Protein AF-A0A812IMP4-F1 (afdb_monomer_lite)

pLDDT: mean 75.18, std 21.82, range [26.17, 97.88]

Secondary structure (DSSP, 8-state):
----------------------------------------------PPPP-----------PPPP------TT-----TTT--GGGSSTTS-HHHHHHHHHHHHHHHHHHS-HHHHHHHHHTT------TTS-HHHHHHHHHHT--HHHHHHHHHHHHHTTTPPP------S-------------------------------HHHHHHHHHHHHHHHHHHHHHTT--HHHHHHHHHHHHHTT-----TTTTSHHHHHHHHHHHHHHHHHHHHHHHTSB-TTTSSBPPEEEEEEEEE--S-TT-GGGSEEEEEEEEEE-TTT--EE--EEEEEE--TTTTSHHHHHHHHHHHHHHSTT---HHHHHHHEEEEEE-TTTSS--TT--S----HHHHHHHHH-TT--HHHHHHHEEESHHHHHTTTSSTTTPPPTHHHHHHHHHHHHHHHHHTHHHHHHHHHHHHHHHHTT-SSS-HHHHHHHHHHHT-HHHHHHHHHHHHHIIIIIHHHHHHHHH--SHHHHHHHHHHHHHHHHHHHHHHHHHHHHHHHHHHHTTTS-HHHHHHHHHHHTTSTTTGGGHHHHHHHHHHHHSSS-EETTEEPPPS--PPTTEEEEPHHHHHHHHHHHHHHHHHHS-TTT-EEEEEEEEEETTEEEEEEEEEEHHHHH-S-TT--TTS----EEESS-TTSSSS--TTTS-----SSS-----SEE-HHHHHHHHHHHHHHHHHHHHHHHHHHHHHHHHTTTTS-HHHHHHHHHHHHH--HHHHTTSPPPHHHHHHHHHHHHHHHHHHTTSPPPPSGGGTTS---TT--HHHHHHHHHHHHTT-

Structure (mmCIF, N/CA/C/O backbone):
data_AF-A0A812IMP4-F1
#
_entry.id   AF-A0A812IMP4-F1
#
loop_
_atom_site.group_PDB
_atom_site.id
_atom_site.type_symbol
_atom_site.label_atom_id
_atom_site.label_alt_id
_atom_site.label_comp_id
_atom_site.label_asym_id
_atom_site.label_entity_id
_atom_site.label_seq_id
_atom_site.pdbx_PDB_ins_code
_atom_site.Cartn_x
_atom_site.Cartn_y
_atom_site.Cartn_z
_atom_site.occupancy
_atom_site.B_iso_or_equiv
_atom_site.auth_seq_id
_atom_site.auth_comp_id
_atom_site.auth_asym_id
_atom_site.auth_atom_id
_atom_site.pdbx_PDB_model_num
ATOM 1 N N . MET A 1 1 ? 43.727 56.204 10.764 1.00 32.88 1 MET A N 1
ATOM 2 C CA . MET A 1 1 ? 43.275 57.380 11.538 1.00 32.88 1 MET A CA 1
ATOM 3 C C . MET A 1 1 ? 41.841 57.116 11.959 1.00 32.88 1 MET A C 1
ATOM 5 O O . MET A 1 1 ? 41.116 56.541 11.159 1.00 32.88 1 MET A O 1
ATOM 9 N N . GLY A 1 2 ? 41.518 57.386 13.225 1.00 34.12 2 GLY A N 1
ATOM 10 C CA . GLY A 1 2 ? 40.347 56.848 13.926 1.00 34.12 2 GLY A CA 1
ATOM 11 C C . GLY A 1 2 ? 38.987 57.437 13.546 1.00 34.12 2 GLY A C 1
ATOM 12 O O . GLY A 1 2 ? 38.893 58.327 12.704 1.00 34.12 2 GLY A O 1
ATOM 13 N N . GLY A 1 3 ? 37.954 56.927 14.219 1.00 33.31 3 GLY A N 1
ATOM 14 C CA . GLY A 1 3 ? 36.594 57.465 14.200 1.00 33.31 3 GLY A CA 1
ATOM 15 C C . GLY A 1 3 ? 35.573 56.487 14.782 1.00 33.31 3 GLY A C 1
ATOM 16 O O . GLY A 1 3 ? 35.130 55.579 14.090 1.00 33.31 3 GLY A O 1
ATOM 17 N N . GLU A 1 4 ? 35.244 56.677 16.058 1.00 47.22 4 GLU A N 1
ATOM 18 C CA . GLU A 1 4 ? 34.196 56.004 16.837 1.00 47.22 4 GLU A CA 1
ATOM 19 C C . GLU A 1 4 ? 32.773 56.409 16.394 1.00 47.22 4 GLU A C 1
ATOM 21 O O . GLU A 1 4 ? 32.576 57.520 15.901 1.00 47.22 4 GLU A O 1
ATOM 26 N N . SER A 1 5 ? 31.768 55.546 16.621 1.00 38.22 5 SER A N 1
ATOM 27 C CA . SER A 1 5 ? 30.570 55.832 17.457 1.00 38.22 5 SER A CA 1
ATOM 28 C C . SER A 1 5 ? 29.465 54.753 17.334 1.00 38.22 5 SER A C 1
ATOM 30 O O . SER A 1 5 ? 28.849 54.564 16.294 1.00 38.22 5 SER A O 1
ATOM 32 N N . GLU A 1 6 ? 29.275 54.015 18.436 1.00 42.53 6 GLU A N 1
ATOM 33 C CA . GLU A 1 6 ? 28.039 53.918 19.242 1.00 42.53 6 GLU A CA 1
ATOM 34 C C . GLU A 1 6 ? 26.656 53.522 18.652 1.00 42.53 6 GLU A C 1
ATOM 36 O O . GLU A 1 6 ? 26.026 54.283 17.928 1.00 42.53 6 GLU A O 1
ATOM 41 N N . HIS A 1 7 ? 26.121 52.372 19.120 1.00 34.38 7 HIS A N 1
ATOM 42 C CA . HIS A 1 7 ? 24.933 52.202 20.009 1.00 34.38 7 HIS A CA 1
ATOM 43 C C . HIS A 1 7 ? 24.098 50.925 19.731 1.00 34.38 7 HIS A C 1
ATOM 45 O O . HIS A 1 7 ? 23.657 50.691 18.610 1.00 34.38 7 HIS A O 1
ATOM 51 N N . GLY A 1 8 ? 23.779 50.169 20.802 1.00 29.53 8 GLY A N 1
ATOM 52 C CA . GLY A 1 8 ? 22.579 49.307 20.878 1.00 29.53 8 GLY A CA 1
ATOM 53 C C . GLY A 1 8 ? 22.754 47.859 21.381 1.00 29.53 8 GLY A C 1
ATOM 54 O O . GLY A 1 8 ? 22.735 46.931 20.583 1.00 29.53 8 GLY A O 1
ATOM 55 N N . SER A 1 9 ? 22.858 47.660 22.701 1.00 32.31 9 SER A N 1
ATOM 56 C CA . SER A 1 9 ? 22.727 46.367 23.435 1.00 32.31 9 SER A CA 1
ATOM 57 C C . SER A 1 9 ? 21.233 46.032 23.715 1.00 32.31 9 SER A C 1
ATOM 59 O O . SER A 1 9 ? 20.403 46.869 23.352 1.00 32.31 9 SER A O 1
ATOM 61 N N . PRO A 1 10 ? 20.808 44.985 24.480 1.00 47.34 10 PRO A N 1
ATOM 62 C CA . PRO A 1 10 ? 21.411 43.700 24.907 1.00 47.34 10 PRO A CA 1
ATOM 63 C C . PRO A 1 10 ? 20.414 42.492 24.841 1.00 47.34 10 PRO A C 1
ATOM 65 O O . PRO A 1 10 ? 19.257 42.653 24.467 1.00 47.34 10 PRO A O 1
ATOM 68 N N . CYS A 1 11 ? 20.866 41.292 25.258 1.00 28.31 11 CYS A N 1
ATOM 69 C CA . CYS A 1 11 ? 20.171 40.290 26.116 1.00 28.31 11 CYS A CA 1
ATOM 70 C C . CYS A 1 11 ? 20.494 38.832 25.725 1.00 28.31 11 CYS A C 1
ATOM 72 O O . CYS A 1 11 ? 19.701 38.148 25.083 1.00 28.31 11 CYS A O 1
ATOM 74 N N . GLY A 1 12 ? 21.645 38.335 26.187 1.00 29.72 12 GLY A N 1
ATOM 75 C CA . GLY A 1 12 ? 21.904 36.905 26.363 1.00 29.72 12 GLY A CA 1
ATOM 76 C C . GLY A 1 12 ? 21.873 36.584 27.855 1.00 29.72 12 GLY A C 1
ATOM 77 O O . GLY A 1 12 ? 22.777 36.988 28.579 1.00 29.72 12 GLY A O 1
ATOM 78 N N . LEU A 1 13 ? 20.818 35.912 28.319 1.00 28.83 13 LEU A N 1
ATOM 79 C CA . LEU A 1 13 ? 20.718 35.389 29.681 1.00 28.83 13 LEU A CA 1
ATOM 80 C C . LEU A 1 13 ? 21.150 33.920 29.678 1.00 28.83 13 LEU A C 1
ATOM 82 O O . LEU A 1 13 ? 20.497 33.065 29.079 1.00 28.83 13 LEU A O 1
ATOM 86 N N . GLN A 1 14 ? 22.279 33.671 30.341 1.00 27.28 14 GLN A N 1
ATOM 87 C CA . GLN A 1 14 ? 22.688 32.368 30.851 1.00 27.28 14 GLN A CA 1
ATOM 88 C C . GLN A 1 14 ? 21.653 31.891 31.877 1.00 27.28 14 GLN A C 1
ATOM 90 O O . GLN A 1 14 ? 21.241 32.661 32.741 1.00 27.28 14 GLN A O 1
ATOM 95 N N . TRP A 1 15 ? 21.249 30.625 31.794 1.00 28.22 15 TRP A N 1
ATOM 96 C CA . TRP A 1 15 ? 20.492 29.975 32.860 1.00 28.22 15 TRP A CA 1
ATOM 97 C C . TRP A 1 15 ? 21.475 29.282 33.802 1.00 28.22 15 TRP A C 1
ATOM 99 O O . TRP A 1 15 ? 22.073 28.266 33.450 1.00 28.22 15 TRP A O 1
ATOM 109 N N . GLU A 1 16 ? 21.649 29.868 34.983 1.00 27.06 16 GLU A N 1
ATOM 110 C CA . GLU A 1 16 ? 22.220 29.211 36.156 1.00 27.06 16 GLU A CA 1
ATOM 111 C C . GLU A 1 16 ? 21.223 28.180 36.705 1.00 27.06 16 GLU A C 1
ATOM 113 O O . GLU A 1 16 ? 20.019 28.437 36.800 1.00 27.06 16 GLU A O 1
ATOM 118 N N . LEU A 1 17 ? 21.737 26.999 37.065 1.00 28.14 17 LEU A N 1
ATOM 119 C CA . LEU A 1 17 ? 21.021 26.011 37.864 1.00 28.14 17 LEU A CA 1
ATOM 120 C C . LEU A 1 17 ? 20.787 26.581 39.266 1.00 28.14 17 LEU A C 1
ATOM 122 O O . LEU A 1 17 ? 21.737 26.783 40.019 1.00 28.14 17 LEU A O 1
ATOM 126 N N . VAL A 1 18 ? 19.521 26.751 39.636 1.00 27.78 18 VAL A N 1
ATOM 127 C CA . VAL A 1 18 ? 19.105 26.912 41.031 1.00 27.78 18 VAL A CA 1
ATOM 128 C C . VAL A 1 18 ? 18.465 25.600 41.473 1.00 27.78 18 VAL A C 1
ATOM 130 O O . VAL A 1 18 ? 17.440 25.185 40.932 1.00 27.78 18 VAL A O 1
ATOM 133 N N . HIS A 1 19 ? 19.096 24.938 42.442 1.00 34.75 19 HIS A N 1
ATOM 134 C CA . HIS A 1 19 ? 18.454 23.923 43.268 1.00 34.75 19 HIS A CA 1
ATOM 135 C C . HIS A 1 19 ? 17.419 24.611 44.163 1.00 34.75 19 HIS A C 1
ATOM 137 O O . HIS A 1 19 ? 17.771 25.501 44.934 1.00 34.75 19 HIS A O 1
ATOM 143 N N . SER A 1 20 ? 16.161 24.188 44.072 1.00 29.42 20 SER A N 1
ATOM 144 C CA . SER A 1 20 ? 15.152 24.456 45.094 1.00 29.42 20 SER A CA 1
ATOM 145 C C . SER A 1 20 ? 14.554 23.127 45.536 1.00 29.42 20 SER A C 1
ATOM 147 O O . SER A 1 20 ? 13.817 22.488 44.779 1.00 29.42 20 SER A O 1
ATOM 149 N N . ASP A 1 21 ? 14.928 22.719 46.743 1.00 35.75 21 ASP A N 1
ATOM 150 C CA . ASP A 1 21 ? 14.158 21.803 47.570 1.00 35.75 21 ASP A CA 1
ATOM 151 C C . ASP A 1 21 ? 12.796 22.443 47.847 1.00 35.75 21 ASP A C 1
ATOM 153 O O . ASP A 1 21 ? 12.746 23.572 48.321 1.00 35.75 21 ASP A O 1
ATOM 157 N N . ASP A 1 22 ? 11.715 21.735 47.530 1.00 30.11 22 ASP A N 1
ATOM 158 C CA . ASP A 1 22 ? 10.421 21.907 48.191 1.00 30.11 22 ASP A CA 1
ATOM 159 C C . ASP A 1 22 ? 9.606 20.621 48.001 1.00 30.11 22 ASP A C 1
ATOM 161 O O . ASP A 1 22 ? 9.098 20.299 46.921 1.00 30.11 22 ASP A O 1
ATOM 165 N N . GLU A 1 23 ? 9.531 19.854 49.087 1.00 32.09 23 GLU A N 1
ATOM 166 C CA . GLU A 1 23 ? 8.596 18.755 49.278 1.00 32.09 23 GLU A CA 1
ATOM 167 C C . GLU A 1 23 ? 7.160 19.293 49.254 1.00 32.09 23 GLU A C 1
ATOM 169 O O . GLU A 1 23 ? 6.750 20.069 50.116 1.00 32.09 23 GLU A O 1
ATOM 174 N N . VAL A 1 24 ? 6.351 18.811 48.310 1.00 29.95 24 VAL A N 1
ATOM 175 C CA . VAL A 1 24 ? 4.892 18.849 48.436 1.00 29.95 24 VAL A CA 1
ATOM 176 C C . VAL A 1 24 ? 4.398 17.414 48.519 1.00 29.95 24 VAL A C 1
ATOM 178 O O . VAL A 1 24 ? 4.262 16.706 47.520 1.00 29.95 24 VAL A O 1
ATOM 181 N N . VAL A 1 25 ? 4.146 16.997 49.756 1.00 30.16 25 VAL A N 1
ATOM 182 C CA . VAL A 1 25 ? 3.414 15.786 50.117 1.00 30.16 25 VAL A CA 1
ATOM 183 C C . VAL A 1 25 ? 1.984 15.922 49.584 1.00 30.16 25 VAL A C 1
ATOM 185 O O . VAL A 1 25 ? 1.224 16.769 50.046 1.00 30.16 25 VAL A O 1
ATOM 188 N N . MET A 1 26 ? 1.606 15.094 48.607 1.00 28.78 26 MET A N 1
ATOM 189 C CA . MET A 1 26 ? 0.197 14.817 48.320 1.00 28.78 26 MET A CA 1
ATOM 190 C C . MET A 1 26 ? -0.162 13.451 48.897 1.00 28.78 26 MET A C 1
ATOM 192 O O . MET A 1 26 ? 0.248 12.412 48.379 1.00 28.78 26 MET A O 1
ATOM 196 N N . GLU A 1 27 ? -0.937 13.492 49.979 1.00 28.56 27 GLU A N 1
ATOM 197 C CA . GLU A 1 27 ? -1.635 12.363 50.583 1.00 28.56 27 GLU A CA 1
ATOM 198 C C . GLU A 1 27 ? -2.544 11.683 49.547 1.00 28.56 27 GLU A C 1
ATOM 200 O O . GLU A 1 27 ? -3.505 12.267 49.043 1.00 28.56 27 GLU A O 1
ATOM 205 N N . LEU A 1 28 ? -2.244 10.423 49.232 1.00 31.36 28 LEU A N 1
ATOM 206 C CA . LEU A 1 28 ? -3.160 9.518 48.547 1.00 31.36 28 LEU A CA 1
ATOM 207 C C . LEU A 1 28 ? -3.843 8.661 49.609 1.00 31.36 28 LEU A C 1
ATOM 209 O O . LEU A 1 28 ? -3.222 7.782 50.206 1.00 31.36 28 LEU A O 1
ATOM 213 N N . GLY A 1 29 ? -5.124 8.953 49.833 1.00 27.89 29 GLY A N 1
ATOM 214 C CA . GLY A 1 29 ? -6.006 8.183 50.697 1.00 27.89 29 GLY A CA 1
ATOM 215 C C . GLY A 1 29 ? -6.065 6.717 50.274 1.00 27.89 29 GLY A C 1
ATOM 216 O O . GLY A 1 29 ? -6.415 6.389 49.138 1.00 27.89 29 GLY A O 1
ATOM 217 N N . GLN A 1 30 ? -5.708 5.857 51.223 1.00 30.58 30 GLN A N 1
ATOM 218 C CA . GLN A 1 30 ? -6.107 4.462 51.280 1.00 30.58 30 GLN A CA 1
ATOM 219 C C . GLN A 1 30 ? -7.616 4.412 51.509 1.00 30.58 30 GLN A C 1
ATOM 221 O O . GLN A 1 30 ? -8.083 4.919 52.518 1.00 30.58 30 GLN A O 1
ATOM 226 N N . ASP A 1 31 ? -8.354 3.805 50.586 1.00 29.23 31 ASP A N 1
ATOM 227 C CA . ASP A 1 31 ? -9.622 3.145 50.882 1.00 29.23 31 ASP A CA 1
ATOM 228 C C . ASP A 1 31 ? -9.964 2.189 49.732 1.00 29.23 31 ASP A C 1
ATOM 230 O O . ASP A 1 31 ? -9.829 2.537 48.558 1.00 29.23 31 ASP A O 1
ATOM 234 N N . LEU A 1 32 ? -10.438 0.994 50.102 1.00 31.05 32 LEU A N 1
ATOM 235 C CA . LEU A 1 32 ? -10.840 -0.156 49.270 1.00 31.05 32 LEU A CA 1
ATOM 236 C C . LEU A 1 32 ? -9.764 -1.220 48.998 1.00 31.05 32 LEU A C 1
ATOM 238 O O . LEU A 1 32 ? -9.494 -1.599 47.859 1.00 31.05 32 LEU A O 1
ATOM 242 N N . ALA A 1 33 ? -9.253 -1.803 50.080 1.00 28.48 33 ALA A N 1
ATOM 243 C CA . ALA A 1 33 ? -8.824 -3.197 50.091 1.00 28.48 33 ALA A CA 1
ATOM 244 C C . ALA A 1 33 ? -9.189 -3.824 51.442 1.00 28.48 33 ALA A C 1
ATOM 246 O O . ALA A 1 33 ? -8.347 -3.888 52.320 1.00 28.48 33 ALA A O 1
ATOM 247 N N . GLU A 1 34 ? -10.448 -4.242 51.610 1.00 28.05 34 GLU A N 1
ATOM 248 C CA . GLU A 1 34 ? -10.866 -5.219 52.628 1.00 28.05 34 GLU A CA 1
ATOM 249 C C . GLU A 1 34 ? -12.330 -5.625 52.381 1.00 28.05 34 GLU A C 1
ATOM 251 O O . GLU A 1 34 ? -13.269 -4.933 52.762 1.00 28.05 34 GLU A O 1
ATOM 256 N N . SER A 1 35 ? -12.540 -6.749 51.692 1.00 28.62 35 SER A N 1
ATOM 257 C CA . SER A 1 35 ? -13.724 -7.589 51.905 1.00 28.62 35 SER A CA 1
ATOM 258 C C . SER A 1 35 ? -13.475 -8.997 51.356 1.00 28.62 35 SER A C 1
ATOM 260 O O . SER A 1 35 ? -13.616 -9.256 50.164 1.00 28.62 35 SER A O 1
ATOM 262 N N . ALA A 1 36 ? -13.059 -9.856 52.288 1.00 27.73 36 ALA A N 1
ATOM 263 C CA . ALA A 1 36 ? -13.362 -11.281 52.406 1.00 27.73 36 ALA A CA 1
ATOM 264 C C . ALA A 1 36 ? -13.026 -12.223 51.230 1.00 27.73 36 ALA A C 1
ATOM 266 O O . ALA A 1 36 ? -13.844 -12.502 50.354 1.00 27.73 36 ALA A O 1
ATOM 267 N N . CYS A 1 37 ? -11.849 -12.846 51.341 1.00 27.72 37 CYS A N 1
ATOM 268 C CA . CYS A 1 37 ? -11.739 -14.293 51.175 1.00 27.72 37 CYS A CA 1
ATOM 269 C C . CYS A 1 37 ? -12.418 -14.972 52.375 1.00 27.72 37 CYS A C 1
ATOM 271 O O . CYS A 1 37 ? -12.161 -14.556 53.498 1.00 27.72 37 CYS A O 1
ATOM 273 N N . ASP A 1 38 ? -13.277 -15.960 52.121 1.00 28.03 38 ASP A N 1
ATOM 274 C CA . ASP A 1 38 ? -13.351 -17.225 52.869 1.00 28.03 38 ASP A CA 1
ATOM 275 C C . ASP A 1 38 ? -14.509 -18.070 52.332 1.00 28.03 38 ASP A C 1
ATOM 277 O O . ASP A 1 38 ? -15.682 -17.807 52.596 1.00 28.03 38 ASP A O 1
ATOM 281 N N . THR A 1 39 ? -14.180 -19.109 51.565 1.00 30.25 39 THR A N 1
ATOM 282 C CA . THR A 1 39 ? -14.812 -20.428 51.718 1.00 30.25 39 THR A CA 1
ATOM 283 C C . THR A 1 39 ? -13.972 -21.478 50.998 1.00 30.25 39 THR A C 1
ATOM 285 O O . THR A 1 39 ? -13.934 -21.557 49.771 1.00 30.25 39 THR A O 1
ATOM 288 N N . GLU A 1 40 ? -13.279 -22.284 51.795 1.00 31.70 40 GLU A N 1
ATOM 289 C CA . GLU A 1 40 ? -12.833 -23.621 51.424 1.00 31.70 40 GLU A CA 1
ATOM 290 C C . GLU A 1 40 ? -14.046 -24.484 51.044 1.00 31.70 40 GLU A C 1
ATOM 292 O O . GLU A 1 40 ? -15.052 -24.454 51.751 1.00 31.70 40 GLU A O 1
ATOM 297 N N . ALA A 1 41 ? -13.940 -25.283 49.978 1.00 29.41 41 ALA A N 1
ATOM 298 C CA . ALA A 1 41 ? -14.421 -26.670 49.956 1.00 29.41 41 ALA A CA 1
ATOM 299 C C . ALA A 1 41 ? -14.142 -27.357 48.608 1.00 29.41 41 ALA A C 1
ATOM 301 O O . ALA A 1 41 ? -14.561 -26.900 47.549 1.00 29.41 41 ALA A O 1
ATOM 302 N N . SER A 1 42 ? -13.502 -28.523 48.723 1.00 28.45 42 SER A N 1
ATOM 303 C CA . SER A 1 42 ? -13.682 -29.741 47.918 1.00 28.45 42 SER A CA 1
ATOM 304 C C . SER A 1 42 ? -13.537 -29.666 46.395 1.00 28.45 42 SER A C 1
ATOM 306 O O . SER A 1 42 ? -14.400 -29.173 45.671 1.00 28.45 42 SER A O 1
ATOM 308 N N . GLY A 1 43 ? -12.489 -30.332 45.907 1.00 32.62 43 GLY A N 1
ATOM 309 C CA . GLY A 1 43 ? -12.418 -30.781 44.527 1.00 32.62 43 GLY A CA 1
ATOM 310 C C . GLY A 1 43 ? -13.533 -31.770 44.190 1.00 32.62 43 GLY A C 1
ATOM 311 O O . GLY A 1 43 ? -13.823 -32.685 44.956 1.00 32.62 43 GLY A O 1
ATOM 312 N N . VAL A 1 44 ? -14.100 -31.600 43.000 1.00 28.94 44 VAL A N 1
ATOM 313 C CA . VAL A 1 44 ? -14.794 -32.647 42.254 1.00 28.94 44 VAL A CA 1
ATOM 314 C C . VAL A 1 44 ? -14.393 -32.476 40.794 1.00 28.94 44 VAL A C 1
ATOM 316 O O . VAL A 1 44 ? -14.582 -31.415 40.197 1.00 28.94 44 VAL A O 1
ATOM 319 N N . ALA A 1 45 ? -13.776 -33.521 40.251 1.00 30.16 45 ALA A N 1
ATOM 320 C CA . ALA A 1 45 ? -13.483 -33.663 38.838 1.00 30.16 45 ALA A CA 1
ATOM 321 C C . ALA A 1 45 ? -14.794 -33.618 38.042 1.00 30.16 45 ALA A C 1
ATOM 323 O O . ALA A 1 45 ? -15.722 -34.376 38.318 1.00 30.16 45 ALA A O 1
ATOM 324 N N . PHE A 1 46 ? -14.871 -32.724 37.061 1.00 26.17 46 PHE A N 1
ATOM 325 C CA . PHE A 1 46 ? -15.976 -32.689 36.112 1.00 26.17 46 PHE A CA 1
ATOM 326 C C . PHE A 1 46 ? -15.625 -33.621 34.945 1.00 26.17 46 PHE A C 1
ATOM 328 O O . PHE A 1 46 ? -14.983 -33.217 33.976 1.00 26.17 46 PHE A O 1
ATOM 335 N N . GLU A 1 47 ? -15.999 -34.894 35.073 1.00 29.14 47 GLU A N 1
ATOM 336 C CA . GLU A 1 47 ? -16.111 -35.801 33.933 1.00 29.14 47 GLU A CA 1
ATOM 337 C C . GLU A 1 47 ? -17.268 -35.329 33.045 1.00 29.14 47 GLU A C 1
ATOM 339 O O . GLU A 1 47 ? -18.402 -35.155 33.495 1.00 29.14 47 GLU A O 1
ATOM 344 N N . MET A 1 48 ? -16.976 -35.096 31.766 1.00 27.80 48 MET A N 1
ATOM 345 C CA . MET A 1 48 ? -18.012 -34.907 30.756 1.00 27.80 48 MET A CA 1
ATOM 346 C C . MET A 1 48 ? -18.706 -36.250 30.481 1.00 27.80 48 MET A C 1
ATOM 348 O O . MET A 1 48 ? -18.013 -37.220 30.168 1.00 27.80 48 MET A O 1
ATOM 352 N N . PRO A 1 49 ? -20.047 -36.325 30.516 1.00 32.09 49 PRO A N 1
ATOM 353 C CA . PRO A 1 49 ? -20.757 -37.534 30.128 1.00 32.09 49 PRO A CA 1
ATOM 354 C C . PRO A 1 49 ? -20.694 -37.746 28.602 1.00 32.09 49 PRO A C 1
ATOM 356 O O . PRO A 1 49 ? -20.664 -36.770 27.841 1.00 32.09 49 PRO A O 1
ATOM 359 N N . PRO A 1 50 ? -20.702 -39.006 28.130 1.00 29.42 50 PRO A N 1
ATOM 360 C CA . PRO A 1 50 ? -20.762 -39.316 26.710 1.00 29.42 50 PRO A CA 1
ATOM 361 C C . PRO A 1 50 ? -22.123 -38.897 26.150 1.00 29.42 50 PRO A C 1
ATOM 363 O O . PRO A 1 50 ? -23.176 -39.272 26.663 1.00 29.42 50 PRO A O 1
ATOM 366 N N . CYS A 1 51 ? -22.098 -38.114 25.075 1.00 26.53 51 CYS A N 1
ATOM 367 C CA . CYS A 1 51 ? -23.289 -37.761 24.319 1.00 26.53 51 CYS A CA 1
ATOM 368 C C . CYS A 1 51 ? -23.731 -38.997 23.516 1.00 26.53 51 CYS A C 1
ATOM 370 O O . CYS A 1 51 ? -23.217 -39.257 22.430 1.00 26.53 51 CYS A O 1
ATOM 372 N N . GLN A 1 52 ? -24.639 -39.792 24.086 1.00 30.03 52 GLN A N 1
ATOM 373 C CA . GLN A 1 52 ? -25.475 -40.715 23.324 1.00 30.03 52 GLN A CA 1
ATOM 374 C C . GLN A 1 52 ? -26.473 -39.872 22.528 1.00 30.03 52 GLN A C 1
ATOM 376 O O . GLN A 1 52 ? -27.335 -39.211 23.103 1.00 30.03 52 GLN A O 1
ATOM 381 N N . ILE A 1 53 ? -26.313 -39.850 21.207 1.00 31.09 53 ILE A N 1
ATOM 382 C CA . ILE A 1 53 ? -27.334 -39.345 20.295 1.00 31.09 53 ILE A CA 1
ATOM 383 C C . ILE A 1 53 ? -28.121 -40.568 19.841 1.00 31.09 53 ILE A C 1
ATOM 385 O O . ILE A 1 53 ? -27.618 -41.372 19.055 1.00 31.09 53 ILE A O 1
ATOM 389 N N . ASP A 1 54 ? -29.332 -40.702 20.375 1.00 30.31 54 ASP A N 1
ATOM 390 C CA . ASP A 1 54 ? -30.356 -41.578 19.824 1.00 30.31 54 ASP A CA 1
ATOM 391 C C . ASP A 1 54 ? -30.669 -41.133 18.393 1.00 30.31 54 ASP A C 1
ATOM 393 O O . ASP A 1 54 ? -31.050 -39.988 18.123 1.00 30.31 54 ASP A O 1
ATOM 397 N N . MET A 1 55 ? -30.468 -42.072 17.475 1.00 36.62 55 MET A N 1
ATOM 398 C CA . MET A 1 55 ? -31.075 -42.064 16.157 1.00 36.62 55 MET A CA 1
ATOM 399 C C . MET A 1 55 ? -32.545 -42.425 16.347 1.00 36.62 55 MET A C 1
ATOM 401 O O . MET A 1 55 ? -32.819 -43.511 16.835 1.00 36.62 55 MET A O 1
ATOM 405 N N . ASP A 1 56 ? -33.453 -41.500 16.034 1.00 33.84 56 ASP A N 1
ATOM 406 C CA . ASP A 1 56 ? -34.723 -41.753 15.337 1.00 33.84 56 ASP A CA 1
ATOM 407 C C . ASP A 1 56 ? -35.640 -40.526 15.442 1.00 33.84 56 ASP A C 1
ATOM 409 O O . ASP A 1 56 ? -36.007 -40.077 16.528 1.00 33.84 56 ASP A O 1
ATOM 413 N N . GLY A 1 57 ? -36.041 -39.976 14.291 1.00 31.14 57 GLY A N 1
ATOM 414 C CA . GLY A 1 57 ? -37.081 -38.945 14.241 1.00 31.14 57 GLY A CA 1
ATOM 415 C C . GLY A 1 57 ? -36.972 -37.954 13.087 1.00 31.14 57 GLY A C 1
ATOM 416 O O . GLY A 1 57 ? -36.832 -36.754 13.314 1.00 31.14 57 GLY A O 1
ATOM 417 N N . HIS A 1 58 ? -37.087 -38.425 11.844 1.00 31.69 58 HIS A N 1
ATOM 418 C CA . HIS A 1 58 ? -37.434 -37.554 10.717 1.00 31.69 58 HIS A CA 1
ATOM 419 C C . HIS A 1 58 ? -38.935 -37.224 10.726 1.00 31.69 58 HIS A C 1
ATOM 421 O O . HIS A 1 58 ? -39.759 -38.124 10.890 1.00 31.69 58 HIS A O 1
ATOM 427 N N . PRO A 1 59 ? -39.309 -35.986 10.364 1.00 35.06 59 PRO A N 1
ATOM 428 C CA . PRO A 1 59 ? -40.442 -35.781 9.479 1.00 35.06 59 PRO A CA 1
ATOM 429 C C . PRO A 1 59 ? -39.943 -35.242 8.134 1.00 35.06 59 PRO A C 1
ATOM 431 O O . PRO A 1 59 ? -39.210 -34.255 8.053 1.00 35.06 59 PRO A O 1
ATOM 434 N N . GLY A 1 60 ? -40.320 -35.967 7.082 1.00 30.27 60 GLY A N 1
ATOM 435 C CA . GLY A 1 60 ? -39.871 -35.775 5.713 1.00 30.27 60 GLY A CA 1
ATOM 436 C C . GLY A 1 60 ? -40.273 -34.444 5.082 1.00 30.27 60 GLY A C 1
ATOM 437 O O . GLY A 1 60 ? -41.383 -33.941 5.253 1.00 30.27 60 GLY A O 1
ATOM 438 N N . VAL A 1 61 ? -39.357 -33.938 4.261 1.00 29.16 61 VAL A N 1
ATOM 439 C CA . VAL A 1 61 ? -39.643 -33.042 3.143 1.00 29.16 61 VAL A CA 1
ATOM 440 C C . VAL A 1 61 ? -38.988 -33.688 1.928 1.00 29.16 61 VAL A C 1
ATOM 442 O O . VAL A 1 61 ? -37.766 -33.708 1.810 1.00 29.16 61 VAL A O 1
ATOM 445 N N . SER A 1 62 ? -39.807 -34.286 1.069 1.00 26.62 62 SER A N 1
ATOM 446 C CA . SER A 1 62 ? -39.396 -34.878 -0.201 1.00 26.62 62 SER A CA 1
ATOM 447 C C . SER A 1 62 ? -38.988 -33.777 -1.182 1.00 26.62 62 SER A C 1
ATOM 449 O O . SER A 1 62 ? -39.829 -32.968 -1.579 1.00 26.62 62 SER A O 1
ATOM 451 N N . PHE A 1 63 ? -37.719 -33.757 -1.583 1.00 30.80 63 PHE A N 1
ATOM 452 C CA . PHE A 1 63 ? -37.298 -33.160 -2.848 1.00 30.80 63 PHE A CA 1
ATOM 453 C C . PHE A 1 63 ? -37.184 -34.292 -3.865 1.00 30.80 63 PHE A C 1
ATOM 455 O O . PHE A 1 63 ? -36.591 -35.323 -3.570 1.00 30.80 63 PHE A O 1
ATOM 462 N N . GLU A 1 64 ? -37.824 -34.119 -5.017 1.00 31.81 64 GLU A N 1
ATOM 463 C CA . GLU A 1 64 ? -37.816 -35.089 -6.108 1.00 31.81 64 GLU A CA 1
ATOM 464 C C . GLU A 1 64 ? -36.387 -35.290 -6.635 1.00 31.81 64 GLU A C 1
ATOM 466 O O . GLU A 1 64 ? -35.727 -34.339 -7.066 1.00 31.81 64 GLU A O 1
ATOM 471 N N . ASP A 1 65 ? -35.933 -36.542 -6.575 1.00 37.62 65 ASP A N 1
ATOM 472 C CA . ASP A 1 65 ? -34.684 -37.033 -7.142 1.00 37.62 65 ASP A CA 1
ATOM 473 C C . ASP A 1 65 ? -34.753 -37.050 -8.675 1.00 37.62 65 ASP A C 1
ATOM 475 O O . ASP A 1 65 ? -35.688 -37.573 -9.282 1.00 37.62 65 ASP A O 1
ATOM 479 N N . GLY A 1 66 ? -33.726 -36.478 -9.302 1.00 35.50 66 GLY A N 1
ATOM 480 C CA . GLY A 1 66 ? -33.537 -36.458 -10.753 1.00 35.50 66 GLY A CA 1
ATOM 481 C C . GLY A 1 66 ? -32.077 -36.240 -11.157 1.00 35.50 66 GLY A C 1
ATOM 482 O O . GLY A 1 66 ? -31.806 -35.586 -12.162 1.00 35.50 66 GLY A O 1
ATOM 483 N N . LEU A 1 67 ? -31.128 -36.728 -10.352 1.00 38.06 67 LEU A N 1
ATOM 484 C CA . LEU A 1 67 ? -29.693 -36.701 -10.652 1.00 38.06 67 LEU A CA 1
ATOM 485 C C . LEU A 1 67 ? -29.104 -38.103 -10.463 1.00 38.06 67 LEU A C 1
ATOM 487 O O . LEU A 1 67 ? -28.315 -38.349 -9.555 1.00 38.06 67 LEU A O 1
ATOM 491 N N . ASP A 1 68 ? -29.503 -39.023 -11.338 1.00 39.09 68 ASP A N 1
ATOM 492 C CA . ASP A 1 68 ? -28.879 -40.338 -11.444 1.00 39.09 68 ASP A CA 1
ATOM 493 C C . ASP A 1 68 ? -27.464 -40.225 -12.045 1.00 39.09 68 ASP A C 1
ATOM 495 O O . ASP A 1 68 ? -27.270 -39.701 -13.141 1.00 39.09 68 ASP A O 1
ATOM 499 N N . ASN A 1 69 ? -26.480 -40.739 -11.299 1.00 42.00 69 ASN A N 1
ATOM 500 C CA . ASN A 1 69 ? -25.217 -41.342 -11.748 1.00 42.00 69 ASN A CA 1
ATOM 501 C C . ASN A 1 69 ? -24.517 -40.747 -12.992 1.00 42.00 69 ASN A C 1
ATOM 503 O O . ASN A 1 69 ? -24.364 -41.420 -14.011 1.00 42.00 69 ASN A O 1
ATOM 507 N N . VAL A 1 70 ? -23.951 -39.543 -12.875 1.00 41.66 70 VAL A N 1
ATOM 508 C CA . VAL A 1 70 ? -22.816 -39.140 -13.727 1.00 41.66 70 VAL A CA 1
ATOM 509 C C . VAL A 1 70 ? -21.531 -39.496 -12.981 1.00 41.66 70 VAL A C 1
ATOM 511 O O . VAL A 1 70 ? -21.226 -38.892 -11.952 1.00 41.66 70 VAL A O 1
ATOM 514 N N . SER A 1 71 ? -20.783 -40.493 -13.462 1.00 43.22 71 SER A N 1
ATOM 515 C CA . SER A 1 71 ? -19.485 -40.844 -12.877 1.00 43.22 71 SER A CA 1
ATOM 516 C C . SER A 1 71 ? -18.538 -39.645 -12.981 1.00 43.22 71 SER A C 1
ATOM 518 O O . SER A 1 71 ? -18.196 -39.220 -14.084 1.00 43.22 71 SER A O 1
ATOM 520 N N . LEU A 1 72 ? -18.065 -39.127 -11.846 1.00 49.06 72 LEU A N 1
ATOM 521 C CA . LEU A 1 72 ? -17.061 -38.052 -11.762 1.00 49.06 72 LEU A CA 1
ATOM 522 C C . LEU A 1 72 ? -15.668 -38.454 -12.305 1.00 49.06 72 LEU A C 1
ATOM 524 O O . LEU A 1 72 ? -14.711 -37.700 -12.160 1.00 49.06 72 LEU A O 1
ATOM 528 N N . GLU A 1 73 ? -15.537 -39.629 -12.928 1.00 48.47 73 GLU A N 1
ATOM 529 C CA . GLU A 1 73 ? -14.290 -40.149 -13.497 1.00 48.47 73 GLU A CA 1
ATOM 530 C C . GLU A 1 73 ? -13.912 -39.496 -14.838 1.00 48.47 73 GLU A C 1
ATOM 532 O O . GLU A 1 73 ? -12.734 -39.475 -15.199 1.00 48.47 73 GLU A O 1
ATOM 537 N N . SER A 1 74 ? -14.868 -38.923 -15.580 1.00 59.56 74 SER A N 1
ATOM 538 C CA . SER A 1 74 ? -14.550 -38.216 -16.823 1.00 59.56 74 SER A CA 1
ATOM 539 C C . SER A 1 74 ? -14.058 -36.798 -16.516 1.00 59.56 74 SER A C 1
ATOM 541 O O . SER A 1 74 ? -14.825 -35.967 -16.032 1.00 59.56 74 SER A O 1
ATOM 543 N N . ASN A 1 75 ? -12.817 -36.475 -16.893 1.00 76.44 75 ASN A N 1
ATOM 544 C CA . ASN A 1 75 ? -12.265 -35.105 -16.907 1.00 76.44 75 ASN A CA 1
ATOM 545 C C . ASN A 1 75 ? -12.978 -34.156 -17.905 1.00 76.44 75 ASN A C 1
ATOM 547 O O . ASN A 1 75 ? -12.482 -33.068 -18.211 1.00 76.44 75 ASN A O 1
ATOM 551 N N . GLU A 1 76 ? -14.128 -34.567 -18.434 1.00 87.81 76 GLU A N 1
ATOM 552 C CA . GLU A 1 76 ? -14.935 -33.802 -19.367 1.00 87.81 76 GLU A CA 1
ATOM 553 C C . GLU A 1 76 ? -15.666 -32.665 -18.653 1.00 87.81 76 GLU A C 1
ATOM 555 O O . GLU A 1 76 ? -16.123 -32.767 -17.508 1.00 87.81 76 GLU A O 1
ATOM 560 N N . TRP A 1 77 ? -15.734 -31.532 -19.345 1.00 93.81 77 TRP A N 1
ATOM 561 C CA . TRP A 1 77 ? -16.390 -30.349 -18.826 1.00 93.81 77 TRP A CA 1
ATOM 562 C C . TRP A 1 77 ? -17.915 -30.515 -18.850 1.00 93.81 77 TRP A C 1
ATOM 564 O O . TRP A 1 77 ? -18.502 -30.754 -19.902 1.00 93.81 77 TRP A O 1
ATOM 574 N N . VAL A 1 78 ? -18.559 -30.308 -17.696 1.00 94.38 78 VAL A N 1
ATOM 575 C CA . VAL A 1 78 ? -20.022 -30.274 -17.557 1.00 94.38 78 VAL A CA 1
ATOM 576 C C . VAL A 1 78 ? -20.489 -28.854 -17.180 1.00 94.38 78 VAL A C 1
ATOM 578 O O . VAL A 1 78 ? -20.166 -28.372 -16.082 1.00 94.38 78 VAL A O 1
ATOM 581 N N . PRO A 1 79 ? -21.271 -28.170 -18.045 1.00 95.50 79 PRO A N 1
ATOM 582 C CA . PRO A 1 79 ? -21.758 -26.809 -17.821 1.00 95.50 79 PRO A CA 1
ATOM 583 C C . PRO A 1 79 ? -22.459 -26.602 -16.471 1.00 95.50 79 PRO A C 1
ATOM 585 O O . PRO A 1 79 ? -23.472 -27.221 -16.151 1.00 95.50 79 PRO A O 1
ATOM 588 N N . GLY A 1 80 ? -21.943 -25.665 -15.675 1.00 92.44 80 GLY A N 1
ATOM 589 C CA . GLY A 1 80 ? -22.492 -25.318 -14.363 1.00 92.44 80 GLY A CA 1
ATOM 590 C C . GLY A 1 80 ? -22.260 -26.371 -13.276 1.00 92.44 80 GLY A C 1
ATOM 591 O O . GLY A 1 80 ? -22.950 -26.324 -12.257 1.00 92.44 80 GLY A O 1
ATOM 592 N N . MET A 1 81 ? -21.345 -27.324 -13.482 1.00 91.19 81 MET A N 1
ATOM 593 C CA . MET A 1 81 ? -20.938 -28.304 -12.465 1.00 91.19 81 MET A CA 1
ATOM 594 C C . MET A 1 81 ? -19.426 -28.304 -12.236 1.00 91.19 81 MET A C 1
ATOM 596 O O . MET A 1 81 ? -18.991 -28.188 -11.096 1.00 91.19 81 MET A O 1
ATOM 600 N N . ASN A 1 82 ? -18.625 -28.382 -13.300 1.00 89.75 82 ASN A N 1
ATOM 601 C CA . ASN A 1 82 ? -17.163 -28.389 -13.216 1.00 89.75 82 ASN A CA 1
ATOM 602 C C . ASN A 1 82 ? -16.551 -27.547 -14.355 1.00 89.75 82 ASN A C 1
ATOM 604 O O . ASN A 1 82 ? -17.274 -26.894 -15.108 1.00 89.75 82 ASN A O 1
ATOM 608 N N . CYS A 1 83 ? -15.224 -27.538 -14.477 1.00 90.81 83 CYS A N 1
ATOM 609 C CA . CYS A 1 83 ? -14.506 -26.860 -15.565 1.00 90.81 83 CYS A CA 1
ATOM 610 C C . CYS A 1 83 ? -13.774 -27.833 -16.516 1.00 90.81 83 CYS A C 1
ATOM 612 O O . CYS A 1 83 ? -13.108 -27.379 -17.449 1.00 90.81 83 CYS A O 1
ATOM 614 N N . GLY A 1 84 ? -13.878 -29.145 -16.262 1.00 89.12 84 GLY A N 1
ATOM 615 C CA . GLY A 1 84 ? -13.115 -30.205 -16.931 1.00 89.12 84 GLY A CA 1
ATOM 616 C C . GLY A 1 84 ? -11.603 -29.946 -16.987 1.00 89.12 84 GLY A C 1
ATOM 617 O O . GLY A 1 84 ? -11.058 -29.125 -16.247 1.00 89.12 84 GLY A O 1
ATOM 618 N N . SER A 1 85 ? -10.923 -30.589 -17.936 1.00 84.75 85 SER A N 1
ATOM 619 C CA . SER A 1 85 ? -9.525 -30.298 -18.297 1.00 84.75 85 SER A CA 1
ATOM 620 C C . SER A 1 85 ? -9.343 -28.988 -19.079 1.00 84.75 85 SER A C 1
ATOM 622 O O . SER A 1 85 ? -8.229 -28.651 -19.470 1.00 84.75 85 SER A O 1
ATOM 624 N N . THR A 1 86 ? -10.424 -28.244 -19.334 1.00 81.75 86 THR A N 1
ATOM 625 C CA . THR A 1 86 ? -10.397 -27.061 -20.207 1.00 81.75 86 THR A CA 1
ATOM 626 C C . THR A 1 86 ? -9.845 -25.820 -19.497 1.00 81.75 86 THR A C 1
ATOM 628 O O . THR A 1 86 ? -9.353 -24.907 -20.151 1.00 81.75 86 THR A O 1
ATOM 631 N N . ILE A 1 87 ? -9.884 -25.757 -18.160 1.00 81.50 87 ILE A N 1
ATOM 632 C CA . ILE A 1 87 ? -9.199 -24.704 -17.391 1.00 81.50 87 ILE A CA 1
ATOM 633 C C . ILE A 1 87 ? -7.871 -25.254 -16.868 1.00 81.50 87 ILE A C 1
ATOM 635 O O . ILE A 1 87 ? -7.742 -25.657 -15.715 1.00 81.50 87 ILE A O 1
ATOM 639 N N . CYS A 1 88 ? -6.870 -25.272 -17.742 1.00 81.81 88 CYS A N 1
ATOM 640 C CA . CYS A 1 88 ? -5.481 -25.561 -17.398 1.00 81.81 88 CYS A CA 1
ATOM 641 C C . CYS A 1 88 ? -4.546 -24.599 -18.138 1.00 81.81 88 CYS A C 1
ATOM 643 O O . CYS A 1 88 ? -4.931 -24.016 -19.151 1.00 81.81 88 CYS A O 1
ATOM 645 N N . SER A 1 89 ? -3.299 -24.465 -17.677 1.00 66.12 89 SER A N 1
ATOM 646 C CA . SER A 1 89 ? -2.289 -23.595 -18.309 1.00 66.12 89 SER A CA 1
ATOM 647 C C . SER A 1 89 ? -2.042 -23.911 -19.791 1.00 66.12 89 SER A C 1
ATOM 649 O O . SER A 1 89 ? -1.641 -23.028 -20.539 1.00 66.12 89 SER A O 1
ATOM 651 N N . LEU A 1 90 ? -2.316 -25.148 -20.215 1.00 79.00 90 LEU A N 1
ATOM 652 C CA . LEU A 1 90 ? -2.161 -25.608 -21.598 1.00 79.00 90 LEU A CA 1
ATOM 653 C C . LEU A 1 90 ? -3.351 -25.273 -22.518 1.00 79.00 90 LEU A C 1
ATOM 655 O O . LEU A 1 90 ? -3.211 -25.350 -23.735 1.00 79.00 90 LEU A O 1
ATOM 659 N N . SER A 1 91 ? -4.519 -24.916 -21.973 1.00 83.56 91 SER A N 1
ATOM 660 C CA . SER A 1 91 ? -5.712 -24.650 -22.788 1.00 83.56 91 SER A CA 1
ATOM 661 C C . SER A 1 91 ? -5.724 -23.202 -23.298 1.00 83.56 91 SER A C 1
ATOM 663 O O . SER A 1 91 ? -5.443 -22.287 -22.520 1.00 83.56 91 SER A O 1
ATOM 665 N N . PRO A 1 92 ? -6.106 -22.935 -24.561 1.00 90.12 92 PRO A N 1
ATOM 666 C CA . PRO A 1 92 ? -6.231 -21.577 -25.083 1.00 90.12 92 PRO A CA 1
ATOM 667 C C . PRO A 1 92 ? -7.120 -20.680 -24.208 1.00 90.12 92 PRO A C 1
ATOM 669 O O . PRO A 1 92 ? -8.227 -21.062 -23.822 1.00 90.12 92 PRO A O 1
ATOM 672 N N . ALA A 1 93 ? -6.681 -19.443 -23.953 1.00 87.94 93 ALA A N 1
ATOM 673 C CA . ALA A 1 93 ? -7.391 -18.497 -23.081 1.00 87.94 93 ALA A CA 1
ATOM 674 C C . ALA A 1 93 ? -8.851 -18.245 -23.509 1.00 87.94 93 ALA A C 1
ATOM 676 O O . ALA A 1 93 ? -9.725 -18.038 -22.667 1.00 87.94 93 ALA A O 1
ATOM 677 N N . LEU A 1 94 ? -9.139 -18.308 -24.815 1.00 92.31 94 LEU A N 1
ATOM 678 C CA . LEU A 1 94 ? -10.498 -18.176 -25.340 1.00 92.31 94 LEU A CA 1
ATOM 679 C C . LEU A 1 94 ? -11.420 -19.310 -24.866 1.00 92.31 94 LEU A C 1
ATOM 681 O O . LEU A 1 94 ? -12.563 -19.041 -24.500 1.00 92.31 94 LEU A O 1
ATOM 685 N N . GLN A 1 95 ? -10.933 -20.552 -24.838 1.00 93.56 95 GLN A N 1
ATOM 686 C CA . GLN A 1 95 ? -11.712 -21.702 -24.373 1.00 93.56 95 GLN A CA 1
ATOM 687 C C . GLN A 1 95 ? -11.959 -21.610 -22.867 1.00 93.56 95 GLN A C 1
ATOM 689 O O . GLN A 1 95 ? -13.090 -21.785 -22.416 1.00 93.56 95 GLN A O 1
ATOM 694 N N . GLN A 1 96 ? -10.940 -21.215 -22.098 1.00 94.25 96 GLN A N 1
ATOM 695 C CA . GLN A 1 96 ? -11.086 -20.961 -20.662 1.00 94.25 96 GLN A CA 1
ATOM 696 C C . GLN A 1 96 ? -12.148 -19.884 -20.386 1.00 94.25 96 GLN A C 1
ATOM 698 O O . GLN A 1 96 ? -13.016 -20.056 -19.529 1.00 94.25 96 GLN A O 1
ATOM 703 N N . ALA A 1 97 ? -12.136 -18.790 -21.157 1.00 94.81 97 ALA A N 1
ATOM 704 C CA . ALA A 1 97 ? -13.135 -17.731 -21.050 1.00 94.81 97 ALA A CA 1
ATOM 705 C C . ALA A 1 97 ? -14.549 -18.218 -21.410 1.00 94.81 97 ALA A C 1
ATOM 707 O O . ALA A 1 97 ? -15.511 -17.857 -20.730 1.00 94.81 97 ALA A O 1
ATOM 708 N N . GLN A 1 98 ? -14.694 -19.054 -22.445 1.00 96.69 98 GLN A N 1
ATOM 709 C CA . GLN A 1 98 ? -15.978 -19.651 -22.824 1.00 96.69 98 GLN A CA 1
ATOM 710 C C . GLN A 1 98 ? -16.551 -20.527 -21.702 1.00 96.69 98 GLN A C 1
ATOM 712 O O . GLN A 1 98 ? -17.715 -20.350 -21.337 1.00 96.69 98 GLN A O 1
ATOM 717 N N . VAL A 1 99 ? -15.726 -21.390 -21.099 1.00 96.50 99 VAL A N 1
ATOM 718 C CA . VAL A 1 99 ? -16.117 -22.243 -19.962 1.00 96.50 99 VAL A CA 1
ATOM 719 C C . VAL A 1 99 ? -16.582 -21.407 -18.775 1.00 96.50 99 VAL A C 1
ATOM 721 O O . VAL A 1 99 ? -17.649 -21.664 -18.216 1.00 96.50 99 VAL A O 1
ATOM 724 N N . LEU A 1 100 ? -15.836 -20.358 -18.419 1.00 96.38 100 LEU A N 1
ATOM 725 C CA . LEU A 1 100 ? -16.204 -19.456 -17.323 1.00 96.38 100 LEU A CA 1
ATOM 726 C C . LEU A 1 100 ? -17.534 -18.736 -17.583 1.00 96.38 100 LEU A C 1
ATOM 728 O O . LEU A 1 100 ? -18.383 -18.662 -16.687 1.00 96.38 100 LEU A O 1
ATOM 732 N N . ILE A 1 101 ? -17.738 -18.224 -18.802 1.00 97.00 101 ILE A N 1
ATOM 733 C CA . ILE A 1 101 ? -18.986 -17.554 -19.190 1.00 97.00 101 ILE A CA 1
ATOM 734 C C . ILE A 1 101 ? -20.164 -18.525 -19.077 1.00 97.00 101 ILE A C 1
ATOM 736 O O . ILE A 1 101 ? -21.177 -18.191 -18.456 1.00 97.00 101 ILE A O 1
ATOM 740 N N . VAL A 1 102 ? -20.030 -19.729 -19.634 1.00 97.69 102 VAL A N 1
ATOM 741 C CA . VAL A 1 102 ? -21.089 -20.742 -19.623 1.00 97.69 102 VAL A CA 1
ATOM 742 C C . VAL A 1 102 ? -21.385 -21.209 -18.198 1.00 97.69 102 VAL A C 1
ATOM 744 O O . VAL A 1 102 ? -22.541 -21.171 -17.785 1.00 97.69 102 VAL A O 1
ATOM 747 N N . ASN A 1 103 ? -20.376 -21.535 -17.389 1.00 97.38 103 ASN A N 1
ATOM 748 C CA . ASN A 1 103 ? -20.589 -21.950 -15.999 1.00 97.38 103 ASN A CA 1
ATOM 749 C C . ASN A 1 103 ? -21.289 -20.868 -15.169 1.00 97.38 103 ASN A C 1
ATOM 751 O O . ASN A 1 103 ? -22.190 -21.171 -14.385 1.00 97.38 103 ASN A O 1
ATOM 755 N N . THR A 1 104 ? -20.937 -19.599 -15.379 1.00 96.75 104 THR A N 1
ATOM 756 C CA . THR A 1 104 ? -21.588 -18.474 -14.696 1.00 96.75 104 THR A CA 1
ATOM 757 C C . THR A 1 104 ? -23.066 -18.379 -15.075 1.00 96.75 104 THR A C 1
ATOM 759 O O . THR A 1 104 ? -23.926 -18.294 -14.198 1.00 96.75 104 THR A O 1
ATOM 762 N N . VAL A 1 105 ? -23.390 -18.437 -16.371 1.00 97.19 105 VAL A N 1
ATOM 763 C CA . VAL A 1 105 ? -24.784 -18.382 -16.842 1.00 97.19 105 VAL A CA 1
ATOM 764 C C . VAL A 1 105 ? -25.582 -19.598 -16.358 1.00 97.19 105 VAL A C 1
ATOM 766 O O . VAL A 1 105 ? -26.702 -19.424 -15.876 1.00 97.19 105 VAL A O 1
ATOM 769 N N . ALA A 1 106 ? -25.016 -20.806 -16.434 1.00 96.44 106 ALA A N 1
ATOM 770 C CA . ALA A 1 106 ? -25.656 -22.043 -15.984 1.00 96.44 106 ALA A CA 1
ATOM 771 C C . ALA A 1 106 ? -25.977 -21.998 -14.483 1.00 96.44 106 ALA A C 1
ATOM 773 O O . ALA A 1 106 ? -27.099 -22.302 -14.082 1.00 96.44 106 ALA A O 1
ATOM 774 N N . ASN A 1 107 ? -25.037 -21.533 -13.657 1.00 95.62 107 ASN A N 1
ATOM 775 C CA . ASN A 1 107 ? -25.250 -21.406 -12.217 1.00 95.62 107 ASN A CA 1
ATOM 776 C C . ASN A 1 107 ? -26.289 -20.337 -11.872 1.00 95.62 107 ASN A C 1
ATOM 778 O O . ASN A 1 107 ? -27.126 -20.560 -11.003 1.00 95.62 107 ASN A O 1
ATOM 782 N N . ILE A 1 108 ? -26.321 -19.212 -12.592 1.00 95.62 108 ILE A N 1
ATOM 783 C CA . ILE A 1 108 ? -27.359 -18.194 -12.379 1.00 95.62 108 ILE A CA 1
ATOM 784 C C . ILE A 1 108 ? -28.743 -18.716 -12.795 1.00 95.62 108 ILE A C 1
ATOM 786 O O . ILE A 1 108 ? -29.729 -18.354 -12.158 1.00 95.62 108 ILE A O 1
ATOM 790 N N . LYS A 1 109 ? -28.844 -19.577 -13.822 1.00 95.75 109 LYS A N 1
ATOM 791 C CA . LYS A 1 109 ? -30.118 -20.214 -14.214 1.00 95.75 109 LYS A CA 1
ATOM 792 C C . LYS A 1 109 ? -30.679 -21.13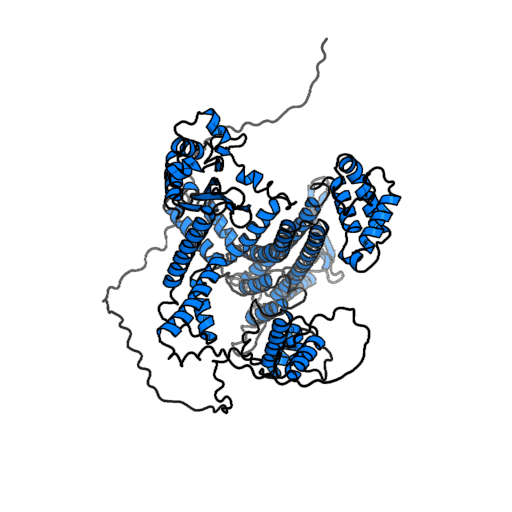6 -13.124 1.00 95.75 109 LYS A C 1
ATOM 794 O O . LYS A 1 109 ? -31.895 -21.279 -13.055 1.00 95.75 109 LYS A O 1
ATOM 799 N N . LYS A 1 110 ? -29.819 -21.724 -12.282 1.00 93.38 110 LYS A N 1
ATOM 800 C CA . LYS A 1 110 ? -30.217 -22.566 -11.138 1.00 93.38 110 LYS A CA 1
ATOM 801 C C . LYS A 1 110 ? -30.740 -21.750 -9.947 1.00 93.38 110 LYS A C 1
ATOM 803 O O . LYS A 1 110 ? -31.380 -22.308 -9.062 1.00 93.38 110 LYS A O 1
ATOM 808 N N . LEU A 1 111 ? -30.481 -20.440 -9.900 1.00 90.12 111 LEU A N 1
ATOM 809 C CA . LEU A 1 111 ? -30.946 -19.589 -8.804 1.00 90.12 111 LEU A CA 1
ATOM 810 C C . LEU A 1 111 ? -32.447 -19.273 -8.934 1.00 90.12 111 LEU A C 1
ATOM 812 O O . LEU A 1 111 ? -32.948 -19.079 -10.046 1.00 90.12 111 LEU A O 1
ATOM 816 N N . PRO A 1 112 ? -33.173 -19.118 -7.810 1.00 94.69 112 PRO A N 1
ATOM 817 C CA . PRO A 1 112 ? -34.543 -18.621 -7.836 1.00 94.69 112 PRO A CA 1
ATOM 818 C C . PRO A 1 112 ? -34.629 -17.270 -8.559 1.00 94.69 112 PRO A C 1
ATOM 820 O O . PRO A 1 112 ? -33.874 -16.347 -8.251 1.00 94.69 112 PRO A O 1
ATOM 823 N N . LYS A 1 113 ? -35.602 -17.111 -9.472 1.00 89.75 113 LYS A N 1
ATOM 824 C CA . LYS A 1 113 ? -35.780 -15.878 -10.273 1.00 89.75 113 LYS A CA 1
ATOM 825 C C . LYS A 1 113 ? -35.817 -14.605 -9.422 1.00 89.75 113 LYS A C 1
ATOM 827 O O . LYS A 1 113 ? -35.354 -13.559 -9.874 1.00 89.75 113 LYS A O 1
ATOM 832 N N . GLN A 1 114 ? -36.380 -14.684 -8.215 1.00 87.38 114 GLN A N 1
ATOM 833 C CA . GLN A 1 114 ? -36.432 -13.554 -7.290 1.00 87.38 114 GLN A CA 1
ATOM 834 C C . GLN A 1 114 ? -35.038 -13.167 -6.781 1.00 87.38 114 GLN A C 1
ATOM 836 O O . GLN A 1 114 ? -34.684 -11.997 -6.844 1.00 87.38 114 GLN A O 1
ATOM 841 N N . LEU A 1 115 ? -34.208 -14.143 -6.399 1.00 86.44 115 LEU A N 1
ATOM 842 C CA . LEU A 1 115 ? -32.831 -13.897 -5.972 1.00 86.44 115 LEU A CA 1
ATOM 843 C C . LEU A 1 115 ? -31.998 -13.279 -7.103 1.00 86.44 115 LEU A C 1
ATOM 845 O O . LEU A 1 115 ? -31.266 -12.322 -6.873 1.00 86.44 115 LEU A O 1
ATOM 849 N N . THR A 1 116 ? -32.151 -13.761 -8.342 1.00 91.38 116 THR A N 1
ATOM 850 C CA . THR A 1 116 ? -31.486 -13.164 -9.514 1.00 91.38 116 THR A CA 1
ATOM 851 C C . THR A 1 116 ? -31.887 -11.699 -9.706 1.00 91.38 116 THR A C 1
ATOM 853 O O . THR A 1 116 ? -31.030 -10.864 -9.995 1.00 91.38 116 THR A O 1
ATOM 856 N N . LYS A 1 117 ? -33.176 -11.367 -9.531 1.00 87.12 117 LYS A N 1
ATOM 857 C CA . LYS A 1 117 ? -33.669 -9.982 -9.591 1.00 87.12 117 LYS A CA 1
ATOM 858 C C . LYS A 1 117 ? -33.087 -9.131 -8.465 1.00 87.12 117 LYS A C 1
ATOM 860 O O . LYS A 1 117 ? -32.603 -8.040 -8.743 1.00 87.12 117 LYS A O 1
ATOM 865 N N . ASP A 1 118 ? -33.081 -9.637 -7.236 1.00 83.25 118 ASP A N 1
ATOM 866 C CA . ASP A 1 118 ? -32.570 -8.918 -6.065 1.00 83.25 118 ASP A CA 1
ATOM 867 C C . ASP A 1 118 ? -31.064 -8.641 -6.189 1.00 83.25 118 ASP A C 1
ATOM 869 O O . ASP A 1 118 ? -30.609 -7.525 -5.933 1.00 83.25 118 ASP A O 1
ATOM 873 N N . MET A 1 119 ? -30.291 -9.625 -6.663 1.00 85.62 119 MET A N 1
ATOM 874 C CA . MET A 1 119 ? -28.873 -9.449 -6.986 1.00 85.62 119 MET A CA 1
ATOM 875 C C . MET A 1 119 ? -28.682 -8.376 -8.057 1.00 85.62 119 MET A C 1
ATOM 877 O O . MET A 1 119 ? -27.819 -7.513 -7.913 1.00 85.62 119 MET A O 1
ATOM 881 N N . LEU A 1 120 ? -29.504 -8.396 -9.110 1.00 88.38 120 LEU A N 1
ATOM 882 C CA . LEU A 1 120 ? -29.413 -7.437 -10.206 1.00 88.38 120 LEU A CA 1
ATOM 883 C C . LEU A 1 120 ? -29.754 -6.002 -9.767 1.00 88.38 120 LEU A C 1
ATOM 885 O O . LEU A 1 120 ? -29.065 -5.068 -10.178 1.00 88.38 120 LEU A O 1
ATOM 889 N N . CYS A 1 121 ? -30.735 -5.828 -8.876 1.00 83.06 121 CYS A N 1
ATOM 890 C CA . CYS A 1 121 ? -31.047 -4.541 -8.242 1.00 83.06 121 CYS A CA 1
ATOM 891 C C . CYS A 1 121 ? -29.850 -3.951 -7.472 1.00 83.06 121 CYS A C 1
ATOM 893 O O . CYS A 1 121 ? -29.765 -2.737 -7.309 1.00 83.06 121 CYS A O 1
ATOM 895 N N . GLY A 1 122 ? -28.909 -4.787 -7.016 1.00 80.81 122 GLY A N 1
ATOM 896 C CA . GLY A 1 122 ? -27.679 -4.345 -6.358 1.00 80.81 122 GLY A CA 1
ATOM 897 C C . GLY A 1 122 ? -26.600 -3.801 -7.303 1.00 80.81 122 GLY A C 1
ATOM 898 O O . GLY A 1 122 ? -25.703 -3.094 -6.839 1.00 80.81 122 GLY A O 1
ATOM 899 N N . PHE A 1 123 ? -26.662 -4.107 -8.606 1.00 76.81 123 PHE A N 1
ATOM 900 C CA . PHE A 1 123 ? -25.623 -3.720 -9.567 1.00 76.81 123 PHE A CA 1
ATOM 901 C C . PHE A 1 123 ? -25.880 -2.366 -10.254 1.00 76.81 123 PHE A C 1
ATOM 903 O O . PHE A 1 123 ? -24.900 -1.670 -10.507 1.00 76.81 123 PHE A O 1
ATOM 910 N N . THR A 1 124 ? -27.127 -1.951 -10.544 1.00 55.78 124 THR A N 1
ATOM 911 C CA . THR A 1 124 ? -27.440 -0.685 -11.268 1.00 55.78 124 THR A CA 1
ATOM 912 C C . THR A 1 124 ? -28.923 -0.253 -11.196 1.00 55.78 124 THR A C 1
ATOM 914 O O . THR A 1 124 ? -29.811 -1.084 -11.021 1.00 55.78 124 THR A O 1
ATOM 917 N N . ASP A 1 125 ? -29.195 1.044 -11.444 1.00 51.88 125 ASP A N 1
ATOM 918 C CA . ASP A 1 125 ? -30.510 1.632 -11.792 1.00 51.88 125 ASP A CA 1
ATOM 919 C C . ASP A 1 125 ? -30.998 1.126 -13.173 1.00 51.88 125 ASP A C 1
ATOM 921 O O . ASP A 1 125 ? -31.022 1.860 -14.165 1.00 51.88 125 ASP A O 1
ATOM 925 N N . ILE A 1 126 ? -31.366 -0.153 -13.292 1.00 58.31 126 ILE A N 1
ATOM 926 C CA . ILE A 1 126 ? -31.885 -0.704 -14.556 1.00 58.31 126 ILE A CA 1
ATOM 927 C C . ILE A 1 126 ? -33.340 -0.249 -14.754 1.00 58.31 126 ILE A C 1
ATOM 929 O O . ILE A 1 126 ? -34.295 -0.993 -14.532 1.00 58.31 126 ILE A O 1
ATOM 933 N N . LYS A 1 127 ? -33.524 0.995 -15.205 1.00 46.47 127 LYS A N 1
ATOM 934 C CA . LYS A 1 127 ? -34.808 1.484 -15.718 1.00 46.47 127 LYS A CA 1
ATOM 935 C C . LYS A 1 127 ? -35.012 0.946 -17.140 1.00 46.47 127 LYS A C 1
ATOM 937 O O . LYS A 1 127 ? -34.265 1.289 -18.048 1.00 46.47 127 LYS A O 1
ATOM 942 N N . GLY A 1 128 ? -36.028 0.103 -17.346 1.00 55.28 128 GLY A N 1
ATOM 943 C CA . GLY A 1 128 ? -36.581 -0.158 -18.689 1.00 55.28 128 GLY A CA 1
ATOM 944 C C . GLY A 1 128 ? -36.116 -1.419 -19.427 1.00 55.28 128 GLY A C 1
ATOM 945 O O . GLY A 1 128 ? -36.276 -1.516 -20.638 1.00 55.28 128 GLY A O 1
ATOM 946 N N . SER A 1 129 ? -35.574 -2.422 -18.739 1.00 53.09 129 SER A N 1
ATOM 947 C CA . SER A 1 129 ? -35.227 -3.716 -19.347 1.00 53.09 129 SER A CA 1
ATOM 948 C C . SER A 1 129 ? -36.418 -4.699 -19.356 1.00 53.09 129 SER A C 1
ATOM 950 O O . SER A 1 129 ? -36.308 -5.829 -18.876 1.00 53.09 129 SER A O 1
ATOM 952 N N . THR A 1 130 ? -37.579 -4.290 -19.867 1.00 51.78 130 THR A N 1
ATOM 953 C CA . THR A 1 130 ? -38.709 -5.206 -20.082 1.00 51.78 130 THR A CA 1
ATOM 954 C C . THR A 1 130 ? -38.382 -6.140 -21.256 1.00 51.78 130 THR A C 1
ATOM 956 O O . THR A 1 130 ? -38.045 -5.692 -22.347 1.00 51.78 130 THR A O 1
ATOM 959 N N . GLY A 1 131 ? -38.389 -7.457 -21.016 1.00 66.31 131 GLY A N 1
ATOM 960 C CA . GLY A 1 131 ? -38.177 -8.485 -22.051 1.00 66.31 131 GLY A CA 1
ATOM 961 C C . GLY A 1 131 ? -36.762 -9.071 -22.183 1.00 66.31 131 GLY A C 1
ATOM 962 O O . GLY A 1 131 ? -36.515 -9.846 -23.102 1.00 66.31 131 GLY A O 1
ATOM 963 N N . LYS A 1 132 ? -35.815 -8.741 -21.293 1.00 75.38 132 LYS A N 1
ATOM 964 C CA . LYS A 1 132 ? -34.440 -9.290 -21.334 1.00 75.38 132 LYS A CA 1
ATOM 965 C C . LYS A 1 132 ? -34.243 -10.386 -20.277 1.00 75.38 132 LYS A C 1
ATOM 967 O O . LYS A 1 132 ? -34.803 -10.300 -19.188 1.00 75.38 132 LYS A O 1
ATOM 972 N N . SER A 1 133 ? -33.427 -11.401 -20.581 1.00 88.62 133 SER A N 1
ATOM 973 C CA . SER A 1 133 ? -33.092 -12.475 -19.632 1.00 88.62 133 SER A CA 1
ATOM 974 C C . SER A 1 133 ? -32.268 -11.922 -18.465 1.00 88.62 133 SER A C 1
ATOM 976 O O . SER A 1 133 ? -31.111 -11.542 -18.649 1.00 88.62 133 SER A O 1
ATOM 978 N N . TYR A 1 134 ? -32.853 -11.880 -17.261 1.00 92.12 134 TYR A N 1
ATOM 979 C CA . TYR A 1 134 ? -32.178 -11.417 -16.039 1.00 92.12 134 TYR A CA 1
ATOM 980 C C . TYR A 1 134 ? -30.866 -12.167 -15.774 1.00 92.12 134 TYR A C 1
ATOM 982 O O . TYR A 1 134 ? -29.903 -11.569 -15.302 1.00 92.12 134 TYR A O 1
ATOM 990 N N . THR A 1 135 ? -30.808 -13.448 -16.142 1.00 95.50 135 THR A N 1
ATOM 991 C CA . THR A 1 135 ? -29.624 -14.302 -16.012 1.00 95.50 135 THR A CA 1
ATOM 992 C C . THR A 1 135 ? -28.442 -13.771 -16.819 1.00 95.50 135 THR A C 1
ATOM 994 O O . THR A 1 135 ? -27.350 -13.625 -16.281 1.00 95.50 135 THR A O 1
ATOM 997 N N . GLU A 1 136 ? -28.650 -13.441 -18.096 1.00 95.19 136 GLU A N 1
ATOM 998 C CA . GLU A 1 136 ? -27.577 -12.952 -18.972 1.00 95.19 136 GLU A CA 1
ATOM 999 C C . GLU A 1 136 ? -27.094 -11.567 -18.548 1.00 95.19 136 GLU A C 1
ATOM 1001 O O . GLU A 1 136 ? -25.905 -11.276 -18.620 1.00 95.19 136 GLU A O 1
ATOM 1006 N N . VAL A 1 137 ? -28.019 -10.707 -18.105 1.00 93.50 137 VAL A N 1
ATOM 1007 C CA . VAL A 1 137 ? -27.680 -9.365 -17.619 1.00 93.50 137 VAL A CA 1
ATOM 1008 C C . VAL A 1 137 ? -26.864 -9.466 -16.331 1.00 93.50 137 VAL A C 1
ATOM 1010 O O . VAL A 1 137 ? -25.865 -8.762 -16.190 1.00 93.50 137 VAL A O 1
ATOM 1013 N N . LEU A 1 138 ? -27.243 -10.355 -15.409 1.00 93.94 138 LEU A N 1
ATOM 1014 C CA . LEU A 1 138 ? -26.487 -10.575 -14.180 1.00 93.94 138 LEU A CA 1
ATOM 1015 C C . LEU A 1 138 ? -25.107 -11.182 -14.473 1.00 93.94 138 LEU A C 1
ATOM 1017 O O . LEU A 1 138 ? -24.113 -10.681 -13.957 1.00 93.94 138 LEU A O 1
ATOM 1021 N N . ALA A 1 139 ? -25.026 -12.188 -15.350 1.00 95.69 139 ALA A N 1
ATOM 1022 C CA . ALA A 1 139 ? -23.761 -12.789 -15.779 1.00 95.69 139 ALA A CA 1
ATOM 1023 C C . ALA A 1 139 ? -22.827 -11.756 -16.431 1.00 95.69 139 ALA A C 1
ATOM 1025 O O . ALA A 1 139 ? -21.649 -11.688 -16.096 1.00 95.69 139 ALA A O 1
ATOM 1026 N N . ALA A 1 140 ? -23.362 -10.908 -17.314 1.00 94.94 140 ALA A N 1
ATOM 1027 C CA . ALA A 1 140 ? -22.621 -9.826 -17.955 1.00 94.94 140 ALA A CA 1
ATOM 1028 C C . ALA A 1 140 ? -22.037 -8.834 -16.935 1.00 94.94 140 ALA A C 1
ATOM 1030 O O . ALA A 1 140 ? -20.865 -8.479 -17.036 1.00 94.94 140 ALA A O 1
ATOM 1031 N N . ASN A 1 141 ? -22.814 -8.443 -15.917 1.00 91.31 141 ASN A N 1
ATOM 1032 C CA . ASN A 1 141 ? -22.334 -7.564 -14.846 1.00 91.31 141 ASN A CA 1
ATOM 1033 C C . ASN A 1 141 ? -21.277 -8.238 -13.956 1.00 91.31 141 ASN A C 1
ATOM 1035 O O . ASN A 1 141 ? -20.296 -7.592 -13.600 1.00 91.31 141 ASN A O 1
ATOM 1039 N N . LEU A 1 142 ? -21.455 -9.519 -13.614 1.00 91.00 142 LEU A N 1
ATOM 1040 C CA . LEU A 1 142 ? -20.496 -10.268 -12.793 1.00 91.00 142 LEU A CA 1
ATOM 1041 C C . LEU A 1 142 ? -19.153 -10.472 -13.505 1.00 91.00 142 LEU A C 1
ATOM 1043 O O . LEU A 1 142 ? -18.110 -10.402 -12.863 1.00 91.00 142 LEU A O 1
ATOM 1047 N N . LEU A 1 143 ? -19.184 -10.692 -14.821 1.00 92.50 143 LEU A N 1
ATOM 1048 C CA . LEU A 1 143 ? -17.995 -10.942 -15.639 1.00 92.50 143 LEU A CA 1
ATOM 1049 C C . LEU A 1 143 ? -17.376 -9.665 -16.228 1.00 92.50 143 LEU A C 1
ATOM 1051 O O . LEU A 1 143 ? -16.316 -9.736 -16.840 1.00 92.50 143 LEU A O 1
ATOM 1055 N N . GLY A 1 144 ? -18.030 -8.507 -16.091 1.00 89.69 144 GLY A N 1
ATOM 1056 C CA . GLY A 1 144 ? -17.582 -7.260 -16.722 1.00 89.69 144 GLY A CA 1
ATOM 1057 C C . GLY A 1 144 ? -17.627 -7.297 -18.257 1.00 89.69 144 GLY A C 1
ATOM 1058 O O . GLY A 1 144 ? -16.824 -6.640 -18.913 1.00 89.69 144 GLY A O 1
ATOM 1059 N N . LEU A 1 145 ? -18.546 -8.072 -18.840 1.00 94.38 145 LEU A N 1
ATOM 1060 C CA . LEU A 1 145 ? -18.687 -8.261 -20.287 1.00 94.38 145 LEU A CA 1
ATOM 1061 C C . LEU A 1 145 ? -19.977 -7.629 -20.815 1.00 94.38 145 LEU A C 1
ATOM 1063 O O . LEU A 1 145 ? -20.930 -7.387 -20.077 1.00 94.38 145 LEU A O 1
ATOM 1067 N N . SER A 1 146 ? -20.051 -7.411 -22.131 1.00 93.75 146 SER A N 1
ATOM 1068 C CA . SER A 1 146 ? -21.320 -7.034 -22.756 1.00 93.75 146 SER A CA 1
ATOM 1069 C C . SER A 1 146 ? -22.308 -8.208 -22.704 1.00 93.75 146 SER A C 1
ATOM 1071 O O . SER A 1 146 ? -21.930 -9.369 -22.889 1.00 93.75 146 SER A O 1
ATOM 1073 N N . ARG A 1 147 ? -23.604 -7.918 -22.529 1.00 93.06 147 ARG A N 1
ATOM 1074 C CA . ARG A 1 147 ? -24.654 -8.949 -22.602 1.00 93.06 147 ARG A CA 1
ATOM 1075 C C . ARG A 1 147 ? -24.603 -9.712 -23.925 1.00 93.06 147 ARG A C 1
ATOM 1077 O O . ARG A 1 147 ? -24.743 -10.926 -23.922 1.00 93.06 147 ARG A O 1
ATOM 1084 N N . GLN A 1 148 ? -24.389 -9.016 -25.045 1.00 94.06 148 GLN A N 1
ATOM 1085 C CA . GLN A 1 148 ? -24.304 -9.653 -26.362 1.00 94.06 148 GLN A CA 1
ATOM 1086 C C . GLN A 1 148 ? -23.158 -10.666 -26.427 1.00 94.06 148 GLN A C 1
ATOM 1088 O O . GLN A 1 148 ? -23.340 -11.739 -26.993 1.00 94.06 148 GLN A O 1
ATOM 1093 N N . THR A 1 149 ? -22.015 -10.363 -25.804 1.00 94.81 149 THR A N 1
ATOM 1094 C CA . THR A 1 149 ? -20.877 -11.286 -25.700 1.00 94.81 149 THR A CA 1
ATOM 1095 C C . THR A 1 149 ? -21.261 -12.540 -24.919 1.00 94.81 149 THR A C 1
ATOM 1097 O O . THR A 1 149 ? -21.015 -13.643 -25.397 1.00 94.81 149 THR A O 1
ATOM 1100 N N . VAL A 1 150 ? -21.916 -12.380 -23.764 1.00 96.94 150 VAL A N 1
ATOM 1101 C CA . VAL A 1 150 ? -22.380 -13.502 -22.930 1.00 96.94 150 VAL A CA 1
ATOM 1102 C C . VAL A 1 150 ? -23.422 -14.350 -23.668 1.00 96.94 150 VAL A C 1
ATOM 1104 O O . VAL A 1 150 ? -23.256 -15.561 -23.769 1.00 96.94 150 VAL A O 1
ATOM 1107 N N . SER A 1 151 ? -24.449 -13.725 -24.254 1.00 96.12 151 SER A N 1
ATOM 1108 C CA . SER A 1 151 ? -25.498 -14.409 -25.026 1.00 96.12 151 SER A CA 1
ATOM 1109 C C . SER A 1 151 ? -24.964 -15.109 -26.274 1.00 96.12 151 SER A C 1
ATOM 1111 O O . SER A 1 151 ? -25.479 -16.155 -26.663 1.00 96.12 151 SER A O 1
ATOM 1113 N N . ARG A 1 152 ? -23.974 -14.520 -26.957 1.00 95.75 152 ARG A N 1
ATOM 1114 C CA . ARG A 1 152 ? -23.330 -15.149 -28.116 1.00 95.75 152 ARG A CA 1
ATOM 1115 C C . ARG A 1 152 ? -22.501 -16.343 -27.669 1.00 95.75 152 ARG A C 1
ATOM 1117 O O . ARG A 1 152 ? -22.697 -17.413 -28.210 1.00 95.75 152 ARG A O 1
ATOM 1124 N N . CYS A 1 153 ? -21.659 -16.180 -26.650 1.00 96.88 153 CYS A N 1
ATOM 1125 C CA . CYS A 1 153 ? -20.837 -17.260 -26.108 1.00 96.88 153 CYS A CA 1
ATOM 1126 C C . CYS A 1 153 ? -21.684 -18.457 -25.647 1.00 96.88 153 CYS A C 1
ATOM 1128 O O . CYS A 1 153 ? -21.411 -19.578 -26.059 1.00 96.88 153 CYS A O 1
ATOM 1130 N N . TRP A 1 154 ? -22.750 -18.213 -24.873 1.00 97.25 154 TRP A N 1
ATOM 1131 C CA . TRP A 1 154 ? -23.667 -19.268 -24.430 1.00 97.25 154 TRP A CA 1
ATOM 1132 C C . TRP A 1 154 ? -24.249 -20.049 -25.612 1.00 97.25 154 TRP A C 1
ATOM 1134 O O . TRP A 1 154 ? -24.135 -21.267 -25.644 1.00 97.25 154 TRP A O 1
ATOM 1144 N N . ARG A 1 155 ? -24.826 -19.351 -26.602 1.00 96.81 155 ARG A N 1
ATOM 1145 C CA . ARG A 1 155 ? -25.442 -19.992 -27.776 1.00 96.81 155 ARG A CA 1
ATOM 1146 C C . ARG A 1 155 ? -24.429 -20.710 -28.655 1.00 96.81 155 ARG A C 1
ATOM 1148 O O . ARG A 1 155 ? -24.728 -21.789 -29.140 1.00 96.81 155 ARG A O 1
ATOM 1155 N N . ASP A 1 156 ? -23.266 -20.105 -28.863 1.00 95.44 156 ASP A N 1
ATOM 1156 C CA . ASP A 1 156 ? -22.190 -20.668 -29.671 1.00 95.44 156 ASP A CA 1
ATOM 1157 C C . ASP A 1 156 ? -21.724 -22.004 -29.053 1.00 95.44 156 ASP A C 1
ATOM 1159 O O . ASP A 1 156 ? -21.664 -23.015 -29.746 1.00 95.44 156 ASP A O 1
ATOM 1163 N N . VAL A 1 157 ? -21.469 -22.043 -27.740 1.00 96.06 157 VAL A N 1
ATOM 1164 C CA . VAL A 1 157 ? -21.008 -23.263 -27.053 1.00 96.06 157 VAL A CA 1
ATOM 1165 C C . VAL A 1 157 ? -22.123 -24.307 -26.905 1.00 96.06 157 VAL A C 1
ATOM 1167 O O . VAL A 1 157 ? -21.869 -25.495 -27.081 1.00 96.06 157 VAL A O 1
ATOM 1170 N N . GLU A 1 158 ? -23.362 -23.884 -26.644 1.00 96.81 158 GLU A N 1
ATOM 1171 C CA . GLU A 1 158 ? -24.538 -24.769 -26.605 1.00 96.81 158 GLU A CA 1
ATOM 1172 C C . GLU A 1 158 ? -24.792 -25.420 -27.976 1.00 96.81 158 GLU A C 1
ATOM 1174 O O . GLU A 1 158 ? -24.994 -26.629 -28.059 1.00 96.81 158 GLU A O 1
ATOM 1179 N N . ALA A 1 159 ? -24.692 -24.649 -29.066 1.00 94.94 159 ALA A N 1
ATOM 1180 C CA . ALA A 1 159 ? -24.804 -25.163 -30.432 1.00 94.94 159 ALA A CA 1
ATOM 1181 C C . ALA A 1 159 ? -23.655 -26.110 -30.815 1.00 94.94 159 ALA A C 1
ATOM 1183 O O . ALA A 1 159 ? -23.832 -26.957 -31.686 1.00 94.94 159 ALA A O 1
ATOM 1184 N N . ASN A 1 160 ? -22.500 -25.993 -30.154 1.00 96.06 160 ASN A N 1
ATOM 1185 C CA . ASN A 1 160 ? -21.345 -26.871 -30.337 1.00 96.06 160 ASN A CA 1
ATOM 1186 C C . ASN A 1 160 ? -21.330 -28.052 -29.345 1.00 96.06 160 ASN A C 1
ATOM 1188 O O . ASN A 1 160 ? -20.262 -28.530 -28.964 1.00 96.06 160 ASN A O 1
ATOM 1192 N N . GLY A 1 161 ? -22.500 -28.489 -28.863 1.00 95.31 161 GLY A N 1
ATOM 1193 C CA . GLY A 1 161 ? -22.620 -29.658 -27.986 1.00 95.31 161 GLY A CA 1
ATOM 1194 C C . GLY A 1 161 ? -21.872 -29.508 -26.660 1.00 95.31 161 GLY A C 1
ATOM 1195 O O . GLY A 1 161 ? -21.259 -30.462 -26.198 1.00 95.31 161 GLY A O 1
ATOM 1196 N N . TRP A 1 162 ? -21.864 -28.300 -26.084 1.00 94.88 162 TRP A N 1
ATOM 1197 C CA . TRP A 1 162 ? -21.110 -27.958 -24.868 1.00 94.88 162 TRP A CA 1
ATOM 1198 C C . TRP A 1 162 ? -19.594 -28.132 -24.982 1.00 94.88 162 TRP A C 1
ATOM 1200 O O . TRP A 1 162 ? -18.897 -28.204 -23.976 1.00 94.88 162 TRP A O 1
ATOM 1210 N N . THR A 1 163 ? -19.061 -28.121 -26.202 1.00 94.12 163 THR A N 1
ATOM 1211 C CA . THR A 1 163 ? -17.617 -28.091 -26.443 1.00 94.12 163 THR A CA 1
ATOM 1212 C C . THR A 1 163 ? -17.176 -26.645 -26.727 1.00 94.12 163 THR A C 1
ATOM 1214 O O . THR A 1 163 ? -17.765 -25.989 -27.593 1.00 94.12 163 THR A O 1
ATOM 1217 N N . PRO A 1 164 ? -16.156 -26.100 -26.036 1.00 94.94 164 PRO A N 1
ATOM 1218 C CA . PRO A 1 164 ? -15.635 -24.759 -26.304 1.00 94.94 164 PRO A CA 1
ATOM 1219 C C . PRO A 1 164 ? -15.182 -24.618 -27.761 1.00 94.94 164 PRO A C 1
ATOM 1221 O O . PRO A 1 164 ? -14.476 -25.473 -28.296 1.00 94.94 164 PRO A O 1
ATOM 1224 N N . ILE A 1 165 ? -15.572 -23.528 -28.420 1.00 93.75 165 ILE A N 1
ATOM 1225 C CA . ILE A 1 165 ? -15.238 -23.314 -29.829 1.00 93.75 165 ILE A CA 1
ATOM 1226 C C . ILE A 1 165 ? -13.813 -22.789 -29.943 1.00 93.75 165 ILE A C 1
ATOM 1228 O O . ILE A 1 165 ? -13.517 -21.666 -29.519 1.00 93.75 165 ILE A O 1
ATOM 1232 N N . HIS A 1 166 ? -12.964 -23.548 -30.631 1.00 87.25 166 HIS A N 1
ATOM 1233 C CA . HIS A 1 166 ? -11.697 -23.043 -31.136 1.00 87.25 166 HIS A CA 1
ATOM 1234 C C . HIS A 1 166 ? -11.973 -22.111 -32.323 1.00 87.25 166 HIS A C 1
ATOM 1236 O O . HIS A 1 166 ? -12.290 -22.558 -33.423 1.00 87.25 166 HIS A O 1
ATOM 1242 N N . ARG A 1 167 ? -11.897 -20.795 -32.113 1.00 77.38 167 ARG A N 1
ATOM 1243 C CA . ARG A 1 167 ? -11.753 -19.862 -33.234 1.00 77.38 167 ARG A CA 1
ATOM 1244 C C . ARG A 1 167 ? -10.272 -19.598 -33.390 1.00 77.38 167 ARG A C 1
ATOM 1246 O O . ARG A 1 167 ? -9.690 -18.929 -32.539 1.00 77.38 167 ARG A O 1
ATOM 1253 N N . GLU A 1 168 ? -9.676 -20.117 -34.460 1.00 61.53 168 GLU A N 1
ATOM 1254 C CA . GLU A 1 168 ? -8.425 -19.530 -34.927 1.00 61.53 168 GLU A CA 1
ATOM 1255 C C . GLU A 1 168 ? -8.675 -18.027 -35.120 1.00 61.53 168 GLU A C 1
ATOM 1257 O O . GLU A 1 168 ? -9.721 -17.654 -35.674 1.00 61.53 168 GLU A O 1
ATOM 1262 N N . PRO A 1 169 ? -7.806 -17.147 -34.595 1.00 48.47 169 PRO A N 1
ATOM 1263 C CA . PRO A 1 169 ? -7.922 -15.727 -34.869 1.00 48.47 169 PRO A CA 1
ATOM 1264 C C . PRO A 1 169 ? -7.937 -15.569 -36.387 1.00 48.47 169 PRO A C 1
ATOM 1266 O O . PRO A 1 169 ? -6.996 -15.972 -37.066 1.00 48.47 169 PRO A O 1
ATOM 1269 N N . LEU A 1 170 ? -9.049 -15.058 -36.919 1.00 42.72 170 LEU A N 1
ATOM 1270 C CA . LEU A 1 170 ? -9.188 -14.772 -38.339 1.00 42.72 170 LEU A CA 1
ATOM 1271 C C . LEU A 1 170 ? -8.036 -13.845 -38.728 1.00 42.72 170 LEU A C 1
ATOM 1273 O O . LEU A 1 170 ? -8.072 -12.652 -38.426 1.00 42.72 170 LEU A O 1
ATOM 1277 N N . HIS A 1 171 ? -7.014 -14.398 -39.381 1.00 39.75 171 HIS A N 1
ATOM 1278 C CA . HIS A 1 171 ? -6.057 -13.598 -40.123 1.00 39.75 171 HIS A CA 1
ATOM 1279 C C . HIS A 1 171 ? -6.867 -12.743 -41.112 1.00 39.75 171 HIS A C 1
ATOM 1281 O O . HIS A 1 171 ? -7.712 -13.293 -41.825 1.00 39.75 171 HIS A O 1
ATOM 1287 N N . PRO A 1 172 ? -6.652 -11.418 -41.178 1.00 40.94 172 PRO A N 1
ATOM 1288 C CA . PRO A 1 172 ? -7.447 -10.525 -42.023 1.00 40.94 172 PRO A CA 1
ATOM 1289 C C . PRO A 1 172 ? -7.236 -10.721 -43.537 1.00 40.94 172 PRO A C 1
ATOM 1291 O O . PRO A 1 172 ? -7.763 -9.951 -44.336 1.00 40.94 172 PRO A O 1
ATOM 1294 N N . GLU A 1 173 ? -6.543 -11.775 -43.966 1.00 45.44 173 GLU A N 1
ATOM 1295 C CA . GLU A 1 173 ? -6.317 -12.086 -45.371 1.00 45.44 173 GLU A CA 1
ATOM 1296 C C . GLU A 1 173 ? -6.866 -13.465 -45.741 1.00 45.44 173 GLU A C 1
ATOM 1298 O O . GLU A 1 173 ? -6.179 -14.479 -45.649 1.00 45.44 173 GLU A O 1
ATOM 1303 N N . ARG A 1 174 ? -8.099 -13.516 -46.256 1.00 34.50 174 ARG A N 1
ATOM 1304 C CA . ARG A 1 174 ? -8.433 -14.541 -47.253 1.00 34.50 174 ARG A CA 1
ATOM 1305 C C . ARG A 1 174 ? -9.523 -14.073 -48.206 1.00 34.50 174 ARG A C 1
ATOM 1307 O O . ARG A 1 174 ? -10.718 -14.125 -47.924 1.00 34.50 174 ARG A O 1
ATOM 1314 N N . LYS A 1 175 ? -9.058 -13.606 -49.367 1.00 39.19 175 LYS A N 1
ATOM 1315 C CA . LYS A 1 175 ? -9.838 -13.516 -50.602 1.00 39.19 175 LYS A CA 1
ATOM 1316 C C . LYS A 1 175 ? -10.240 -14.922 -51.059 1.00 39.19 175 LYS A C 1
ATOM 1318 O O . LYS A 1 175 ? -9.522 -15.890 -50.820 1.00 39.19 175 LYS A O 1
ATOM 1323 N N . LEU A 1 176 ? -11.399 -14.959 -51.716 1.00 47.16 176 LEU A N 1
ATOM 1324 C CA . LEU A 1 176 ? -12.001 -16.055 -52.476 1.00 47.16 176 LEU A CA 1
ATOM 1325 C C . LEU A 1 176 ? -11.004 -17.075 -53.040 1.00 47.16 176 LEU A C 1
ATOM 1327 O O . LEU A 1 176 ? -10.044 -16.657 -53.676 1.00 47.16 176 LEU A O 1
ATOM 1331 N N . GLN A 1 177 ? -11.347 -18.367 -52.974 1.00 33.66 177 GLN A N 1
ATOM 1332 C CA . GLN A 1 177 ? -11.325 -19.264 -54.141 1.00 33.66 177 GLN A CA 1
ATOM 1333 C C . GLN A 1 177 ? -12.152 -20.556 -53.900 1.00 33.66 177 GLN A C 1
ATOM 1335 O O . GLN A 1 177 ? -12.526 -20.827 -52.757 1.00 33.66 177 GLN A O 1
ATOM 1340 N N . PRO A 1 178 ? -12.545 -21.274 -54.978 1.00 42.66 178 PRO A N 1
ATOM 1341 C CA . PRO A 1 178 ? -13.786 -22.041 -55.054 1.00 42.66 178 PRO A CA 1
ATOM 1342 C C . PRO A 1 178 ? -13.638 -23.556 -54.807 1.00 42.66 178 PRO A C 1
ATOM 1344 O O . PRO A 1 178 ? -12.569 -24.099 -54.566 1.00 42.66 178 PRO A O 1
ATOM 1347 N N . SER A 1 179 ? -14.797 -24.204 -54.872 1.00 33.16 179 SER A N 1
ATOM 1348 C CA . SER A 1 179 ? -15.172 -25.582 -54.548 1.00 33.16 179 SER A CA 1
ATOM 1349 C C . SER A 1 179 ? -14.484 -26.751 -55.282 1.00 33.16 179 SER A C 1
ATOM 1351 O O . SER A 1 179 ? -14.404 -26.723 -56.508 1.00 33.16 179 SER A O 1
ATOM 1353 N N . LYS A 1 180 ? -14.327 -27.853 -54.510 1.00 33.25 180 LYS A N 1
ATOM 1354 C CA . LYS A 1 180 ? -14.423 -29.311 -54.839 1.00 33.25 180 LYS A CA 1
ATOM 1355 C C . LYS A 1 180 ? -13.285 -29.960 -55.672 1.00 33.25 180 LYS A C 1
ATOM 1357 O O . LYS A 1 180 ? -12.611 -29.231 -56.384 1.00 33.25 180 LYS A O 1
ATOM 1362 N N . PRO A 1 181 ? -13.104 -31.313 -55.664 1.00 40.91 181 PRO A N 1
ATOM 1363 C CA . PRO A 1 181 ? -13.936 -32.382 -55.076 1.00 40.91 181 PRO A CA 1
ATOM 1364 C C . PRO A 1 181 ? -13.202 -33.450 -54.219 1.00 40.91 181 PRO A C 1
ATOM 1366 O O . PRO A 1 181 ? -11.986 -33.489 -54.085 1.00 40.91 181 PRO A O 1
ATOM 1369 N N . SER A 1 182 ? -14.038 -34.323 -53.656 1.00 37.41 182 SER A N 1
ATOM 1370 C CA . SER A 1 182 ? -13.805 -35.585 -52.948 1.00 37.41 182 SER A CA 1
ATOM 1371 C C . SER A 1 182 ? -12.778 -36.547 -53.558 1.00 37.41 182 SER A C 1
ATOM 1373 O O . SER A 1 182 ? -12.903 -36.902 -54.728 1.00 37.41 182 SER A O 1
ATOM 1375 N N . HIS A 1 183 ? -11.915 -37.111 -52.709 1.00 33.59 183 HIS A N 1
ATOM 1376 C CA . HIS A 1 183 ? -11.361 -38.452 -52.894 1.00 33.59 183 HIS A CA 1
ATOM 1377 C C . HIS A 1 183 ? -11.332 -39.207 -51.560 1.00 33.59 183 HIS A C 1
ATOM 1379 O O . HIS A 1 183 ? -10.684 -38.801 -50.600 1.00 33.59 183 HIS A O 1
ATOM 1385 N N . THR A 1 184 ? -12.091 -40.297 -51.536 1.00 39.28 184 THR A N 1
ATOM 1386 C CA . THR A 1 184 ? -11.988 -41.441 -50.631 1.00 39.28 184 THR A CA 1
ATOM 1387 C C . THR A 1 184 ? -10.669 -42.166 -50.873 1.00 39.28 184 THR A C 1
ATOM 1389 O O . THR A 1 184 ? -10.405 -42.561 -52.009 1.00 39.28 184 THR A O 1
ATOM 1392 N N . VAL A 1 185 ? -9.882 -42.378 -49.819 1.00 36.66 185 VAL A N 1
ATOM 1393 C CA . VAL A 1 185 ? -8.851 -43.420 -49.777 1.00 36.66 185 VAL A CA 1
ATOM 1394 C C . VAL A 1 185 ? -8.924 -44.082 -48.408 1.00 36.66 185 VAL A C 1
ATOM 1396 O O . VAL A 1 185 ? -8.664 -43.451 -47.385 1.00 36.66 185 VAL A O 1
ATOM 1399 N N . ASP A 1 186 ? -9.335 -45.345 -48.433 1.00 37.94 186 ASP A N 1
ATOM 1400 C CA . ASP A 1 186 ? -9.131 -46.320 -47.375 1.00 37.94 186 ASP A CA 1
ATOM 1401 C C . ASP A 1 186 ? -7.633 -46.535 -47.156 1.00 37.94 186 ASP A C 1
ATOM 1403 O O . ASP A 1 186 ? -6.911 -46.833 -48.105 1.00 37.94 186 ASP A O 1
ATOM 1407 N N . THR A 1 187 ? -7.191 -46.480 -45.903 1.00 37.09 187 THR A N 1
ATOM 1408 C CA . THR A 1 187 ? -6.060 -47.291 -45.441 1.00 37.09 187 THR A CA 1
ATOM 1409 C C . THR A 1 187 ? -6.284 -47.655 -43.983 1.00 37.09 187 THR A C 1
ATOM 1411 O O . THR A 1 187 ? -6.165 -46.824 -43.081 1.00 37.09 187 THR A O 1
ATOM 1414 N N . GLU A 1 188 ? -6.625 -48.926 -43.784 1.00 37.56 188 GLU A N 1
ATOM 1415 C CA . GLU A 1 188 ? -6.331 -49.676 -42.574 1.00 37.56 188 GLU A CA 1
ATOM 1416 C C . GLU A 1 188 ? -4.820 -49.635 -42.318 1.00 37.56 188 GLU A C 1
ATOM 1418 O O . GLU A 1 188 ? -4.045 -50.159 -43.111 1.00 37.56 188 GLU A O 1
ATOM 1423 N N . GLU A 1 189 ? -4.393 -49.092 -41.181 1.00 35.28 189 GLU A N 1
ATOM 1424 C CA . GLU A 1 189 ? -3.182 -49.591 -40.531 1.00 35.28 189 GLU A CA 1
ATOM 1425 C C . GLU A 1 189 ? -3.317 -49.482 -39.011 1.00 35.28 189 GLU A C 1
ATOM 1427 O O . GLU A 1 189 ? -2.980 -48.508 -38.340 1.00 35.28 189 GLU A O 1
ATOM 1432 N N . SER A 1 190 ? -3.901 -50.550 -38.475 1.00 35.97 190 SER A N 1
ATOM 1433 C CA . SER A 1 190 ? -3.847 -50.925 -37.073 1.00 35.97 190 SER A CA 1
ATOM 1434 C C . SER A 1 190 ? -2.421 -51.370 -36.732 1.00 35.97 190 SER A C 1
ATOM 1436 O O . SER A 1 190 ? -1.953 -52.368 -37.283 1.00 35.97 190 SER A O 1
ATOM 1438 N N . ARG A 1 191 ? -1.784 -50.716 -35.757 1.00 39.09 191 ARG A N 1
ATOM 1439 C CA . ARG A 1 191 ? -1.036 -51.346 -34.647 1.00 39.09 191 ARG A CA 1
ATOM 1440 C C . ARG A 1 191 ? -0.331 -50.270 -33.839 1.00 39.09 191 ARG A C 1
ATOM 1442 O O . ARG A 1 191 ? 0.676 -49.751 -34.283 1.00 39.09 191 ARG A O 1
ATOM 1449 N N . TRP A 1 192 ? -0.875 -49.976 -32.664 1.00 32.94 192 TRP A N 1
ATOM 1450 C CA . TRP A 1 192 ? -0.179 -49.710 -31.396 1.00 32.94 192 TRP A CA 1
ATOM 1451 C C . TRP A 1 192 ? -1.254 -49.234 -30.410 1.00 32.94 192 TRP A C 1
ATOM 1453 O O . TRP A 1 192 ? -1.484 -48.045 -30.219 1.00 32.94 192 TRP A O 1
ATOM 1463 N N . GLN A 1 193 ? -1.982 -50.190 -29.828 1.00 29.92 193 GLN A N 1
ATOM 1464 C CA . GLN A 1 193 ? -2.768 -49.938 -28.622 1.00 29.92 193 GLN A CA 1
ATOM 1465 C C . GLN A 1 193 ? -1.815 -50.067 -27.426 1.00 29.92 193 GLN A C 1
ATOM 1467 O O . GLN A 1 193 ? -1.328 -51.174 -27.186 1.00 29.92 193 GLN A O 1
ATOM 1472 N N . PRO A 1 194 ? -1.539 -49.004 -26.652 1.00 35.84 194 PRO A N 1
ATOM 1473 C CA . PRO A 1 194 ? -1.054 -49.197 -25.301 1.00 35.84 194 PRO A CA 1
ATOM 1474 C C . PRO A 1 194 ? -2.213 -49.792 -24.499 1.00 35.84 194 PRO A C 1
ATOM 1476 O O . PRO A 1 194 ? -3.306 -49.229 -24.415 1.00 35.84 194 PRO A O 1
ATOM 1479 N N . SER A 1 195 ? -1.978 -50.991 -23.984 1.00 30.88 195 SER A N 1
ATOM 1480 C CA . SER A 1 195 ? -2.848 -51.733 -23.080 1.00 30.88 195 SER A CA 1
ATOM 1481 C C . SER A 1 195 ? -3.522 -50.817 -22.054 1.00 30.88 195 SER A C 1
ATOM 1483 O O . SER A 1 195 ? -2.849 -50.096 -21.318 1.00 30.88 195 SER A O 1
ATOM 1485 N N . ARG A 1 196 ? -4.862 -50.883 -22.010 1.00 34.25 196 ARG A N 1
ATOM 1486 C CA . ARG A 1 196 ? -5.707 -50.322 -20.947 1.00 34.25 196 ARG A CA 1
ATOM 1487 C C . ARG A 1 196 ? -5.074 -50.610 -19.577 1.00 34.25 196 ARG A C 1
ATOM 1489 O O . ARG A 1 196 ? -4.819 -51.785 -19.302 1.00 34.25 196 ARG A O 1
ATOM 1496 N N . PRO A 1 197 ? -4.881 -49.613 -18.696 1.00 40.34 197 PRO A N 1
ATOM 1497 C CA . PRO A 1 197 ? -4.667 -49.916 -17.296 1.00 40.34 197 PRO A CA 1
ATOM 1498 C C . PRO A 1 197 ? -5.950 -50.569 -16.778 1.00 40.34 197 PRO A C 1
ATOM 1500 O O . PRO A 1 197 ? -7.031 -49.983 -16.813 1.00 40.34 197 PRO A O 1
ATOM 1503 N N . SER A 1 198 ? -5.828 -51.829 -16.369 1.00 39.78 198 SER A N 1
ATOM 1504 C CA . SER A 1 198 ? -6.811 -52.532 -15.551 1.00 39.78 198 SER A CA 1
ATOM 1505 C C . SER A 1 198 ? -7.267 -51.625 -14.413 1.00 39.78 198 SER A C 1
ATOM 1507 O O . SER A 1 198 ? -6.403 -51.006 -13.795 1.00 39.78 198 SER A O 1
ATOM 1509 N N . HIS A 1 199 ? -8.577 -51.580 -14.139 1.00 45.31 199 HIS A N 1
ATOM 1510 C CA . HIS A 1 199 ? -9.184 -50.961 -12.957 1.00 45.31 199 HIS A CA 1
ATOM 1511 C C . HIS A 1 199 ? -8.269 -51.105 -11.734 1.00 45.31 199 HIS A C 1
ATOM 1513 O O . HIS A 1 199 ? -8.250 -52.143 -11.071 1.00 45.31 199 HIS A O 1
ATOM 1519 N N . THR A 1 200 ? -7.476 -50.074 -11.451 1.00 47.00 200 THR A N 1
ATOM 1520 C CA . THR A 1 200 ? -6.756 -49.981 -10.193 1.00 47.00 200 THR A CA 1
ATOM 1521 C C . THR A 1 200 ? -7.829 -49.674 -9.175 1.00 47.00 200 THR A C 1
ATOM 1523 O O . THR A 1 200 ? -8.344 -48.558 -9.144 1.00 47.00 200 THR A O 1
ATOM 1526 N N . VAL A 1 201 ? -8.217 -50.693 -8.405 1.00 51.56 201 VAL A N 1
ATOM 1527 C CA . VAL A 1 201 ? -8.918 -50.522 -7.132 1.00 51.56 201 VAL A C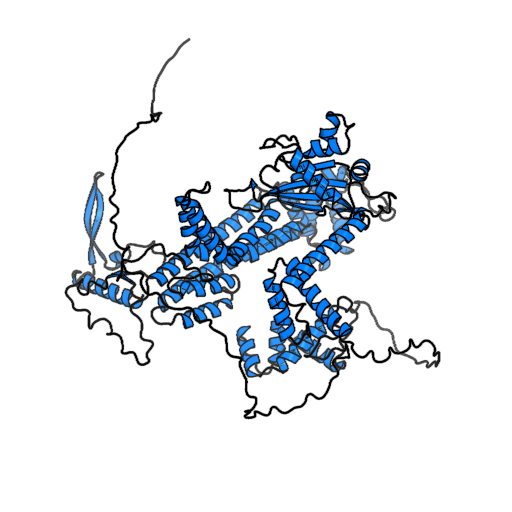A 1
ATOM 1528 C C . VAL A 1 201 ? -8.278 -49.313 -6.462 1.00 51.56 201 VAL A C 1
ATOM 1530 O O . VAL A 1 201 ? -7.064 -49.324 -6.266 1.00 51.56 201 VAL A O 1
ATOM 1533 N N . ASP A 1 202 ? -9.054 -48.248 -6.244 1.00 51.91 202 ASP A N 1
ATOM 1534 C CA . ASP A 1 202 ? -8.555 -46.978 -5.717 1.00 51.91 202 ASP A CA 1
ATOM 1535 C C . ASP A 1 202 ? -8.097 -47.252 -4.280 1.00 51.91 202 ASP A C 1
ATOM 1537 O O . ASP A 1 202 ? -8.885 -47.225 -3.323 1.00 51.91 202 ASP A O 1
ATOM 1541 N N . THR A 1 203 ? -6.833 -47.669 -4.172 1.00 74.50 203 THR A N 1
ATOM 1542 C CA . THR A 1 203 ? -6.217 -48.088 -2.925 1.00 74.50 203 THR A CA 1
ATOM 1543 C C . THR A 1 203 ? -6.297 -46.915 -1.965 1.00 74.50 203 THR A C 1
ATOM 1545 O O . THR A 1 203 ? -6.256 -45.747 -2.362 1.00 74.50 203 THR A O 1
ATOM 1548 N N . GLU A 1 204 ? -6.420 -47.215 -0.679 1.00 75.00 204 GLU A N 1
ATOM 1549 C CA . GLU A 1 204 ? -6.395 -46.206 0.381 1.00 75.00 204 GLU A CA 1
ATOM 1550 C C . GLU A 1 204 ? -5.179 -45.267 0.238 1.00 75.00 204 GLU A C 1
ATOM 1552 O O . GLU A 1 204 ? -5.274 -44.061 0.455 1.00 75.00 204 GLU A O 1
ATOM 1557 N N . GLU A 1 205 ? -4.069 -45.799 -0.283 1.00 77.75 205 GLU A N 1
ATOM 1558 C CA . GLU A 1 205 ? -2.863 -45.053 -0.628 1.00 77.75 205 GLU A CA 1
ATOM 1559 C C . GLU A 1 205 ? -3.061 -44.015 -1.753 1.00 77.75 205 GLU A C 1
ATOM 1561 O O . GLU A 1 205 ? -2.562 -42.893 -1.647 1.00 77.75 205 GLU A O 1
ATOM 1566 N N . SER A 1 206 ? -3.797 -44.345 -2.821 1.00 79.69 206 SER A N 1
ATOM 1567 C CA . SER A 1 206 ? -4.118 -43.417 -3.922 1.00 79.69 206 SER A CA 1
ATOM 1568 C C . SER A 1 206 ? -4.958 -42.238 -3.424 1.00 79.69 206 SER A C 1
ATOM 1570 O O . SER A 1 206 ? -4.650 -41.078 -3.723 1.00 79.69 206 SER A O 1
ATOM 1572 N N . ARG A 1 207 ? -5.975 -42.519 -2.598 1.00 78.44 207 ARG A N 1
ATOM 1573 C CA . ARG A 1 207 ? -6.818 -41.491 -1.969 1.00 78.44 207 ARG A CA 1
ATOM 1574 C C . ARG A 1 207 ? -6.016 -40.600 -1.027 1.00 78.44 207 ARG A C 1
ATOM 1576 O O . ARG A 1 207 ? -6.032 -39.381 -1.189 1.00 78.44 207 ARG A O 1
ATOM 1583 N N . TRP A 1 208 ? -5.217 -41.193 -0.142 1.00 83.62 208 TRP A N 1
ATOM 1584 C CA . TRP A 1 208 ? -4.328 -40.448 0.749 1.00 83.62 208 TRP A CA 1
ATOM 1585 C C . TRP A 1 208 ? -3.374 -39.515 -0.012 1.00 83.62 208 TRP A C 1
ATOM 1587 O O . TRP A 1 208 ? -3.252 -38.341 0.339 1.00 83.62 208 TRP A O 1
ATOM 1597 N N . ARG A 1 209 ? -2.724 -39.989 -1.086 1.00 84.06 209 ARG A N 1
ATOM 1598 C CA . ARG A 1 209 ? -1.800 -39.167 -1.890 1.00 84.06 209 ARG A CA 1
ATOM 1599 C C . ARG A 1 209 ? -2.496 -37.965 -2.530 1.00 84.06 209 ARG A C 1
ATOM 1601 O O . ARG A 1 209 ? -1.911 -36.879 -2.563 1.00 84.06 209 ARG A O 1
ATOM 1608 N N . LYS A 1 210 ? -3.731 -38.131 -3.020 1.00 84.44 210 LYS A N 1
ATOM 1609 C CA . LYS A 1 210 ? -4.537 -37.032 -3.583 1.00 84.44 210 LYS A CA 1
ATOM 1610 C C . LYS A 1 210 ? -4.844 -35.984 -2.505 1.00 84.44 210 LYS A C 1
ATOM 1612 O O . LYS A 1 210 ? -4.516 -34.812 -2.705 1.00 84.44 210 LYS A O 1
ATOM 1617 N N . SER A 1 211 ? -5.353 -36.413 -1.349 1.00 86.25 211 SER A N 1
ATOM 1618 C CA . SER A 1 211 ? -5.654 -35.545 -0.200 1.00 86.25 211 SER A CA 1
ATOM 1619 C C . SER A 1 211 ? -4.413 -34.798 0.296 1.00 86.25 211 SER A C 1
ATOM 1621 O O . SER A 1 211 ? -4.413 -33.569 0.400 1.00 86.25 211 SER A O 1
ATOM 1623 N N . ALA A 1 212 ? -3.306 -35.516 0.505 1.00 88.88 212 ALA A N 1
ATOM 1624 C CA . ALA A 1 212 ? -2.043 -34.936 0.944 1.00 88.88 212 ALA A CA 1
ATOM 1625 C C . ALA A 1 212 ? -1.502 -33.909 -0.061 1.00 88.88 212 ALA A C 1
ATOM 1627 O O . ALA A 1 212 ? -1.062 -32.838 0.346 1.00 88.88 212 ALA A O 1
ATOM 1628 N N . THR A 1 213 ? -1.590 -34.173 -1.370 1.00 90.75 213 THR A N 1
ATOM 1629 C CA . THR A 1 213 ? -1.136 -33.234 -2.413 1.00 90.75 213 THR A CA 1
ATOM 1630 C C . THR A 1 213 ? -1.900 -31.910 -2.359 1.00 90.75 213 THR A C 1
ATOM 1632 O O . THR A 1 213 ? -1.298 -30.838 -2.466 1.00 90.75 213 THR A O 1
ATOM 1635 N N . VAL A 1 214 ? -3.222 -31.962 -2.172 1.00 92.25 214 VAL A N 1
ATOM 1636 C CA . VAL A 1 214 ? -4.060 -30.762 -2.035 1.00 92.25 214 VAL A CA 1
ATOM 1637 C C . VAL A 1 214 ? -3.682 -29.982 -0.775 1.00 92.25 214 VAL A C 1
ATOM 1639 O O . VAL A 1 214 ? -3.485 -28.764 -0.839 1.00 92.25 214 VAL A O 1
ATOM 1642 N N . CYS A 1 215 ? -3.509 -30.668 0.355 1.00 92.69 215 CYS A N 1
ATOM 1643 C CA . CYS A 1 215 ? -3.101 -30.038 1.608 1.00 92.69 215 CYS A CA 1
ATOM 1644 C C . CYS A 1 215 ? -1.691 -29.431 1.522 1.00 92.69 215 CYS A C 1
ATOM 1646 O O . CYS A 1 215 ? -1.504 -28.301 1.963 1.00 92.69 215 CYS A O 1
ATOM 1648 N N . VAL A 1 216 ? -0.720 -30.108 0.898 1.00 94.00 216 VAL A N 1
ATOM 1649 C CA . VAL A 1 216 ? 0.635 -29.572 0.665 1.00 94.00 216 VAL A CA 1
ATOM 1650 C C . VAL A 1 216 ? 0.571 -28.282 -0.150 1.00 94.00 216 VAL A C 1
ATOM 1652 O O . VAL A 1 216 ? 1.125 -27.266 0.263 1.00 94.00 216 VAL A O 1
ATOM 1655 N N . ARG A 1 217 ? -0.160 -28.280 -1.273 1.00 92.94 217 ARG A N 1
ATOM 1656 C CA . ARG A 1 217 ? -0.327 -27.081 -2.116 1.00 92.94 217 ARG A CA 1
ATOM 1657 C C . ARG A 1 217 ? -0.972 -25.928 -1.354 1.00 92.94 217 ARG A C 1
ATOM 1659 O O . ARG A 1 217 ? -0.544 -24.788 -1.499 1.00 92.94 217 ARG A O 1
ATOM 1666 N N . THR A 1 218 ? -1.971 -26.231 -0.530 1.00 94.06 218 THR A N 1
ATOM 1667 C CA . THR A 1 218 ? -2.663 -25.232 0.293 1.00 94.06 218 THR A CA 1
ATOM 1668 C C . THR A 1 218 ? -1.728 -24.646 1.352 1.00 94.06 218 THR A C 1
ATOM 1670 O O . THR A 1 218 ? -1.683 -23.431 1.516 1.00 94.06 218 THR A O 1
ATOM 1673 N N . ALA A 1 219 ? -0.934 -25.483 2.030 1.00 93.25 219 ALA A N 1
ATOM 1674 C CA . ALA A 1 219 ? 0.052 -25.038 3.016 1.00 93.25 219 ALA A CA 1
ATOM 1675 C C . ALA A 1 219 ? 1.125 -24.138 2.383 1.00 93.25 219 ALA A C 1
ATOM 1677 O O . ALA A 1 219 ? 1.378 -23.045 2.889 1.00 93.25 219 ALA A O 1
ATOM 1678 N N . ILE A 1 220 ? 1.687 -24.546 1.237 1.00 90.75 220 ILE A N 1
ATOM 1679 C CA . ILE A 1 220 ? 2.659 -23.739 0.483 1.00 90.75 220 ILE A CA 1
ATOM 1680 C C . ILE A 1 220 ? 2.029 -22.409 0.046 1.00 90.75 220 ILE A C 1
ATOM 1682 O O . ILE A 1 220 ? 2.634 -21.359 0.241 1.00 90.75 220 ILE A O 1
ATOM 1686 N N . GLY A 1 221 ? 0.803 -22.429 -0.488 1.00 86.50 221 GLY A N 1
ATOM 1687 C CA . GLY A 1 221 ? 0.081 -21.218 -0.888 1.00 86.50 221 GLY A CA 1
ATOM 1688 C C . GLY A 1 221 ? -0.113 -20.236 0.272 1.00 86.50 221 GLY A C 1
ATOM 1689 O O . GLY A 1 221 ? 0.221 -19.059 0.146 1.00 86.50 221 GLY A O 1
ATOM 1690 N N . CYS A 1 222 ? -0.562 -20.724 1.433 1.00 85.94 222 CYS A N 1
ATOM 1691 C CA . CYS A 1 222 ? -0.683 -19.904 2.639 1.00 85.94 222 CYS A CA 1
ATOM 1692 C C . CYS A 1 222 ? 0.666 -19.305 3.072 1.00 85.94 222 CYS A C 1
ATOM 1694 O O . CYS A 1 222 ? 0.711 -18.127 3.428 1.00 85.94 222 CYS A O 1
ATOM 1696 N N . ALA A 1 223 ? 1.752 -20.084 3.026 1.00 81.06 223 ALA A N 1
ATOM 1697 C CA . ALA A 1 223 ? 3.087 -19.622 3.404 1.00 81.06 223 ALA A CA 1
ATOM 1698 C C . ALA A 1 223 ? 3.622 -18.538 2.450 1.00 81.06 223 ALA A C 1
ATOM 1700 O O . ALA A 1 223 ? 4.087 -17.495 2.911 1.00 81.06 223 ALA A O 1
ATOM 1701 N N . VAL A 1 224 ? 3.490 -18.736 1.133 1.00 74.44 224 VAL A N 1
ATOM 1702 C CA . VAL A 1 224 ? 3.903 -17.763 0.100 1.00 74.44 224 VAL A CA 1
ATOM 1703 C C . VAL A 1 224 ? 3.140 -16.443 0.229 1.00 74.44 224 VAL A C 1
ATOM 1705 O O . VAL A 1 224 ? 3.709 -15.368 0.046 1.00 74.44 224 VAL A O 1
ATOM 1708 N N . GLU A 1 225 ? 1.860 -16.499 0.592 1.00 78.25 225 GLU A N 1
ATOM 1709 C CA . GLU A 1 225 ? 1.036 -15.309 0.822 1.00 78.25 225 GLU A CA 1
ATOM 1710 C C . GLU A 1 225 ? 1.271 -14.647 2.195 1.00 78.25 225 GLU A C 1
ATOM 1712 O O . GLU A 1 225 ? 0.633 -13.640 2.515 1.00 78.25 225 GLU A O 1
ATOM 1717 N N . GLY A 1 226 ? 2.169 -15.194 3.023 1.00 78.06 226 GLY A N 1
ATOM 1718 C CA . GLY A 1 226 ? 2.436 -14.705 4.377 1.00 78.06 226 GLY A CA 1
ATOM 1719 C C . GLY A 1 226 ? 1.235 -14.846 5.317 1.00 78.06 226 GLY A C 1
ATOM 1720 O O . GLY A 1 226 ? 1.101 -14.089 6.283 1.00 78.06 226 GLY A O 1
ATOM 1721 N N . GLN A 1 227 ? 0.323 -15.774 5.025 1.00 82.00 227 GLN A N 1
ATOM 1722 C CA . GLN A 1 227 ? -0.835 -16.031 5.865 1.00 82.00 227 GLN A CA 1
ATOM 1723 C C . GLN A 1 227 ? -0.431 -16.784 7.136 1.00 82.00 227 GLN A C 1
ATOM 1725 O O . GLN A 1 227 ? 0.552 -17.519 7.188 1.00 82.00 227 GLN A O 1
ATOM 1730 N N . SER A 1 228 ? -1.223 -16.631 8.198 1.00 85.81 228 SER A N 1
ATOM 1731 C CA . SER A 1 228 ? -0.998 -17.403 9.420 1.00 85.81 228 SER A CA 1
ATOM 1732 C C . SER A 1 228 ? -1.290 -18.888 9.194 1.00 85.81 228 SER A C 1
ATOM 1734 O O . SER A 1 228 ? -2.173 -19.243 8.417 1.00 85.81 228 SER A O 1
ATOM 1736 N N . ARG A 1 229 ? -0.655 -19.768 9.970 1.00 88.12 229 ARG A N 1
ATOM 1737 C CA . ARG A 1 229 ? -0.933 -21.219 9.931 1.00 88.12 229 ARG A CA 1
ATOM 1738 C C . ARG A 1 229 ? -2.384 -21.585 10.281 1.00 88.12 229 ARG A C 1
ATOM 1740 O O . ARG A 1 229 ? -2.872 -22.633 9.893 1.00 88.12 229 ARG A O 1
ATOM 1747 N N . THR A 1 230 ? -3.105 -20.710 10.981 1.00 88.19 230 THR A N 1
ATOM 1748 C CA . THR A 1 230 ? -4.556 -20.860 11.207 1.00 88.19 230 THR A CA 1
ATOM 1749 C C . THR A 1 230 ? -5.364 -20.603 9.930 1.00 88.19 230 THR A C 1
ATOM 1751 O O . THR A 1 230 ? -6.486 -21.080 9.790 1.00 88.19 230 THR A O 1
ATOM 1754 N N . SER A 1 231 ? -4.818 -19.836 8.986 1.00 88.25 231 SER A N 1
ATOM 1755 C CA . SER A 1 231 ? -5.434 -19.619 7.674 1.00 88.25 231 SER A CA 1
ATOM 1756 C C . SER A 1 231 ? -5.395 -20.893 6.833 1.00 88.25 231 SER A C 1
ATOM 1758 O O . SER A 1 231 ? -6.398 -21.191 6.196 1.00 88.25 231 SER A O 1
ATOM 1760 N N . PHE A 1 232 ? -4.330 -21.697 6.941 1.00 94.06 232 PHE A N 1
ATOM 1761 C CA . PHE A 1 232 ? -4.267 -23.035 6.343 1.00 94.06 232 PHE A CA 1
ATOM 1762 C C . PHE A 1 232 ? -5.416 -23.935 6.824 1.00 94.06 232 PHE A C 1
ATOM 1764 O O . PHE A 1 232 ? -6.155 -24.471 6.005 1.00 94.06 232 PHE A O 1
ATOM 1771 N N . GLU A 1 233 ? -5.643 -24.034 8.139 1.00 93.38 233 GLU A N 1
ATOM 1772 C CA . GLU A 1 233 ? -6.745 -24.840 8.697 1.00 93.38 233 GLU A CA 1
ATOM 1773 C C . GLU A 1 233 ? -8.116 -24.367 8.186 1.00 93.38 233 GLU A C 1
ATOM 1775 O O . GLU A 1 233 ? -8.986 -25.174 7.853 1.00 93.38 233 GLU A O 1
ATOM 1780 N N . ARG A 1 234 ? -8.307 -23.044 8.082 1.00 91.62 234 ARG A N 1
ATOM 1781 C CA . ARG A 1 234 ? -9.534 -22.454 7.526 1.00 91.62 234 ARG A CA 1
ATOM 1782 C C . ARG A 1 234 ? -9.702 -22.768 6.046 1.00 91.62 234 ARG A C 1
ATOM 1784 O O . ARG A 1 234 ? -10.829 -23.003 5.621 1.00 91.62 234 ARG A O 1
ATOM 1791 N N . GLU A 1 235 ? -8.624 -22.751 5.273 1.00 93.19 235 GLU A N 1
ATOM 1792 C CA . GLU A 1 235 ? -8.674 -23.026 3.840 1.00 93.19 235 GLU A CA 1
ATOM 1793 C C . GLU A 1 235 ? -8.956 -24.502 3.571 1.00 93.19 235 GLU A C 1
ATOM 1795 O O . GLU A 1 235 ? -9.855 -24.828 2.805 1.00 93.19 235 GLU A O 1
ATOM 1800 N N . VAL A 1 236 ? -8.315 -25.401 4.315 1.00 92.94 236 VAL A N 1
ATOM 1801 C CA . VAL A 1 236 ? -8.637 -26.832 4.310 1.00 92.94 236 VAL A CA 1
ATOM 1802 C C . VAL A 1 236 ? -10.099 -27.081 4.699 1.00 92.94 236 VAL A C 1
ATOM 1804 O O . VAL A 1 236 ? -10.792 -27.862 4.048 1.00 92.94 236 VAL A O 1
ATOM 1807 N N . ALA A 1 237 ? -10.619 -26.387 5.718 1.00 90.50 237 ALA A N 1
ATOM 1808 C CA . ALA A 1 237 ? -12.032 -26.482 6.082 1.00 90.50 237 ALA A CA 1
ATOM 1809 C C . ALA A 1 237 ? -12.962 -25.980 4.961 1.00 90.50 237 ALA A C 1
ATOM 1811 O O . ALA A 1 237 ? -14.022 -26.563 4.737 1.00 90.50 237 ALA A O 1
ATOM 1812 N N . ARG A 1 238 ? -12.574 -24.931 4.224 1.00 91.56 238 ARG A N 1
ATOM 1813 C CA . ARG A 1 238 ? -13.321 -24.461 3.044 1.00 91.56 238 ARG A CA 1
ATOM 1814 C C . ARG A 1 238 ? -13.292 -25.477 1.911 1.00 91.56 238 ARG A C 1
ATOM 1816 O O . ARG A 1 238 ? -14.337 -25.703 1.312 1.00 91.56 238 ARG A O 1
ATOM 1823 N N . LEU A 1 239 ? -12.145 -26.101 1.646 1.00 91.12 239 LEU A N 1
ATOM 1824 C CA . LEU A 1 239 ? -12.015 -27.157 0.639 1.00 91.12 239 LEU A CA 1
ATOM 1825 C C . LEU A 1 239 ? -12.956 -28.327 0.956 1.00 91.12 239 LEU A C 1
ATOM 1827 O O . LEU A 1 239 ? -13.714 -28.744 0.083 1.00 91.12 239 LEU A O 1
ATOM 1831 N N . ARG A 1 240 ? -13.022 -28.750 2.226 1.00 88.56 240 ARG A N 1
ATOM 1832 C CA . ARG A 1 240 ? -14.003 -29.745 2.701 1.00 88.56 240 ARG A CA 1
ATOM 1833 C C . ARG A 1 240 ? -15.446 -29.322 2.458 1.00 88.56 240 ARG A C 1
ATOM 1835 O O . ARG A 1 240 ? -16.235 -30.100 1.938 1.00 88.56 240 ARG A O 1
ATOM 1842 N N . LEU A 1 241 ? -15.796 -28.079 2.798 1.00 85.38 241 LEU A N 1
ATOM 1843 C CA . LEU A 1 241 ? -17.140 -27.541 2.547 1.00 85.38 241 LEU A CA 1
ATOM 1844 C C . LEU A 1 241 ? -17.480 -27.467 1.051 1.00 85.38 241 LEU A C 1
ATOM 1846 O O . LEU A 1 241 ? -18.654 -27.485 0.694 1.00 85.38 241 LEU A O 1
ATOM 1850 N N . CYS A 1 242 ? -16.470 -27.397 0.184 1.00 87.19 242 CYS A N 1
ATOM 1851 C CA . CYS A 1 242 ? -16.623 -27.453 -1.268 1.00 87.19 242 CYS A CA 1
ATOM 1852 C C . CYS A 1 242 ? -16.641 -28.890 -1.820 1.00 87.19 242 CYS A C 1
ATOM 1854 O O . CYS A 1 242 ? -16.626 -29.060 -3.036 1.00 87.19 242 CYS A O 1
ATOM 1856 N N . GLY A 1 243 ? -16.663 -29.912 -0.957 1.00 88.00 243 GLY A N 1
ATOM 1857 C CA . GLY A 1 243 ? -16.690 -31.320 -1.354 1.00 88.00 243 GLY A CA 1
ATOM 1858 C C . GLY A 1 243 ? -15.347 -31.863 -1.844 1.00 88.00 243 GLY A C 1
ATOM 1859 O O . GLY A 1 243 ? -15.315 -32.927 -2.454 1.00 88.00 243 GLY A O 1
ATOM 1860 N N . VAL A 1 244 ? -14.240 -31.151 -1.607 1.00 86.06 244 VAL A N 1
ATOM 1861 C CA . VAL A 1 244 ? -12.906 -31.695 -1.873 1.00 86.06 244 VAL A CA 1
ATOM 1862 C C . VAL A 1 244 ? -12.612 -32.744 -0.811 1.00 86.06 244 VAL A C 1
ATOM 1864 O O . VAL A 1 244 ? -12.565 -32.422 0.379 1.00 86.06 244 VAL A O 1
ATOM 1867 N N . ASP A 1 245 ? -12.414 -33.984 -1.253 1.00 83.12 245 ASP A N 1
ATOM 1868 C CA . ASP A 1 245 ? -11.959 -35.063 -0.388 1.00 83.12 245 ASP A CA 1
ATOM 1869 C C . ASP A 1 245 ? -10.524 -34.767 0.057 1.00 83.12 245 ASP A C 1
ATOM 1871 O O . ASP A 1 245 ? -9.574 -34.786 -0.726 1.00 83.12 245 ASP A O 1
ATOM 1875 N N . VAL A 1 246 ? -10.398 -34.409 1.327 1.00 85.69 246 VAL A N 1
ATOM 1876 C CA . VAL A 1 246 ? -9.120 -34.267 2.017 1.00 85.69 246 VAL A CA 1
ATOM 1877 C C . VAL A 1 246 ? -9.082 -35.231 3.204 1.00 85.69 246 VAL A C 1
ATOM 1879 O O . VAL A 1 246 ? -8.417 -34.968 4.191 1.00 85.69 246 VAL A O 1
ATOM 1882 N N . ASP A 1 247 ? -9.798 -36.356 3.171 1.00 68.94 247 ASP A N 1
ATOM 1883 C CA . ASP A 1 247 ? -9.939 -37.221 4.342 1.00 68.94 247 ASP A CA 1
ATOM 1884 C C . ASP A 1 247 ? -8.613 -37.840 4.807 1.00 68.94 247 ASP A C 1
ATOM 1886 O O . ASP A 1 247 ? -8.079 -38.811 4.280 1.00 68.94 247 ASP A O 1
ATOM 1890 N N . GLY A 1 248 ? -8.073 -37.212 5.848 1.00 66.56 248 GLY A N 1
ATOM 1891 C CA . GLY A 1 248 ? -6.892 -37.620 6.578 1.00 66.56 248 GLY A CA 1
ATOM 1892 C C . GLY A 1 248 ? -6.717 -36.695 7.772 1.00 66.56 248 GLY A C 1
ATOM 1893 O O . GLY A 1 248 ? -6.323 -35.540 7.622 1.00 66.56 248 GLY A O 1
ATOM 1894 N N . ALA A 1 249 ? -6.997 -37.184 8.984 1.00 67.19 249 ALA A N 1
ATOM 1895 C CA . ALA A 1 249 ? -6.862 -36.391 10.213 1.00 67.19 249 ALA A CA 1
ATOM 1896 C C . ALA A 1 249 ? -5.458 -35.768 10.379 1.00 67.19 249 ALA A C 1
ATOM 1898 O O . ALA A 1 249 ? -5.300 -34.749 11.049 1.00 67.19 249 ALA A O 1
ATOM 1899 N N . MET A 1 250 ? -4.445 -36.349 9.726 1.00 70.19 250 MET A N 1
ATOM 1900 C CA . MET A 1 250 ? -3.057 -35.901 9.794 1.00 70.19 250 MET A CA 1
ATOM 1901 C C . MET A 1 250 ? -2.757 -34.668 8.926 1.00 70.19 250 MET A C 1
ATOM 1903 O O . MET A 1 250 ? -2.008 -33.799 9.373 1.00 70.19 250 MET A O 1
ATOM 1907 N N . CYS A 1 251 ? -3.379 -34.518 7.750 1.00 81.25 251 CYS A N 1
ATOM 1908 C CA . CYS A 1 251 ? -3.054 -33.449 6.791 1.00 81.25 251 CYS A CA 1
ATOM 1909 C C . CYS A 1 251 ? -3.683 -32.084 7.104 1.00 81.25 251 CYS A C 1
ATOM 1911 O O . CYS A 1 251 ? -3.433 -31.115 6.395 1.00 81.25 251 CYS A O 1
ATOM 1913 N N . HIS A 1 252 ? -4.504 -31.982 8.150 1.00 83.12 252 HIS A N 1
ATOM 1914 C CA . HIS A 1 252 ? -5.258 -30.758 8.474 1.00 83.12 252 HIS A CA 1
ATOM 1915 C C . HIS A 1 252 ? -4.735 -30.018 9.686 1.00 83.12 252 HIS A C 1
ATOM 1917 O O . HIS A 1 252 ? -5.277 -28.985 10.072 1.00 83.12 252 HIS A O 1
ATOM 1923 N N . SER A 1 253 ? -3.720 -30.579 10.327 1.00 87.38 253 SER A N 1
ATOM 1924 C CA . SER A 1 253 ? -3.178 -30.004 11.538 1.00 87.38 253 SER A CA 1
ATOM 1925 C C . SER A 1 253 ? -2.250 -28.841 11.209 1.00 87.38 253 SER A C 1
ATOM 1927 O O . SER A 1 253 ? -1.512 -28.851 10.220 1.00 87.38 253 SER A O 1
ATOM 1929 N N . ARG A 1 254 ? -2.185 -27.870 12.121 1.00 87.44 254 ARG A N 1
ATOM 1930 C CA . ARG A 1 254 ? -1.108 -26.878 12.127 1.00 87.44 254 ARG A CA 1
ATOM 1931 C C . ARG A 1 254 ? 0.279 -27.519 12.026 1.00 87.44 254 ARG A C 1
ATOM 1933 O O . ARG A 1 254 ? 1.143 -26.952 11.370 1.00 87.44 254 ARG A O 1
ATOM 1940 N N . LYS A 1 255 ? 0.486 -28.677 12.667 1.00 89.00 255 LYS A N 1
ATOM 1941 C CA . LYS A 1 255 ? 1.755 -29.421 12.647 1.00 89.00 255 LYS A CA 1
ATOM 1942 C C . LYS A 1 255 ? 2.132 -29.849 11.228 1.00 89.00 255 LYS A C 1
ATOM 1944 O O . LYS A 1 255 ? 3.257 -29.596 10.822 1.00 89.00 255 LYS A O 1
ATOM 1949 N N . PHE A 1 256 ? 1.180 -30.382 10.464 1.00 91.06 256 PHE A N 1
ATOM 1950 C CA . PHE A 1 256 ? 1.389 -30.727 9.058 1.00 91.06 256 PHE A CA 1
ATOM 1951 C C . PHE A 1 256 ? 1.804 -29.510 8.226 1.00 91.06 256 PHE A C 1
ATOM 1953 O O . PHE A 1 256 ? 2.763 -29.586 7.471 1.00 91.06 256 PHE A O 1
ATOM 1960 N N . CYS A 1 257 ? 1.154 -28.356 8.422 1.00 91.50 257 CYS A N 1
ATOM 1961 C CA . CYS A 1 257 ? 1.565 -27.110 7.765 1.00 91.50 257 CYS A CA 1
ATOM 1962 C C . CYS A 1 257 ? 3.026 -26.746 8.084 1.00 91.50 257 CYS A C 1
ATOM 1964 O O . CYS A 1 257 ? 3.768 -26.377 7.181 1.00 91.50 257 CYS A O 1
ATOM 1966 N N . VAL A 1 258 ? 3.461 -26.895 9.346 1.00 88.69 258 VAL A N 1
ATOM 1967 C CA . VAL A 1 258 ? 4.864 -26.654 9.742 1.00 88.69 258 VAL A CA 1
ATOM 1968 C C . VAL A 1 258 ? 5.819 -27.629 9.060 1.00 88.69 258 VAL A C 1
ATOM 1970 O O . VAL A 1 258 ? 6.876 -27.217 8.593 1.00 88.69 258 VAL A O 1
ATOM 1973 N N . GLU A 1 259 ? 5.466 -28.911 9.005 1.00 91.94 259 GLU A N 1
ATOM 1974 C CA . GLU A 1 259 ? 6.288 -29.935 8.354 1.00 91.94 259 GLU A CA 1
ATOM 1975 C C . GLU A 1 259 ? 6.408 -29.682 6.849 1.00 91.94 259 GLU A C 1
ATOM 1977 O O . GLU A 1 259 ? 7.505 -29.765 6.306 1.00 91.94 259 GLU A O 1
ATOM 1982 N N . VAL A 1 260 ? 5.315 -29.294 6.184 1.00 92.44 260 VAL A N 1
ATOM 1983 C CA . VAL A 1 260 ? 5.330 -28.925 4.763 1.00 92.44 260 VAL A CA 1
ATOM 1984 C C . VAL A 1 260 ? 6.159 -27.667 4.522 1.00 92.44 260 VAL A C 1
ATOM 1986 O O . VAL A 1 260 ? 6.971 -27.668 3.601 1.00 92.44 260 VAL A O 1
ATOM 1989 N N . GLU A 1 261 ? 6.000 -26.617 5.335 1.00 88.12 261 GLU A N 1
ATOM 1990 C CA . GLU A 1 261 ? 6.839 -25.407 5.274 1.00 88.12 261 GLU A CA 1
ATOM 1991 C C . GLU A 1 261 ? 8.324 -25.778 5.395 1.00 88.12 261 GLU A C 1
ATOM 1993 O O . GLU A 1 261 ? 9.141 -25.372 4.569 1.00 88.12 261 GLU A O 1
ATOM 1998 N N . TYR A 1 262 ? 8.667 -26.599 6.390 1.00 87.06 262 TYR A N 1
ATOM 1999 C CA . TYR A 1 262 ? 10.033 -27.055 6.624 1.00 87.06 262 TYR A CA 1
ATOM 2000 C C . TYR A 1 262 ? 10.584 -27.863 5.442 1.00 87.06 262 TYR A C 1
ATOM 2002 O O . TYR A 1 262 ? 11.642 -27.522 4.920 1.00 87.06 262 TYR A O 1
ATOM 2010 N N . LEU A 1 263 ? 9.869 -28.895 4.986 1.00 89.19 263 LEU A N 1
ATOM 2011 C CA . LEU A 1 263 ? 10.302 -29.741 3.870 1.00 89.19 263 LEU A CA 1
ATOM 2012 C C . LEU A 1 263 ? 10.412 -28.951 2.565 1.00 89.19 263 LEU A C 1
ATOM 2014 O O . LEU A 1 263 ? 11.364 -29.144 1.818 1.00 89.19 263 LEU A O 1
ATOM 2018 N N . THR A 1 264 ? 9.477 -28.035 2.306 1.00 86.38 264 THR A N 1
ATOM 2019 C CA . THR A 1 264 ? 9.525 -27.159 1.127 1.00 86.38 264 THR A CA 1
ATOM 2020 C C . THR A 1 264 ? 10.768 -26.280 1.168 1.00 86.38 264 THR A C 1
ATOM 2022 O O . THR A 1 264 ? 11.476 -26.198 0.170 1.00 86.38 264 THR A O 1
ATOM 2025 N N . ASN A 1 265 ? 11.085 -25.688 2.324 1.00 79.62 265 ASN A N 1
ATOM 2026 C CA . ASN A 1 265 ? 12.319 -24.923 2.488 1.00 79.62 265 ASN A CA 1
ATOM 2027 C C . ASN A 1 265 ? 13.553 -25.796 2.230 1.00 79.62 265 ASN A C 1
ATOM 2029 O O . ASN A 1 265 ? 14.428 -25.380 1.480 1.00 79.62 265 ASN A O 1
ATOM 2033 N N . GLN A 1 266 ? 13.608 -27.019 2.771 1.00 84.25 266 GLN A N 1
ATOM 2034 C CA . GLN A 1 266 ? 14.724 -27.939 2.510 1.00 84.25 266 GLN A CA 1
ATOM 2035 C C . GLN A 1 266 ? 14.870 -28.264 1.017 1.00 84.25 266 GLN A C 1
ATOM 2037 O O . GLN A 1 266 ? 15.973 -28.213 0.482 1.00 84.25 266 GLN A O 1
ATOM 2042 N N . VAL A 1 267 ? 13.765 -28.542 0.319 1.00 85.38 267 VAL A N 1
ATOM 2043 C CA . VAL A 1 267 ? 13.779 -28.800 -1.129 1.00 85.38 267 VAL A CA 1
ATOM 2044 C C . VAL A 1 267 ? 14.265 -27.575 -1.901 1.00 85.38 267 VAL A C 1
ATOM 2046 O O . VAL A 1 267 ? 15.107 -27.721 -2.780 1.00 85.38 267 VAL A O 1
ATOM 2049 N N . LEU A 1 268 ? 13.797 -26.373 -1.558 1.00 82.12 268 LEU A N 1
ATOM 2050 C CA . LEU A 1 268 ? 14.259 -25.137 -2.192 1.00 82.12 268 LEU A CA 1
ATOM 2051 C C . LEU A 1 268 ? 15.753 -24.894 -1.948 1.00 82.12 268 LEU A C 1
ATOM 2053 O O . LEU A 1 268 ? 16.462 -24.540 -2.884 1.00 82.12 268 LEU A O 1
ATOM 2057 N N . HIS A 1 269 ? 16.255 -25.149 -0.736 1.00 80.38 269 HIS A N 1
ATOM 2058 C CA . HIS A 1 269 ? 17.689 -25.076 -0.446 1.00 80.38 269 HIS A CA 1
ATOM 2059 C C . HIS A 1 269 ? 18.498 -26.081 -1.276 1.00 80.38 269 HIS A C 1
ATOM 2061 O O . HIS A 1 269 ? 19.552 -25.726 -1.794 1.00 80.38 269 HIS A O 1
ATOM 2067 N N . MET A 1 270 ? 17.998 -27.308 -1.462 1.00 85.44 270 MET A N 1
ATOM 2068 C CA . MET A 1 270 ? 18.637 -28.309 -2.326 1.00 85.44 270 MET A CA 1
ATOM 2069 C C . MET A 1 270 ? 18.607 -27.911 -3.808 1.00 85.44 270 MET A C 1
ATOM 2071 O O . MET A 1 270 ? 19.597 -28.098 -4.509 1.00 85.44 270 MET A O 1
ATOM 2075 N N . MET A 1 271 ? 17.492 -27.357 -4.293 1.00 84.25 271 MET A N 1
ATOM 2076 C CA . MET A 1 271 ? 17.369 -26.874 -5.674 1.00 84.25 271 MET A CA 1
ATOM 2077 C C . MET A 1 271 ? 18.324 -25.712 -5.941 1.00 84.25 271 MET A C 1
ATOM 2079 O O . MET A 1 271 ? 19.044 -25.734 -6.935 1.00 84.25 271 MET A O 1
ATOM 2083 N N . ASN A 1 272 ? 18.374 -24.747 -5.022 1.00 83.75 272 ASN A N 1
ATOM 2084 C CA . ASN A 1 272 ? 19.337 -23.655 -5.058 1.00 83.75 272 ASN A CA 1
ATOM 2085 C C . ASN A 1 272 ? 20.764 -24.201 -5.058 1.00 83.75 272 ASN A C 1
ATOM 2087 O O . ASN A 1 272 ? 21.559 -23.824 -5.904 1.00 83.75 272 ASN A O 1
ATOM 2091 N N . ALA A 1 273 ? 21.079 -25.144 -4.168 1.00 87.50 273 ALA A N 1
ATOM 2092 C CA . ALA A 1 273 ? 22.406 -25.737 -4.125 1.00 87.50 273 ALA A CA 1
ATOM 2093 C C . ALA A 1 273 ? 22.801 -26.408 -5.445 1.00 87.50 273 ALA A C 1
ATOM 2095 O O . ALA A 1 273 ? 23.930 -26.235 -5.895 1.00 87.50 273 ALA A O 1
ATOM 2096 N N . ASN A 1 274 ? 21.869 -27.117 -6.083 1.00 87.19 274 ASN A N 1
ATOM 2097 C CA . ASN A 1 274 ? 22.095 -27.726 -7.387 1.00 87.19 274 ASN A CA 1
ATOM 2098 C C . ASN A 1 274 ? 22.355 -26.680 -8.485 1.00 87.19 274 ASN A C 1
ATOM 2100 O O . ASN A 1 274 ? 23.248 -26.876 -9.304 1.00 87.19 274 ASN A O 1
ATOM 2104 N N . ASP A 1 275 ? 21.620 -25.566 -8.494 1.00 84.69 275 ASP A N 1
ATOM 2105 C CA . ASP A 1 275 ? 21.864 -24.458 -9.429 1.00 84.69 275 ASP A CA 1
ATOM 2106 C C . ASP A 1 275 ? 23.230 -23.794 -9.173 1.00 84.69 275 ASP A C 1
ATOM 2108 O O . ASP A 1 275 ? 24.022 -23.603 -10.091 1.00 84.69 275 ASP A O 1
ATOM 2112 N N . TRP A 1 276 ? 23.583 -23.535 -7.912 1.00 87.44 276 TRP A N 1
ATOM 2113 C CA . TRP A 1 276 ? 24.832 -22.847 -7.550 1.00 87.44 276 TRP A CA 1
ATOM 2114 C C . TRP A 1 276 ? 26.087 -23.685 -7.819 1.00 87.44 276 TRP A C 1
ATOM 2116 O O . TRP A 1 276 ? 27.171 -23.132 -8.018 1.00 87.44 276 TRP A O 1
ATOM 2126 N N . CYS A 1 277 ? 25.949 -25.010 -7.792 1.00 89.19 277 CYS A N 1
ATOM 2127 C CA . CYS A 1 277 ? 26.998 -25.969 -8.138 1.00 89.19 277 CYS A CA 1
ATOM 2128 C C . CYS A 1 277 ? 26.963 -26.374 -9.620 1.00 89.19 277 CYS A C 1
ATOM 2130 O O . CYS A 1 277 ? 27.781 -27.181 -10.056 1.00 89.19 277 CYS A O 1
ATOM 2132 N N . SER A 1 278 ? 26.027 -25.845 -10.412 1.00 92.56 278 SER A N 1
ATOM 2133 C CA . SER A 1 278 ? 26.003 -26.101 -11.848 1.00 92.56 278 SER A CA 1
ATOM 2134 C C . SER A 1 278 ? 27.088 -25.291 -12.557 1.00 92.56 278 SER A C 1
ATOM 2136 O O . SER A 1 278 ? 27.377 -24.140 -12.222 1.00 92.56 278 SER A O 1
ATOM 2138 N N . VAL A 1 279 ? 27.706 -25.904 -13.566 1.00 93.50 279 VAL A N 1
ATOM 2139 C CA . VAL A 1 279 ? 28.722 -25.240 -14.386 1.00 93.50 279 VAL A CA 1
ATOM 2140 C C . VAL A 1 279 ? 28.074 -24.212 -15.308 1.00 93.50 279 VAL A C 1
ATOM 2142 O O . VAL A 1 279 ? 27.082 -24.492 -15.981 1.00 93.50 279 VAL A O 1
ATOM 2145 N N . LEU A 1 280 ? 28.664 -23.023 -15.385 1.00 86.25 280 LEU A N 1
ATOM 2146 C CA . LEU A 1 280 ? 28.265 -21.990 -16.330 1.00 86.25 280 LEU A CA 1
ATOM 2147 C C . LEU A 1 280 ? 28.573 -22.487 -17.746 1.00 86.25 280 LEU A C 1
ATOM 2149 O O . LEU A 1 280 ? 29.740 -22.655 -18.106 1.00 86.25 280 LEU A O 1
ATOM 2153 N N . GLY A 1 281 ? 27.540 -22.713 -18.565 1.00 82.00 281 GLY A N 1
ATOM 2154 C CA . GLY A 1 281 ? 27.673 -23.415 -19.850 1.00 82.00 281 GLY A CA 1
ATOM 2155 C C . GLY A 1 281 ? 28.706 -22.816 -20.816 1.00 82.00 281 GLY A C 1
ATOM 2156 O O . GLY A 1 281 ? 29.351 -23.551 -21.558 1.00 82.00 281 GLY A O 1
ATOM 2157 N N . GLY A 1 282 ? 28.914 -21.495 -20.779 1.00 78.69 282 GLY A N 1
ATOM 2158 C CA . GLY A 1 282 ? 29.921 -20.812 -21.601 1.00 78.69 282 GLY A CA 1
ATOM 2159 C C . GLY A 1 282 ? 31.350 -20.829 -21.044 1.00 78.69 282 GLY A C 1
ATOM 2160 O O . GLY A 1 282 ? 32.283 -20.569 -21.799 1.00 78.69 282 GLY A O 1
ATOM 2161 N N . LEU A 1 283 ? 31.536 -21.110 -19.750 1.00 78.06 283 LEU A N 1
ATOM 2162 C CA . LEU A 1 283 ? 32.837 -21.030 -19.067 1.00 78.06 283 LEU A CA 1
ATOM 2163 C C . LEU A 1 283 ? 33.359 -22.392 -18.589 1.00 78.06 283 LEU A C 1
ATOM 2165 O O . LEU A 1 283 ? 34.553 -22.522 -18.335 1.00 78.06 283 LEU A O 1
ATOM 2169 N N . GLY A 1 284 ? 32.494 -23.403 -18.463 1.00 89.50 284 GLY A N 1
ATOM 2170 C CA . GLY A 1 284 ? 32.875 -24.745 -18.009 1.00 89.50 284 GLY A CA 1
ATOM 2171 C C . GLY A 1 284 ? 33.330 -24.812 -16.546 1.00 89.50 284 GLY A C 1
ATOM 2172 O O . GLY A 1 284 ? 33.879 -25.827 -16.127 1.00 89.50 284 GLY A O 1
ATOM 2173 N N . ILE A 1 285 ? 33.106 -23.744 -15.780 1.00 88.62 285 ILE A N 1
ATOM 2174 C CA . ILE A 1 285 ? 33.381 -23.644 -14.345 1.00 88.62 285 ILE A CA 1
ATOM 2175 C C . ILE A 1 285 ? 32.097 -23.269 -13.612 1.00 88.62 285 ILE A C 1
ATOM 2177 O O . ILE A 1 285 ? 31.193 -22.669 -14.197 1.00 88.62 285 ILE A O 1
ATOM 2181 N N . GLU A 1 286 ? 32.008 -23.623 -12.337 1.00 91.81 286 GLU A N 1
ATOM 2182 C CA . GLU A 1 286 ? 30.940 -23.139 -11.462 1.00 91.81 286 GLU A CA 1
ATOM 2183 C C . GLU A 1 286 ? 31.071 -21.622 -11.249 1.00 91.81 286 GLU A C 1
ATOM 2185 O O . GLU A 1 286 ? 32.160 -21.061 -11.376 1.00 91.81 286 GLU A O 1
ATOM 2190 N N . SER A 1 287 ? 29.970 -20.941 -10.918 1.00 90.62 287 SER A N 1
ATOM 2191 C CA . SER A 1 287 ? 30.022 -19.500 -10.646 1.00 90.62 287 SER A CA 1
ATOM 2192 C C . SER A 1 287 ? 30.870 -19.205 -9.409 1.00 90.62 287 SER A C 1
ATOM 2194 O O . SER A 1 287 ? 30.637 -19.781 -8.345 1.00 90.62 287 SER A O 1
ATOM 2196 N N . ASP A 1 288 ? 31.774 -18.234 -9.491 1.00 92.69 288 ASP A N 1
ATOM 2197 C CA . ASP A 1 288 ? 32.287 -17.568 -8.291 1.00 92.69 288 ASP A CA 1
ATOM 2198 C C . ASP A 1 288 ? 31.150 -16.817 -7.590 1.00 92.69 288 ASP A C 1
ATOM 2200 O O . ASP A 1 288 ? 30.107 -16.529 -8.193 1.00 92.69 288 ASP A O 1
ATOM 2204 N N . PHE A 1 289 ? 31.326 -16.511 -6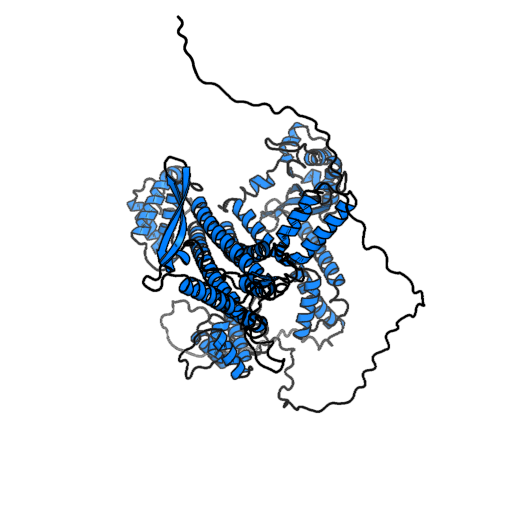.306 1.00 93.69 289 PHE A N 1
ATOM 2205 C CA . PHE A 1 289 ? 30.266 -15.892 -5.521 1.00 93.69 289 PHE A CA 1
ATOM 2206 C C . PHE A 1 289 ? 30.757 -14.828 -4.553 1.00 93.69 289 PHE A C 1
ATOM 2208 O O . PHE A 1 289 ? 31.857 -14.889 -4.007 1.00 93.69 289 PHE A O 1
ATOM 2215 N N . ALA A 1 290 ? 29.892 -13.850 -4.312 1.00 93.69 290 ALA A N 1
ATOM 2216 C CA . ALA A 1 290 ? 30.050 -12.883 -3.241 1.00 93.69 290 ALA A CA 1
ATOM 2217 C C . ALA A 1 290 ? 29.145 -13.255 -2.067 1.00 93.69 290 ALA A C 1
ATOM 2219 O O . ALA A 1 290 ? 27.969 -13.557 -2.270 1.00 93.69 290 ALA A O 1
ATOM 2220 N N . VAL A 1 291 ? 29.660 -13.181 -0.843 1.00 94.88 291 VAL A N 1
ATOM 2221 C CA . VAL A 1 291 ? 28.838 -13.310 0.366 1.00 94.88 291 VAL A CA 1
ATOM 2222 C C . VAL A 1 291 ? 28.369 -11.928 0.778 1.00 94.88 291 VAL A C 1
ATOM 2224 O O . VAL A 1 291 ? 29.165 -11.007 0.909 1.00 94.88 291 VAL A O 1
ATOM 2227 N N . MET A 1 292 ? 27.074 -11.778 1.008 1.00 92.69 292 MET A N 1
ATOM 2228 C CA . MET A 1 292 ? 26.487 -10.539 1.493 1.00 92.69 292 MET A CA 1
ATOM 2229 C C . MET A 1 292 ? 25.869 -10.796 2.850 1.00 92.69 292 MET A C 1
ATOM 2231 O O . MET A 1 292 ? 25.063 -11.713 2.975 1.00 92.69 292 MET A O 1
ATOM 2235 N N . ALA A 1 293 ? 26.216 -10.003 3.854 1.00 93.12 293 ALA A N 1
ATOM 2236 C CA . ALA A 1 293 ? 25.675 -10.172 5.193 1.00 93.12 293 ALA A CA 1
ATOM 2237 C C . ALA A 1 293 ? 25.168 -8.846 5.753 1.00 93.12 293 ALA A C 1
ATOM 2239 O O . ALA A 1 293 ? 25.816 -7.812 5.594 1.00 93.12 293 ALA A O 1
ATOM 2240 N N . ASP A 1 294 ? 24.020 -8.887 6.428 1.00 90.25 294 ASP A N 1
ATOM 2241 C CA . ASP A 1 294 ? 23.439 -7.714 7.076 1.00 90.25 294 ASP A CA 1
ATOM 2242 C C . ASP A 1 294 ? 22.736 -8.090 8.397 1.00 90.25 294 ASP A C 1
ATOM 2244 O O . ASP A 1 294 ? 21.837 -8.941 8.412 1.00 90.25 294 ASP A O 1
ATOM 2248 N N . PRO A 1 295 ? 23.132 -7.495 9.535 1.00 88.81 295 PRO A N 1
ATOM 2249 C CA . PRO A 1 295 ? 22.412 -7.602 10.796 1.00 88.81 295 PRO A CA 1
ATOM 2250 C C . PRO A 1 295 ? 21.106 -6.789 10.760 1.00 88.81 295 PRO A C 1
ATOM 2252 O O . PRO A 1 295 ? 21.075 -5.578 10.971 1.00 88.81 295 PRO A O 1
ATOM 2255 N N . VAL A 1 296 ? 19.974 -7.464 10.575 1.00 85.25 296 VAL A N 1
ATOM 2256 C CA . VAL A 1 296 ? 18.652 -6.834 10.498 1.00 85.25 296 VAL A CA 1
ATOM 2257 C C . VAL A 1 296 ? 17.939 -6.889 11.846 1.00 85.25 296 VAL A C 1
ATOM 2259 O O . VAL A 1 296 ? 17.630 -7.956 12.370 1.00 85.25 296 VAL A O 1
ATOM 2262 N N . SER A 1 297 ? 17.607 -5.727 12.408 1.00 81.81 297 SER A N 1
ATOM 2263 C CA . SER A 1 297 ? 16.781 -5.642 13.622 1.00 81.81 297 SER A CA 1
ATOM 2264 C C . SER A 1 297 ? 15.299 -5.905 13.306 1.00 81.81 297 SER A C 1
ATOM 2266 O O . SER A 1 297 ? 14.633 -5.080 12.676 1.00 81.81 297 SER A O 1
ATOM 2268 N N . LEU A 1 298 ? 14.751 -7.026 13.781 1.00 65.31 298 LEU A N 1
ATOM 2269 C CA . LEU A 1 298 ? 13.350 -7.426 13.631 1.00 65.31 298 LEU A CA 1
ATOM 2270 C C . LEU A 1 298 ? 12.435 -6.708 14.643 1.00 65.31 298 LEU A C 1
ATOM 2272 O O . LEU A 1 298 ? 11.791 -7.335 15.473 1.00 65.31 298 LEU A O 1
ATOM 2276 N N . GLY A 1 299 ? 12.329 -5.376 14.570 1.00 55.28 299 GLY A N 1
ATOM 2277 C CA . GLY A 1 299 ? 11.384 -4.634 15.412 1.00 55.28 299 GLY A CA 1
ATOM 2278 C C . GLY A 1 299 ? 11.421 -3.110 15.258 1.00 55.28 299 GLY A C 1
ATOM 2279 O O . GLY A 1 299 ? 12.478 -2.493 15.250 1.00 55.28 299 GLY A O 1
ATOM 2280 N N . LYS A 1 300 ? 10.243 -2.458 15.214 1.00 47.53 300 LYS A N 1
ATOM 2281 C CA . LYS A 1 300 ? 10.100 -0.980 15.314 1.00 47.53 300 LYS A CA 1
ATOM 2282 C C . LYS A 1 300 ? 10.223 -0.449 16.753 1.00 47.53 300 LYS A C 1
ATOM 2284 O O . LYS A 1 300 ? 10.069 0.748 16.988 1.00 47.53 300 LYS A O 1
ATOM 2289 N N . CYS A 1 301 ? 10.427 -1.320 17.741 1.00 41.97 301 CYS A N 1
ATOM 2290 C CA . CYS A 1 301 ? 10.448 -0.933 19.147 1.00 41.97 301 CYS A CA 1
ATOM 2291 C C . CYS A 1 301 ? 11.884 -0.672 19.614 1.00 41.97 301 CYS A C 1
ATOM 2293 O O . CYS A 1 301 ? 12.611 -1.595 19.961 1.00 41.97 301 CYS A O 1
ATOM 2295 N N . SER A 1 302 ? 12.246 0.608 19.684 1.00 48.66 302 SER A N 1
ATOM 2296 C CA . SER A 1 302 ? 13.557 1.183 20.037 1.00 48.66 302 SER A CA 1
ATOM 2297 C C . SER A 1 302 ? 14.164 0.797 21.402 1.00 48.66 302 SER A C 1
ATOM 2299 O O . SER A 1 302 ? 15.156 1.392 21.811 1.00 48.66 302 SER A O 1
ATOM 2301 N N . ALA A 1 303 ? 13.610 -0.179 22.126 1.00 43.66 303 ALA A N 1
ATOM 2302 C CA . ALA A 1 303 ? 14.068 -0.543 23.468 1.00 43.66 303 ALA A CA 1
ATOM 2303 C C . ALA A 1 303 ? 15.023 -1.750 23.508 1.00 43.66 303 ALA A C 1
ATOM 2305 O O . ALA A 1 303 ? 15.812 -1.830 24.446 1.00 43.66 303 ALA A O 1
ATOM 2306 N N . PHE A 1 304 ? 14.981 -2.661 22.521 1.00 46.88 304 PHE A N 1
ATOM 2307 C CA . PHE A 1 304 ? 15.809 -3.884 22.504 1.00 46.88 304 PHE A CA 1
ATOM 2308 C C . PHE A 1 304 ? 16.353 -4.282 21.112 1.00 46.88 304 PHE A C 1
ATOM 2310 O O . PHE A 1 304 ? 16.398 -5.475 20.814 1.00 46.88 304 PHE A O 1
ATOM 2317 N N . PRO A 1 305 ? 16.801 -3.345 20.248 1.00 52.25 305 PRO A N 1
ATOM 2318 C CA . PRO A 1 305 ? 17.182 -3.676 18.867 1.00 52.25 305 PRO A CA 1
ATOM 2319 C C . PRO A 1 305 ? 18.253 -4.775 18.771 1.00 52.25 305 PRO A C 1
ATOM 2321 O O . PRO A 1 305 ? 18.207 -5.586 17.855 1.00 52.25 305 PRO A O 1
ATOM 2324 N N . ARG A 1 306 ? 19.159 -4.863 19.758 1.00 52.38 306 ARG A N 1
ATOM 2325 C CA . ARG A 1 306 ? 20.259 -5.844 19.782 1.00 52.38 306 ARG A CA 1
ATOM 2326 C C . ARG A 1 306 ? 19.840 -7.289 20.083 1.00 52.38 306 ARG A C 1
ATOM 2328 O O . ARG A 1 306 ? 20.625 -8.189 19.814 1.00 52.38 306 ARG A O 1
ATOM 2335 N N . ASN A 1 307 ? 18.651 -7.517 20.646 1.00 58.22 307 ASN A N 1
ATOM 2336 C CA . ASN A 1 307 ? 18.194 -8.859 21.053 1.00 58.22 307 ASN A CA 1
ATOM 2337 C C . ASN A 1 307 ? 17.236 -9.492 20.036 1.00 58.22 307 ASN A C 1
ATOM 2339 O O . ASN A 1 307 ? 16.921 -10.673 20.131 1.00 58.22 307 ASN A O 1
ATOM 2343 N N . GLU A 1 308 ? 16.777 -8.695 19.074 1.00 69.19 308 GLU A N 1
ATOM 2344 C CA . GLU A 1 308 ? 15.933 -9.111 17.954 1.00 69.19 308 GLU A CA 1
ATOM 2345 C C . GLU A 1 308 ? 16.683 -8.884 16.633 1.00 69.19 308 GLU A C 1
ATOM 2347 O O . GLU A 1 308 ? 16.075 -8.644 15.596 1.00 69.19 308 GLU A O 1
ATOM 2352 N N . THR A 1 309 ? 18.020 -8.896 16.660 1.00 80.88 309 THR A N 1
ATOM 2353 C CA . THR A 1 309 ? 18.817 -8.799 15.437 1.00 80.88 309 THR A CA 1
ATOM 2354 C C . THR A 1 309 ? 18.977 -10.181 14.827 1.00 80.88 309 THR A C 1
ATOM 2356 O O . THR A 1 309 ? 19.384 -11.128 15.497 1.00 80.88 309 THR A O 1
ATOM 2359 N N . VAL A 1 310 ? 18.674 -10.290 13.545 1.00 89.25 310 VAL A N 1
ATOM 2360 C CA . VAL A 1 310 ? 18.927 -11.475 12.741 1.00 89.25 310 VAL A CA 1
ATOM 2361 C C . VAL A 1 310 ? 20.019 -11.134 11.747 1.00 89.25 310 VAL A C 1
ATOM 2363 O O . VAL A 1 310 ? 19.884 -10.183 10.987 1.00 89.25 310 VAL A O 1
ATOM 2366 N N . LEU A 1 311 ? 21.099 -11.903 11.757 1.00 92.44 311 LEU A N 1
ATOM 2367 C CA . LEU A 1 311 ? 22.088 -11.875 10.697 1.00 92.44 311 LEU A CA 1
ATOM 2368 C C . LEU A 1 311 ? 21.488 -12.562 9.478 1.00 92.44 311 LEU A C 1
ATOM 2370 O O . LEU A 1 311 ? 21.273 -13.774 9.493 1.00 92.44 311 LEU A O 1
ATOM 2374 N N . VAL A 1 312 ? 21.190 -11.783 8.450 1.00 93.06 312 VAL A N 1
ATOM 2375 C CA . VAL A 1 312 ? 20.762 -12.296 7.152 1.00 93.06 312 VAL A CA 1
ATOM 2376 C C . VAL A 1 312 ? 21.999 -12.430 6.282 1.00 93.06 312 VAL A C 1
ATOM 2378 O O . VAL A 1 312 ? 22.787 -11.488 6.205 1.00 93.06 312 VAL A O 1
ATOM 2381 N N . ALA A 1 313 ? 22.166 -13.579 5.631 1.00 93.50 313 ALA A N 1
ATOM 2382 C CA . ALA A 1 313 ? 23.200 -13.770 4.627 1.00 93.50 313 ALA A CA 1
ATOM 2383 C C . ALA A 1 313 ? 22.570 -14.128 3.282 1.00 93.50 313 ALA A C 1
ATOM 2385 O O . ALA A 1 313 ? 21.654 -14.946 3.208 1.00 93.50 313 ALA A O 1
ATOM 2386 N N . ASN A 1 314 ? 23.103 -13.542 2.219 1.00 93.06 314 ASN A N 1
ATOM 2387 C CA . ASN A 1 314 ? 22.768 -13.833 0.835 1.00 93.06 314 ASN A CA 1
ATOM 2388 C C . ASN A 1 314 ? 24.055 -14.174 0.081 1.00 93.06 314 ASN A C 1
ATOM 2390 O O . ASN A 1 314 ? 25.147 -13.764 0.481 1.00 93.06 314 ASN A O 1
ATOM 2394 N N . LEU A 1 315 ? 23.923 -14.873 -1.038 1.00 92.25 315 LEU A N 1
ATOM 2395 C CA . LEU A 1 315 ? 24.997 -14.979 -2.021 1.00 92.25 315 LEU A CA 1
ATOM 2396 C C . LEU A 1 315 ? 24.657 -14.097 -3.209 1.00 92.25 315 LEU A C 1
ATOM 2398 O O . LEU A 1 315 ? 23.487 -13.960 -3.527 1.00 92.25 315 LEU A O 1
ATOM 2402 N N . THR A 1 316 ? 25.651 -13.526 -3.877 1.00 91.62 316 THR A N 1
ATOM 2403 C CA . THR A 1 316 ? 25.494 -12.985 -5.232 1.00 91.62 316 THR A CA 1
ATOM 2404 C C . THR A 1 316 ? 26.301 -13.844 -6.188 1.00 91.62 316 THR A C 1
ATOM 2406 O O . THR A 1 316 ? 27.514 -13.969 -6.023 1.00 91.62 316 THR A O 1
ATOM 2409 N N . ILE A 1 317 ? 25.609 -14.442 -7.156 1.00 91.12 317 ILE A N 1
ATOM 2410 C CA . ILE A 1 317 ? 26.122 -15.474 -8.064 1.00 91.12 317 ILE A CA 1
ATOM 2411 C C . ILE A 1 317 ? 25.545 -15.301 -9.462 1.00 91.12 317 ILE A C 1
ATOM 2413 O O . ILE A 1 317 ? 24.508 -14.663 -9.636 1.00 91.12 317 ILE A O 1
ATOM 2417 N N . VAL A 1 318 ? 26.200 -15.890 -10.454 1.00 87.38 318 VAL A N 1
ATOM 2418 C CA . VAL A 1 318 ? 25.681 -15.984 -11.818 1.00 87.38 318 VAL A CA 1
ATOM 2419 C C . VAL A 1 318 ? 24.931 -17.309 -11.952 1.00 87.38 318 VAL A C 1
ATOM 2421 O O . VAL A 1 318 ? 25.505 -18.360 -11.676 1.00 87.38 318 VAL A O 1
ATOM 2424 N N . SER A 1 319 ? 23.658 -17.272 -12.350 1.00 85.62 319 SER A N 1
ATOM 2425 C CA . SER A 1 319 ? 22.879 -18.489 -12.597 1.00 85.62 319 SER A CA 1
ATOM 2426 C C . SER A 1 319 ? 23.431 -19.235 -13.811 1.00 85.62 319 SER A C 1
ATOM 2428 O O . SER A 1 319 ? 23.729 -18.633 -14.847 1.00 85.62 319 SER A O 1
ATOM 2430 N N . ALA A 1 320 ? 23.555 -20.557 -13.693 1.00 86.56 320 ALA A N 1
ATOM 2431 C CA . ALA A 1 320 ? 23.996 -21.407 -14.793 1.00 86.56 320 ALA A CA 1
ATOM 2432 C C . ALA A 1 320 ? 22.928 -21.572 -15.883 1.00 86.56 320 ALA A C 1
ATOM 2434 O O . ALA A 1 320 ? 23.278 -21.868 -17.026 1.00 86.56 320 ALA A O 1
ATOM 2435 N N . GLU A 1 321 ? 21.651 -21.363 -15.546 1.00 84.12 321 GLU A N 1
ATOM 2436 C CA . GLU A 1 321 ? 20.525 -21.532 -16.465 1.00 84.12 321 GLU A CA 1
ATOM 2437 C C . GLU A 1 321 ? 20.477 -20.427 -17.528 1.00 84.12 321 GLU A C 1
ATOM 2439 O O . GLU A 1 321 ? 20.344 -20.717 -18.719 1.00 84.12 321 GLU A O 1
ATOM 2444 N N . ASP A 1 322 ? 20.612 -19.165 -17.115 1.00 84.62 322 ASP A N 1
ATOM 2445 C CA . ASP A 1 322 ? 20.410 -18.007 -17.993 1.00 84.62 322 ASP A CA 1
ATOM 2446 C C . ASP A 1 322 ? 21.566 -16.991 -17.989 1.00 84.62 322 ASP A C 1
ATOM 2448 O O . ASP A 1 322 ? 21.535 -16.010 -18.737 1.00 84.62 322 ASP A O 1
ATOM 2452 N N . GLY A 1 323 ? 22.605 -17.214 -17.177 1.00 82.88 323 GLY A N 1
ATOM 2453 C CA . GLY A 1 323 ? 23.739 -16.300 -17.043 1.00 82.88 323 GLY A CA 1
ATOM 2454 C C . GLY A 1 323 ? 23.406 -14.994 -16.314 1.00 82.88 323 GLY A C 1
ATOM 2455 O O . GLY A 1 323 ? 24.207 -14.056 -16.347 1.00 82.88 323 GLY A O 1
ATOM 2456 N N . SER A 1 324 ? 22.237 -14.893 -15.679 1.00 83.19 324 SER A N 1
ATOM 2457 C CA . SER A 1 324 ? 21.832 -13.705 -14.932 1.00 83.19 324 SER A CA 1
ATOM 2458 C C . SER A 1 324 ? 22.510 -13.636 -13.563 1.00 83.19 324 SER A C 1
ATOM 2460 O O . SER A 1 324 ? 22.809 -14.649 -12.933 1.00 83.19 324 SER A O 1
ATOM 2462 N N . LEU A 1 325 ? 22.762 -12.416 -13.084 1.00 83.06 325 LEU A N 1
ATOM 2463 C CA . LEU A 1 325 ? 23.248 -12.194 -11.725 1.00 83.06 325 LEU A CA 1
ATOM 2464 C C . LEU A 1 325 ? 22.066 -12.258 -10.750 1.00 83.06 325 LEU A C 1
ATOM 2466 O O . LEU A 1 325 ? 21.168 -11.413 -10.803 1.00 83.06 325 LEU A O 1
ATOM 2470 N N . VAL A 1 326 ? 22.088 -13.226 -9.841 1.00 83.56 326 VAL A N 1
ATOM 2471 C CA . VAL A 1 326 ? 21.046 -13.459 -8.838 1.00 83.56 326 VAL A CA 1
ATOM 2472 C C . VAL A 1 326 ? 21.616 -13.302 -7.433 1.00 83.56 326 VAL A C 1
ATOM 2474 O O . VAL A 1 326 ? 22.777 -13.619 -7.177 1.00 83.56 326 VAL A O 1
ATOM 2477 N N . THR A 1 327 ? 20.789 -12.804 -6.510 1.00 86.19 327 THR A N 1
ATOM 2478 C CA . THR A 1 327 ? 21.169 -12.614 -5.101 1.00 86.19 327 THR A CA 1
ATOM 2479 C C . THR A 1 327 ? 20.270 -13.434 -4.169 1.00 86.19 327 THR A C 1
ATOM 2481 O O . THR A 1 327 ? 19.423 -12.860 -3.475 1.00 86.19 327 THR A O 1
ATOM 2484 N N . PRO A 1 328 ? 20.339 -14.778 -4.202 1.00 85.94 328 PRO A N 1
ATOM 2485 C CA . PRO A 1 328 ? 19.487 -15.611 -3.370 1.00 85.94 328 PRO A CA 1
ATOM 2486 C C . PRO A 1 328 ? 19.856 -15.497 -1.889 1.00 85.94 328 PRO A C 1
ATOM 2488 O O . PRO A 1 328 ? 21.015 -15.309 -1.512 1.00 85.94 328 PRO A O 1
ATOM 2491 N N . MET A 1 329 ? 18.843 -15.656 -1.041 1.00 86.12 329 MET A N 1
ATOM 2492 C CA . MET A 1 329 ? 19.037 -15.756 0.399 1.00 86.12 329 MET A CA 1
ATOM 2493 C C . MET A 1 329 ? 19.708 -17.088 0.740 1.00 86.12 329 MET A C 1
ATOM 2495 O O . MET A 1 329 ? 19.234 -18.141 0.316 1.00 86.12 329 MET A O 1
ATOM 2499 N N . LEU A 1 330 ? 20.806 -17.027 1.493 1.00 89.19 330 LEU A N 1
ATOM 2500 C CA . LEU A 1 330 ? 21.565 -18.195 1.931 1.00 89.19 330 LEU A CA 1
ATOM 2501 C C . LEU A 1 330 ? 20.941 -18.787 3.196 1.00 89.19 330 LEU A C 1
ATOM 2503 O O . LEU A 1 330 ? 20.515 -19.937 3.204 1.00 89.19 330 LEU A O 1
ATOM 2507 N N . ASP A 1 331 ? 20.904 -17.991 4.263 1.00 90.12 331 ASP A N 1
ATOM 2508 C CA . ASP A 1 331 ? 20.385 -18.375 5.575 1.00 90.12 331 ASP A CA 1
ATOM 2509 C C . ASP A 1 331 ? 20.112 -17.101 6.399 1.00 90.12 331 ASP A C 1
ATOM 2511 O O . ASP A 1 331 ? 20.513 -15.988 6.038 1.00 90.12 331 ASP A O 1
ATOM 2515 N N . TYR A 1 332 ? 19.443 -17.254 7.537 1.00 90.62 332 TYR A N 1
ATOM 2516 C CA . TYR A 1 332 ? 19.326 -16.220 8.550 1.00 90.62 332 TYR A CA 1
ATOM 2517 C C . TYR A 1 332 ? 19.454 -16.806 9.955 1.00 90.62 332 TYR A C 1
ATOM 2519 O O . TYR A 1 332 ? 18.876 -17.841 10.282 1.00 90.62 332 TYR A O 1
ATOM 2527 N N . ARG A 1 333 ? 20.183 -16.117 10.834 1.00 90.31 333 ARG A N 1
ATOM 2528 C CA . ARG A 1 333 ? 20.399 -16.575 12.211 1.00 90.31 333 ARG A CA 1
ATOM 2529 C C . ARG A 1 333 ? 20.219 -15.447 13.205 1.00 90.31 333 ARG A C 1
ATOM 2531 O O . ARG A 1 333 ? 20.693 -14.336 13.000 1.00 90.31 333 ARG A O 1
ATOM 2538 N N . THR A 1 334 ? 19.546 -15.732 14.312 1.00 86.50 334 THR A N 1
ATOM 2539 C CA . THR A 1 334 ? 19.405 -14.763 15.401 1.00 86.50 334 THR A CA 1
ATOM 2540 C C . THR A 1 334 ? 20.767 -14.500 16.040 1.00 86.50 334 THR A C 1
ATOM 2542 O O . THR A 1 334 ? 21.436 -15.430 16.488 1.00 86.50 334 THR A O 1
ATOM 2545 N N . LEU A 1 335 ? 21.163 -13.232 16.124 1.00 85.12 335 LEU A N 1
ATOM 2546 C CA . LEU A 1 335 ? 22.342 -12.807 16.868 1.00 85.12 335 LEU A CA 1
ATOM 2547 C C . LEU A 1 335 ? 21.980 -12.716 18.352 1.00 85.12 335 LEU A C 1
ATOM 2549 O O . LEU A 1 335 ? 21.240 -11.831 18.780 1.00 85.12 335 LEU A O 1
ATOM 2553 N N . GLY A 1 336 ? 22.502 -13.656 19.140 1.00 79.62 336 GLY A N 1
ATOM 2554 C CA . GLY A 1 336 ? 22.330 -13.667 20.589 1.00 79.62 336 GLY A CA 1
ATOM 2555 C C . GLY A 1 336 ? 23.003 -12.481 21.291 1.00 79.62 336 GLY A C 1
ATOM 2556 O O . GLY A 1 336 ? 23.790 -11.723 20.714 1.00 79.62 336 GLY A O 1
ATOM 2557 N N . ILE A 1 337 ? 22.730 -12.337 22.590 1.00 75.06 337 ILE A N 1
ATOM 2558 C CA . ILE A 1 337 ? 23.398 -11.340 23.436 1.00 75.06 337 ILE A CA 1
ATOM 2559 C C . ILE A 1 337 ? 24.912 -11.594 23.393 1.00 75.06 337 ILE A C 1
ATOM 2561 O O . ILE A 1 337 ? 25.368 -12.706 23.634 1.00 75.06 337 ILE A O 1
ATOM 2565 N N . GLY A 1 338 ? 25.689 -10.560 23.060 1.00 77.62 338 GLY A N 1
ATOM 2566 C CA . GLY A 1 338 ? 27.148 -10.657 22.925 1.00 77.62 338 GLY A CA 1
ATOM 2567 C C . GLY A 1 338 ? 27.650 -11.200 21.579 1.00 77.62 338 GLY A C 1
ATOM 2568 O O . GLY A 1 338 ? 28.845 -11.115 21.317 1.00 77.62 338 GLY A O 1
ATOM 2569 N N . CYS A 1 339 ? 26.767 -11.659 20.684 1.00 82.69 339 CYS A N 1
ATOM 2570 C CA . CYS A 1 339 ? 27.146 -12.208 19.372 1.00 82.69 339 CYS A CA 1
ATOM 2571 C C . CYS A 1 339 ? 27.393 -11.136 18.291 1.00 82.69 339 CYS A C 1
ATOM 2573 O O . CYS A 1 339 ? 27.619 -11.465 17.136 1.00 82.69 339 CYS A O 1
ATOM 2575 N N . HIS A 1 340 ? 27.362 -9.850 18.654 1.00 86.00 340 HIS A N 1
ATOM 2576 C CA . HIS A 1 340 ? 27.557 -8.717 17.733 1.00 86.00 340 HIS A CA 1
ATOM 2577 C C . HIS A 1 340 ? 29.032 -8.380 17.474 1.00 86.00 340 HIS A C 1
ATOM 2579 O O . HIS A 1 340 ? 29.330 -7.398 16.796 1.00 86.00 340 HIS A O 1
ATOM 2585 N N . SER A 1 341 ? 29.965 -9.138 18.054 1.00 91.38 341 SER A N 1
ATOM 2586 C CA . SER A 1 341 ? 31.389 -8.966 17.771 1.00 91.38 341 SER A CA 1
ATOM 2587 C C . SER A 1 341 ? 31.711 -9.459 16.357 1.00 91.38 341 SER A C 1
ATOM 2589 O O . SER A 1 341 ? 31.037 -10.350 15.831 1.00 91.38 341 SER A O 1
ATOM 2591 N N . GLY A 1 342 ? 32.762 -8.909 15.743 1.00 92.94 342 GLY A N 1
ATOM 2592 C CA . GLY A 1 342 ? 33.216 -9.361 14.426 1.00 92.94 342 GLY A CA 1
ATOM 2593 C C . GLY A 1 342 ? 33.531 -10.854 14.394 1.00 92.94 342 GLY A C 1
ATOM 2594 O O . GLY A 1 342 ? 33.128 -11.540 13.460 1.00 92.94 342 GLY A O 1
ATOM 2595 N N . SER A 1 343 ? 34.182 -11.373 15.439 1.00 95.00 343 SER A N 1
ATOM 2596 C CA . SER A 1 343 ? 34.549 -12.789 15.546 1.00 95.00 343 SER A CA 1
ATOM 2597 C C . SER A 1 343 ? 33.335 -13.709 15.657 1.00 95.00 343 SER A C 1
ATOM 2599 O O . SER A 1 343 ? 33.279 -14.713 14.951 1.00 95.00 343 SER A O 1
ATOM 2601 N N . GLU A 1 344 ? 32.341 -13.366 16.485 1.00 94.12 344 GLU A N 1
ATOM 2602 C CA . GLU A 1 344 ? 31.119 -14.177 16.603 1.00 94.12 344 GLU A CA 1
ATOM 2603 C C . GLU A 1 344 ? 30.273 -14.113 15.333 1.00 94.12 344 GLU A C 1
ATOM 2605 O O . GLU A 1 344 ? 29.770 -15.136 14.875 1.00 94.12 344 GLU A O 1
ATOM 2610 N N . THR A 1 345 ? 30.181 -12.935 14.713 1.00 94.44 345 THR A N 1
ATOM 2611 C CA . THR A 1 345 ? 29.486 -12.769 13.431 1.00 94.44 345 THR A CA 1
ATOM 2612 C C . THR A 1 345 ? 30.176 -13.580 12.329 1.00 94.44 345 THR A C 1
ATOM 2614 O O . THR A 1 345 ? 29.510 -14.272 11.567 1.00 94.44 345 THR A O 1
ATOM 2617 N N . THR A 1 346 ? 31.513 -13.579 12.287 1.00 96.44 346 THR A N 1
ATOM 2618 C CA . THR A 1 346 ? 32.311 -14.400 11.356 1.00 96.44 346 THR A CA 1
ATOM 2619 C C . THR A 1 346 ? 32.082 -15.891 11.580 1.00 96.44 346 THR A C 1
ATOM 2621 O O . THR A 1 346 ? 31.867 -16.636 10.626 1.00 96.44 346 THR A O 1
ATOM 2624 N N . ARG A 1 347 ? 32.102 -16.335 12.845 1.00 96.19 347 ARG A N 1
ATOM 2625 C CA . ARG A 1 347 ? 31.825 -17.728 13.217 1.00 96.19 347 ARG A CA 1
ATOM 2626 C C . ARG A 1 347 ? 30.435 -18.147 12.743 1.00 96.19 347 ARG A C 1
ATOM 2628 O O . ARG A 1 347 ? 30.295 -19.225 12.177 1.00 96.19 347 ARG A O 1
ATOM 2635 N N . LEU A 1 348 ? 29.436 -17.287 12.942 1.00 95.00 348 LEU A N 1
ATOM 2636 C CA . LEU A 1 348 ? 28.062 -17.540 12.523 1.00 95.00 348 LEU A CA 1
ATOM 2637 C C . LEU A 1 348 ? 27.923 -17.581 10.996 1.00 95.00 348 LEU A C 1
ATOM 2639 O O . LEU A 1 348 ? 27.258 -18.474 10.489 1.00 95.00 348 LEU A O 1
ATOM 2643 N N . LEU A 1 349 ? 28.595 -16.690 10.256 1.00 95.94 349 LEU A N 1
ATOM 2644 C CA . LEU A 1 349 ? 28.617 -16.737 8.788 1.00 95.94 349 LEU A CA 1
ATOM 2645 C C . LEU A 1 349 ? 29.237 -18.034 8.262 1.00 95.94 349 LEU A C 1
ATOM 2647 O O . LEU A 1 349 ? 28.675 -18.647 7.361 1.00 95.94 349 LEU A O 1
ATOM 2651 N N . LEU A 1 350 ? 30.355 -18.484 8.837 1.00 96.75 350 LEU A N 1
ATOM 2652 C CA . LEU A 1 350 ? 30.965 -19.769 8.473 1.00 96.75 350 LEU A CA 1
ATOM 2653 C C . LEU A 1 350 ? 30.038 -20.948 8.784 1.00 96.75 350 LEU A C 1
ATOM 2655 O O . LEU A 1 350 ? 29.964 -21.897 8.007 1.00 96.75 350 LEU A O 1
ATOM 2659 N N . GLU A 1 351 ? 29.314 -20.890 9.901 1.00 95.25 351 GLU A N 1
ATOM 2660 C CA . GLU A 1 351 ? 28.311 -21.894 10.254 1.00 95.25 351 GLU A CA 1
ATOM 2661 C C . GLU A 1 351 ? 27.158 -21.916 9.235 1.00 95.25 351 GLU A C 1
ATOM 2663 O O . GLU A 1 351 ? 26.796 -22.983 8.752 1.00 95.25 351 GLU A O 1
ATOM 2668 N N . MET A 1 352 ? 26.642 -20.749 8.840 1.00 94.25 352 MET A N 1
ATOM 2669 C CA . MET A 1 352 ? 25.596 -20.616 7.816 1.00 94.25 352 MET A CA 1
ATOM 2670 C C . MET A 1 352 ? 26.056 -21.145 6.449 1.00 94.25 352 MET A C 1
ATOM 2672 O O . MET A 1 352 ? 25.333 -21.899 5.802 1.00 94.25 352 MET A O 1
ATOM 2676 N N . LEU A 1 353 ? 27.272 -20.787 6.021 1.00 94.75 353 LEU A N 1
ATOM 2677 C CA . LEU A 1 353 ? 27.857 -21.219 4.747 1.00 94.75 353 LEU A CA 1
ATOM 2678 C C . LEU A 1 353 ? 28.097 -22.736 4.708 1.00 94.75 353 LEU A C 1
ATOM 2680 O O . LEU A 1 353 ? 27.736 -23.394 3.733 1.00 94.75 353 LEU A O 1
ATOM 2684 N N . SER A 1 354 ? 28.649 -23.300 5.786 1.00 94.25 354 SER A N 1
ATOM 2685 C CA . SER A 1 354 ? 28.952 -24.735 5.872 1.00 94.25 354 SER A CA 1
ATOM 2686 C C . SER A 1 354 ? 27.721 -25.621 6.077 1.00 94.25 354 SER A C 1
ATOM 2688 O O . SER A 1 354 ? 27.733 -26.766 5.639 1.00 94.25 354 SER A O 1
ATOM 2690 N N . GLN A 1 355 ? 26.659 -25.120 6.718 1.00 90.81 355 GLN A N 1
ATOM 2691 C CA . GLN A 1 355 ? 25.404 -25.866 6.896 1.00 90.81 355 GLN A CA 1
ATOM 2692 C C . GLN A 1 355 ? 24.484 -25.800 5.669 1.00 90.81 355 GLN A C 1
ATOM 2694 O O . GLN A 1 355 ? 23.532 -26.580 5.590 1.00 90.81 355 GLN A O 1
ATOM 2699 N N . HIS A 1 356 ? 24.734 -24.891 4.719 1.00 89.44 356 HIS A N 1
ATOM 2700 C CA . HIS A 1 356 ? 23.973 -24.855 3.473 1.00 89.44 356 HIS A CA 1
ATOM 2701 C C . HIS A 1 356 ? 24.193 -26.154 2.676 1.00 89.44 356 HIS A C 1
ATOM 2703 O O . HIS A 1 356 ? 25.318 -26.651 2.652 1.00 89.44 356 HIS A O 1
ATOM 2709 N N . PRO A 1 357 ? 23.192 -26.696 1.954 1.00 88.38 357 PRO A N 1
ATOM 2710 C CA . PRO A 1 357 ? 23.377 -27.937 1.196 1.00 88.38 357 PRO A CA 1
ATOM 2711 C C . PRO A 1 357 ? 24.451 -27.907 0.101 1.00 88.38 357 PRO A C 1
ATOM 2713 O O . PRO A 1 357 ? 24.940 -28.959 -0.296 1.00 88.38 357 PRO A O 1
ATOM 2716 N N . SER A 1 358 ? 24.855 -26.718 -0.354 1.00 86.94 358 SER A N 1
ATOM 2717 C CA . SER A 1 358 ? 26.024 -26.533 -1.236 1.00 86.94 358 SER A CA 1
ATOM 2718 C C . SER A 1 358 ? 27.364 -26.782 -0.537 1.00 86.94 358 SER A C 1
ATOM 2720 O O . SER A 1 358 ? 28.394 -26.731 -1.199 1.00 86.94 358 SER A O 1
ATOM 2722 N N . MET A 1 359 ? 27.356 -26.993 0.785 1.00 87.88 359 MET A N 1
ATOM 2723 C CA . MET A 1 359 ? 28.522 -27.240 1.632 1.00 87.88 359 MET A CA 1
ATOM 2724 C C . MET A 1 359 ? 29.641 -26.227 1.376 1.00 87.88 359 MET A C 1
ATOM 2726 O O . MET A 1 359 ? 30.758 -26.618 1.065 1.00 87.88 359 MET A O 1
ATOM 2730 N N . LEU A 1 360 ? 29.350 -24.921 1.476 1.00 91.88 360 LEU A N 1
ATOM 2731 C CA . LEU A 1 360 ? 30.318 -23.847 1.200 1.00 91.88 360 LEU A CA 1
ATOM 2732 C C . LEU A 1 360 ? 31.343 -23.731 2.340 1.00 91.88 360 LEU A C 1
ATOM 2734 O O . LEU A 1 360 ? 31.378 -22.760 3.096 1.00 91.88 360 LEU A O 1
ATOM 2738 N N . ASP A 1 361 ? 32.143 -24.776 2.498 1.00 94.38 361 ASP A N 1
ATOM 2739 C CA . ASP A 1 361 ? 33.186 -24.913 3.495 1.00 94.38 361 ASP A CA 1
ATOM 2740 C C . ASP A 1 361 ? 34.449 -24.119 3.121 1.00 94.38 361 ASP A C 1
ATOM 2742 O O . ASP A 1 361 ? 34.529 -23.463 2.082 1.00 94.38 361 ASP A O 1
ATOM 2746 N N . LEU A 1 362 ? 35.453 -24.126 4.002 1.00 95.31 362 LEU A N 1
ATOM 2747 C CA . LEU A 1 362 ? 36.678 -23.345 3.796 1.00 95.31 362 LEU A CA 1
ATOM 2748 C C . LEU A 1 362 ? 37.396 -23.660 2.467 1.00 95.31 362 LEU A C 1
ATOM 2750 O O . LEU A 1 362 ? 37.802 -22.702 1.809 1.00 95.31 362 LEU A O 1
ATOM 2754 N N . PRO A 1 363 ? 37.562 -24.930 2.040 1.00 95.25 363 PRO A N 1
ATOM 2755 C CA . PRO A 1 363 ? 38.088 -25.252 0.714 1.00 95.25 363 PRO A CA 1
ATOM 2756 C C . PRO A 1 363 ? 37.325 -24.593 -0.440 1.00 95.25 363 PRO A C 1
ATOM 2758 O O . PRO A 1 363 ? 37.955 -23.979 -1.303 1.00 95.25 363 PRO A O 1
ATOM 2761 N N . ILE A 1 364 ? 35.991 -24.679 -0.449 1.00 94.38 364 ILE A N 1
ATOM 2762 C CA . ILE A 1 364 ? 35.170 -24.091 -1.517 1.00 94.38 364 ILE A CA 1
ATOM 2763 C C . ILE A 1 364 ? 35.222 -22.565 -1.468 1.00 94.38 364 ILE A C 1
ATOM 2765 O O . ILE A 1 364 ? 35.404 -21.925 -2.504 1.00 94.38 364 ILE A O 1
ATOM 2769 N N . LEU A 1 365 ? 35.131 -21.975 -0.273 1.00 96.06 365 LEU A N 1
ATOM 2770 C CA . LEU A 1 365 ? 35.281 -20.533 -0.088 1.00 96.06 365 LEU A CA 1
ATOM 2771 C C . LEU A 1 365 ? 36.638 -20.062 -0.614 1.00 96.06 365 LEU A C 1
ATOM 2773 O O . LEU A 1 365 ? 36.693 -19.099 -1.366 1.00 96.06 365 LEU A O 1
ATOM 2777 N N . LYS A 1 366 ? 37.725 -20.776 -0.309 1.00 95.94 366 LYS A N 1
ATOM 2778 C CA . LYS A 1 366 ? 39.064 -20.418 -0.789 1.00 95.94 366 LYS A CA 1
ATOM 2779 C C . LYS A 1 366 ? 39.175 -20.459 -2.316 1.00 95.94 366 LYS A C 1
ATOM 2781 O O . LYS A 1 366 ? 39.970 -19.711 -2.879 1.00 95.94 366 LYS A O 1
ATOM 2786 N N . ALA A 1 367 ? 38.406 -21.323 -2.974 1.00 92.81 367 ALA A N 1
ATOM 2787 C CA . ALA A 1 367 ? 38.413 -21.458 -4.425 1.00 92.81 367 ALA A CA 1
ATOM 2788 C C . ALA A 1 367 ? 37.515 -20.437 -5.145 1.00 92.81 367 ALA A C 1
ATOM 2790 O O . ALA A 1 367 ? 37.875 -20.010 -6.237 1.00 92.81 367 ALA A O 1
ATOM 2791 N N . ARG A 1 368 ? 36.358 -20.079 -4.565 1.00 94.38 368 ARG A N 1
ATOM 2792 C CA . ARG A 1 368 ? 35.256 -19.398 -5.280 1.00 94.38 368 ARG A CA 1
ATOM 2793 C C . ARG A 1 368 ? 34.760 -18.098 -4.650 1.00 94.38 368 ARG A C 1
ATOM 2795 O O . ARG A 1 368 ? 33.962 -17.390 -5.267 1.00 94.38 368 ARG A O 1
ATOM 2802 N N . LEU A 1 369 ? 35.160 -17.782 -3.416 1.00 95.25 369 LEU A N 1
ATOM 2803 C CA . LEU A 1 369 ? 34.734 -16.551 -2.756 1.00 95.25 369 LEU A CA 1
ATOM 2804 C C . LEU A 1 369 ? 35.427 -15.357 -3.417 1.00 95.25 369 LEU A C 1
ATOM 2806 O O . LEU A 1 369 ? 36.618 -15.127 -3.235 1.00 95.25 369 LEU A O 1
ATOM 2810 N N . ALA A 1 370 ? 34.661 -14.572 -4.165 1.00 92.94 370 ALA A N 1
ATOM 2811 C CA . ALA A 1 370 ? 35.174 -13.403 -4.865 1.00 92.94 370 ALA A CA 1
ATOM 2812 C C . ALA A 1 370 ? 35.233 -12.165 -3.961 1.00 92.94 370 ALA A C 1
ATOM 2814 O O . ALA A 1 370 ? 36.142 -11.347 -4.088 1.00 92.94 370 ALA A O 1
ATOM 2815 N N . MET A 1 371 ? 34.245 -11.996 -3.074 1.00 93.19 371 MET A N 1
ATOM 2816 C CA . MET A 1 371 ? 34.164 -10.842 -2.173 1.00 93.19 371 MET A CA 1
ATOM 2817 C C . MET A 1 371 ? 33.168 -11.048 -1.025 1.00 93.19 371 MET A C 1
ATOM 2819 O O . MET A 1 371 ? 32.303 -11.925 -1.080 1.00 93.19 371 MET A O 1
ATOM 2823 N N . ILE A 1 372 ? 33.250 -10.180 -0.015 1.00 93.69 372 ILE A N 1
ATOM 2824 C CA . ILE A 1 372 ? 32.275 -10.079 1.075 1.00 93.69 372 ILE A CA 1
ATOM 2825 C C . ILE A 1 372 ? 31.731 -8.645 1.138 1.00 93.69 372 ILE A C 1
ATOM 2827 O O . ILE A 1 372 ? 32.497 -7.688 1.241 1.00 93.69 372 ILE A O 1
ATOM 2831 N N . ASP A 1 373 ? 30.413 -8.485 1.081 1.00 90.38 373 ASP A N 1
ATOM 2832 C CA . ASP A 1 373 ? 29.717 -7.193 1.159 1.00 90.38 373 ASP A CA 1
ATOM 2833 C C . ASP A 1 373 ? 28.838 -7.131 2.414 1.00 90.38 373 ASP A C 1
ATOM 2835 O O . ASP A 1 373 ? 28.345 -8.144 2.921 1.00 90.38 373 ASP A O 1
ATOM 2839 N N . GLY A 1 374 ? 28.643 -5.924 2.923 1.00 88.75 374 GLY A N 1
ATOM 2840 C CA . GLY A 1 374 ? 27.836 -5.676 4.103 1.00 88.75 374 GLY A CA 1
ATOM 2841 C C . GLY A 1 374 ? 27.827 -4.210 4.507 1.00 88.75 374 GLY A C 1
ATOM 2842 O O . GLY A 1 374 ? 28.495 -3.352 3.921 1.00 88.75 374 GLY A O 1
ATOM 2843 N N . ASP A 1 375 ? 27.034 -3.917 5.527 1.00 86.38 375 ASP A N 1
ATOM 2844 C CA . ASP A 1 375 ? 26.917 -2.578 6.080 1.00 86.38 375 ASP A CA 1
ATOM 2845 C C . ASP A 1 375 ? 28.131 -2.203 6.963 1.00 86.38 375 ASP A C 1
ATOM 2847 O O . ASP A 1 375 ? 29.163 -2.881 7.016 1.00 86.38 375 ASP A O 1
ATOM 2851 N N . GLY A 1 376 ? 28.018 -1.078 7.678 1.00 83.44 376 GLY A N 1
ATOM 2852 C CA . GLY A 1 376 ? 29.083 -0.602 8.564 1.00 83.44 376 GLY A CA 1
ATOM 2853 C C . GLY A 1 376 ? 29.293 -1.461 9.811 1.00 83.44 376 GLY A C 1
ATOM 2854 O O . GLY A 1 376 ? 30.299 -1.275 10.488 1.00 83.44 376 GLY A O 1
ATOM 2855 N N . GLN A 1 377 ? 28.374 -2.372 10.136 1.00 84.00 377 GLN A N 1
ATOM 2856 C CA . GLN A 1 377 ? 28.542 -3.330 11.223 1.00 84.00 377 GLN A CA 1
ATOM 2857 C C . GLN A 1 377 ? 29.397 -4.528 10.780 1.00 84.00 377 GLN A C 1
ATOM 2859 O O . GLN A 1 377 ? 30.175 -5.047 11.587 1.00 84.00 377 GLN A O 1
ATOM 2864 N N . ILE A 1 378 ? 29.294 -4.924 9.508 1.00 91.50 378 ILE A N 1
ATOM 2865 C CA . ILE A 1 378 ? 30.000 -6.076 8.932 1.00 91.50 378 ILE A CA 1
ATOM 2866 C C . ILE A 1 378 ? 31.390 -5.716 8.395 1.00 91.50 378 ILE A C 1
ATOM 2868 O O . ILE A 1 378 ? 32.336 -6.458 8.660 1.00 91.50 378 ILE A O 1
ATOM 2872 N N . VAL A 1 379 ? 31.540 -4.593 7.687 1.00 91.25 379 VAL A N 1
ATOM 2873 C CA . VAL A 1 379 ? 32.766 -4.245 6.938 1.00 91.25 379 VAL A CA 1
ATOM 2874 C C . VAL A 1 379 ? 33.524 -3.104 7.615 1.00 91.25 379 VAL A C 1
ATOM 2876 O O . VAL A 1 379 ? 32.910 -2.134 8.078 1.00 91.25 379 VAL A O 1
ATOM 2879 N N . LYS A 1 380 ? 34.859 -3.190 7.707 1.00 87.94 380 LYS A N 1
ATOM 2880 C CA . LYS A 1 380 ? 35.711 -2.128 8.274 1.00 87.94 380 LYS A CA 1
ATOM 2881 C C . LYS A 1 380 ? 35.854 -0.973 7.289 1.00 87.94 380 LYS A C 1
ATOM 2883 O O . LYS A 1 380 ? 36.867 -0.810 6.623 1.00 87.94 380 LYS A O 1
ATOM 2888 N N . GLY A 1 381 ? 34.871 -0.084 7.313 1.00 68.69 381 GLY A N 1
ATOM 2889 C CA . GLY A 1 381 ? 35.067 1.283 6.863 1.00 68.69 381 GLY A CA 1
ATOM 2890 C C . GLY A 1 381 ? 34.433 1.626 5.525 1.00 68.69 381 GLY A C 1
ATOM 2891 O O . GLY A 1 381 ? 34.623 0.997 4.491 1.00 68.69 381 GLY A O 1
ATOM 2892 N N . GLY A 1 382 ? 33.749 2.757 5.570 1.00 64.94 382 GLY A N 1
ATOM 2893 C CA . GLY A 1 382 ? 33.518 3.622 4.437 1.00 64.94 382 GLY A CA 1
ATOM 2894 C C . GLY A 1 382 ? 33.197 5.017 4.952 1.00 64.94 382 GLY A C 1
ATOM 2895 O O . GLY A 1 382 ? 32.912 5.198 6.137 1.00 64.94 382 GLY A O 1
ATOM 2896 N N . ALA A 1 383 ? 33.284 6.019 4.079 1.00 60.66 383 ALA A N 1
ATOM 2897 C CA . ALA A 1 383 ? 33.279 7.432 4.470 1.00 60.66 383 ALA A CA 1
ATOM 2898 C C . ALA A 1 383 ? 32.038 7.885 5.271 1.00 60.66 383 ALA A C 1
ATOM 2900 O O . ALA A 1 383 ? 32.045 8.976 5.835 1.00 60.66 383 ALA A O 1
ATOM 2901 N N . GLN A 1 384 ? 30.975 7.074 5.326 1.00 61.88 384 GLN A N 1
ATOM 2902 C CA . GLN A 1 384 ? 29.747 7.379 6.063 1.00 61.88 384 GLN A CA 1
ATOM 2903 C C . GLN A 1 384 ? 29.381 6.327 7.126 1.00 61.88 384 GLN A C 1
ATOM 2905 O O . GLN A 1 384 ? 28.249 6.332 7.614 1.00 61.88 384 GLN A O 1
ATOM 2910 N N . ALA A 1 385 ? 30.300 5.430 7.502 1.00 65.19 385 ALA A N 1
ATOM 2911 C CA . ALA A 1 385 ? 30.063 4.493 8.596 1.00 65.19 385 ALA A CA 1
ATOM 2912 C C . ALA A 1 385 ? 29.774 5.268 9.896 1.00 65.19 385 ALA A C 1
ATOM 2914 O O . ALA A 1 385 ? 30.586 6.067 10.358 1.00 65.19 385 ALA A O 1
ATOM 2915 N N . ARG A 1 386 ? 28.588 5.060 10.482 1.00 66.06 386 ARG A N 1
ATOM 2916 C CA . ARG A 1 386 ? 28.140 5.782 11.691 1.00 66.06 386 ARG A CA 1
ATOM 2917 C C . ARG A 1 386 ? 28.506 5.075 12.994 1.00 66.06 386 ARG A C 1
ATOM 2919 O O . ARG A 1 386 ? 28.310 5.640 14.070 1.00 66.06 386 ARG A O 1
ATOM 2926 N N . HIS A 1 387 ? 28.963 3.830 12.912 1.00 69.75 387 HIS A N 1
ATOM 2927 C CA . HIS A 1 387 ? 29.204 2.946 14.049 1.00 69.75 387 HIS A CA 1
ATOM 2928 C C . HIS A 1 387 ? 30.576 2.283 13.903 1.00 69.75 387 HIS A C 1
ATOM 2930 O O . HIS A 1 387 ? 31.092 2.150 12.794 1.00 69.75 387 HIS A O 1
ATOM 2936 N N . SER A 1 388 ? 31.172 1.880 15.026 1.00 72.50 388 SER A N 1
ATOM 2937 C CA . SER A 1 388 ? 32.392 1.073 15.025 1.00 72.50 388 SER A CA 1
ATOM 2938 C C . SER A 1 388 ? 32.071 -0.304 14.447 1.00 72.50 388 SER A C 1
ATOM 2940 O O . SER A 1 388 ? 31.293 -1.049 15.046 1.00 72.50 388 SER A O 1
ATOM 2942 N N . SER A 1 389 ? 32.654 -0.620 13.295 1.00 81.31 389 SER A N 1
ATOM 2943 C CA . SER A 1 389 ? 32.502 -1.924 12.655 1.00 81.31 389 SER A CA 1
ATOM 2944 C C . SER A 1 389 ? 33.066 -3.041 13.528 1.00 81.31 389 SER A C 1
ATOM 2946 O O . SER A 1 389 ? 34.134 -2.887 14.127 1.00 81.31 389 SER A O 1
ATOM 2948 N N . GLY A 1 390 ? 32.370 -4.181 13.570 1.00 85.12 390 GLY A N 1
ATOM 2949 C CA . GLY A 1 390 ? 32.935 -5.414 14.114 1.00 85.12 390 GLY A CA 1
ATOM 2950 C C . GLY A 1 390 ? 34.031 -5.983 13.209 1.00 85.12 390 GLY A C 1
ATOM 2951 O O . GLY A 1 390 ? 34.908 -6.698 13.690 1.00 85.12 390 GLY A O 1
ATOM 2952 N N . GLY A 1 391 ? 34.005 -5.637 11.918 1.00 92.50 391 GLY A N 1
ATOM 2953 C CA . GLY A 1 391 ? 34.938 -6.120 10.909 1.00 92.50 391 GLY A CA 1
ATOM 2954 C C . GLY A 1 391 ? 34.837 -7.609 10.633 1.00 92.50 391 GLY A C 1
ATOM 2955 O O . GLY A 1 391 ? 35.850 -8.289 10.475 1.00 92.50 391 GLY A O 1
ATOM 2956 N N . ALA A 1 392 ? 33.608 -8.118 10.661 1.00 94.94 392 ALA A N 1
ATOM 2957 C CA . ALA A 1 392 ? 33.311 -9.513 10.395 1.00 94.94 392 ALA A CA 1
ATOM 2958 C C . ALA A 1 392 ? 33.705 -9.915 8.966 1.00 94.94 392 ALA A C 1
ATOM 2960 O O . ALA A 1 392 ? 34.193 -11.021 8.769 1.00 94.94 392 ALA A O 1
ATOM 2961 N N . ALA A 1 393 ? 33.556 -9.024 7.980 1.00 94.56 393 ALA A N 1
ATOM 2962 C CA . ALA A 1 393 ? 33.958 -9.313 6.606 1.00 94.56 393 ALA A CA 1
ATOM 2963 C C . ALA A 1 393 ? 35.469 -9.530 6.484 1.00 94.56 393 ALA A C 1
ATOM 2965 O O . ALA A 1 393 ? 35.898 -10.503 5.872 1.00 94.56 393 ALA A O 1
ATOM 2966 N N . GLU A 1 394 ? 36.287 -8.670 7.095 1.00 94.88 394 GLU A N 1
ATOM 2967 C CA . GLU A 1 394 ? 37.746 -8.803 7.025 1.00 94.88 394 GLU A CA 1
ATOM 2968 C C . GLU A 1 394 ? 38.217 -10.043 7.779 1.00 94.88 394 GLU A C 1
ATOM 2970 O O . GLU A 1 394 ? 39.101 -10.750 7.307 1.00 94.88 394 GLU A O 1
ATOM 2975 N N . LEU A 1 395 ? 37.608 -10.334 8.932 1.00 95.88 395 LEU A N 1
ATOM 2976 C CA . LEU A 1 395 ? 37.903 -11.545 9.697 1.00 95.88 395 LEU A CA 1
ATOM 2977 C C . LEU A 1 395 ? 37.509 -12.811 8.928 1.00 95.88 395 LEU A C 1
ATOM 2979 O O . LEU A 1 395 ? 38.267 -13.780 8.932 1.00 95.88 395 LEU A O 1
ATOM 2983 N N . LEU A 1 396 ? 36.360 -12.805 8.246 1.00 96.56 396 LEU A N 1
ATOM 2984 C CA . LEU A 1 396 ? 35.935 -13.903 7.383 1.00 96.56 396 LEU A CA 1
ATOM 2985 C C . LEU A 1 396 ? 36.907 -14.082 6.212 1.00 96.56 396 LEU A C 1
ATOM 2987 O O . LEU A 1 396 ? 37.378 -15.196 5.994 1.00 96.56 396 LEU A O 1
ATOM 2991 N N . TRP A 1 397 ? 37.282 -12.999 5.525 1.00 96.19 397 TRP A N 1
ATOM 2992 C CA . TRP A 1 397 ? 38.250 -13.052 4.428 1.00 96.19 397 TRP A CA 1
ATOM 2993 C C . TRP A 1 397 ? 39.603 -13.601 4.886 1.00 96.19 397 TRP A C 1
ATOM 2995 O O . TRP A 1 397 ? 40.122 -14.527 4.275 1.00 96.19 397 TRP A O 1
ATOM 3005 N N . GLN A 1 398 ? 40.144 -13.106 6.004 1.00 95.69 398 GLN A N 1
ATOM 3006 C CA . GLN A 1 398 ? 41.398 -13.601 6.589 1.00 95.69 398 GLN A CA 1
ATOM 3007 C C . GLN A 1 398 ? 41.315 -15.076 6.991 1.00 95.69 398 GLN A C 1
ATOM 3009 O O . GLN A 1 398 ? 42.310 -15.796 6.939 1.00 95.69 398 GLN A O 1
ATOM 3014 N N . ARG A 1 399 ? 40.137 -15.550 7.410 1.00 96.25 399 ARG A N 1
ATOM 3015 C CA . ARG A 1 399 ? 39.940 -16.959 7.762 1.00 96.25 399 ARG A CA 1
ATOM 3016 C C . ARG A 1 399 ? 39.963 -17.865 6.532 1.00 96.25 399 ARG A C 1
ATOM 3018 O O . ARG A 1 399 ? 40.455 -18.986 6.639 1.00 96.25 399 ARG A O 1
ATOM 3025 N N . VAL A 1 400 ? 39.442 -17.385 5.404 1.00 96.12 400 VAL A N 1
ATOM 3026 C CA . VAL A 1 400 ? 39.421 -18.096 4.115 1.00 96.12 400 VAL A CA 1
ATOM 3027 C C . VAL A 1 400 ? 40.781 -18.003 3.402 1.00 96.12 400 VAL A C 1
ATOM 3029 O O . VAL A 1 400 ? 41.267 -19.002 2.869 1.00 96.12 400 VAL A O 1
ATOM 3032 N N . HIS A 1 401 ? 41.437 -16.842 3.474 1.00 95.44 401 HIS A N 1
ATOM 3033 C CA . HIS A 1 401 ? 42.728 -16.532 2.853 1.00 95.44 401 HIS A CA 1
ATOM 3034 C C . HIS A 1 401 ? 43.744 -16.022 3.897 1.00 95.44 401 HIS A C 1
ATOM 3036 O O . HIS A 1 401 ? 44.013 -14.820 3.958 1.00 95.44 401 HIS A O 1
ATOM 3042 N N . PRO A 1 402 ? 44.329 -16.903 4.732 1.00 93.94 402 PRO A N 1
ATOM 3043 C CA . PRO A 1 402 ? 45.310 -16.508 5.750 1.00 93.94 402 PRO A CA 1
ATOM 3044 C C . PRO A 1 402 ? 46.552 -15.799 5.197 1.00 93.94 402 PRO A C 1
ATOM 3046 O O . PRO A 1 402 ? 47.208 -15.053 5.916 1.00 93.94 402 PRO A O 1
ATOM 3049 N N . GLU A 1 403 ? 46.878 -16.046 3.929 1.00 93.12 403 GLU A N 1
ATOM 3050 C CA . GLU A 1 403 ? 47.983 -15.436 3.190 1.00 93.12 403 GLU A CA 1
ATOM 3051 C C . GLU A 1 403 ? 47.689 -14.028 2.639 1.00 93.12 403 GLU A C 1
ATOM 3053 O O . GLU A 1 403 ? 48.564 -13.417 2.031 1.00 93.12 403 GLU A O 1
ATOM 3058 N N . ALA A 1 404 ? 46.463 -13.522 2.794 1.00 88.19 404 ALA A N 1
ATOM 3059 C CA . ALA A 1 404 ? 46.054 -12.246 2.221 1.00 88.19 404 ALA A CA 1
ATOM 3060 C C . ALA A 1 404 ? 46.741 -11.060 2.922 1.00 88.19 404 ALA A C 1
ATOM 3062 O O . ALA A 1 404 ? 46.584 -10.848 4.126 1.00 88.19 404 ALA A O 1
ATOM 3063 N N . GLU A 1 405 ? 47.458 -10.244 2.145 1.00 87.75 405 GLU A N 1
ATOM 3064 C CA . GLU A 1 405 ? 48.064 -8.999 2.626 1.00 87.75 405 GLU A CA 1
ATOM 3065 C C . GLU A 1 405 ? 46.987 -8.003 3.101 1.00 87.75 405 GLU A C 1
ATOM 3067 O O . GLU A 1 405 ? 45.904 -7.953 2.503 1.00 87.75 405 GLU A O 1
ATOM 3072 N N . PRO A 1 406 ? 47.256 -7.152 4.111 1.00 83.31 406 PRO A N 1
ATOM 3073 C CA . PRO A 1 406 ? 46.280 -6.193 4.636 1.00 83.31 406 PRO A CA 1
ATOM 3074 C C . PRO A 1 406 ? 45.627 -5.300 3.569 1.00 83.31 406 PRO A C 1
ATOM 3076 O O . PRO A 1 406 ? 44.432 -5.022 3.651 1.00 83.31 406 PRO A O 1
ATOM 3079 N N . ASP A 1 407 ? 46.379 -4.909 2.539 1.00 76.31 407 ASP A N 1
ATOM 3080 C CA . ASP A 1 407 ? 45.887 -4.058 1.448 1.00 76.31 407 ASP A CA 1
ATOM 3081 C C . ASP A 1 407 ? 44.864 -4.773 0.547 1.00 76.31 407 ASP A C 1
ATOM 3083 O O . ASP A 1 407 ? 43.975 -4.137 -0.023 1.00 76.31 407 ASP A O 1
ATOM 3087 N N . SER A 1 408 ? 44.931 -6.106 0.452 1.00 72.88 408 SER A N 1
ATOM 3088 C CA . SER A 1 408 ? 43.968 -6.904 -0.319 1.00 72.88 408 SER A CA 1
ATOM 3089 C C . SER A 1 408 ? 42.588 -6.974 0.345 1.00 72.88 408 SER A C 1
ATOM 3091 O O . SER A 1 408 ? 41.581 -7.140 -0.349 1.00 72.88 408 SER A O 1
ATOM 3093 N N . LEU A 1 409 ? 42.515 -6.764 1.668 1.00 77.81 409 LEU A N 1
ATOM 3094 C CA . LEU A 1 409 ? 41.259 -6.773 2.423 1.00 77.81 409 LEU A CA 1
ATOM 3095 C C . LEU A 1 409 ? 40.319 -5.671 1.939 1.00 77.81 409 LEU A C 1
ATOM 3097 O O . LEU A 1 409 ? 39.144 -5.931 1.736 1.00 77.81 409 LEU A O 1
ATOM 3101 N N . VAL A 1 410 ? 40.849 -4.479 1.652 1.00 74.00 410 VAL A N 1
ATOM 3102 C CA . VAL A 1 410 ? 40.059 -3.323 1.188 1.00 74.00 410 VAL A CA 1
ATOM 3103 C C . VAL A 1 410 ? 39.421 -3.565 -0.186 1.00 74.00 410 VAL A C 1
ATOM 3105 O O . VAL A 1 410 ? 38.403 -2.964 -0.523 1.00 74.00 410 VAL A O 1
ATOM 3108 N N . VAL A 1 411 ? 40.021 -4.430 -1.008 1.00 77.94 411 VAL A N 1
ATOM 3109 C CA . VAL A 1 411 ? 39.500 -4.757 -2.344 1.00 77.94 411 VAL A CA 1
ATOM 3110 C C . VAL A 1 411 ? 38.415 -5.830 -2.263 1.00 77.94 411 VAL A C 1
ATOM 3112 O O . VAL A 1 411 ? 37.429 -5.756 -3.001 1.00 77.94 411 VAL A O 1
ATOM 3115 N N . CYS A 1 412 ? 38.601 -6.802 -1.367 1.00 85.44 412 CYS A N 1
ATOM 3116 C CA . CYS A 1 412 ? 37.790 -8.015 -1.284 1.00 85.44 412 CYS A CA 1
ATOM 3117 C C . CYS A 1 412 ? 36.665 -7.930 -0.241 1.00 85.44 412 CYS A C 1
ATOM 3119 O O . CYS A 1 412 ? 35.731 -8.731 -0.279 1.00 85.44 412 CYS A O 1
ATOM 3121 N N . THR A 1 413 ? 36.704 -6.939 0.652 1.00 88.81 413 THR A N 1
ATOM 3122 C CA . THR A 1 413 ? 35.569 -6.540 1.485 1.00 88.81 413 THR A CA 1
ATOM 3123 C C . THR A 1 413 ? 35.058 -5.184 1.021 1.00 88.81 413 THR A C 1
ATOM 3125 O O . THR A 1 413 ? 35.829 -4.251 0.796 1.00 88.81 413 THR A O 1
ATOM 3128 N N . ARG A 1 414 ? 33.746 -5.052 0.811 1.00 84.44 414 ARG A N 1
ATOM 3129 C CA . ARG A 1 414 ? 33.162 -3.791 0.336 1.00 84.44 414 ARG A CA 1
ATOM 3130 C C . ARG A 1 414 ? 32.073 -3.295 1.246 1.00 84.44 414 ARG A C 1
ATOM 3132 O O . ARG A 1 414 ? 31.173 -4.033 1.602 1.00 84.44 414 ARG A O 1
ATOM 3139 N N . TRP A 1 415 ? 32.168 -2.015 1.592 1.00 80.81 415 TRP A N 1
ATOM 3140 C CA . TRP A 1 415 ? 31.158 -1.345 2.388 1.00 80.81 415 TRP A CA 1
ATOM 3141 C C . TRP A 1 415 ? 30.019 -0.852 1.498 1.00 80.81 415 TRP A C 1
ATOM 3143 O O . TRP A 1 415 ? 30.196 0.091 0.713 1.00 80.81 415 TRP A O 1
ATOM 3153 N N . ASP A 1 416 ? 28.835 -1.421 1.722 1.00 68.38 416 ASP A N 1
ATOM 3154 C CA . ASP A 1 416 ? 27.553 -0.849 1.323 1.00 68.38 416 ASP A CA 1
ATOM 3155 C C . ASP A 1 416 ? 27.368 -0.712 -0.207 1.00 68.38 416 ASP A C 1
ATOM 3157 O O . ASP A 1 416 ? 26.645 0.165 -0.692 1.00 68.38 416 ASP A O 1
ATOM 3161 N N . ASP A 1 417 ? 27.998 -1.600 -0.990 1.00 60.66 417 ASP A N 1
ATOM 3162 C CA . ASP A 1 417 ? 27.706 -1.715 -2.426 1.00 60.66 417 ASP A CA 1
ATOM 3163 C C . ASP A 1 417 ? 26.298 -2.317 -2.620 1.00 60.66 417 ASP A C 1
ATOM 3165 O O . ASP A 1 417 ? 25.615 -1.945 -3.566 1.00 60.66 417 ASP A O 1
ATOM 3169 N N . PHE A 1 418 ? 25.779 -3.125 -1.691 1.00 54.53 418 PHE A N 1
ATOM 3170 C CA . PHE A 1 418 ? 24.389 -3.599 -1.681 1.00 54.53 418 PHE A CA 1
ATOM 3171 C C . PHE A 1 418 ? 23.347 -2.470 -1.726 1.00 54.53 418 PHE A C 1
ATOM 3173 O O . PHE A 1 418 ? 22.556 -2.386 -2.671 1.00 54.53 418 PHE A O 1
ATOM 3180 N N . HIS A 1 419 ? 23.343 -1.558 -0.744 1.00 55.03 419 HIS A N 1
ATOM 3181 C CA . HIS A 1 419 ? 22.346 -0.483 -0.698 1.00 55.03 419 HIS A CA 1
ATOM 3182 C C . HIS A 1 419 ? 22.547 0.543 -1.821 1.00 55.03 419 HIS A C 1
ATOM 3184 O O . HIS A 1 419 ? 21.583 1.202 -2.222 1.00 55.03 419 HIS A O 1
ATOM 3190 N N . ARG A 1 420 ? 23.769 0.667 -2.360 1.00 55.50 420 ARG A N 1
ATOM 3191 C CA . ARG A 1 420 ? 24.091 1.633 -3.423 1.00 55.50 420 ARG A CA 1
ATOM 3192 C C . ARG A 1 420 ? 23.939 1.077 -4.839 1.00 55.50 420 ARG A C 1
ATOM 3194 O O . ARG A 1 420 ? 23.378 1.755 -5.697 1.00 55.50 420 ARG A O 1
ATOM 3201 N N . ARG A 1 421 ? 24.384 -0.153 -5.106 1.00 43.97 421 ARG A N 1
ATOM 3202 C CA . ARG A 1 421 ? 24.394 -0.797 -6.432 1.00 43.97 421 ARG A CA 1
ATOM 3203 C C . ARG A 1 421 ? 23.202 -1.687 -6.715 1.00 43.97 421 ARG A C 1
ATOM 3205 O O . ARG A 1 421 ? 22.846 -1.752 -7.884 1.00 43.97 421 ARG A O 1
ATOM 3212 N N . VAL A 1 422 ? 22.482 -2.254 -5.746 1.00 45.19 422 VAL A N 1
ATOM 3213 C CA . VAL A 1 422 ? 21.130 -2.794 -6.042 1.00 45.19 422 VAL A CA 1
ATOM 3214 C C . VAL A 1 422 ? 20.166 -1.653 -6.443 1.00 45.19 422 VAL A C 1
ATOM 3216 O O . VAL A 1 422 ? 19.099 -1.880 -7.023 1.00 45.19 422 VAL A O 1
ATOM 3219 N N . GLY A 1 423 ? 20.566 -0.397 -6.200 1.00 38.41 423 GLY A N 1
ATOM 3220 C CA . GLY A 1 423 ? 19.989 0.801 -6.814 1.00 38.41 423 GLY A CA 1
ATOM 3221 C C . GLY A 1 423 ? 20.506 1.143 -8.224 1.00 38.41 423 GLY A C 1
ATOM 3222 O O . GLY A 1 423 ? 19.767 1.769 -8.973 1.00 38.41 423 GLY A O 1
ATOM 3223 N N . ALA A 1 424 ? 21.724 0.738 -8.609 1.00 32.28 424 ALA A N 1
ATOM 3224 C CA . ALA A 1 424 ? 22.406 1.209 -9.829 1.00 32.28 424 ALA A CA 1
ATOM 3225 C C . ALA A 1 424 ? 22.683 0.135 -10.909 1.00 32.28 424 ALA A C 1
ATOM 3227 O O . ALA A 1 424 ? 22.782 0.470 -12.083 1.00 32.28 424 ALA A O 1
ATOM 3228 N N . THR A 1 425 ? 22.791 -1.147 -10.549 1.00 39.19 425 THR A N 1
ATOM 3229 C CA . THR A 1 425 ? 23.032 -2.281 -11.474 1.00 39.19 425 THR A CA 1
ATOM 3230 C C . THR A 1 425 ? 21.744 -2.933 -11.974 1.00 39.19 425 THR A C 1
ATOM 3232 O O . THR A 1 425 ? 21.775 -3.692 -12.937 1.00 39.19 425 THR A O 1
ATOM 3235 N N . GLY A 1 426 ? 20.588 -2.515 -11.447 1.00 36.06 426 GLY A N 1
ATOM 3236 C CA . GLY A 1 426 ? 19.321 -2.559 -12.180 1.00 36.06 426 GLY A CA 1
ATOM 3237 C C . GLY A 1 426 ? 19.306 -1.488 -13.272 1.00 36.06 426 GLY A C 1
ATOM 3238 O O . GLY A 1 426 ? 18.479 -0.577 -13.228 1.00 36.06 426 GLY A O 1
ATOM 3239 N N . ALA A 1 427 ? 20.277 -1.547 -14.188 1.00 34.88 427 ALA A N 1
ATOM 3240 C CA . ALA A 1 427 ? 20.437 -0.636 -15.312 1.00 34.88 427 ALA A CA 1
ATOM 3241 C C . ALA A 1 427 ? 19.268 -0.827 -16.286 1.00 34.88 427 ALA A C 1
ATOM 3243 O O . ALA A 1 427 ? 19.309 -1.607 -17.228 1.00 34.88 427 ALA A O 1
ATOM 3244 N N . GLY A 1 428 ? 18.202 -0.107 -15.973 1.00 33.34 428 GLY A N 1
ATOM 3245 C CA . GLY A 1 428 ? 16.947 -0.023 -16.696 1.00 33.34 428 GLY A CA 1
ATOM 3246 C C . GLY A 1 428 ? 16.039 0.924 -15.926 1.00 33.34 428 GLY A C 1
ATOM 3247 O O . GLY A 1 428 ? 15.020 0.495 -15.409 1.00 33.34 428 GLY A O 1
ATOM 3248 N N . LEU A 1 429 ? 16.491 2.171 -15.726 1.00 34.41 429 LEU A N 1
ATOM 3249 C CA . LEU A 1 429 ? 15.667 3.335 -15.364 1.00 34.41 429 LEU A CA 1
ATOM 3250 C C . LEU A 1 429 ? 14.515 3.064 -14.364 1.00 34.41 429 LEU A C 1
ATOM 3252 O O . LEU A 1 429 ? 13.385 3.482 -14.582 1.00 34.41 429 LEU A O 1
ATOM 3256 N N . ARG A 1 430 ? 14.767 2.379 -13.239 1.00 38.84 430 ARG A N 1
ATOM 3257 C CA . ARG A 1 430 ? 13.728 2.199 -12.209 1.00 38.84 430 ARG A CA 1
ATOM 3258 C C . ARG A 1 430 ? 13.710 3.404 -11.278 1.00 38.84 430 ARG A C 1
ATOM 3260 O O . ARG A 1 430 ? 14.757 3.841 -10.811 1.00 38.84 430 ARG A O 1
ATOM 3267 N N . GLY A 1 431 ? 12.507 3.937 -11.050 1.00 41.31 431 GLY A N 1
ATOM 3268 C CA . GLY A 1 431 ? 12.263 5.219 -10.386 1.00 41.31 431 GLY A CA 1
ATOM 3269 C C . GLY A 1 431 ? 12.929 5.407 -9.011 1.00 41.31 431 GLY A C 1
ATOM 3270 O O . GLY A 1 431 ? 13.435 4.455 -8.413 1.00 41.31 431 GLY A O 1
ATOM 3271 N N . PRO A 1 432 ? 12.901 6.641 -8.474 1.00 46.94 432 PRO A N 1
ATOM 3272 C CA . PRO A 1 432 ? 13.639 7.035 -7.275 1.00 46.94 432 PRO A CA 1
ATOM 3273 C C . PRO A 1 432 ? 13.420 6.043 -6.125 1.00 46.94 432 PRO A C 1
ATOM 3275 O O . PRO A 1 432 ? 12.293 5.601 -5.881 1.00 46.94 432 PRO A O 1
ATOM 3278 N N . GLY A 1 433 ? 14.489 5.707 -5.388 1.00 50.09 433 GLY A N 1
ATOM 3279 C CA . GLY A 1 433 ? 14.482 4.708 -4.304 1.00 50.09 433 GLY A CA 1
ATOM 3280 C C . GLY A 1 433 ? 13.408 4.919 -3.219 1.00 50.09 433 GLY A C 1
ATOM 3281 O O . GLY A 1 433 ? 13.091 3.996 -2.466 1.00 50.09 433 GLY A O 1
ATOM 3282 N N . GLY A 1 434 ? 12.779 6.099 -3.177 1.00 61.47 434 GLY A N 1
ATOM 3283 C CA . GLY A 1 434 ? 11.574 6.376 -2.395 1.00 61.47 434 GLY A CA 1
ATOM 3284 C C . GLY A 1 434 ? 10.375 5.481 -2.739 1.00 61.47 434 GLY A C 1
ATOM 3285 O O . GLY A 1 434 ? 9.638 5.097 -1.835 1.00 61.47 434 GLY A O 1
ATOM 3286 N N . THR A 1 435 ? 10.206 5.045 -3.991 1.00 72.81 435 THR A N 1
ATOM 3287 C CA . THR A 1 435 ? 9.053 4.214 -4.392 1.00 72.81 435 THR A CA 1
ATOM 3288 C C . THR A 1 435 ? 9.043 2.852 -3.689 1.00 72.81 435 THR A C 1
ATOM 3290 O O . THR A 1 435 ? 7.980 2.376 -3.290 1.00 72.81 435 THR A O 1
ATOM 3293 N N . ARG A 1 436 ? 10.208 2.215 -3.474 1.00 71.06 436 ARG A N 1
ATOM 3294 C CA . ARG A 1 436 ? 10.307 0.932 -2.739 1.00 71.06 436 ARG A CA 1
ATOM 3295 C C . ARG A 1 436 ? 9.879 1.098 -1.284 1.00 71.06 436 ARG A C 1
ATOM 3297 O O . ARG A 1 436 ? 9.099 0.295 -0.771 1.00 71.06 436 ARG A O 1
ATOM 3304 N N . LYS A 1 437 ? 10.316 2.190 -0.647 1.00 71.81 437 LYS A N 1
ATOM 3305 C CA . LYS A 1 437 ? 9.892 2.555 0.711 1.00 71.81 437 LYS A CA 1
ATOM 3306 C C . LYS A 1 437 ? 8.389 2.804 0.773 1.00 71.81 437 LYS A C 1
ATOM 3308 O O . LYS A 1 437 ? 7.751 2.347 1.710 1.00 71.81 437 LYS A O 1
ATOM 3313 N N . VAL A 1 438 ? 7.812 3.460 -0.231 1.00 76.25 438 VAL A N 1
ATOM 3314 C CA . VAL A 1 438 ? 6.365 3.702 -0.323 1.00 76.25 438 VAL A CA 1
ATOM 3315 C C . VAL A 1 438 ? 5.579 2.391 -0.429 1.00 76.25 438 VAL A C 1
ATOM 3317 O O . VAL A 1 438 ? 4.601 2.214 0.297 1.00 76.25 438 VAL A O 1
ATOM 3320 N N . VAL A 1 439 ? 6.023 1.434 -1.254 1.00 78.38 439 VAL A N 1
ATOM 3321 C CA . VAL A 1 439 ? 5.391 0.103 -1.332 1.00 78.38 439 VAL A CA 1
ATOM 3322 C C . VAL A 1 439 ? 5.458 -0.611 0.019 1.00 78.38 439 VAL A C 1
ATOM 3324 O O . VAL A 1 439 ? 4.439 -1.121 0.482 1.00 78.38 439 VAL A O 1
ATOM 3327 N N . TYR A 1 440 ? 6.606 -0.587 0.696 1.00 74.69 440 TYR A N 1
ATOM 3328 C CA . TYR A 1 440 ? 6.741 -1.165 2.036 1.00 74.69 440 TYR A CA 1
ATOM 3329 C C . TYR A 1 440 ? 5.827 -0.476 3.066 1.00 74.69 440 TYR A C 1
ATOM 3331 O O . TYR A 1 440 ? 5.070 -1.132 3.783 1.00 74.69 440 TYR A O 1
ATOM 3339 N N . LEU A 1 441 ? 5.835 0.860 3.101 1.00 74.88 441 LEU A N 1
ATOM 3340 C CA . LEU A 1 441 ? 5.017 1.657 4.015 1.00 74.88 441 LEU A CA 1
ATOM 3341 C C . LEU A 1 441 ? 3.521 1.474 3.765 1.00 74.88 441 LEU A C 1
ATOM 3343 O O . LEU A 1 441 ? 2.756 1.506 4.724 1.00 74.88 441 LEU A O 1
ATOM 3347 N N . SER A 1 442 ? 3.100 1.215 2.525 1.00 82.94 442 SER A N 1
ATOM 3348 C CA . SER A 1 442 ? 1.691 0.967 2.202 1.00 82.94 442 SER A CA 1
ATOM 3349 C C . SER A 1 442 ? 1.111 -0.273 2.887 1.00 82.94 442 SER A C 1
ATOM 3351 O O . SER A 1 442 ? -0.094 -0.331 3.102 1.00 82.94 442 SER A O 1
ATOM 3353 N N . GLY A 1 443 ? 1.951 -1.236 3.285 1.00 77.25 443 GLY A N 1
ATOM 3354 C CA . GLY A 1 443 ? 1.526 -2.397 4.070 1.00 77.25 443 GLY A CA 1
ATOM 3355 C C . GLY A 1 443 ? 1.447 -2.139 5.578 1.00 77.25 443 GLY A C 1
ATOM 3356 O O . GLY A 1 443 ? 0.797 -2.899 6.295 1.00 77.25 443 GLY A O 1
ATOM 3357 N N . ALA A 1 444 ? 2.084 -1.078 6.087 1.00 83.19 444 ALA A N 1
ATOM 3358 C CA . ALA A 1 444 ? 2.176 -0.840 7.526 1.00 83.19 444 ALA A CA 1
ATOM 3359 C C . ALA A 1 444 ? 0.822 -0.500 8.185 1.00 83.19 444 ALA A C 1
ATOM 3361 O O . ALA A 1 444 ? 0.550 -1.067 9.247 1.00 83.19 444 ALA A O 1
ATOM 3362 N N . PRO A 1 445 ? -0.051 0.352 7.603 1.00 88.12 445 PRO A N 1
ATOM 3363 C CA . PRO A 1 445 ? -1.386 0.585 8.147 1.00 88.12 445 PRO A CA 1
ATOM 3364 C C . PRO A 1 445 ? -2.228 -0.689 8.205 1.00 88.12 445 PRO A C 1
ATOM 3366 O O . PRO A 1 445 ? -2.770 -0.998 9.261 1.00 88.12 445 PRO A O 1
ATOM 3369 N N . GLY A 1 446 ? -2.263 -1.477 7.127 1.00 80.88 446 GLY A N 1
ATOM 3370 C CA . GLY A 1 446 ? -2.962 -2.763 7.086 1.00 80.88 446 GLY A CA 1
ATOM 3371 C C . GLY A 1 446 ? -2.414 -3.775 8.095 1.00 80.88 446 GLY A C 1
ATOM 3372 O O . GLY A 1 446 ? -3.183 -4.479 8.754 1.00 80.88 446 GLY A O 1
ATOM 3373 N N . GLY A 1 447 ? -1.095 -3.801 8.298 1.00 78.94 447 GLY A N 1
ATOM 3374 C CA . GLY A 1 447 ? -0.446 -4.585 9.351 1.00 78.94 447 GLY A CA 1
ATOM 3375 C C . GLY A 1 447 ? -0.876 -4.152 10.756 1.00 78.94 447 GLY A C 1
ATOM 3376 O O . GLY A 1 447 ? -1.197 -4.995 11.590 1.00 78.94 447 GLY A O 1
ATOM 3377 N N . LEU A 1 448 ? -0.952 -2.844 11.015 1.00 84.62 448 LEU A N 1
ATOM 3378 C CA . LEU A 1 448 ? -1.432 -2.317 12.295 1.00 84.62 448 LEU A CA 1
ATOM 3379 C C . LEU A 1 448 ? -2.928 -2.583 12.499 1.00 84.62 448 LEU A C 1
ATOM 3381 O O . LEU A 1 448 ? -3.333 -2.934 13.601 1.00 84.62 448 LEU A O 1
ATOM 3385 N N . ILE A 1 449 ? -3.742 -2.459 11.448 1.00 88.75 449 ILE A N 1
ATOM 3386 C CA . ILE A 1 449 ? -5.176 -2.759 11.485 1.00 88.75 449 ILE A CA 1
ATOM 3387 C C . ILE A 1 449 ? -5.394 -4.240 11.778 1.00 88.75 449 ILE A C 1
ATOM 3389 O O . ILE A 1 449 ? -6.165 -4.562 12.670 1.00 88.75 449 ILE A O 1
ATOM 3393 N N . SER A 1 450 ? -4.736 -5.149 11.060 1.00 86.69 450 SER A N 1
ATOM 3394 C CA . SER A 1 450 ? -4.911 -6.602 11.234 1.00 86.69 450 SER A CA 1
ATOM 3395 C C . SER A 1 450 ? -4.427 -7.114 12.592 1.00 86.69 450 SER A C 1
ATOM 3397 O O . SER A 1 450 ? -5.002 -8.067 13.112 1.00 86.69 450 SER A O 1
ATOM 3399 N N . ASN A 1 451 ? -3.428 -6.455 13.186 1.00 85.50 451 ASN A N 1
ATOM 3400 C CA . ASN A 1 451 ? -2.838 -6.833 14.471 1.00 85.50 451 ASN A CA 1
ATOM 3401 C C . ASN A 1 451 ? -3.219 -5.887 15.619 1.00 85.50 451 ASN A C 1
ATOM 3403 O O . ASN A 1 451 ? -2.559 -5.898 16.657 1.00 85.50 451 ASN A O 1
ATOM 3407 N N . TYR A 1 452 ? -4.256 -5.060 15.466 1.00 90.75 452 TYR A N 1
ATOM 3408 C CA . TYR A 1 452 ? -4.545 -3.968 16.401 1.00 90.75 452 TYR A CA 1
ATOM 3409 C C . TYR A 1 452 ? -4.709 -4.457 17.849 1.00 90.75 452 TYR A C 1
ATOM 3411 O O . TYR A 1 452 ? -4.113 -3.900 18.773 1.00 90.75 452 TYR A O 1
ATOM 3419 N N . GLN A 1 453 ? -5.443 -5.559 18.041 1.00 91.56 453 GLN A N 1
ATOM 3420 C CA . GLN A 1 453 ? -5.616 -6.188 19.352 1.00 91.56 453 GLN A CA 1
ATOM 3421 C C . GLN A 1 453 ? -4.288 -6.666 19.955 1.00 91.56 453 GLN A C 1
ATOM 3423 O O . GLN A 1 453 ? -4.025 -6.430 21.133 1.00 91.56 453 GLN A O 1
ATOM 3428 N N . ILE A 1 454 ? -3.431 -7.298 19.148 1.00 77.94 454 ILE A N 1
ATOM 3429 C CA . ILE A 1 454 ? -2.119 -7.797 19.582 1.00 77.94 454 ILE A CA 1
ATOM 3430 C C . ILE A 1 454 ? -1.221 -6.626 19.983 1.00 77.94 454 ILE A C 1
ATOM 3432 O O . ILE A 1 454 ? -0.594 -6.668 21.036 1.00 77.94 454 ILE A O 1
ATOM 3436 N N . VAL A 1 455 ? -1.203 -5.547 19.197 1.00 84.88 455 VAL A N 1
ATOM 3437 C CA . VAL A 1 455 ? -0.401 -4.351 19.493 1.00 84.88 455 VAL A CA 1
ATOM 3438 C C . VAL A 1 455 ? -0.807 -3.725 20.828 1.00 84.88 455 VAL A C 1
ATOM 3440 O O . VAL A 1 455 ? 0.066 -3.380 21.627 1.00 84.88 455 VAL A O 1
ATOM 3443 N N . LEU A 1 456 ? -2.110 -3.625 21.113 1.00 88.75 456 LEU A N 1
ATOM 3444 C CA . LEU A 1 456 ? -2.589 -3.136 22.408 1.00 88.75 456 LEU A CA 1
ATOM 3445 C C . LEU A 1 456 ? -2.221 -4.080 23.559 1.00 88.75 456 LEU A C 1
ATOM 3447 O O . LEU A 1 456 ? -1.767 -3.608 24.602 1.00 88.75 456 LEU A O 1
ATOM 3451 N N . LEU A 1 457 ? -2.347 -5.397 23.376 1.00 80.62 457 LEU A N 1
ATOM 3452 C CA . LEU A 1 457 ? -1.918 -6.384 24.375 1.00 80.62 457 LEU A CA 1
ATOM 3453 C C . LEU A 1 457 ? -0.416 -6.275 24.673 1.00 80.62 457 LEU A C 1
ATOM 3455 O O . LEU A 1 457 ? -0.023 -6.223 25.838 1.00 80.62 457 LEU A O 1
ATOM 3459 N N . CYS A 1 458 ? 0.423 -6.157 23.642 1.00 80.81 458 CYS A N 1
ATOM 3460 C CA . CYS A 1 458 ? 1.861 -5.946 23.802 1.00 80.81 458 CYS A CA 1
ATOM 3461 C C . CYS A 1 458 ? 2.165 -4.641 24.547 1.00 80.81 458 CYS A C 1
ATOM 3463 O O . CYS A 1 458 ? 3.086 -4.601 25.363 1.00 80.81 458 CYS A O 1
ATOM 3465 N N . LEU A 1 459 ? 1.398 -3.573 24.308 1.00 87.19 459 LEU A N 1
ATOM 3466 C CA . LEU A 1 459 ? 1.566 -2.318 25.033 1.00 87.19 459 LEU A CA 1
ATOM 3467 C C . LEU A 1 459 ? 1.205 -2.457 26.518 1.00 87.19 459 LEU A C 1
ATOM 3469 O O . LEU A 1 459 ? 1.955 -1.977 27.366 1.00 87.19 459 LEU A O 1
ATOM 3473 N N . HIS A 1 460 ? 0.112 -3.149 26.844 1.00 85.44 460 HIS A N 1
ATOM 3474 C CA . HIS A 1 460 ? -0.238 -3.465 28.232 1.00 85.44 460 HIS A CA 1
ATOM 3475 C C . HIS A 1 460 ? 0.850 -4.307 28.912 1.00 85.44 460 HIS A C 1
ATOM 3477 O O . HIS A 1 460 ? 1.246 -3.991 30.035 1.00 85.44 460 HIS A O 1
ATOM 3483 N N . GLY A 1 461 ? 1.405 -5.297 28.205 1.00 81.44 461 GLY A N 1
ATOM 3484 C CA . GLY A 1 461 ? 2.561 -6.066 28.669 1.00 81.44 461 GLY A CA 1
ATOM 3485 C C . GLY A 1 461 ? 3.777 -5.181 28.953 1.00 81.44 461 GLY A C 1
ATOM 3486 O O . GLY A 1 461 ? 4.408 -5.322 29.994 1.00 81.44 461 GLY A O 1
ATOM 3487 N N . LYS A 1 462 ? 4.066 -4.193 28.095 1.00 76.88 462 LYS A N 1
ATOM 3488 C CA . LYS A 1 462 ? 5.155 -3.224 28.320 1.00 76.88 462 LYS A CA 1
ATOM 3489 C C . LYS A 1 462 ? 4.916 -2.319 29.519 1.00 76.88 462 LYS A C 1
ATOM 3491 O O . LYS A 1 462 ? 5.863 -2.009 30.235 1.00 76.88 462 LYS A O 1
ATOM 3496 N N . VAL A 1 463 ? 3.677 -1.887 29.742 1.00 90.25 463 VAL A N 1
ATOM 3497 C CA . VAL A 1 463 ? 3.322 -1.104 30.931 1.00 90.25 463 VAL A CA 1
ATOM 3498 C C . VAL A 1 463 ? 3.547 -1.937 32.194 1.00 90.25 463 VAL A C 1
ATOM 3500 O O . VAL A 1 463 ? 4.149 -1.432 33.136 1.00 90.25 463 VAL A O 1
ATOM 3503 N N . ALA A 1 464 ? 3.128 -3.206 32.207 1.00 87.12 464 ALA A N 1
ATOM 3504 C CA . ALA A 1 464 ? 3.380 -4.118 33.325 1.00 87.12 464 ALA A CA 1
ATOM 3505 C C . ALA A 1 464 ? 4.887 -4.344 33.545 1.00 87.12 464 ALA A C 1
ATOM 3507 O O . ALA A 1 464 ? 5.390 -4.111 34.639 1.00 87.12 464 ALA A O 1
ATOM 3508 N N . TRP A 1 465 ? 5.628 -4.652 32.477 1.00 82.00 465 TRP A N 1
ATOM 3509 C CA . TRP A 1 465 ? 7.083 -4.829 32.502 1.00 82.00 465 TRP A CA 1
ATOM 3510 C C . TRP A 1 465 ? 7.814 -3.599 33.051 1.00 82.00 465 TRP A C 1
ATOM 3512 O O . TRP A 1 465 ? 8.743 -3.716 33.848 1.00 82.00 465 TRP A O 1
ATOM 3522 N N . LYS A 1 466 ? 7.367 -2.397 32.669 1.00 90.00 466 LYS A N 1
ATOM 3523 C CA . LYS A 1 466 ? 7.954 -1.155 33.171 1.00 90.00 466 LYS A CA 1
ATOM 3524 C C . LYS A 1 466 ? 7.593 -0.873 34.629 1.00 90.00 466 LYS A C 1
ATOM 3526 O O . LYS A 1 466 ? 8.430 -0.330 35.346 1.00 90.00 466 LYS A O 1
ATOM 3531 N N . LYS A 1 467 ? 6.396 -1.257 35.086 1.00 92.75 467 LYS A N 1
ATOM 3532 C CA . LYS A 1 467 ? 6.018 -1.193 36.510 1.00 92.75 467 LYS A CA 1
ATOM 3533 C C . LYS A 1 467 ? 6.882 -2.109 37.384 1.00 92.75 467 LYS A C 1
ATOM 3535 O O . LYS A 1 467 ? 7.136 -1.761 38.527 1.00 92.75 467 LYS A O 1
ATOM 3540 N N . GLU A 1 468 ? 7.406 -3.200 36.831 1.00 94.69 468 GLU A N 1
ATOM 3541 C CA . GLU A 1 468 ? 8.408 -4.060 37.484 1.00 94.69 468 GLU A CA 1
ATOM 3542 C C . GLU A 1 468 ? 9.838 -3.479 37.452 1.00 94.69 468 GLU A C 1
ATOM 3544 O O . GLU A 1 468 ? 10.803 -4.170 37.771 1.00 94.69 468 GLU A O 1
ATOM 3549 N N . GLY A 1 469 ? 10.014 -2.227 37.020 1.00 93.31 469 GLY A N 1
ATOM 3550 C CA . GLY A 1 469 ? 11.322 -1.571 36.948 1.00 93.31 469 GLY A CA 1
ATOM 3551 C C . GLY A 1 469 ? 12.158 -1.942 35.719 1.00 93.31 469 GLY A C 1
ATOM 3552 O O . GLY A 1 469 ? 13.307 -1.517 35.617 1.00 93.31 469 GLY A O 1
ATOM 3553 N N . LYS A 1 470 ? 11.607 -2.684 34.750 1.00 85.50 470 LYS A N 1
ATOM 3554 C CA . LYS A 1 470 ? 12.358 -3.172 33.583 1.00 85.50 470 LYS A CA 1
ATOM 3555 C C . LYS A 1 470 ? 12.161 -2.285 32.339 1.00 85.50 470 LYS A C 1
ATOM 3557 O O . LYS A 1 470 ? 11.078 -1.768 32.075 1.00 85.50 470 LYS A O 1
ATOM 3562 N N . GLY A 1 471 ? 13.203 -2.149 31.515 1.00 82.44 471 GLY A N 1
ATOM 3563 C CA . GLY A 1 471 ? 13.168 -1.451 30.217 1.00 82.44 471 GLY A CA 1
ATOM 3564 C C . GLY A 1 471 ? 13.405 0.069 30.264 1.00 82.44 471 GLY A C 1
ATOM 3565 O O . GLY A 1 471 ? 13.223 0.724 31.289 1.00 82.44 471 GLY A O 1
ATOM 3566 N N . ASN A 1 472 ? 13.788 0.642 29.116 1.00 85.94 472 ASN A N 1
ATOM 3567 C CA . ASN A 1 472 ? 14.291 2.025 29.016 1.00 85.94 472 ASN A CA 1
ATOM 3568 C C . ASN A 1 472 ? 13.217 3.079 28.679 1.00 85.94 472 ASN A C 1
ATOM 3570 O O . ASN A 1 472 ? 13.484 4.274 28.749 1.00 85.94 472 ASN A O 1
ATOM 3574 N N . VAL A 1 473 ? 12.000 2.664 28.314 1.00 84.94 473 VAL A N 1
ATOM 3575 C CA . VAL A 1 473 ? 10.910 3.587 27.944 1.00 84.94 473 VAL A CA 1
ATOM 3576 C C . VAL A 1 473 ? 10.156 4.033 29.197 1.00 84.94 473 VAL A C 1
ATOM 3578 O O . VAL A 1 473 ? 9.833 3.208 30.050 1.00 84.94 473 VAL A O 1
ATOM 3581 N N . SER A 1 474 ? 9.859 5.329 29.322 1.00 93.19 474 SER A N 1
ATOM 3582 C CA . SER A 1 474 ? 9.092 5.858 30.456 1.00 93.19 474 SER A CA 1
ATOM 3583 C C . SER A 1 474 ? 7.632 5.385 30.434 1.00 93.19 474 SER A C 1
ATOM 3585 O O . SER A 1 474 ? 7.037 5.215 29.367 1.00 93.19 474 SER A O 1
ATOM 3587 N N . LEU A 1 475 ? 7.025 5.215 31.618 1.00 94.62 475 LEU A N 1
ATOM 3588 C CA . LEU A 1 475 ? 5.596 4.885 31.733 1.00 94.62 475 LEU A CA 1
ATOM 3589 C C . LEU A 1 475 ? 4.720 5.935 31.043 1.00 94.62 475 LEU A C 1
ATOM 3591 O O . LEU A 1 475 ? 3.789 5.576 30.331 1.00 94.62 475 LEU A O 1
ATOM 3595 N N . THR A 1 476 ? 5.063 7.217 31.183 1.00 93.75 476 THR A N 1
ATOM 3596 C CA . THR A 1 476 ? 4.361 8.330 30.530 1.00 93.75 476 THR A CA 1
ATOM 3597 C C . THR A 1 476 ? 4.346 8.185 29.010 1.00 93.75 476 THR A C 1
ATOM 3599 O O . THR A 1 476 ? 3.303 8.370 28.391 1.00 93.75 476 THR A O 1
ATOM 3602 N N . SER A 1 477 ? 5.472 7.791 28.403 1.00 88.75 477 SER A N 1
ATOM 3603 C CA . SER A 1 477 ? 5.552 7.555 26.957 1.00 88.75 477 SER A CA 1
ATOM 3604 C C . SER A 1 477 ? 4.678 6.372 26.526 1.00 88.75 477 SER A C 1
ATOM 3606 O O . SER A 1 477 ? 3.922 6.479 25.562 1.00 88.75 477 SER A O 1
ATOM 3608 N N . LEU A 1 478 ? 4.701 5.265 27.280 1.00 88.19 478 LEU A N 1
ATOM 3609 C CA . LEU A 1 478 ? 3.847 4.103 27.001 1.00 88.19 478 LEU A CA 1
ATOM 3610 C C . LEU A 1 478 ? 2.354 4.438 27.127 1.00 88.19 478 LEU A C 1
ATOM 3612 O O . LEU A 1 478 ? 1.564 4.028 26.275 1.00 88.19 478 LEU A O 1
ATOM 3616 N N . PHE A 1 479 ? 1.965 5.205 28.150 1.00 93.44 479 PHE A N 1
ATOM 3617 C CA . PHE A 1 479 ? 0.584 5.649 28.324 1.00 93.44 479 PHE A CA 1
ATOM 3618 C C . PHE A 1 479 ? 0.140 6.602 27.221 1.00 93.44 479 PHE A C 1
ATOM 3620 O O . PHE A 1 479 ? -0.965 6.444 26.711 1.00 93.44 479 PHE A O 1
ATOM 3627 N N . GLU A 1 480 ? 0.991 7.536 26.801 1.00 91.25 480 GLU A N 1
ATOM 3628 C CA . GLU A 1 480 ? 0.659 8.458 25.715 1.00 91.25 480 GLU A CA 1
ATOM 3629 C C . GLU A 1 480 ? 0.487 7.721 24.379 1.00 91.25 480 GLU A C 1
ATOM 3631 O O . GLU A 1 480 ? -0.467 7.984 23.646 1.00 91.25 480 GLU A O 1
ATOM 3636 N N . VAL A 1 481 ? 1.345 6.738 24.080 1.00 90.44 481 VAL A N 1
ATOM 3637 C CA . VAL A 1 481 ? 1.172 5.868 22.904 1.00 90.44 481 VAL A CA 1
ATOM 3638 C C . VAL A 1 481 ? -0.137 5.085 22.998 1.00 90.44 481 VAL A C 1
ATOM 3640 O O . VAL A 1 481 ? -0.877 5.019 22.019 1.00 90.44 481 VAL A O 1
ATOM 3643 N N . GLY A 1 482 ? -0.459 4.528 24.167 1.00 92.69 482 GLY A N 1
ATOM 3644 C CA . GLY A 1 482 ? -1.700 3.776 24.374 1.00 92.69 482 GLY A CA 1
ATOM 3645 C C . GLY A 1 482 ? -2.943 4.633 24.214 1.00 92.69 482 GLY A C 1
ATOM 3646 O O . GLY A 1 482 ? -3.869 4.236 23.510 1.00 92.69 482 GLY A O 1
ATOM 3647 N N . ARG A 1 483 ? -2.921 5.837 24.790 1.00 94.00 483 ARG A N 1
ATOM 3648 C CA . ARG A 1 483 ? -3.984 6.834 24.661 1.00 94.00 483 ARG A CA 1
ATOM 3649 C C . ARG A 1 483 ? -4.226 7.185 23.194 1.00 94.00 483 ARG A C 1
ATOM 3651 O O . ARG A 1 483 ? -5.363 7.119 22.747 1.00 94.00 483 ARG A O 1
ATOM 3658 N N . ARG A 1 484 ? -3.165 7.493 22.434 1.00 92.75 484 ARG A N 1
ATOM 3659 C CA . ARG A 1 484 ? -3.262 7.809 20.996 1.00 92.75 484 ARG A CA 1
ATOM 3660 C C . ARG A 1 484 ? -3.762 6.628 20.171 1.00 92.75 484 ARG A C 1
ATOM 3662 O O . ARG A 1 484 ? -4.625 6.809 19.322 1.00 92.75 484 ARG A O 1
ATOM 3669 N N . LEU A 1 485 ? -3.249 5.420 20.421 1.00 92.94 485 LEU A N 1
ATOM 3670 C CA . LEU A 1 485 ? -3.678 4.218 19.701 1.00 92.94 485 LEU A CA 1
ATOM 3671 C C . LEU A 1 485 ? -5.158 3.916 19.932 1.00 92.94 485 LEU A C 1
ATOM 3673 O O . LEU A 1 485 ? -5.833 3.498 18.995 1.00 92.94 485 LEU A O 1
ATOM 3677 N N . GLN A 1 486 ? -5.651 4.129 21.154 1.00 95.19 486 GLN A N 1
ATOM 3678 C CA . GLN A 1 486 ? -7.049 3.919 21.535 1.00 95.19 486 GLN A CA 1
ATOM 3679 C C . GLN A 1 486 ? -7.953 5.113 21.203 1.00 95.19 486 GLN A C 1
ATOM 3681 O O . GLN A 1 486 ? -9.156 5.036 21.448 1.00 95.19 486 GLN A O 1
ATOM 3686 N N . GLU A 1 487 ? -7.424 6.199 20.640 1.00 95.06 487 GLU A N 1
ATOM 3687 C CA . GLU A 1 487 ? -8.218 7.360 20.254 1.00 95.06 487 GLU A CA 1
ATOM 3688 C C . GLU A 1 487 ? -9.025 7.048 18.976 1.00 95.06 487 GLU A C 1
ATOM 3690 O O . GLU A 1 487 ? -8.445 6.644 17.962 1.00 95.06 487 GLU A O 1
ATOM 3695 N N . PRO A 1 488 ? -10.361 7.241 18.956 1.00 95.75 488 PRO A N 1
ATOM 3696 C CA . PRO A 1 488 ? -11.161 6.938 17.774 1.00 95.75 488 PRO A CA 1
ATOM 3697 C C . PRO A 1 488 ? -10.706 7.687 16.522 1.00 95.75 488 PRO A C 1
ATOM 3699 O O . PRO A 1 488 ? -10.729 7.110 15.438 1.00 95.75 488 PRO A O 1
ATOM 3702 N N . SER A 1 489 ? -10.257 8.940 16.661 1.00 96.38 489 SER A N 1
ATOM 3703 C CA . SER A 1 489 ? -9.750 9.760 15.552 1.00 96.38 489 SER A CA 1
ATOM 3704 C C . SER A 1 489 ? -8.565 9.080 14.862 1.00 96.38 489 SER A C 1
ATOM 3706 O O . SER A 1 489 ? -8.556 8.955 13.638 1.00 96.38 489 SER A O 1
ATOM 3708 N N . PHE A 1 490 ? -7.622 8.539 15.637 1.00 96.56 490 PHE A N 1
ATOM 3709 C CA . PHE A 1 490 ? -6.491 7.780 15.117 1.00 96.56 490 PHE A CA 1
ATOM 3710 C C . PHE A 1 490 ? -6.941 6.507 14.394 1.00 96.56 490 PHE A C 1
ATOM 3712 O O . PHE A 1 490 ? -6.471 6.237 13.293 1.00 96.56 490 PHE A O 1
ATOM 3719 N N . VAL A 1 491 ? -7.886 5.745 14.956 1.00 96.56 491 VAL A N 1
ATOM 3720 C CA . VAL A 1 491 ? -8.393 4.512 14.325 1.00 96.56 491 VAL A CA 1
ATOM 3721 C C . VAL A 1 491 ? -9.103 4.807 13.000 1.00 96.56 491 VAL A C 1
ATOM 3723 O O . VAL A 1 491 ? -8.846 4.132 12.002 1.00 96.56 491 VAL A O 1
ATOM 3726 N N . PHE A 1 492 ? -9.971 5.823 12.952 1.00 97.38 492 PHE A N 1
ATOM 3727 C CA . PHE A 1 492 ? -10.619 6.236 11.704 1.00 97.38 492 PHE A CA 1
ATOM 3728 C C . PHE A 1 492 ? -9.587 6.715 10.676 1.00 97.38 492 PHE A C 1
ATOM 3730 O O . PHE A 1 492 ? -9.659 6.309 9.514 1.00 97.38 492 PHE A O 1
ATOM 3737 N N . PHE A 1 493 ? -8.611 7.526 11.103 1.00 97.88 493 PHE A N 1
ATOM 3738 C CA . PHE A 1 493 ? -7.535 8.002 10.237 1.00 97.88 493 PHE A CA 1
ATOM 3739 C C . PHE A 1 493 ? -6.752 6.820 9.671 1.00 97.88 493 PHE A C 1
ATOM 3741 O O . PHE A 1 493 ? -6.620 6.710 8.461 1.00 97.88 493 PHE A O 1
ATOM 3748 N N . LEU A 1 494 ? -6.324 5.885 10.521 1.00 96.62 494 LEU A N 1
ATOM 3749 C CA . LEU A 1 494 ? -5.560 4.703 10.135 1.00 96.62 494 LEU A CA 1
ATOM 3750 C C . LEU A 1 494 ? -6.279 3.874 9.064 1.00 96.62 494 LEU A C 1
ATOM 3752 O O . LEU A 1 494 ? -5.658 3.480 8.081 1.00 96.62 494 LEU A O 1
ATOM 3756 N N . VAL A 1 495 ? -7.588 3.642 9.218 1.00 97.00 495 VAL A N 1
ATOM 3757 C CA . VAL A 1 495 ? -8.378 2.895 8.224 1.00 97.00 495 VAL A CA 1
ATOM 3758 C C . VAL A 1 495 ? -8.500 3.660 6.906 1.00 97.00 495 VAL A C 1
ATOM 3760 O O . VAL A 1 495 ? -8.405 3.057 5.840 1.00 97.00 495 VAL A O 1
ATOM 3763 N N . GLY A 1 496 ? -8.731 4.974 6.939 1.00 97.00 496 GLY A N 1
ATOM 3764 C CA . GLY A 1 496 ? -8.800 5.762 5.705 1.00 97.00 496 GLY A CA 1
ATOM 3765 C C . GLY A 1 496 ? -7.440 5.889 5.015 1.00 97.00 496 GLY A C 1
ATOM 3766 O O . GLY A 1 496 ? -7.359 5.825 3.790 1.00 97.00 496 GLY A O 1
ATOM 3767 N N . PHE A 1 497 ? -6.376 5.985 5.806 1.00 96.81 497 PHE A N 1
ATOM 3768 C CA . PHE A 1 497 ? -4.994 6.079 5.360 1.00 96.81 497 PHE A CA 1
ATOM 3769 C C . PHE A 1 497 ? -4.533 4.780 4.693 1.00 96.81 497 PHE A C 1
ATOM 3771 O O . PHE A 1 497 ? -3.930 4.823 3.624 1.00 96.81 497 PHE A O 1
ATOM 3778 N N . ASP A 1 498 ? -4.898 3.624 5.257 1.00 95.62 498 ASP A N 1
ATOM 3779 C CA . ASP A 1 498 ? -4.687 2.309 4.640 1.00 95.62 498 ASP A CA 1
ATOM 3780 C C . ASP A 1 498 ? -5.326 2.222 3.249 1.00 95.62 498 ASP A C 1
ATOM 3782 O O . ASP A 1 498 ? -4.687 1.801 2.286 1.00 95.62 498 ASP A O 1
ATOM 3786 N N . VAL A 1 499 ? -6.569 2.699 3.111 1.00 95.56 499 VAL A N 1
ATOM 3787 C CA . VAL A 1 499 ? -7.266 2.720 1.818 1.00 95.56 499 VAL A CA 1
ATOM 3788 C C . VAL A 1 499 ? -6.530 3.606 0.812 1.00 95.56 499 VAL A C 1
ATOM 3790 O O . VAL A 1 499 ? -6.317 3.168 -0.318 1.00 95.56 499 VAL A O 1
ATOM 3793 N N . ALA A 1 500 ? -6.112 4.811 1.208 1.00 95.38 500 ALA A N 1
ATOM 3794 C CA . ALA A 1 500 ? -5.363 5.717 0.339 1.00 95.38 500 ALA A CA 1
ATOM 3795 C C . ALA A 1 500 ? -4.035 5.091 -0.123 1.00 95.38 500 ALA A C 1
ATOM 3797 O O . ALA A 1 500 ? -3.759 5.028 -1.325 1.00 95.38 500 ALA A O 1
ATOM 3798 N N . LEU A 1 501 ? -3.242 4.553 0.810 1.00 93.75 501 LEU A N 1
ATOM 3799 C CA . LEU A 1 501 ? -1.951 3.956 0.481 1.00 93.75 501 LEU A CA 1
ATOM 3800 C C . LEU A 1 501 ? -2.087 2.685 -0.364 1.00 93.75 501 LEU A C 1
ATOM 3802 O O . LEU A 1 501 ? -1.399 2.556 -1.374 1.00 93.75 501 LEU A O 1
ATOM 3806 N N . LEU A 1 502 ? -2.971 1.754 -0.001 1.00 92.50 502 LEU A N 1
ATOM 3807 C CA . LEU A 1 502 ? -3.094 0.475 -0.705 1.00 92.50 502 LEU A CA 1
ATOM 3808 C C . LEU A 1 502 ? -3.784 0.591 -2.065 1.00 92.50 502 LEU A C 1
ATOM 3810 O O . LEU A 1 502 ? -3.450 -0.175 -2.969 1.00 92.50 502 LEU A O 1
ATOM 3814 N N . LYS A 1 503 ? -4.775 1.480 -2.214 1.00 94.50 503 LYS A N 1
ATOM 3815 C CA . LYS A 1 503 ? -5.583 1.568 -3.443 1.00 94.50 503 LYS A CA 1
ATOM 3816 C C . LYS A 1 503 ? -5.079 2.594 -4.443 1.00 94.50 503 LYS A C 1
ATOM 3818 O O . LYS A 1 503 ? -5.366 2.422 -5.623 1.00 94.50 503 LYS A O 1
ATOM 3823 N N . ILE A 1 504 ? -4.361 3.622 -3.995 1.00 95.19 504 ILE A N 1
ATOM 3824 C CA . ILE A 1 504 ? -3.901 4.702 -4.873 1.00 95.19 504 ILE A CA 1
ATOM 3825 C C . ILE A 1 504 ? -2.376 4.712 -4.956 1.00 95.19 504 ILE A C 1
ATOM 3827 O O . ILE A 1 504 ? -1.814 4.492 -6.028 1.00 95.19 504 ILE A O 1
ATOM 3831 N N . VAL A 1 505 ? -1.702 4.889 -3.818 1.00 92.19 505 VAL A N 1
ATOM 3832 C CA . VAL A 1 505 ? -0.254 5.142 -3.804 1.00 92.19 505 VAL A CA 1
ATOM 3833 C C . VAL A 1 505 ? 0.555 3.895 -4.189 1.00 92.19 505 VAL A C 1
ATOM 3835 O O . VAL A 1 505 ? 1.489 3.978 -4.984 1.00 92.19 505 VAL A O 1
ATOM 3838 N N . ARG A 1 506 ? 0.202 2.714 -3.667 1.00 92.75 506 ARG A N 1
ATOM 3839 C CA . ARG A 1 506 ? 0.924 1.461 -3.941 1.00 92.75 506 ARG A CA 1
ATOM 3840 C C . ARG A 1 506 ? 0.845 1.041 -5.415 1.00 92.75 506 ARG A C 1
ATOM 3842 O O . ARG A 1 506 ? 1.903 0.737 -5.963 1.00 92.75 506 ARG A O 1
ATOM 3849 N N . PRO A 1 507 ? -0.331 1.010 -6.079 1.00 95.12 507 PRO A N 1
ATOM 3850 C CA . PRO A 1 507 ? -0.400 0.700 -7.505 1.00 95.12 507 PRO A CA 1
ATOM 3851 C C . PRO A 1 507 ? 0.440 1.652 -8.350 1.00 95.12 507 PRO A C 1
ATOM 3853 O O . PRO A 1 507 ? 1.180 1.188 -9.212 1.00 95.12 507 PRO A O 1
ATOM 3856 N N . PHE A 1 508 ? 0.390 2.954 -8.056 1.00 93.81 508 PHE A N 1
ATOM 3857 C CA . PHE A 1 508 ? 1.243 3.937 -8.713 1.00 93.81 508 PHE A CA 1
ATOM 3858 C C . PHE A 1 508 ? 2.728 3.608 -8.528 1.00 93.81 508 PHE A C 1
ATOM 3860 O O . PHE A 1 508 ? 3.441 3.436 -9.512 1.00 93.81 508 PHE A O 1
ATOM 3867 N N . ALA A 1 509 ? 3.183 3.420 -7.286 1.00 88.38 509 ALA A N 1
ATOM 3868 C CA . ALA A 1 509 ? 4.582 3.115 -6.996 1.00 88.38 509 ALA A CA 1
ATOM 3869 C C . ALA A 1 509 ? 5.061 1.826 -7.688 1.00 88.38 509 ALA A C 1
ATOM 3871 O O . ALA A 1 509 ? 6.180 1.783 -8.190 1.00 88.38 509 ALA A O 1
ATOM 3872 N N . LEU A 1 510 ? 4.215 0.791 -7.761 1.00 88.69 510 LEU A N 1
ATOM 3873 C CA . LEU A 1 510 ? 4.524 -0.450 -8.477 1.00 88.69 510 LEU A CA 1
ATOM 3874 C C . LEU A 1 510 ? 4.608 -0.251 -9.994 1.00 88.69 510 LEU A C 1
ATOM 3876 O O . LEU A 1 510 ? 5.457 -0.873 -10.628 1.00 88.69 510 LEU A O 1
ATOM 3880 N N . ILE A 1 511 ? 3.755 0.597 -10.580 1.00 88.62 511 ILE A N 1
ATOM 3881 C CA . ILE A 1 511 ? 3.845 0.943 -12.004 1.00 88.62 511 ILE A CA 1
ATOM 3882 C C . ILE A 1 511 ? 5.143 1.705 -12.260 1.00 88.62 511 ILE A C 1
ATOM 3884 O O . ILE A 1 511 ? 5.898 1.304 -13.133 1.00 88.62 511 ILE A O 1
ATOM 3888 N N . VAL A 1 512 ? 5.464 2.721 -11.455 1.00 83.31 512 VAL A N 1
ATOM 3889 C CA . VAL A 1 512 ? 6.712 3.495 -11.589 1.00 83.31 512 VAL A CA 1
ATOM 3890 C C . VAL A 1 512 ? 7.961 2.624 -11.408 1.00 83.31 512 VAL A C 1
ATOM 3892 O O . VAL A 1 512 ? 8.974 2.850 -12.057 1.00 83.31 512 VAL A O 1
ATOM 3895 N N . GLN A 1 513 ? 7.905 1.600 -10.552 1.00 81.44 513 GLN A N 1
ATOM 3896 C CA . GLN A 1 513 ? 9.007 0.645 -10.380 1.00 81.44 513 GLN A CA 1
ATOM 3897 C C . GLN A 1 513 ? 9.198 -0.301 -11.564 1.00 81.44 513 GLN A C 1
ATOM 3899 O O . GLN A 1 513 ? 10.297 -0.825 -11.733 1.00 81.44 513 GLN A O 1
ATOM 3904 N N . LYS A 1 514 ? 8.132 -0.588 -12.316 1.00 81.44 514 LYS A N 1
ATOM 3905 C CA . LYS A 1 514 ? 8.150 -1.530 -13.442 1.00 81.44 514 LYS A CA 1
ATOM 3906 C C . LYS A 1 514 ? 8.261 -0.840 -14.797 1.00 81.44 514 LYS A C 1
ATOM 3908 O O . LYS A 1 514 ? 8.665 -1.488 -15.751 1.00 81.44 514 LYS A O 1
ATOM 3913 N N . ALA A 1 515 ? 7.845 0.417 -14.890 1.00 75.81 515 ALA A N 1
ATOM 3914 C CA . ALA A 1 515 ? 7.784 1.153 -16.136 1.00 75.81 515 ALA A CA 1
ATOM 3915 C C . ALA A 1 515 ? 9.190 1.511 -16.616 1.00 75.81 515 ALA A C 1
ATOM 3917 O O . ALA A 1 515 ? 9.946 2.170 -15.908 1.00 75.81 515 ALA A O 1
ATOM 3918 N N . GLU A 1 516 ? 9.499 1.097 -17.839 1.00 69.19 516 GLU A N 1
ATOM 3919 C CA . GLU A 1 516 ? 10.693 1.526 -18.574 1.00 69.19 516 GLU A CA 1
ATOM 3920 C C . GLU A 1 516 ? 10.405 2.807 -19.377 1.00 69.19 516 GLU A C 1
ATOM 3922 O O . GLU A 1 516 ? 11.297 3.611 -19.638 1.00 69.19 516 GLU A O 1
ATOM 3927 N N . GLU A 1 517 ? 9.133 3.028 -19.725 1.00 71.06 517 GLU A N 1
ATOM 3928 C CA . GLU A 1 517 ? 8.672 4.148 -20.540 1.00 71.06 517 GLU A CA 1
ATOM 3929 C C . GLU A 1 517 ? 8.118 5.302 -19.692 1.00 71.06 517 GLU A C 1
ATOM 3931 O O . GLU A 1 517 ? 7.252 5.122 -18.830 1.00 71.06 517 GLU A O 1
ATOM 3936 N N . ALA A 1 518 ? 8.543 6.530 -20.000 1.00 71.06 518 ALA A N 1
ATOM 3937 C CA . ALA A 1 518 ? 8.071 7.731 -19.308 1.00 71.06 518 ALA A CA 1
ATOM 3938 C C . ALA A 1 518 ? 6.575 8.018 -19.523 1.00 71.06 518 ALA A C 1
ATOM 3940 O O . ALA A 1 518 ? 5.908 8.504 -18.612 1.00 71.06 518 ALA A O 1
ATOM 3941 N N . SER A 1 519 ? 6.028 7.669 -20.690 1.00 74.19 519 SER A N 1
ATOM 3942 C CA . SER A 1 519 ? 4.595 7.787 -21.000 1.00 74.19 519 SER A CA 1
ATOM 3943 C C . SER A 1 519 ? 3.734 6.964 -20.031 1.00 74.19 519 SER A C 1
ATOM 3945 O O . SER A 1 519 ? 2.674 7.408 -19.584 1.00 74.19 519 SER A O 1
ATOM 3947 N N . VAL A 1 520 ? 4.207 5.774 -19.647 1.00 81.06 520 VAL A N 1
ATOM 3948 C CA . VAL A 1 520 ? 3.540 4.889 -18.685 1.00 81.06 520 VAL A CA 1
ATOM 3949 C C . VAL A 1 520 ? 3.569 5.497 -17.284 1.00 81.06 520 VAL A C 1
ATOM 3951 O O . VAL A 1 520 ? 2.544 5.486 -16.598 1.00 81.06 520 VAL A O 1
ATOM 3954 N N . VAL A 1 521 ? 4.707 6.067 -16.873 1.00 81.81 521 VAL A N 1
ATOM 3955 C CA . VAL A 1 521 ? 4.860 6.773 -15.587 1.00 81.81 521 VAL A CA 1
ATOM 3956 C C . VAL A 1 521 ? 3.924 7.978 -15.511 1.00 81.81 521 VAL A C 1
ATOM 3958 O O . VAL A 1 521 ? 3.194 8.133 -14.534 1.00 81.81 521 VAL A O 1
ATOM 3961 N N . GLU A 1 522 ? 3.880 8.790 -16.562 1.00 81.88 522 GLU A N 1
ATOM 3962 C CA . GLU A 1 522 ? 3.041 9.984 -16.636 1.00 81.88 522 GLU A CA 1
ATOM 3963 C C . GLU A 1 522 ? 1.544 9.637 -16.641 1.00 81.88 522 GLU A C 1
ATOM 3965 O O . GLU A 1 522 ? 0.743 10.233 -15.916 1.00 81.88 522 GLU A O 1
ATOM 3970 N N . LYS A 1 523 ? 1.145 8.603 -17.389 1.00 86.75 523 LYS A N 1
ATOM 3971 C CA . LYS A 1 523 ? -0.223 8.074 -17.335 1.00 86.75 523 LYS A CA 1
ATOM 3972 C C . LYS A 1 523 ? -0.570 7.566 -15.935 1.00 86.75 523 LYS A C 1
ATOM 3974 O O . LYS A 1 523 ? -1.681 7.799 -15.456 1.00 86.75 523 LYS A O 1
ATOM 3979 N N . ALA A 1 524 ? 0.359 6.880 -15.269 1.00 89.81 524 ALA A N 1
ATOM 3980 C CA . ALA A 1 524 ? 0.170 6.418 -13.898 1.00 89.81 524 ALA A CA 1
ATOM 3981 C C . ALA A 1 524 ? 0.018 7.590 -12.918 1.00 89.81 524 ALA A C 1
ATOM 3983 O O . ALA A 1 524 ? -0.843 7.519 -12.041 1.00 89.81 524 ALA A O 1
ATOM 3984 N N . ARG A 1 525 ? 0.784 8.672 -13.105 1.00 91.50 525 ARG A N 1
ATOM 3985 C CA . ARG A 1 525 ? 0.700 9.911 -12.318 1.00 91.50 525 ARG A CA 1
ATOM 3986 C C . ARG A 1 525 ? -0.686 10.550 -12.438 1.00 91.50 525 ARG A C 1
ATOM 3988 O O . ARG A 1 525 ? -1.375 10.694 -11.432 1.00 91.50 525 ARG A O 1
ATOM 3995 N N . ARG A 1 526 ? -1.162 10.801 -13.665 1.00 91.75 526 ARG A N 1
ATOM 3996 C CA . ARG A 1 526 ? -2.508 11.367 -13.912 1.00 91.75 526 ARG A CA 1
ATOM 3997 C C . ARG A 1 526 ? -3.621 10.499 -13.314 1.00 91.75 526 ARG A C 1
ATOM 3999 O O . ARG A 1 526 ? -4.580 11.010 -12.740 1.00 91.75 526 ARG A O 1
ATOM 4006 N N . ASN A 1 527 ? -3.492 9.174 -13.420 1.00 94.25 527 ASN A N 1
ATOM 4007 C CA . ASN A 1 527 ? -4.445 8.242 -12.812 1.00 94.25 527 ASN A CA 1
ATOM 4008 C C . ASN A 1 527 ? -4.425 8.313 -11.278 1.00 94.25 527 ASN A C 1
ATOM 4010 O O . ASN A 1 527 ? -5.481 8.225 -10.650 1.00 94.25 527 ASN A O 1
ATOM 4014 N N . MET A 1 528 ? -3.242 8.458 -10.675 1.00 94.94 528 MET A N 1
ATOM 4015 C CA . MET A 1 528 ? -3.090 8.637 -9.234 1.00 94.94 528 MET A CA 1
ATOM 4016 C C . MET A 1 528 ? -3.739 9.943 -8.767 1.00 94.94 528 MET A C 1
ATOM 4018 O O . MET A 1 528 ? -4.524 9.906 -7.823 1.00 94.94 528 MET A O 1
ATOM 4022 N N . GLU A 1 529 ? -3.484 11.064 -9.441 1.00 95.06 529 GLU A N 1
ATOM 4023 C CA . GLU A 1 529 ? -4.105 12.364 -9.145 1.00 95.06 529 GLU A CA 1
ATOM 4024 C C . GLU A 1 529 ? -5.629 12.306 -9.207 1.00 95.06 529 GLU A C 1
ATOM 4026 O O . GLU A 1 529 ? -6.301 12.647 -8.232 1.00 95.06 529 GLU A O 1
ATOM 4031 N N . ALA A 1 530 ? -6.180 11.785 -10.306 1.00 95.69 530 ALA A N 1
ATOM 4032 C CA . ALA A 1 530 ? -7.623 11.625 -10.458 1.00 95.69 530 ALA A CA 1
ATOM 4033 C C . ALA A 1 530 ? -8.221 10.729 -9.355 1.00 95.69 530 ALA A C 1
ATOM 4035 O O . ALA A 1 530 ? -9.332 10.968 -8.869 1.00 95.69 530 ALA A O 1
ATOM 4036 N N . ALA A 1 531 ? -7.487 9.697 -8.924 1.00 96.38 531 ALA A N 1
ATOM 4037 C CA . ALA A 1 531 ? -7.910 8.824 -7.837 1.00 96.38 531 ALA A CA 1
ATOM 4038 C C . ALA A 1 531 ? -7.849 9.513 -6.461 1.00 96.38 531 ALA A C 1
ATOM 4040 O O . ALA A 1 531 ? -8.762 9.312 -5.654 1.00 96.38 531 ALA A O 1
ATOM 4041 N N . LEU A 1 532 ? -6.827 10.338 -6.195 1.00 96.12 532 LEU A N 1
ATOM 4042 C CA . LEU A 1 532 ? -6.720 11.148 -4.974 1.00 96.12 532 LEU A CA 1
ATOM 4043 C C . LEU A 1 532 ? -7.872 12.156 -4.880 1.00 96.12 532 LEU A C 1
ATOM 4045 O O . LEU A 1 532 ? -8.531 12.225 -3.842 1.00 96.12 532 LEU A O 1
ATOM 4049 N N . GLU A 1 533 ? -8.179 12.862 -5.971 1.00 96.50 533 GLU A N 1
ATOM 4050 C CA . GLU A 1 533 ? -9.311 13.796 -6.055 1.00 96.50 533 GLU A CA 1
ATOM 4051 C C . GLU A 1 533 ? -10.647 13.084 -5.822 1.00 96.50 533 GLU A C 1
ATOM 4053 O O . GLU A 1 533 ? -11.432 13.468 -4.950 1.00 96.50 533 GLU A O 1
ATOM 4058 N N . THR A 1 534 ? -10.874 11.971 -6.526 1.00 96.94 534 THR A N 1
ATOM 4059 C CA . THR A 1 534 ? -12.082 11.149 -6.361 1.00 96.94 534 THR A CA 1
ATOM 4060 C C . THR A 1 534 ? -12.240 10.671 -4.913 1.00 96.94 534 THR A C 1
ATOM 4062 O O . THR A 1 534 ? -13.352 10.637 -4.371 1.00 96.94 534 THR A O 1
ATOM 4065 N N . MET A 1 535 ? -11.141 10.294 -4.255 1.00 97.62 535 MET A N 1
ATOM 4066 C CA . MET A 1 535 ? -11.152 9.869 -2.857 1.00 97.62 535 MET A CA 1
ATOM 4067 C C . MET A 1 535 ? -11.426 11.035 -1.902 1.00 97.62 535 MET A C 1
ATOM 4069 O O . MET A 1 535 ? -12.205 10.871 -0.960 1.00 97.62 535 MET A O 1
ATOM 4073 N N . GLN A 1 536 ? -10.863 12.215 -2.159 1.00 97.50 536 GLN A N 1
ATOM 4074 C CA . GLN A 1 536 ? -11.116 13.424 -1.376 1.00 97.50 536 GLN A CA 1
ATOM 4075 C C . GLN A 1 536 ? -12.596 13.837 -1.446 1.00 97.50 536 GLN A C 1
ATOM 4077 O O . GLN A 1 536 ? -13.226 14.067 -0.410 1.00 97.50 536 GLN A O 1
ATOM 4082 N N . GLU A 1 537 ? -13.198 13.833 -2.641 1.00 96.94 537 GLU A N 1
ATOM 4083 C CA . GLU A 1 537 ? -14.638 14.062 -2.814 1.00 96.94 537 GLU A CA 1
ATOM 4084 C C . GLU A 1 537 ? -15.491 13.012 -2.093 1.00 96.94 537 GLU A C 1
ATOM 4086 O O . GLU A 1 537 ? -16.533 13.320 -1.503 1.00 96.94 537 GLU A O 1
ATOM 4091 N N . SER A 1 538 ? -15.058 11.752 -2.146 1.00 97.38 538 SER A N 1
ATOM 4092 C CA . SER A 1 538 ? -15.729 10.639 -1.477 1.00 97.38 538 SER A CA 1
ATOM 4093 C C . SER A 1 538 ? -15.745 10.837 0.037 1.00 97.38 538 SER A C 1
ATOM 4095 O O . SER A 1 538 ? -16.797 10.708 0.665 1.00 97.38 538 SER A O 1
ATOM 4097 N N . PHE A 1 539 ? -14.616 11.237 0.624 1.00 97.81 539 PHE A N 1
ATOM 4098 C CA . PHE A 1 539 ? -14.519 11.575 2.042 1.00 97.81 539 PHE A CA 1
ATOM 4099 C C . PHE A 1 539 ? -15.372 12.791 2.424 1.00 97.81 539 PHE A C 1
ATOM 4101 O O . PHE A 1 539 ? -16.055 12.748 3.450 1.00 97.81 539 PHE A O 1
ATOM 4108 N N . ALA A 1 540 ? -15.437 13.826 1.581 1.00 96.19 540 ALA A N 1
ATOM 4109 C CA . ALA A 1 540 ? -16.326 14.968 1.801 1.00 96.19 540 ALA A CA 1
ATOM 4110 C C . ALA A 1 540 ? -17.811 14.548 1.849 1.00 96.19 540 ALA A C 1
ATOM 4112 O O . ALA A 1 540 ? -18.558 14.966 2.738 1.00 96.19 540 ALA A O 1
ATOM 4113 N N . LYS A 1 541 ? -18.239 13.653 0.948 1.00 96.19 541 LYS A N 1
ATOM 4114 C CA . LYS A 1 541 ? -19.606 13.096 0.935 1.00 96.19 541 LYS A CA 1
ATOM 4115 C C . LYS A 1 541 ? -19.873 12.196 2.146 1.00 96.19 541 LYS A C 1
ATOM 4117 O O . LYS A 1 541 ? -20.933 12.308 2.764 1.00 96.19 541 LYS A O 1
ATOM 4122 N N . VAL A 1 542 ? -18.903 11.366 2.546 1.00 95.94 542 VAL A N 1
ATOM 4123 C CA . VAL A 1 542 ? -18.982 10.559 3.778 1.00 95.94 542 VAL A CA 1
ATOM 4124 C C . VAL A 1 542 ? -19.142 11.454 5.005 1.00 95.94 542 VAL A C 1
ATOM 4126 O O . VAL A 1 542 ? -19.998 11.174 5.839 1.00 95.94 542 VAL A O 1
ATOM 4129 N N . LYS A 1 543 ? -18.382 12.549 5.109 1.00 95.44 543 LYS A N 1
ATOM 4130 C CA . LYS A 1 543 ? -18.483 13.517 6.212 1.00 95.44 543 LYS A CA 1
ATOM 4131 C C . LYS A 1 543 ? -19.896 14.096 6.339 1.00 95.44 543 LYS A C 1
ATOM 4133 O O . LYS A 1 543 ? -20.454 14.103 7.437 1.00 95.44 543 LYS A O 1
ATOM 4138 N N . ILE A 1 544 ? -20.504 14.518 5.227 1.00 91.56 544 ILE A N 1
ATOM 4139 C CA . ILE A 1 544 ? -21.892 15.022 5.197 1.00 91.56 544 ILE A CA 1
ATOM 4140 C C . ILE A 1 544 ? -22.869 13.937 5.658 1.00 91.56 544 ILE A C 1
ATOM 4142 O O . ILE A 1 544 ? -23.705 14.168 6.535 1.00 91.56 544 ILE A O 1
ATOM 4146 N N . MET A 1 545 ? -22.735 12.733 5.100 1.00 94.19 545 MET A N 1
ATOM 4147 C CA . MET A 1 545 ? -23.575 11.594 5.453 1.00 94.19 545 MET A CA 1
ATOM 4148 C C . MET A 1 545 ? -23.459 11.280 6.957 1.00 94.19 545 MET A C 1
ATOM 4150 O O . MET A 1 545 ? -24.467 11.071 7.630 1.00 94.19 545 MET A O 1
ATOM 4154 N N . LEU A 1 546 ? -22.249 11.314 7.524 1.00 91.25 546 LEU A N 1
ATOM 4155 C CA . LEU A 1 546 ? -22.020 11.030 8.940 1.00 91.25 546 LEU A CA 1
ATOM 4156 C C . LEU A 1 546 ? -22.730 12.049 9.829 1.00 91.25 546 LEU A C 1
ATOM 4158 O O . LEU A 1 546 ? -23.304 11.668 10.847 1.00 91.25 546 LEU A O 1
ATOM 4162 N N . GLY A 1 547 ? -22.741 13.325 9.430 1.00 86.12 547 GLY A N 1
ATOM 4163 C CA . GLY A 1 547 ? -23.546 14.360 10.083 1.00 86.12 547 GLY A CA 1
ATOM 4164 C C . GLY A 1 547 ? -25.041 14.022 10.086 1.00 86.12 547 GLY A C 1
ATOM 4165 O O . GLY A 1 547 ? -25.694 14.104 11.130 1.00 86.12 547 GLY A O 1
ATOM 4166 N N . ALA A 1 548 ? -25.577 13.554 8.954 1.00 88.25 548 ALA A N 1
ATOM 4167 C CA . ALA A 1 548 ? -26.969 13.114 8.859 1.00 88.25 548 ALA A CA 1
ATOM 4168 C C . ALA A 1 548 ? -27.257 11.893 9.755 1.00 88.25 548 ALA A C 1
ATOM 4170 O O . ALA A 1 548 ? -28.253 11.882 10.480 1.00 88.25 548 ALA A O 1
ATOM 4171 N N . VAL A 1 549 ? -26.366 10.898 9.777 1.00 89.31 549 VAL A N 1
ATOM 4172 C CA . VAL A 1 549 ? -26.468 9.713 10.649 1.00 89.31 549 VAL A CA 1
ATOM 4173 C C . VAL A 1 549 ? -26.445 10.092 12.127 1.00 89.31 549 VAL A C 1
ATOM 4175 O O . VAL A 1 549 ? -27.268 9.590 12.896 1.00 89.31 549 VAL A O 1
ATOM 4178 N N . ALA A 1 550 ? -25.561 11.008 12.529 1.00 86.44 550 ALA A N 1
ATOM 4179 C CA . ALA A 1 550 ? -25.506 11.510 13.898 1.00 86.44 550 ALA A CA 1
ATOM 4180 C C . ALA A 1 550 ? -26.819 12.206 14.297 1.00 86.44 550 ALA A C 1
ATOM 4182 O O . ALA A 1 550 ? -27.338 11.966 15.388 1.00 86.44 550 ALA A O 1
ATOM 4183 N N . CYS A 1 551 ? -27.415 12.995 13.396 1.00 81.94 551 CYS A N 1
ATOM 4184 C CA . CYS A 1 551 ? -28.717 13.633 13.619 1.00 81.94 551 CYS A CA 1
ATOM 4185 C C . CYS A 1 551 ? -29.873 12.622 13.693 1.00 81.94 551 CYS A C 1
ATOM 4187 O O . CYS A 1 551 ? -30.795 12.784 14.497 1.00 81.94 551 CYS A O 1
ATOM 4189 N N . CYS A 1 552 ? -29.824 11.564 12.879 1.00 85.75 552 CYS A N 1
ATOM 4190 C CA . CYS A 1 552 ? -30.846 10.516 12.842 1.00 85.75 552 CYS A CA 1
ATOM 4191 C C . CYS A 1 552 ? -30.774 9.564 14.041 1.00 85.75 552 CYS A C 1
ATOM 4193 O O . CYS A 1 552 ? -31.740 8.852 14.311 1.00 85.75 552 CYS A O 1
ATOM 4195 N N . ARG A 1 553 ? -29.669 9.563 14.799 1.00 83.31 553 ARG A N 1
ATOM 4196 C CA . ARG A 1 553 ? -29.454 8.658 15.937 1.00 83.31 553 ARG A CA 1
ATOM 4197 C C . ARG A 1 553 ? -30.544 8.720 17.005 1.00 83.31 553 ARG A C 1
ATOM 4199 O O . ARG A 1 553 ? -30.810 7.714 17.657 1.00 83.31 553 ARG A O 1
ATOM 4206 N N . GLN A 1 554 ? -31.178 9.877 17.172 1.00 79.81 554 GLN A N 1
ATOM 4207 C CA . GLN A 1 554 ? -32.287 10.066 18.112 1.00 79.81 554 GLN A CA 1
ATOM 4208 C C . GLN A 1 554 ? -33.588 9.368 17.668 1.00 79.81 554 GLN A C 1
ATOM 4210 O O . GLN A 1 554 ? -34.462 9.128 18.497 1.00 79.81 554 GLN A O 1
ATOM 4215 N N . TYR A 1 555 ? -33.721 9.041 16.380 1.00 80.94 555 TYR A N 1
ATOM 4216 C CA . TYR A 1 555 ? -34.937 8.486 15.775 1.00 80.94 555 TYR A CA 1
ATOM 4217 C C . TYR A 1 555 ? -34.773 7.043 15.304 1.00 80.94 555 TYR A C 1
ATOM 4219 O O . TYR A 1 555 ? -35.735 6.285 15.303 1.00 80.94 555 TYR A O 1
ATOM 4227 N N . VAL A 1 556 ? -33.560 6.669 14.899 1.00 83.56 556 VAL A N 1
ATOM 4228 C CA . VAL A 1 556 ? -33.278 5.408 14.213 1.00 83.56 556 VAL A CA 1
ATOM 4229 C C . VAL A 1 556 ? -32.354 4.541 15.065 1.00 83.56 556 VAL A C 1
ATOM 4231 O O . VAL A 1 556 ? -31.418 5.024 15.719 1.00 83.56 556 VAL A O 1
ATOM 4234 N N . SER A 1 557 ? -32.611 3.233 15.073 1.00 85.69 557 SER A N 1
ATOM 4235 C CA . SER A 1 557 ? -31.783 2.285 15.817 1.00 85.69 557 SER A CA 1
ATOM 4236 C C . SER A 1 557 ? -30.354 2.215 15.252 1.00 85.69 557 SER A C 1
ATOM 4238 O O . SER A 1 557 ? -30.126 2.415 14.058 1.00 85.69 557 SER A O 1
ATOM 4240 N N . SER A 1 558 ? -29.368 1.865 16.093 1.00 86.56 558 SER A N 1
ATOM 4241 C CA . SER A 1 558 ? -27.981 1.625 15.643 1.00 86.56 558 SER A CA 1
ATOM 4242 C C . SER A 1 558 ? -27.917 0.634 14.480 1.00 86.56 558 SER A C 1
ATOM 4244 O O . SER A 1 558 ? -27.134 0.807 13.554 1.00 86.56 558 SER A O 1
ATOM 4246 N N . LYS A 1 559 ? -28.756 -0.409 14.524 1.00 88.06 559 LYS A N 1
ATOM 4247 C CA . LYS A 1 559 ? -28.776 -1.492 13.537 1.00 88.06 559 LYS A CA 1
ATOM 4248 C C . LYS A 1 559 ? -29.235 -1.003 12.164 1.00 88.06 559 LYS A C 1
ATOM 4250 O O . LYS A 1 559 ? -28.662 -1.396 11.152 1.00 88.06 559 LYS A O 1
ATOM 4255 N N . GLU A 1 560 ? -30.244 -0.141 12.115 1.00 90.44 560 GLU A N 1
ATOM 4256 C CA . GLU A 1 560 ? -30.738 0.441 10.862 1.00 90.44 560 GLU A CA 1
ATOM 4257 C C . GLU A 1 560 ? -29.762 1.470 10.291 1.00 90.44 560 GLU A C 1
ATOM 4259 O O . GLU A 1 560 ? -29.480 1.434 9.096 1.00 90.44 560 GLU A O 1
ATOM 4264 N N . LEU A 1 561 ? -29.163 2.317 11.134 1.00 90.00 561 LEU A N 1
ATOM 4265 C CA . LEU A 1 561 ? -28.119 3.245 10.687 1.00 90.00 561 LEU A CA 1
ATOM 4266 C C . LEU A 1 561 ? -26.870 2.504 10.186 1.00 90.00 561 LEU A C 1
ATOM 4268 O O . LEU A 1 561 ? -26.276 2.909 9.188 1.00 90.00 561 LEU A O 1
ATOM 4272 N N . ALA A 1 562 ? -26.508 1.375 10.804 1.00 90.19 562 ALA A N 1
ATOM 4273 C CA . ALA A 1 562 ? -25.452 0.493 10.310 1.00 90.19 562 ALA A CA 1
ATOM 4274 C C . ALA A 1 562 ? -25.793 -0.121 8.943 1.00 90.19 562 ALA A C 1
ATOM 4276 O O . ALA A 1 562 ? -24.919 -0.233 8.083 1.00 90.19 562 ALA A O 1
ATOM 4277 N N . ARG A 1 563 ? -27.061 -0.482 8.703 1.00 90.38 563 ARG A N 1
ATOM 4278 C CA . ARG A 1 563 ? -27.530 -0.945 7.385 1.00 90.38 563 ARG A CA 1
ATOM 4279 C C . ARG A 1 563 ? -27.476 0.168 6.339 1.00 90.38 563 ARG A C 1
ATOM 4281 O O . ARG A 1 563 ? -26.994 -0.089 5.240 1.00 90.38 563 ARG A O 1
ATOM 4288 N N . LEU A 1 564 ? -27.884 1.390 6.689 1.00 93.06 564 LEU A N 1
ATOM 4289 C CA . LEU A 1 564 ? -27.768 2.562 5.814 1.00 93.06 564 LEU A CA 1
ATOM 4290 C C . LEU A 1 564 ? -26.303 2.819 5.434 1.00 93.06 564 LEU A C 1
ATOM 4292 O O . LEU A 1 564 ? -25.972 2.860 4.252 1.00 93.06 564 LEU A O 1
ATOM 4296 N N . MET A 1 565 ? -25.407 2.880 6.425 1.00 94.00 565 MET A N 1
ATOM 4297 C CA . MET A 1 565 ? -23.955 2.967 6.218 1.00 94.00 565 MET A CA 1
ATOM 4298 C C . MET A 1 565 ? -23.438 1.849 5.309 1.00 94.00 565 MET A C 1
ATOM 4300 O O . MET A 1 565 ? -22.667 2.084 4.382 1.00 94.00 565 MET A O 1
ATOM 4304 N N . SER A 1 566 ? -23.883 0.616 5.548 1.00 91.81 566 SER A N 1
ATOM 4305 C CA . SER A 1 566 ? -23.508 -0.543 4.743 1.00 91.81 566 SER A CA 1
ATOM 4306 C C . SER A 1 566 ? -23.941 -0.400 3.280 1.00 91.81 566 SER A C 1
ATOM 4308 O O . SER A 1 566 ? -23.158 -0.767 2.403 1.00 91.81 566 SER A O 1
ATOM 4310 N N . ALA A 1 567 ? -25.130 0.152 3.014 1.00 93.25 567 ALA A N 1
ATOM 4311 C CA . ALA A 1 567 ? -25.635 0.412 1.667 1.00 93.25 567 ALA A CA 1
ATOM 4312 C C . ALA A 1 567 ? -24.852 1.535 0.966 1.00 93.25 567 ALA A C 1
ATOM 4314 O O . ALA A 1 567 ? -24.510 1.407 -0.211 1.00 93.25 567 ALA A O 1
ATOM 4315 N N . CYS A 1 568 ? -24.465 2.583 1.705 1.00 94.44 568 CYS A N 1
ATOM 4316 C CA . CYS A 1 568 ? -23.658 3.689 1.186 1.00 94.44 568 CYS A CA 1
ATOM 4317 C C . CYS A 1 568 ? -22.350 3.221 0.528 1.00 94.44 568 CYS A C 1
ATOM 4319 O O . CYS A 1 568 ? -21.896 3.852 -0.419 1.00 94.44 568 CYS A O 1
ATOM 4321 N N . ARG A 1 569 ? -21.787 2.078 0.944 1.00 95.75 569 ARG A N 1
ATOM 4322 C CA . ARG A 1 569 ? -20.582 1.459 0.351 1.00 95.75 569 ARG A CA 1
ATOM 4323 C C . ARG A 1 569 ? -20.688 1.136 -1.141 1.00 95.75 569 ARG A C 1
ATOM 4325 O O . ARG A 1 569 ? -19.658 0.954 -1.786 1.00 95.75 569 ARG A O 1
ATOM 4332 N N . TYR A 1 570 ? -21.904 1.007 -1.664 1.00 94.50 570 TYR A N 1
ATOM 4333 C CA . TYR A 1 570 ? -22.157 0.657 -3.063 1.00 94.50 570 TYR A CA 1
ATOM 4334 C C . TYR A 1 570 ? -22.475 1.871 -3.939 1.00 94.50 570 TYR A C 1
ATOM 4336 O O . TYR A 1 570 ? -22.524 1.750 -5.162 1.00 94.50 570 TYR A O 1
ATOM 4344 N N . THR A 1 571 ? -22.640 3.048 -3.334 1.00 95.56 571 THR A N 1
ATOM 4345 C CA . THR A 1 571 ? -22.805 4.307 -4.070 1.00 95.56 571 THR A CA 1
ATOM 4346 C C . THR A 1 571 ? -21.522 4.671 -4.819 1.00 95.56 571 THR A C 1
ATOM 4348 O O . THR A 1 571 ? -20.435 4.194 -4.486 1.00 95.56 571 THR A O 1
ATOM 4351 N N . SER A 1 572 ? -21.625 5.545 -5.823 1.00 95.81 572 SER A N 1
ATOM 4352 C CA . SER A 1 572 ? -20.466 6.013 -6.595 1.00 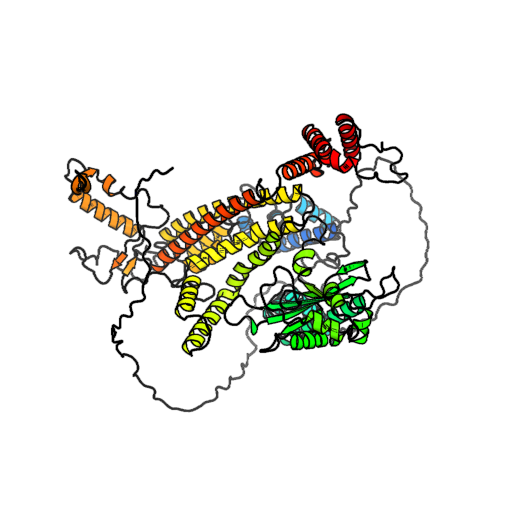95.81 572 SER A CA 1
ATOM 4353 C C . SER A 1 572 ? -19.375 6.632 -5.714 1.00 95.81 572 SER A C 1
ATOM 4355 O O . SER A 1 572 ? -18.201 6.352 -5.927 1.00 95.81 572 SER A O 1
ATOM 4357 N N . TRP A 1 573 ? -19.756 7.391 -4.683 1.00 95.88 573 TRP A N 1
ATOM 4358 C CA . TRP A 1 573 ? -18.833 8.006 -3.723 1.00 95.88 573 TRP A CA 1
ATOM 4359 C C . TRP A 1 573 ? -18.435 7.082 -2.566 1.00 95.88 573 TRP A C 1
ATOM 4361 O O . TRP A 1 573 ? -17.429 7.310 -1.910 1.00 95.88 573 TRP A O 1
ATOM 4371 N N . GLY A 1 574 ? -19.200 6.029 -2.278 1.00 96.56 574 GLY A N 1
ATOM 4372 C CA . GLY A 1 574 ? -18.846 5.078 -1.224 1.00 96.56 574 GLY A CA 1
ATOM 4373 C C . GLY A 1 574 ? -17.862 4.004 -1.678 1.00 96.56 574 GLY A C 1
ATOM 4374 O O . GLY A 1 574 ? -17.095 3.502 -0.857 1.00 96.56 574 GLY A O 1
ATOM 4375 N N . LYS A 1 575 ? -17.854 3.663 -2.975 1.00 96.06 575 LYS A N 1
ATOM 4376 C CA . LYS A 1 575 ? -16.963 2.646 -3.558 1.00 96.06 575 LYS A CA 1
ATOM 4377 C C . LYS A 1 575 ? -15.472 2.913 -3.276 1.00 96.06 575 LYS A C 1
ATOM 4379 O O . LYS A 1 575 ? -14.822 1.979 -2.798 1.00 96.06 575 LYS A O 1
ATOM 4384 N N . PRO A 1 576 ? -14.929 4.135 -3.476 1.00 96.50 576 PRO A N 1
ATOM 4385 C CA . PRO A 1 576 ? -13.513 4.422 -3.213 1.00 96.50 576 PRO A CA 1
ATOM 4386 C C . PRO A 1 576 ? -13.109 4.245 -1.742 1.00 96.50 576 PRO A C 1
ATOM 4388 O O . PRO A 1 576 ? -11.970 3.901 -1.451 1.00 96.50 576 PRO A O 1
ATOM 4391 N N . VAL A 1 577 ? -14.053 4.421 -0.812 1.00 97.25 577 VAL A N 1
ATOM 4392 C CA . VAL A 1 577 ? -13.832 4.417 0.648 1.00 97.25 577 VAL A CA 1
ATOM 4393 C C . VAL A 1 577 ? -14.625 3.306 1.353 1.00 97.25 577 VAL A C 1
ATOM 4395 O O . VAL A 1 577 ? -14.999 3.407 2.524 1.00 97.25 577 VAL A O 1
ATOM 4398 N N . ARG A 1 578 ? -14.880 2.195 0.647 1.00 96.19 578 ARG A N 1
ATOM 4399 C CA . ARG A 1 578 ? -15.730 1.086 1.119 1.00 96.19 578 ARG A CA 1
ATOM 4400 C C . ARG A 1 578 ? -15.264 0.481 2.444 1.00 96.19 578 ARG A C 1
ATOM 4402 O O . ARG A 1 578 ? -16.103 0.179 3.297 1.00 96.19 578 ARG A O 1
ATOM 4409 N N . SER A 1 579 ? -13.952 0.286 2.603 1.00 94.38 579 SER A N 1
ATOM 4410 C CA . SER A 1 579 ? -13.364 -0.256 3.838 1.00 94.38 579 SER A CA 1
ATOM 4411 C C . SER A 1 579 ? -13.564 0.710 5.007 1.00 94.38 579 SER A C 1
ATOM 4413 O O . SER A 1 579 ? -14.073 0.315 6.057 1.00 94.38 579 SER A O 1
ATOM 4415 N N . PHE A 1 580 ? -13.302 2.003 4.785 1.00 97.19 580 PHE A N 1
ATOM 4416 C CA . PHE A 1 580 ? -13.530 3.048 5.780 1.00 97.19 580 PHE A CA 1
ATOM 4417 C C . PHE A 1 580 ? -14.976 3.058 6.279 1.00 97.19 580 PHE A C 1
ATOM 4419 O O . PHE A 1 580 ? -15.200 2.952 7.479 1.00 97.19 580 PHE A O 1
ATOM 4426 N N . ILE A 1 581 ? -15.970 3.085 5.383 1.00 96.81 581 ILE A N 1
ATOM 4427 C CA . ILE A 1 581 ? -17.392 3.085 5.772 1.00 96.81 581 ILE A CA 1
ATOM 4428 C C . ILE A 1 581 ? -17.754 1.823 6.578 1.00 96.81 581 ILE A C 1
ATOM 4430 O O . ILE A 1 581 ? -18.502 1.902 7.558 1.00 96.81 581 ILE A O 1
ATOM 4434 N N . LEU A 1 582 ? -17.218 0.656 6.196 1.00 94.12 582 LEU A N 1
ATOM 4435 C CA . LEU A 1 582 ? -17.442 -0.600 6.916 1.00 94.12 582 LEU A CA 1
ATOM 4436 C C . LEU A 1 582 ? -16.932 -0.515 8.359 1.00 94.12 582 LEU A C 1
ATOM 4438 O O . LEU A 1 582 ? -17.698 -0.787 9.284 1.00 94.12 582 LEU A O 1
ATOM 4442 N N . HIS A 1 583 ? -15.673 -0.133 8.561 1.00 93.50 583 HIS A N 1
ATOM 4443 C CA . HIS A 1 583 ? -15.106 -0.009 9.903 1.00 93.50 583 HIS A CA 1
ATOM 4444 C C . HIS A 1 583 ? -15.759 1.126 10.687 1.00 93.50 583 HIS A C 1
ATOM 4446 O O . HIS A 1 583 ? -16.088 0.939 11.858 1.00 93.50 583 HIS A O 1
ATOM 4452 N N . ALA A 1 584 ? -16.049 2.251 10.031 1.00 93.62 584 ALA A N 1
ATOM 4453 C CA . ALA A 1 584 ? -16.644 3.396 10.690 1.00 93.62 584 ALA A CA 1
ATOM 4454 C C . ALA A 1 584 ? -18.021 3.077 11.276 1.00 93.62 584 ALA A C 1
ATOM 4456 O O . ALA A 1 584 ? -18.314 3.445 12.410 1.00 93.62 584 ALA A O 1
ATOM 4457 N N . SER A 1 585 ? -18.835 2.305 10.548 1.00 92.12 585 SER A N 1
ATOM 4458 C CA . SER A 1 585 ? -20.130 1.842 11.052 1.00 92.12 585 SER A CA 1
ATOM 4459 C C . SER A 1 585 ? -20.002 0.995 12.325 1.00 92.12 585 SER A C 1
ATOM 4461 O O . SER A 1 585 ? -20.801 1.146 13.243 1.00 92.12 585 SER A O 1
ATOM 4463 N N . LYS A 1 586 ? -18.976 0.144 12.431 1.00 89.81 586 LYS A N 1
ATOM 4464 C CA . LYS A 1 586 ? -18.770 -0.699 13.619 1.00 89.81 586 LYS A CA 1
ATOM 4465 C C . LYS A 1 586 ? -18.360 0.133 14.835 1.00 89.81 586 LYS A C 1
ATOM 4467 O O . LYS A 1 586 ? -18.875 -0.093 15.922 1.00 89.81 586 LYS A O 1
ATOM 4472 N N . VAL A 1 587 ? -17.486 1.120 14.636 1.00 91.50 587 VAL A N 1
ATOM 4473 C CA . VAL A 1 587 ? -16.983 1.969 15.725 1.00 91.50 587 VAL A CA 1
ATOM 4474 C C . VAL A 1 587 ? -18.051 2.955 16.211 1.00 91.50 587 VAL A C 1
ATOM 4476 O O . VAL A 1 587 ? -18.251 3.093 17.412 1.00 91.50 587 VAL A O 1
ATOM 4479 N N . LEU A 1 588 ? -18.774 3.619 15.300 1.00 90.31 588 LEU A N 1
ATOM 4480 C CA . LEU A 1 588 ? -19.717 4.698 15.639 1.00 90.31 588 LEU A CA 1
ATOM 4481 C C . LEU A 1 588 ? -20.966 4.233 16.395 1.00 90.31 588 LEU A C 1
ATOM 4483 O O . LEU A 1 588 ? -21.580 5.020 17.119 1.00 90.31 588 LEU A O 1
ATOM 4487 N N . PHE A 1 589 ? -21.393 2.987 16.185 1.00 87.00 589 PHE A N 1
ATOM 4488 C CA . PHE A 1 589 ? -22.654 2.489 16.736 1.00 87.00 589 PHE A CA 1
ATOM 4489 C C . PHE A 1 589 ? -22.499 1.643 18.002 1.00 87.00 589 PHE A C 1
ATOM 4491 O O . PHE A 1 589 ? -23.524 1.335 18.623 1.00 87.00 589 PHE A O 1
ATOM 4498 N N . ASN A 1 590 ? -21.259 1.340 18.400 1.00 86.88 590 ASN A N 1
ATOM 4499 C CA . ASN A 1 590 ? -20.918 0.696 19.664 1.00 86.88 590 ASN A CA 1
ATOM 4500 C C . ASN A 1 590 ? -20.655 1.757 20.742 1.00 86.88 590 ASN A C 1
ATOM 4502 O O . ASN A 1 590 ? -20.058 2.800 20.478 1.00 86.88 590 ASN A O 1
ATOM 4506 N N . ILE A 1 591 ? -21.153 1.518 21.956 1.00 83.81 591 ILE A N 1
ATOM 4507 C CA . ILE A 1 591 ? -20.954 2.405 23.107 1.00 83.81 591 ILE A CA 1
ATOM 4508 C C . ILE A 1 591 ? -20.576 1.512 24.299 1.00 83.81 591 ILE A C 1
ATOM 4510 O O . ILE A 1 591 ? -21.455 0.811 24.803 1.00 83.81 591 ILE A O 1
ATOM 4514 N N . PRO A 1 592 ? -19.310 1.522 24.753 1.00 87.62 592 PRO A N 1
ATOM 4515 C CA . PRO A 1 592 ? -18.193 2.313 24.222 1.00 87.62 592 PRO A CA 1
ATOM 4516 C C . PRO A 1 592 ? -17.828 1.933 22.772 1.00 87.62 592 PRO A C 1
ATOM 4518 O O . PRO A 1 592 ? -18.136 0.822 22.339 1.00 87.62 592 PRO A O 1
ATOM 4521 N N . PRO A 1 593 ? -17.208 2.846 22.002 1.00 92.38 593 PRO A N 1
ATOM 4522 C CA . PRO A 1 593 ? -16.702 2.522 20.674 1.00 92.38 593 PRO A CA 1
ATOM 4523 C C . PRO A 1 593 ? -15.657 1.413 20.777 1.00 92.38 593 PRO A C 1
ATOM 4525 O O . PRO A 1 593 ? -14.810 1.424 21.670 1.00 92.38 593 PRO A O 1
ATOM 4528 N N . GLU A 1 594 ? -15.717 0.456 19.858 1.00 94.38 594 GLU A N 1
ATOM 4529 C CA . GLU A 1 594 ? -14.835 -0.710 19.854 1.00 94.38 594 GLU A CA 1
ATOM 4530 C C . GLU A 1 594 ? -14.265 -0.952 18.458 1.00 94.38 594 GLU A C 1
ATOM 4532 O O . GLU A 1 594 ? -14.970 -0.835 17.451 1.00 94.38 594 GLU A O 1
ATOM 4537 N N . PHE A 1 595 ? -12.995 -1.344 18.403 1.00 95.94 595 PHE A N 1
ATOM 4538 C CA . PHE A 1 595 ? -12.316 -1.763 17.184 1.00 95.94 595 PHE A CA 1
ATOM 4539 C C . PHE A 1 595 ? -11.626 -3.105 17.428 1.00 95.94 595 PHE A C 1
ATOM 4541 O O . PHE A 1 595 ? -10.770 -3.213 18.297 1.00 95.94 595 PHE A O 1
ATOM 4548 N N . GLN A 1 596 ? -12.040 -4.143 16.692 1.00 92.94 596 GLN A N 1
ATOM 4549 C CA . GLN A 1 596 ? -11.545 -5.521 16.863 1.00 92.94 596 GLN A CA 1
ATOM 4550 C C . GLN A 1 596 ? -11.621 -6.040 18.313 1.00 92.94 596 GLN A C 1
ATOM 4552 O O . GLN A 1 596 ? -10.711 -6.697 18.801 1.00 92.94 596 GLN A O 1
ATOM 4557 N N . GLY A 1 597 ? -12.710 -5.719 19.018 1.00 93.06 597 GLY A N 1
ATOM 4558 C CA . GLY A 1 597 ? -12.907 -6.112 20.419 1.00 93.06 597 GLY A CA 1
ATOM 4559 C C . GLY A 1 597 ? -12.136 -5.261 21.435 1.00 93.06 597 GLY A C 1
ATOM 4560 O O . GLY A 1 597 ? -12.326 -5.426 22.636 1.00 93.06 597 GLY A O 1
ATOM 4561 N N . CYS A 1 598 ? -11.304 -4.317 20.988 1.00 95.06 598 CYS A N 1
ATOM 4562 C CA . CYS A 1 598 ? -10.635 -3.363 21.862 1.00 95.06 598 CYS A CA 1
ATOM 4563 C C . CYS A 1 598 ? -11.500 -2.116 22.055 1.00 95.06 598 CYS A C 1
ATOM 4565 O O . CYS A 1 598 ? -11.903 -1.475 21.081 1.00 95.06 598 CYS A O 1
ATOM 4567 N N . LYS A 1 599 ? -11.755 -1.751 23.315 1.00 94.75 599 LYS A N 1
ATOM 4568 C CA . LYS A 1 599 ? -12.462 -0.515 23.672 1.00 94.75 599 LYS A CA 1
ATOM 4569 C C . LYS A 1 599 ? -11.592 0.696 23.351 1.00 94.75 599 LYS A C 1
ATOM 4571 O O . LYS A 1 599 ? -10.427 0.746 23.739 1.00 94.75 599 LYS A O 1
ATOM 4576 N N . LEU A 1 600 ? -12.175 1.666 22.660 1.00 95.25 600 LEU A N 1
ATOM 4577 C CA . LEU A 1 600 ? -11.534 2.932 22.330 1.00 95.25 600 LEU A CA 1
ATOM 4578 C C . LEU A 1 600 ? -11.823 3.968 23.423 1.00 95.25 600 LEU A C 1
ATOM 4580 O O . LEU A 1 600 ? -12.921 4.011 23.986 1.00 95.25 600 LEU A O 1
ATOM 4584 N N . GLN A 1 601 ? -10.835 4.808 23.719 1.00 92.88 601 GLN A N 1
ATOM 4585 C CA . GLN A 1 601 ? -10.930 5.848 24.737 1.00 92.88 601 GLN A CA 1
ATOM 4586 C C . GLN A 1 601 ? -11.494 7.133 24.138 1.00 92.88 601 GLN A C 1
ATOM 4588 O O . GLN A 1 601 ? -10.980 7.672 23.163 1.00 92.88 601 GLN A O 1
ATOM 4593 N N . LEU A 1 602 ? -12.554 7.655 24.746 1.00 89.25 602 LEU A N 1
ATOM 4594 C CA . LEU A 1 602 ? -13.110 8.952 24.383 1.00 89.25 602 LEU A CA 1
ATOM 4595 C C . LEU A 1 602 ? -12.478 10.030 25.273 1.00 89.25 602 LEU A C 1
ATOM 4597 O O . LEU A 1 602 ? -12.532 9.918 26.494 1.00 89.25 602 LEU A O 1
ATOM 4601 N N . ASN A 1 603 ? -11.914 11.080 24.661 1.00 77.19 603 ASN A N 1
ATOM 4602 C CA . ASN A 1 603 ? -11.115 12.126 25.330 1.00 77.19 603 ASN A CA 1
ATOM 4603 C C . ASN A 1 603 ? -11.849 12.918 26.434 1.00 77.19 603 ASN A C 1
ATOM 4605 O O . ASN A 1 603 ? -11.215 13.684 27.152 1.00 77.19 603 ASN A O 1
ATOM 4609 N N . ALA A 1 604 ? -13.166 12.767 26.593 1.00 64.75 604 ALA A N 1
ATOM 4610 C CA . ALA A 1 604 ? -13.902 13.421 27.668 1.00 64.75 604 ALA A CA 1
ATOM 4611 C C . ALA A 1 604 ? -14.916 12.460 28.289 1.00 64.75 604 ALA A C 1
ATOM 4613 O O . ALA A 1 604 ? -15.964 12.170 27.704 1.00 64.75 604 ALA A O 1
ATOM 4614 N N . GLN A 1 605 ? -14.623 12.006 29.505 1.00 61.19 605 GLN A N 1
ATOM 4615 C CA . GLN A 1 605 ? -15.659 11.477 30.377 1.00 61.19 605 GLN A CA 1
ATOM 4616 C C . GLN A 1 605 ? -16.543 12.656 30.776 1.00 61.19 605 GLN A C 1
ATOM 4618 O O . GLN A 1 605 ? -16.099 13.600 31.426 1.00 61.19 605 GLN A O 1
ATOM 4623 N N . LEU A 1 606 ? -17.795 12.640 30.328 1.00 63.25 606 LEU A N 1
ATOM 4624 C CA . LEU A 1 606 ? -18.794 13.493 30.950 1.00 63.25 606 LEU A CA 1
ATOM 4625 C C . LEU A 1 606 ? -18.891 13.132 32.431 1.00 63.25 606 LEU A C 1
ATOM 4627 O O . LEU A 1 606 ? -18.778 11.954 32.775 1.00 63.25 606 LEU A O 1
ATOM 4631 N N . ALA A 1 607 ? -19.148 14.127 33.284 1.00 65.19 607 ALA A N 1
ATOM 4632 C CA . ALA A 1 607 ? -19.459 13.844 34.678 1.00 65.19 607 ALA A CA 1
ATOM 4633 C C . ALA A 1 607 ? -20.613 12.819 34.741 1.00 65.19 607 ALA A C 1
ATOM 4635 O O . ALA A 1 607 ? -21.542 12.903 33.920 1.00 65.19 607 ALA A O 1
ATOM 4636 N N . PRO A 1 608 ? -20.569 11.845 35.670 1.00 57.00 608 PRO A N 1
ATOM 4637 C CA . PRO A 1 608 ? -21.642 10.874 35.844 1.00 57.00 608 PRO A CA 1
ATOM 4638 C C . PRO A 1 608 ? -23.006 11.579 35.903 1.00 57.00 608 PRO A C 1
ATOM 4640 O O . PRO A 1 608 ? -23.201 12.503 36.685 1.00 57.00 608 PRO A O 1
ATOM 4643 N N . GLY A 1 609 ? -23.942 11.188 35.032 1.00 56.34 609 GLY A N 1
ATOM 4644 C CA . GLY A 1 609 ? -25.273 11.805 34.949 1.00 56.34 609 GLY A CA 1
ATOM 4645 C C . GLY A 1 609 ? -25.425 12.959 33.945 1.00 56.34 609 GLY A C 1
ATOM 4646 O O . GLY A 1 609 ? -26.543 13.439 33.752 1.00 56.34 609 GLY A O 1
ATOM 4647 N N . MET A 1 610 ? -24.377 13.390 33.240 1.00 60.16 610 MET A N 1
ATOM 4648 C CA . MET A 1 610 ? -24.540 14.322 32.115 1.00 60.16 610 MET A CA 1
ATOM 4649 C C . MET A 1 610 ? -24.911 13.573 30.825 1.00 60.16 610 MET A C 1
ATOM 4651 O O . MET A 1 610 ? -24.287 12.578 30.455 1.00 60.16 610 MET A O 1
ATOM 4655 N N . MET A 1 611 ? -25.931 14.063 30.117 1.00 64.94 611 MET A N 1
ATOM 4656 C CA . MET A 1 611 ? -26.407 13.491 28.854 1.00 64.94 611 MET A CA 1
ATOM 4657 C C . MET A 1 611 ? -26.487 14.546 27.751 1.00 64.94 611 MET A C 1
ATOM 4659 O O . MET A 1 611 ? -26.759 15.720 28.008 1.00 64.94 611 MET A O 1
ATOM 4663 N N . SER A 1 612 ? -26.301 14.107 26.507 1.00 69.62 612 SER A N 1
ATOM 4664 C CA . SER A 1 612 ? -26.427 14.962 25.327 1.00 69.62 612 SER A CA 1
ATOM 4665 C C . SER A 1 612 ? -27.851 14.900 24.787 1.00 69.62 612 SER A C 1
ATOM 4667 O O . SER A 1 612 ? -28.410 13.819 24.562 1.00 69.62 612 SER A O 1
ATOM 4669 N N . LEU A 1 613 ? -28.456 16.072 24.588 1.00 67.50 613 LEU A N 1
ATOM 4670 C CA . LEU A 1 613 ? -29.775 16.167 23.968 1.00 67.50 613 LEU A CA 1
ATOM 4671 C C . LEU A 1 613 ? -29.680 15.796 22.485 1.00 67.50 613 LEU A C 1
ATOM 4673 O O . LEU A 1 613 ? -28.730 16.186 21.810 1.00 67.50 613 LEU A O 1
ATOM 4677 N N . GLY A 1 614 ? -30.664 15.065 21.964 1.00 67.12 614 GLY A N 1
ATOM 4678 C CA . GLY A 1 614 ? -30.803 14.834 20.525 1.00 67.12 614 GLY A CA 1
ATOM 4679 C C . GLY A 1 614 ? -31.051 16.145 19.766 1.00 67.12 614 GLY A C 1
ATOM 4680 O O . GLY A 1 614 ? -31.593 17.097 20.332 1.00 67.12 614 GLY A O 1
ATOM 4681 N N . GLY A 1 615 ? -30.678 16.207 18.482 1.00 65.81 615 GLY A N 1
ATOM 4682 C CA . GLY A 1 615 ? -30.747 17.432 17.669 1.00 65.81 615 GLY A CA 1
ATOM 4683 C C . GLY A 1 615 ? -32.124 18.110 17.643 1.00 65.81 615 GLY A C 1
ATOM 4684 O O . GLY A 1 615 ? -32.215 19.333 17.579 1.00 65.81 615 GLY A O 1
ATOM 4685 N N . HIS A 1 616 ? -33.210 17.348 17.780 1.00 64.06 616 HIS A N 1
ATOM 4686 C CA . HIS A 1 616 ? -34.561 17.906 17.864 1.00 64.06 616 HIS A CA 1
ATOM 4687 C C . HIS A 1 616 ? -34.826 18.603 19.193 1.00 64.06 616 HIS A C 1
ATOM 4689 O O . HIS A 1 616 ? -35.344 19.717 19.226 1.00 64.06 616 HIS A O 1
ATOM 4695 N N . CYS A 1 617 ? -34.407 17.979 20.294 1.00 64.50 617 CYS A N 1
ATOM 4696 C CA . CYS A 1 617 ? -34.577 18.539 21.629 1.00 64.50 617 CYS A CA 1
ATOM 4697 C C . CYS A 1 617 ? -33.600 19.717 21.849 1.00 64.50 617 CYS A C 1
ATOM 4699 O O . CYS A 1 617 ? -33.938 20.648 22.572 1.00 64.50 617 CYS A O 1
ATOM 4701 N N . GLN A 1 618 ? -32.460 19.752 21.140 1.00 61.78 618 GLN A N 1
ATOM 4702 C CA . GLN A 1 618 ? -31.588 20.933 21.026 1.00 61.78 618 GLN A CA 1
ATOM 4703 C C . GLN A 1 618 ? -32.266 22.083 20.269 1.00 61.78 618 GLN A C 1
ATOM 4705 O O . GLN A 1 618 ? -32.192 23.225 20.714 1.00 61.78 618 GLN A O 1
ATOM 4710 N N . CYS A 1 619 ? -32.953 21.802 19.154 1.00 57.62 619 CYS A N 1
ATOM 4711 C CA . CYS A 1 619 ? -33.708 22.817 18.413 1.00 57.62 619 CYS A CA 1
ATOM 4712 C C . CYS A 1 619 ? -34.864 23.381 19.246 1.00 57.62 619 CYS A C 1
ATOM 4714 O O . CYS A 1 619 ? -35.031 24.593 19.283 1.00 57.62 619 CYS A O 1
ATOM 4716 N N . LEU A 1 620 ? -35.603 22.537 19.974 1.00 57.88 620 LEU A N 1
ATOM 4717 C CA . LEU A 1 620 ? -36.668 22.972 20.887 1.00 57.88 620 LEU A CA 1
ATOM 4718 C C . LEU A 1 620 ? -36.126 23.773 22.079 1.00 57.88 620 LEU A C 1
ATOM 4720 O O . LEU A 1 620 ? -36.700 24.797 22.442 1.00 57.88 620 LEU A O 1
ATOM 4724 N N . ALA A 1 621 ? -35.002 23.360 22.671 1.00 57.41 621 ALA A N 1
ATOM 4725 C CA . ALA A 1 621 ? -34.348 24.114 23.741 1.00 57.41 621 ALA A CA 1
ATOM 4726 C C . ALA A 1 621 ? -33.812 25.466 23.242 1.00 57.41 621 ALA A C 1
ATOM 4728 O O . ALA A 1 621 ? -33.947 26.483 23.925 1.00 57.41 621 ALA A O 1
ATOM 4729 N N . ALA A 1 622 ? -33.247 25.502 22.032 1.00 55.34 622 ALA A N 1
ATOM 4730 C CA . ALA A 1 622 ? -32.832 26.733 21.371 1.00 55.34 622 ALA A CA 1
ATOM 4731 C C . ALA A 1 622 ? -34.033 27.618 21.017 1.00 55.34 622 ALA A C 1
ATOM 4733 O O . ALA A 1 622 ? -33.955 28.832 21.190 1.00 55.34 622 ALA A O 1
ATOM 4734 N N . GLU A 1 623 ? -35.151 27.038 20.577 1.00 54.97 623 GLU A N 1
ATOM 4735 C CA . GLU A 1 623 ? -36.392 27.758 20.310 1.00 54.97 623 GLU A CA 1
ATOM 4736 C C . GLU A 1 623 ? -36.967 28.349 21.596 1.00 54.97 623 GLU A C 1
ATOM 4738 O O . GLU A 1 623 ? -37.356 29.509 21.598 1.00 54.97 623 GLU A O 1
ATOM 4743 N N . GLU A 1 624 ? -36.948 27.621 22.710 1.00 56.78 624 GLU A N 1
ATOM 4744 C CA . GLU A 1 624 ? -37.388 28.120 24.014 1.00 56.78 624 GLU A CA 1
ATOM 4745 C C . GLU A 1 624 ? -36.454 29.220 24.542 1.00 56.78 624 GLU A C 1
ATOM 4747 O O . GLU A 1 624 ? -36.910 30.263 25.018 1.00 56.78 624 GLU A O 1
ATOM 4752 N N . HIS A 1 625 ? -35.139 29.070 24.365 1.00 54.16 625 HIS A N 1
ATOM 4753 C CA . HIS A 1 625 ? -34.183 30.139 24.651 1.00 54.16 625 HIS A CA 1
ATOM 4754 C C . HIS A 1 625 ? -34.433 31.366 23.754 1.00 54.16 625 HIS A C 1
ATOM 4756 O O . HIS A 1 625 ? -34.385 32.503 24.235 1.00 54.16 625 HIS A O 1
ATOM 4762 N N . CYS A 1 626 ? -34.764 31.160 22.477 1.00 51.91 626 CYS A N 1
ATOM 4763 C CA . CYS A 1 626 ? -35.159 32.216 21.549 1.00 51.91 626 CYS A CA 1
ATOM 4764 C C . CYS A 1 626 ? -36.509 32.835 21.927 1.00 51.91 626 CYS A C 1
ATOM 4766 O O . CYS A 1 626 ? -36.653 34.048 21.827 1.00 51.91 626 CYS A O 1
ATOM 4768 N N . ARG A 1 627 ? -37.491 32.062 22.403 1.00 58.78 627 ARG A N 1
ATOM 4769 C CA . ARG A 1 627 ? -38.789 32.550 22.894 1.00 58.78 627 ARG A CA 1
ATOM 4770 C C . ARG A 1 627 ? -38.600 33.396 24.145 1.00 58.78 627 ARG A C 1
ATOM 4772 O O . ARG A 1 627 ? -39.184 34.468 24.232 1.00 58.78 627 ARG A O 1
ATOM 4779 N N . ARG A 1 628 ? -37.725 33.000 25.070 1.00 59.66 628 ARG A N 1
ATOM 4780 C CA . ARG A 1 628 ? -37.356 33.818 26.238 1.00 59.66 628 ARG A CA 1
ATOM 4781 C C . ARG A 1 628 ? -36.584 35.073 25.851 1.00 59.66 628 ARG A C 1
ATOM 4783 O O . ARG A 1 628 ? -36.853 36.135 26.401 1.00 59.66 628 ARG A O 1
ATOM 4790 N N . ALA A 1 629 ? -35.678 34.981 24.878 1.00 55.94 629 ALA A N 1
ATOM 4791 C CA . ALA A 1 629 ? -35.012 36.150 24.312 1.00 55.94 629 ALA A CA 1
ATOM 4792 C C . ALA A 1 629 ? -36.014 37.088 23.618 1.00 55.94 629 ALA A C 1
ATOM 4794 O O . ALA A 1 629 ? -35.908 38.296 23.786 1.00 55.94 629 ALA A O 1
ATOM 4795 N N . ARG A 1 630 ? -37.033 36.553 22.928 1.00 55.62 630 ARG A N 1
ATOM 4796 C CA . ARG A 1 630 ? -38.154 37.318 22.353 1.00 55.62 630 ARG A CA 1
ATOM 4797 C C . ARG A 1 630 ? -39.035 37.957 23.429 1.00 55.62 630 ARG A C 1
ATOM 4799 O O . ARG A 1 630 ? -39.400 39.108 23.261 1.00 55.62 630 ARG A O 1
ATOM 4806 N N . ARG A 1 631 ? -39.315 37.272 24.546 1.00 59.47 631 ARG A N 1
ATOM 4807 C CA . ARG A 1 631 ? -40.045 37.837 25.704 1.00 59.47 631 ARG A CA 1
ATOM 4808 C C . ARG A 1 631 ? -39.264 38.946 26.420 1.00 59.47 631 ARG A C 1
ATOM 4810 O O . ARG A 1 631 ? -39.870 39.808 27.039 1.00 59.47 631 ARG A O 1
ATOM 4817 N N . ARG A 1 632 ? -37.927 38.919 26.350 1.00 53.69 632 ARG A N 1
ATOM 4818 C CA . ARG A 1 632 ? -37.031 39.964 26.884 1.00 53.69 632 ARG A CA 1
ATOM 4819 C C . ARG A 1 632 ? -36.682 41.052 25.861 1.00 53.69 632 ARG A C 1
ATOM 4821 O O . ARG A 1 632 ? -36.106 42.071 26.239 1.00 53.69 632 ARG A O 1
ATOM 4828 N N . ALA A 1 633 ? -36.965 40.830 24.580 1.00 51.22 633 ALA A N 1
ATOM 4829 C CA . ALA A 1 633 ? -36.787 41.826 23.536 1.00 51.22 633 ALA A CA 1
ATOM 4830 C C . ALA A 1 633 ? -37.913 42.858 23.639 1.00 51.22 633 ALA A C 1
ATOM 4832 O O . ALA A 1 633 ? -39.059 42.508 23.911 1.00 51.22 633 ALA A O 1
ATOM 4833 N N . VAL A 1 634 ? -37.586 44.132 23.419 1.00 51.12 634 VAL A N 1
ATOM 4834 C CA . VAL A 1 634 ? -38.597 45.196 23.391 1.00 51.12 634 VAL A CA 1
ATOM 4835 C C . VAL A 1 634 ? -39.578 44.881 22.245 1.00 51.12 634 VAL A C 1
ATOM 4837 O O . VAL A 1 634 ? -39.099 44.673 21.120 1.00 51.12 634 VAL A O 1
ATOM 4840 N N . PRO A 1 635 ? -40.903 44.808 22.502 1.00 53.97 635 PRO A N 1
ATOM 4841 C CA . PRO A 1 635 ? -41.893 44.255 21.569 1.00 53.97 635 PRO A CA 1
ATOM 4842 C C . PRO A 1 635 ? -41.864 44.875 20.171 1.00 53.97 635 PRO A C 1
ATOM 4844 O O . PRO A 1 635 ? -42.094 44.186 19.181 1.00 53.97 635 PRO A O 1
ATOM 4847 N N . GLU A 1 636 ? -41.514 46.155 20.080 1.00 51.12 636 GLU A N 1
ATOM 4848 C CA . GLU A 1 636 ? -41.694 46.937 18.859 1.00 51.12 636 GLU A CA 1
ATOM 4849 C C . GLU A 1 636 ? -40.549 46.816 17.839 1.00 51.12 636 GLU A C 1
ATOM 4851 O O . GLU A 1 636 ? -40.739 47.208 16.694 1.00 51.12 636 GLU A O 1
ATOM 4856 N N . ILE A 1 637 ? -39.367 46.260 18.180 1.00 53.69 637 ILE A N 1
ATOM 4857 C CA . ILE A 1 637 ? -38.201 46.319 17.254 1.00 53.69 637 ILE A CA 1
ATOM 4858 C C . ILE A 1 637 ? -37.421 44.989 17.091 1.00 53.69 637 ILE A C 1
ATOM 4860 O O . ILE A 1 637 ? -36.453 44.934 16.339 1.00 53.69 637 ILE A O 1
ATOM 4864 N N . ARG A 1 638 ? -37.801 43.864 17.729 1.00 58.25 638 ARG A N 1
ATOM 4865 C CA . ARG A 1 638 ? -37.054 42.569 17.637 1.00 58.25 638 ARG A CA 1
ATOM 4866 C C . ARG A 1 638 ? -35.524 42.721 17.829 1.00 58.25 638 ARG A C 1
ATOM 4868 O O . ARG A 1 638 ? -34.728 42.016 17.201 1.00 58.25 638 ARG A O 1
ATOM 4875 N N . ARG A 1 639 ? -35.095 43.655 18.683 1.00 58.78 639 ARG A N 1
ATOM 4876 C CA . ARG A 1 639 ? -33.684 43.905 19.013 1.00 58.78 639 ARG A CA 1
ATOM 4877 C C . ARG A 1 639 ? -33.379 43.461 20.440 1.00 58.78 639 ARG A C 1
ATOM 4879 O O . ARG A 1 639 ? -34.188 43.659 21.344 1.00 58.78 639 ARG A O 1
ATOM 4886 N N . VAL A 1 640 ? -32.199 42.884 20.648 1.00 63.56 640 VAL A N 1
ATOM 4887 C CA . VAL A 1 640 ? -31.693 42.453 21.955 1.00 63.56 640 VAL A CA 1
ATOM 4888 C C . VAL A 1 640 ? -30.496 43.316 22.340 1.00 63.56 640 VAL A C 1
ATOM 4890 O O . VAL A 1 640 ? -29.669 43.667 21.502 1.00 63.56 640 VAL A O 1
ATOM 4893 N N . LYS A 1 641 ? -30.397 43.692 23.618 1.00 72.94 641 LYS A N 1
ATOM 4894 C CA . LYS A 1 641 ? -29.215 44.375 24.155 1.00 72.94 641 LYS A CA 1
ATOM 4895 C C . LYS A 1 641 ? -28.124 43.333 24.425 1.00 72.94 641 LYS A C 1
ATOM 4897 O O . LYS A 1 641 ? -28.324 42.447 25.250 1.00 72.94 641 LYS A O 1
ATOM 4902 N N . THR A 1 642 ? -26.984 43.434 23.746 1.00 68.50 642 THR A N 1
ATOM 4903 C CA . THR A 1 642 ? -25.788 42.615 24.003 1.00 68.50 642 THR A CA 1
ATOM 4904 C C . THR A 1 642 ? -24.621 43.501 24.428 1.00 68.50 642 THR A C 1
ATOM 4906 O O . THR A 1 642 ? -24.595 44.692 24.116 1.00 68.50 642 THR A O 1
ATOM 4909 N N . LYS A 1 643 ? -23.658 42.950 25.166 1.00 74.50 643 LYS A N 1
ATOM 4910 C CA . LYS A 1 643 ? -22.453 43.676 25.578 1.00 74.50 643 LYS A CA 1
ATOM 4911 C C . LYS A 1 643 ? -21.331 43.367 24.587 1.00 74.50 643 LYS A C 1
ATOM 4913 O O . LYS A 1 643 ? -20.906 42.223 24.492 1.00 74.50 643 LYS A O 1
ATOM 4918 N N . ILE A 1 644 ? -20.841 44.378 23.877 1.00 73.69 644 ILE A N 1
ATOM 4919 C CA . ILE A 1 644 ? -19.633 44.284 23.047 1.00 73.69 644 ILE A CA 1
ATOM 4920 C C . ILE A 1 644 ? -18.467 44.968 23.753 1.00 73.69 644 ILE A C 1
ATOM 4922 O O . ILE A 1 644 ? -18.664 45.861 24.576 1.00 73.69 644 ILE A O 1
ATOM 4926 N N . TYR A 1 645 ? -17.246 44.575 23.419 1.00 76.56 645 TYR A N 1
ATOM 4927 C CA . TYR A 1 645 ? -16.054 45.283 23.865 1.00 76.56 645 TYR A CA 1
ATOM 4928 C C . TYR A 1 645 ? -15.564 46.186 22.742 1.00 76.56 645 TYR A C 1
ATOM 4930 O O . TYR A 1 645 ? -15.343 45.717 21.631 1.00 76.56 645 TYR A O 1
ATOM 4938 N N . VAL A 1 646 ? -15.392 47.471 23.032 1.00 82.50 646 VAL A N 1
ATOM 4939 C CA . VAL A 1 646 ? -14.912 48.465 22.069 1.00 82.50 646 VAL A CA 1
ATOM 4940 C C . VAL A 1 646 ? -13.640 49.083 22.626 1.00 82.50 646 VAL A C 1
ATOM 4942 O O . VAL A 1 646 ? -13.596 49.464 23.797 1.00 82.50 646 VAL A O 1
ATOM 4945 N N . PHE A 1 647 ? -12.597 49.181 21.808 1.00 70.75 647 PHE A N 1
ATOM 4946 C CA . PHE A 1 647 ? -11.384 49.890 22.198 1.00 70.75 647 PHE A CA 1
ATOM 4947 C C . PHE A 1 647 ? -11.611 51.397 22.089 1.00 70.75 647 PHE A C 1
ATOM 4949 O O . PHE A 1 647 ? -11.975 51.911 21.033 1.00 70.75 647 PHE A O 1
ATOM 4956 N N . ARG A 1 648 ? -11.408 52.117 23.194 1.00 77.12 648 ARG A N 1
ATOM 4957 C CA . ARG A 1 648 ? -11.492 53.578 23.240 1.00 77.12 648 ARG A CA 1
ATOM 4958 C C . ARG A 1 648 ? -10.292 54.107 24.015 1.00 77.12 648 ARG A C 1
ATOM 4960 O O . ARG A 1 648 ? -10.106 53.744 25.173 1.00 77.12 648 ARG A O 1
ATOM 4967 N N . ARG A 1 649 ? -9.472 54.944 23.366 1.00 87.19 649 ARG A N 1
ATOM 4968 C CA . ARG A 1 649 ? -8.213 55.484 23.926 1.00 87.19 649 ARG A CA 1
ATOM 4969 C C . ARG A 1 649 ? -7.290 54.388 24.489 1.00 87.19 649 ARG A C 1
ATOM 4971 O O . ARG A 1 649 ? -6.852 54.464 25.630 1.00 87.19 649 ARG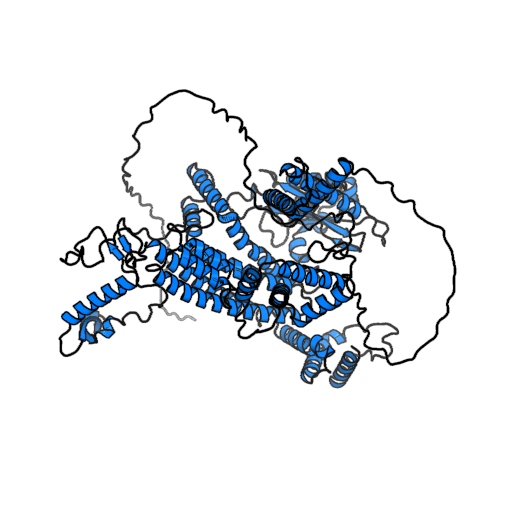 A O 1
ATOM 4978 N N . GLY A 1 650 ? -7.079 53.318 23.721 1.00 81.25 650 GLY A N 1
ATOM 4979 C CA . GLY A 1 650 ? -6.201 52.206 24.112 1.00 81.25 650 GLY A CA 1
ATOM 4980 C C . GLY A 1 650 ? -6.746 51.272 25.202 1.00 81.25 650 GLY A C 1
ATOM 4981 O O . GLY A 1 650 ? -6.121 50.256 25.481 1.00 81.25 650 GLY A O 1
ATOM 4982 N N . ARG A 1 651 ? -7.919 51.545 25.794 1.00 71.50 651 ARG A N 1
ATOM 4983 C CA . ARG A 1 651 ? -8.552 50.660 26.787 1.00 71.50 651 ARG A CA 1
ATOM 4984 C C . ARG A 1 651 ? -9.777 49.959 26.212 1.00 71.50 651 ARG A C 1
ATOM 4986 O O . ARG A 1 651 ? -10.577 50.555 25.488 1.00 71.50 651 ARG A O 1
ATOM 4993 N N . ARG A 1 652 ? -9.935 48.681 26.560 1.00 77.75 652 ARG A N 1
ATOM 4994 C CA . ARG A 1 652 ? -11.083 47.854 26.177 1.00 77.75 652 ARG A CA 1
ATOM 4995 C C . ARG A 1 652 ? -12.259 48.179 27.101 1.00 77.75 652 ARG A C 1
ATOM 4997 O O . ARG A 1 652 ? -12.238 47.828 28.274 1.00 77.75 652 ARG A O 1
ATOM 5004 N N . VAL A 1 653 ? -13.278 48.864 26.584 1.00 85.94 653 VAL A N 1
ATOM 5005 C CA . VAL A 1 653 ? -14.464 49.280 27.350 1.00 85.94 653 VAL A CA 1
ATOM 5006 C C . VAL A 1 653 ? -15.665 48.439 26.932 1.00 85.94 653 VAL A C 1
ATOM 5008 O O . VAL A 1 653 ? -15.926 48.256 25.742 1.00 85.94 653 VAL A O 1
ATOM 5011 N N . GLN A 1 654 ? -16.413 47.920 27.904 1.00 82.56 654 GLN A N 1
ATOM 5012 C CA . GLN A 1 654 ? -17.628 47.155 27.642 1.00 82.56 654 GLN A CA 1
ATOM 5013 C C . GLN A 1 654 ? -18.792 48.113 27.350 1.00 82.56 654 GLN A C 1
ATOM 5015 O O . GLN A 1 654 ? -19.168 48.924 28.193 1.00 82.56 654 GLN A O 1
ATOM 5020 N N . LYS A 1 655 ? -19.373 48.029 26.153 1.00 86.25 655 LYS A N 1
ATOM 5021 C CA . LYS A 1 655 ? -20.514 48.840 25.720 1.00 86.25 655 LYS A CA 1
ATOM 5022 C C . LYS A 1 655 ? -21.712 47.942 25.451 1.00 86.25 655 LYS A C 1
ATOM 5024 O O . LYS A 1 655 ? -21.623 46.977 24.698 1.00 86.25 655 LYS A O 1
ATOM 5029 N N . THR A 1 656 ? -22.854 48.283 26.035 1.00 83.44 656 THR A N 1
ATOM 5030 C CA . THR A 1 656 ? -24.116 47.616 25.704 1.00 83.44 656 THR A CA 1
ATOM 5031 C C . THR A 1 656 ? -24.664 48.214 24.413 1.00 83.44 656 THR A C 1
ATOM 5033 O O . THR A 1 656 ? -24.899 49.418 24.340 1.00 83.44 656 THR A O 1
ATOM 5036 N N . VAL A 1 657 ? -24.858 47.385 23.393 1.00 78.00 657 VAL A N 1
ATOM 5037 C CA . VAL A 1 657 ? -25.416 47.768 22.093 1.00 78.00 657 VAL A CA 1
ATOM 5038 C C . VAL A 1 657 ? -26.698 46.990 21.829 1.00 78.00 657 VAL A C 1
ATOM 5040 O O . VAL A 1 657 ? -26.821 45.820 22.188 1.00 78.00 657 VAL A O 1
ATOM 5043 N N . SER A 1 658 ? -27.684 47.652 21.228 1.00 74.94 658 SER A N 1
ATOM 5044 C CA . SER A 1 658 ? -28.921 47.007 20.792 1.00 74.94 658 SER A CA 1
ATOM 5045 C C . SER A 1 658 ? -28.713 46.464 19.382 1.00 74.94 658 SER A C 1
ATOM 5047 O O . SER A 1 658 ? -28.499 47.237 18.451 1.00 74.94 658 SER A O 1
ATOM 5049 N N . VAL A 1 659 ? -28.741 45.144 19.233 1.00 65.31 659 VAL A N 1
ATOM 5050 C CA . VAL A 1 659 ? -28.539 44.452 17.955 1.00 65.31 659 VAL A CA 1
ATOM 5051 C C . VAL A 1 659 ? -29.816 43.718 17.548 1.00 65.31 659 VAL A C 1
ATOM 5053 O O . VAL A 1 659 ? -30.591 43.324 18.422 1.00 65.31 659 VAL A O 1
ATOM 5056 N N . PRO A 1 660 ? -30.090 43.539 16.246 1.00 61.97 660 PRO A N 1
ATOM 5057 C CA . PRO A 1 660 ? -31.153 42.642 15.798 1.00 61.97 660 PRO A CA 1
ATOM 5058 C C . PRO A 1 660 ? -31.046 41.249 16.441 1.00 61.97 660 PRO A C 1
ATOM 5060 O O . PRO A 1 660 ? -29.954 40.751 16.699 1.00 61.97 660 PRO A O 1
ATOM 5063 N N . LEU A 1 661 ? -32.183 40.596 16.699 1.00 53.72 661 LEU A N 1
ATOM 5064 C CA . LEU A 1 661 ? -32.219 39.272 17.339 1.00 53.72 661 LEU A CA 1
ATOM 5065 C C . LEU A 1 661 ? -31.378 38.222 16.588 1.00 53.72 661 LEU A C 1
ATOM 5067 O O . LEU A 1 661 ? -30.739 37.383 17.219 1.00 53.72 661 LEU A O 1
ATOM 5071 N N . TRP A 1 662 ? -31.335 38.288 15.253 1.00 54.56 662 TRP A N 1
ATOM 5072 C CA . TRP A 1 662 ? -30.520 37.382 14.440 1.00 54.56 662 TRP A CA 1
ATOM 5073 C C . TRP A 1 662 ? -29.019 37.587 14.660 1.00 54.56 662 TRP A C 1
ATOM 5075 O O . TRP A 1 662 ? -28.264 36.629 14.592 1.00 54.56 662 TRP A O 1
ATOM 5085 N N . THR A 1 663 ? -28.576 38.786 15.040 1.00 51.72 663 THR A N 1
ATOM 5086 C CA . THR A 1 663 ? -27.164 39.076 15.321 1.00 51.72 663 THR A CA 1
ATOM 5087 C C . THR A 1 663 ? -26.683 38.420 16.617 1.00 51.72 663 THR A C 1
ATOM 5089 O O . THR A 1 663 ? -25.487 38.267 16.794 1.00 51.72 663 THR A O 1
ATOM 5092 N N . MET A 1 664 ? -27.580 37.984 17.515 1.00 53.62 664 MET A N 1
ATOM 5093 C CA . MET A 1 664 ? -27.225 37.070 18.616 1.00 53.62 664 MET A CA 1
ATOM 5094 C C . MET A 1 664 ? -27.080 35.613 18.152 1.00 53.62 664 MET A C 1
ATOM 5096 O O . MET A 1 664 ? -26.366 34.839 18.784 1.00 53.62 664 MET A O 1
ATOM 5100 N N . LEU A 1 665 ? -27.765 35.230 17.072 1.00 48.34 665 LEU A N 1
ATOM 5101 C CA . LEU A 1 665 ? -27.694 33.888 16.488 1.00 48.34 665 LEU A CA 1
ATOM 5102 C C . LEU A 1 665 ? -26.476 33.730 15.560 1.00 48.34 665 LEU A C 1
ATOM 5104 O O . LEU A 1 665 ? -26.009 32.609 15.369 1.00 48.34 665 LEU A O 1
ATOM 5108 N N . GLU A 1 666 ? -25.954 34.844 15.030 1.00 40.88 666 GLU A N 1
ATOM 5109 C CA . GLU A 1 666 ? -24.932 34.901 13.973 1.00 40.88 666 GLU A CA 1
ATOM 5110 C C . GLU A 1 666 ? -23.486 35.170 14.461 1.00 40.88 666 GLU A C 1
ATOM 5112 O O . GLU A 1 666 ? -22.602 35.411 13.645 1.00 40.88 666 GLU A O 1
ATOM 5117 N N . ILE A 1 667 ? -23.193 35.103 15.772 1.00 41.94 667 ILE A N 1
ATOM 5118 C CA . ILE A 1 667 ? -21.832 35.369 16.314 1.00 41.94 667 ILE A CA 1
ATOM 5119 C C . ILE A 1 667 ? -20.811 34.239 16.046 1.00 41.94 667 ILE A C 1
ATOM 5121 O O . ILE A 1 667 ? -19.647 34.373 16.401 1.00 41.94 667 ILE A O 1
ATOM 5125 N N . GLN A 1 668 ? -21.151 33.157 15.343 1.00 43.75 668 GLN A N 1
ATOM 5126 C CA . GLN A 1 668 ? -20.136 32.182 14.911 1.00 43.75 668 GLN A CA 1
ATOM 5127 C C . GLN A 1 668 ? -20.301 31.814 13.439 1.00 43.75 668 GLN A C 1
ATOM 5129 O O . GLN A 1 668 ? -20.824 30.754 13.104 1.00 43.75 668 GLN A O 1
ATOM 5134 N N . LYS A 1 669 ? -19.826 32.701 12.556 1.00 39.94 669 LYS A N 1
ATOM 5135 C CA . LYS A 1 669 ? -19.656 32.417 11.121 1.00 39.94 669 LYS A CA 1
ATOM 5136 C C . LYS A 1 669 ? -18.576 31.361 10.825 1.00 39.94 669 LYS A C 1
ATOM 5138 O O . LYS A 1 669 ? -18.562 30.843 9.718 1.00 39.94 669 LYS A O 1
ATOM 5143 N N . ASP A 1 670 ? -17.792 30.956 11.827 1.00 40.88 670 ASP A N 1
ATOM 5144 C CA . ASP A 1 670 ? -16.822 29.853 11.721 1.00 40.88 670 ASP A CA 1
ATOM 5145 C C . ASP A 1 670 ? -17.364 28.495 12.201 1.00 40.88 670 ASP A C 1
ATOM 5147 O O . ASP A 1 670 ? -16.624 27.514 12.263 1.00 40.88 670 ASP A O 1
ATOM 5151 N N . ALA A 1 671 ? -18.653 28.394 12.554 1.00 41.47 671 ALA A N 1
ATOM 5152 C CA . ALA A 1 671 ? -19.239 27.116 12.945 1.00 41.47 671 ALA A CA 1
ATOM 5153 C C . ALA A 1 671 ? -19.455 26.240 11.703 1.00 41.47 671 ALA A C 1
ATOM 5155 O O . ALA A 1 671 ? -20.517 26.244 11.080 1.00 41.47 671 ALA A O 1
ATOM 5156 N N . SER A 1 672 ? -18.421 25.484 11.350 1.00 42.38 672 SER A N 1
ATOM 5157 C CA . SER A 1 672 ? -18.483 24.364 10.425 1.00 42.38 672 SER A CA 1
ATOM 5158 C C . SER A 1 672 ? -19.733 23.516 10.743 1.00 42.38 672 SER A C 1
ATOM 5160 O O . SER A 1 672 ? -19.882 22.952 11.825 1.00 42.38 672 SER A O 1
ATOM 5162 N N . PHE A 1 673 ? -20.692 23.466 9.811 1.00 44.44 673 PHE A N 1
ATOM 5163 C CA . PHE A 1 673 ? -22.034 22.868 9.970 1.00 44.44 673 PHE A CA 1
ATOM 5164 C C . PHE A 1 673 ? -22.043 21.343 10.218 1.00 44.44 673 PHE A C 1
ATOM 5166 O O . PHE A 1 673 ? -23.077 20.688 10.103 1.00 44.44 673 PHE A O 1
ATOM 5173 N N . PHE A 1 674 ? -20.896 20.744 10.525 1.00 49.44 674 PHE A N 1
ATOM 5174 C CA . PHE A 1 674 ? -20.686 19.307 10.417 1.00 49.44 674 PHE A CA 1
ATOM 5175 C C . PHE A 1 674 ? -20.876 18.545 11.730 1.00 49.44 674 PHE A C 1
ATOM 5177 O O . PHE A 1 674 ? -21.034 17.329 11.675 1.00 49.44 674 PHE A O 1
ATOM 5184 N N . CYS A 1 675 ? -20.939 19.219 12.885 1.00 49.19 675 CYS A N 1
ATOM 5185 C CA . CYS A 1 675 ? -21.268 18.589 14.168 1.00 49.19 675 CYS A CA 1
ATOM 5186 C C . CYS A 1 675 ? -22.581 19.164 14.737 1.00 49.19 675 CYS A C 1
ATOM 5188 O O . CYS A 1 675 ? -22.703 20.388 14.856 1.00 49.19 675 CYS A O 1
ATOM 5190 N N . PRO A 1 676 ? -23.574 18.328 15.105 1.00 57.00 676 PRO A N 1
ATOM 5191 C CA . PRO A 1 676 ? -24.774 18.799 15.794 1.00 57.00 676 PRO A CA 1
ATOM 5192 C C . PRO A 1 676 ? -24.387 19.569 17.065 1.00 57.00 676 PRO A C 1
ATOM 5194 O O . PRO A 1 676 ? -23.566 19.085 17.845 1.00 57.00 676 PRO A O 1
ATOM 5197 N N . ARG A 1 677 ? -24.964 20.758 17.295 1.00 60.62 677 ARG A N 1
ATOM 5198 C CA . ARG A 1 677 ? -24.655 21.604 18.466 1.00 60.62 677 ARG A CA 1
ATOM 5199 C C . ARG A 1 677 ? -24.934 20.866 19.778 1.00 60.62 677 ARG A C 1
ATOM 5201 O O . ARG A 1 677 ? -26.059 20.879 20.252 1.00 60.62 677 ARG A O 1
ATOM 5208 N N . GLN A 1 678 ? -23.923 20.285 20.415 1.00 58.66 678 GLN A N 1
ATOM 5209 C CA . GLN A 1 678 ? -24.114 19.551 21.666 1.00 58.66 678 GLN A CA 1
ATOM 5210 C C . GLN A 1 678 ? -24.522 20.492 22.809 1.00 58.66 678 GLN A C 1
ATOM 5212 O O . GLN A 1 678 ? -23.715 21.268 23.314 1.00 58.66 678 GLN A O 1
ATOM 5217 N N . GLN A 1 679 ? -25.777 20.401 23.251 1.00 60.88 679 GLN A N 1
ATOM 5218 C CA . GLN A 1 679 ? -26.171 20.899 24.567 1.00 60.88 679 GLN A CA 1
ATOM 5219 C C . GLN A 1 679 ? -26.077 19.753 25.571 1.00 60.88 679 GLN A C 1
ATOM 5221 O O . GLN A 1 679 ? -26.788 18.750 25.456 1.00 60.88 679 GLN A O 1
ATOM 5226 N N . LEU A 1 680 ? -25.184 19.920 26.544 1.00 53.75 680 LEU A N 1
ATOM 5227 C CA . LEU A 1 680 ? -25.042 19.017 27.675 1.00 53.75 680 LEU A CA 1
ATOM 5228 C C . LEU A 1 680 ? -26.092 19.358 28.730 1.00 53.75 680 LEU A C 1
ATOM 5230 O O . LEU A 1 680 ? -26.245 20.521 29.107 1.00 53.75 680 LEU A O 1
ATOM 5234 N N . ARG A 1 681 ? -26.808 18.345 29.217 1.00 58.97 681 ARG A N 1
ATOM 5235 C CA . ARG A 1 681 ? -27.762 18.490 30.315 1.00 58.97 681 ARG A CA 1
ATOM 5236 C C . ARG A 1 681 ? -27.326 17.625 31.487 1.00 58.97 681 ARG A C 1
ATOM 5238 O O . ARG A 1 681 ? -27.124 16.423 31.333 1.00 58.97 681 ARG A O 1
ATOM 5245 N N . ASP A 1 682 ? -27.218 18.250 32.650 1.00 53.84 682 ASP A N 1
ATOM 5246 C CA . ASP A 1 682 ? -27.074 17.561 33.926 1.00 53.84 682 ASP A CA 1
ATOM 5247 C C . ASP A 1 682 ? -28.437 16.982 34.331 1.00 53.84 682 ASP A C 1
ATOM 5249 O O . ASP A 1 682 ? -29.418 17.719 34.454 1.00 53.84 682 ASP A O 1
ATOM 5253 N N . THR A 1 683 ? -28.521 15.659 34.461 1.00 54.34 683 THR A N 1
ATOM 5254 C CA . THR A 1 683 ? -29.776 14.972 34.806 1.00 54.34 683 THR A CA 1
ATOM 5255 C C . THR A 1 683 ? -30.033 14.932 36.305 1.00 54.34 683 THR A C 1
ATOM 5257 O O . THR A 1 683 ? -31.161 14.677 36.713 1.00 54.34 683 THR A O 1
ATOM 5260 N N . THR A 1 684 ? -29.020 15.239 37.120 1.00 51.84 684 THR A N 1
ATOM 5261 C CA . THR A 1 684 ? -29.161 15.325 38.580 1.00 51.84 684 THR A CA 1
ATOM 5262 C C . THR A 1 684 ? -29.864 16.616 39.000 1.00 51.84 684 THR A C 1
ATOM 5264 O O . THR A 1 684 ? -30.548 16.665 40.020 1.00 51.84 684 THR A O 1
ATOM 5267 N N . LYS A 1 685 ? -29.787 17.658 38.164 1.00 49.25 685 LYS A N 1
ATOM 5268 C CA . LYS A 1 685 ? -30.475 18.935 38.369 1.00 49.25 685 LYS A CA 1
ATOM 5269 C C . LYS A 1 685 ? -31.806 18.946 37.618 1.00 49.25 685 LYS A C 1
ATOM 5271 O O . LYS A 1 685 ? -31.927 19.531 36.541 1.00 49.25 685 LYS A O 1
ATOM 5276 N N . ASN A 1 686 ? -32.838 18.349 38.214 1.00 44.59 686 ASN A N 1
ATOM 5277 C CA . ASN A 1 686 ? -34.211 18.416 37.689 1.00 44.59 686 ASN A CA 1
ATOM 5278 C C . ASN A 1 686 ? -34.782 19.852 37.624 1.00 44.59 686 ASN A C 1
ATOM 5280 O O . ASN A 1 686 ? -35.787 20.075 36.957 1.00 44.59 686 ASN A O 1
ATOM 5284 N N . SER A 1 687 ? -34.123 20.847 38.230 1.00 43.09 687 SER A N 1
ATOM 5285 C CA . SER A 1 687 ? -34.659 22.202 38.401 1.00 43.09 687 SER A CA 1
ATOM 5286 C C . SER A 1 687 ? -33.667 23.318 38.037 1.00 43.09 687 SER A C 1
ATOM 5288 O O . SER A 1 687 ? -33.377 24.189 38.851 1.00 43.09 687 SER A O 1
ATOM 5290 N N . VAL A 1 688 ? -33.128 23.367 36.816 1.00 36.66 688 VAL A N 1
ATOM 5291 C CA . VAL A 1 688 ? -32.215 24.486 36.457 1.00 36.66 688 VAL A CA 1
ATOM 5292 C C . VAL A 1 688 ? -32.966 25.790 36.118 1.00 36.66 688 VAL A C 1
ATOM 5294 O O . VAL A 1 688 ? -32.353 26.829 35.900 1.00 36.66 688 VAL A O 1
ATOM 5297 N N . LEU A 1 689 ? -34.304 25.794 36.108 1.00 41.09 689 LEU A N 1
ATOM 5298 C CA . LEU A 1 689 ? -35.102 26.975 35.734 1.00 41.09 689 LEU A CA 1
ATOM 5299 C C . LEU A 1 689 ? -36.380 27.183 36.571 1.00 41.09 689 LEU A C 1
ATOM 5301 O O . LEU A 1 689 ? -37.261 27.918 36.135 1.00 41.09 689 LEU A O 1
ATOM 5305 N N . GLY A 1 690 ? -36.508 26.534 37.735 1.00 38.88 690 GLY A N 1
ATOM 5306 C CA . GLY A 1 690 ? -37.701 26.658 38.591 1.00 38.88 690 GLY A CA 1
ATOM 5307 C C . GLY A 1 690 ? -39.001 26.106 37.983 1.00 38.88 690 GLY A C 1
ATOM 5308 O O . GLY A 1 690 ? -40.078 26.435 38.461 1.00 38.88 690 GLY A O 1
ATOM 5309 N N . MET A 1 691 ? -38.912 25.289 36.929 1.00 39.75 691 MET A N 1
ATOM 5310 C CA . MET A 1 691 ? -40.046 24.545 36.373 1.00 39.75 691 MET A CA 1
ATOM 5311 C C . MET A 1 691 ? -39.796 23.052 36.546 1.00 39.75 691 MET A C 1
ATOM 5313 O O . MET A 1 691 ? -38.682 22.589 36.282 1.00 39.75 691 MET A O 1
ATOM 5317 N N . ASP A 1 692 ? -40.832 22.327 36.961 1.00 43.41 692 ASP A N 1
ATOM 5318 C CA . ASP A 1 692 ? -40.865 20.871 36.932 1.00 43.41 692 ASP A CA 1
ATOM 5319 C C . ASP A 1 692 ? -40.996 20.407 35.471 1.00 43.41 692 ASP A C 1
ATOM 5321 O O . ASP A 1 692 ? -41.956 20.732 34.776 1.00 43.41 692 ASP A O 1
ATOM 5325 N N . TYR A 1 693 ? -39.965 19.728 34.965 1.00 45.94 693 TYR A N 1
ATOM 5326 C CA . TYR A 1 693 ? -39.915 19.218 33.589 1.00 45.94 693 TYR A CA 1
ATOM 5327 C C . TYR A 1 693 ? -40.366 17.754 33.488 1.00 45.94 693 TYR A C 1
ATOM 5329 O O . TYR A 1 693 ? -40.202 17.164 32.415 1.00 45.94 693 TYR A O 1
ATOM 5337 N N . SER A 1 694 ? -40.902 17.179 34.570 1.00 48.19 694 SER A N 1
ATOM 5338 C CA . SER A 1 694 ? -41.483 15.831 34.621 1.00 48.19 694 SER A CA 1
ATOM 5339 C C . SER A 1 694 ? -42.474 15.565 33.474 1.00 48.19 694 SER A C 1
ATOM 5341 O O . SER A 1 694 ? -42.457 14.471 32.910 1.00 48.19 694 SER A O 1
ATOM 5343 N N . ASP A 1 695 ? -43.204 16.599 33.033 1.00 43.66 695 ASP A N 1
ATOM 5344 C CA . ASP A 1 695 ? -44.248 16.501 32.000 1.00 43.66 695 ASP A CA 1
ATOM 5345 C C . ASP A 1 695 ? -43.886 17.103 30.625 1.00 43.66 695 ASP A C 1
ATOM 5347 O O . ASP A 1 695 ? -44.590 16.892 29.636 1.00 43.66 695 ASP A O 1
ATOM 5351 N N . MET A 1 696 ? -42.787 17.860 30.510 1.00 41.16 696 MET A N 1
ATOM 5352 C CA . MET A 1 696 ? -42.433 18.563 29.260 1.00 41.16 696 MET A CA 1
ATOM 5353 C C . MET A 1 696 ? -41.681 17.694 28.249 1.00 41.16 696 MET A C 1
ATOM 5355 O O . MET A 1 696 ? -41.726 17.934 27.040 1.00 41.16 696 MET A O 1
ATOM 5359 N N . PHE A 1 697 ? -40.956 16.694 28.736 1.00 43.75 697 PHE A N 1
ATOM 5360 C CA . PHE A 1 697 ? -40.373 15.654 27.902 1.00 43.75 697 PHE A CA 1
ATOM 5361 C C . PHE A 1 697 ? -41.276 14.449 28.056 1.00 43.75 697 PHE A C 1
ATOM 5363 O O . PHE A 1 697 ? -41.547 14.084 29.194 1.00 43.75 697 PHE A O 1
ATOM 5370 N N . ARG A 1 698 ? -41.748 13.850 26.948 1.00 42.41 698 ARG A N 1
ATOM 5371 C CA . ARG A 1 698 ? -42.673 12.708 27.028 1.00 42.41 698 ARG A CA 1
ATOM 5372 C C . ARG A 1 698 ? -42.150 11.726 28.088 1.00 42.41 698 ARG A C 1
ATOM 5374 O O . ARG A 1 698 ? -41.045 11.203 27.882 1.00 42.41 698 ARG A O 1
ATOM 5381 N N . PRO A 1 699 ? -42.880 11.512 29.204 1.00 40.88 699 PRO A N 1
ATOM 5382 C CA . PRO A 1 699 ? -42.482 10.540 30.210 1.00 40.88 699 PRO A CA 1
ATOM 5383 C C . PRO A 1 699 ? -42.268 9.232 29.470 1.00 40.88 699 PRO A C 1
ATOM 5385 O O . PRO A 1 699 ? -43.038 8.950 28.548 1.00 40.88 699 PRO A O 1
ATOM 5388 N N . ARG A 1 700 ? -41.169 8.523 29.791 1.00 42.12 700 ARG A N 1
ATOM 5389 C CA . ARG A 1 700 ? -40.747 7.254 29.167 1.00 42.12 700 ARG A CA 1
ATOM 5390 C C . ARG A 1 700 ? -41.975 6.548 28.609 1.00 42.12 700 ARG A C 1
ATOM 5392 O O . ARG A 1 700 ? -42.733 5.985 29.396 1.00 42.12 700 ARG A O 1
ATOM 5399 N N . LEU A 1 701 ? -42.196 6.652 27.292 1.00 39.81 701 LEU A N 1
ATOM 5400 C CA . LEU A 1 701 ? -43.365 6.027 26.685 1.00 39.81 701 LEU A CA 1
ATOM 5401 C C . LEU A 1 701 ? -43.307 4.556 27.116 1.00 39.81 701 LEU A C 1
ATOM 5403 O O . LEU A 1 701 ? -42.256 3.927 26.925 1.00 39.81 701 LEU A O 1
ATOM 5407 N N . PRO A 1 702 ? -44.338 4.054 27.816 1.00 39.84 702 PRO A N 1
ATOM 5408 C CA . PRO A 1 702 ? -44.301 2.731 28.408 1.00 39.84 702 PRO A CA 1
ATOM 5409 C C . PRO A 1 702 ? -43.978 1.700 27.326 1.00 39.84 702 PRO A C 1
ATOM 5411 O O . PRO A 1 702 ? -44.381 1.838 26.174 1.00 39.84 702 PRO A O 1
ATOM 5414 N N . ARG A 1 703 ? -43.180 0.705 27.725 1.00 42.00 703 ARG A N 1
ATOM 5415 C CA . ARG A 1 703 ? -42.352 -0.234 26.939 1.00 42.00 703 ARG A CA 1
ATOM 5416 C C . ARG A 1 703 ? -43.008 -1.002 25.774 1.00 42.00 703 ARG A C 1
ATOM 5418 O O . ARG A 1 703 ? -42.331 -1.825 25.168 1.00 42.00 703 ARG A O 1
ATOM 5425 N N . ALA A 1 704 ? -44.263 -0.765 25.419 1.00 37.59 704 ALA A N 1
ATOM 5426 C CA . ALA A 1 704 ? -44.957 -1.521 24.388 1.00 37.59 704 ALA A CA 1
ATOM 5427 C C . ALA A 1 704 ? -44.886 -0.815 23.016 1.00 37.59 704 ALA A C 1
ATOM 5429 O O . ALA A 1 704 ? -45.750 -0.036 22.628 1.00 37.59 704 ALA A O 1
ATOM 5430 N N . ASN A 1 705 ? -43.847 -1.153 22.253 1.00 39.62 705 ASN A N 1
ATOM 5431 C CA . ASN A 1 705 ? -43.887 -1.255 20.785 1.00 39.62 705 ASN A CA 1
ATOM 5432 C C . ASN A 1 705 ? -43.819 0.003 19.894 1.00 39.62 705 ASN A C 1
ATOM 5434 O O . ASN A 1 705 ? -44.017 -0.138 18.690 1.00 39.62 705 ASN A O 1
ATOM 5438 N N . TRP A 1 706 ? -43.450 1.193 20.383 1.00 38.50 706 TRP A N 1
ATOM 5439 C CA . TRP A 1 706 ? -43.225 2.354 19.495 1.00 38.50 706 TRP A CA 1
ATOM 5440 C C . TRP A 1 706 ? -41.791 2.904 19.549 1.00 38.50 706 TRP A C 1
ATOM 5442 O O . TRP A 1 706 ? -41.267 3.238 20.612 1.00 38.50 706 TRP A O 1
ATOM 5452 N N . LEU A 1 707 ? -41.186 3.031 18.358 1.00 40.16 707 LEU A N 1
ATOM 5453 C CA . LEU A 1 707 ? -39.907 3.674 18.005 1.00 40.16 707 LEU A CA 1
ATOM 5454 C C . LEU A 1 707 ? -39.936 5.199 18.272 1.00 40.16 707 LEU A C 1
ATOM 5456 O O . LEU A 1 707 ? -39.721 6.020 17.384 1.00 40.16 707 LEU A O 1
ATOM 5460 N N . GLY A 1 708 ? -40.271 5.600 19.498 1.00 41.72 708 GLY A N 1
ATOM 5461 C CA . GLY A 1 708 ? -40.349 6.998 19.912 1.00 41.72 708 GLY A CA 1
ATOM 5462 C C . GLY A 1 708 ? -38.971 7.662 19.934 1.00 41.72 708 GLY A C 1
ATOM 5463 O O . GLY A 1 708 ? -38.004 7.093 20.444 1.00 41.72 708 GLY A O 1
ATOM 5464 N N . SER A 1 709 ? -38.892 8.884 19.404 1.00 47.12 709 SER A N 1
ATOM 5465 C CA . SER A 1 709 ? -37.691 9.721 19.423 1.00 47.12 709 SER A CA 1
ATOM 5466 C C . SER A 1 709 ? -37.067 9.764 20.821 1.00 47.12 709 SER A C 1
ATOM 5468 O O . SER A 1 709 ? -37.699 10.224 21.778 1.00 47.12 709 SER A O 1
ATOM 5470 N N . ARG A 1 710 ? -35.818 9.322 20.962 1.00 55.59 710 ARG A N 1
ATOM 5471 C CA . ARG A 1 710 ? -35.075 9.476 22.212 1.00 55.59 710 ARG A CA 1
ATOM 5472 C C . ARG A 1 710 ? -34.555 10.905 22.269 1.00 55.59 710 ARG A C 1
ATOM 5474 O O . ARG A 1 710 ? -33.620 11.242 21.552 1.00 55.59 710 ARG A O 1
ATOM 5481 N N . CYS A 1 711 ? -35.088 11.739 23.165 1.00 61.66 711 CYS A N 1
ATOM 5482 C CA . CYS A 1 711 ? -34.460 13.041 23.441 1.00 61.66 711 CYS A CA 1
ATOM 5483 C C . CYS A 1 711 ? -33.023 12.908 23.972 1.00 61.66 711 CYS A C 1
ATOM 5485 O O . CYS A 1 711 ? -32.307 13.903 24.031 1.00 61.66 711 CYS A O 1
ATOM 5487 N N . GLN A 1 712 ? -32.613 11.702 24.369 1.00 69.44 712 GLN A N 1
ATOM 5488 C CA . GLN A 1 712 ? -31.325 11.402 24.974 1.00 69.44 712 GLN A CA 1
ATOM 5489 C C . GLN A 1 712 ? -30.523 10.489 24.047 1.00 69.44 712 GLN A C 1
ATOM 5491 O O . GLN A 1 712 ? -30.941 9.369 23.741 1.00 69.44 712 GLN A O 1
ATOM 5496 N N . VAL A 1 713 ? -29.358 10.969 23.619 1.00 74.62 713 VAL A N 1
ATOM 5497 C CA . VAL A 1 713 ? -28.370 10.180 22.880 1.00 74.62 713 VAL A CA 1
ATOM 5498 C C . VAL A 1 713 ? -27.114 10.105 23.749 1.00 74.62 713 VAL A C 1
ATOM 5500 O O . VAL A 1 713 ? -26.681 11.141 24.261 1.00 74.62 713 VAL A O 1
ATOM 5503 N N . PRO A 1 714 ? -26.516 8.916 23.952 1.00 79.75 714 PRO A N 1
ATOM 5504 C CA . PRO A 1 714 ? -25.283 8.815 24.722 1.00 79.75 714 PRO A CA 1
ATOM 5505 C C . PRO A 1 714 ? -24.202 9.709 24.115 1.00 79.75 714 PRO A C 1
ATOM 5507 O O . PRO A 1 714 ? -23.958 9.656 22.908 1.00 79.75 714 PRO A O 1
ATOM 5510 N N . ASN A 1 715 ? -23.540 10.515 24.945 1.00 81.06 715 ASN A N 1
ATOM 5511 C CA . ASN A 1 715 ? -22.566 11.493 24.461 1.00 81.06 715 ASN A CA 1
ATOM 5512 C C . ASN A 1 715 ? -21.409 10.860 23.684 1.00 81.06 715 ASN A C 1
ATOM 5514 O O . ASN A 1 715 ? -20.918 11.447 22.722 1.00 81.06 715 ASN A O 1
ATOM 5518 N N . GLY A 1 716 ? -21.039 9.627 24.045 1.00 83.31 716 GLY A N 1
ATOM 5519 C CA . GLY A 1 716 ? -20.006 8.879 23.337 1.00 83.31 716 GLY A CA 1
ATOM 5520 C C . GLY A 1 716 ? -20.283 8.718 21.841 1.00 83.31 716 GLY A C 1
ATOM 5521 O O . GLY A 1 716 ? -19.337 8.667 21.065 1.00 83.31 716 GLY A O 1
ATOM 5522 N N . VAL A 1 717 ? -21.551 8.744 21.404 1.00 84.25 717 VAL A N 1
ATOM 5523 C CA . VAL A 1 717 ? -21.885 8.730 19.971 1.00 84.25 717 VAL A CA 1
ATOM 5524 C C . VAL A 1 717 ? -21.431 10.009 19.282 1.00 84.25 717 VAL A C 1
ATOM 5526 O O . VAL A 1 717 ? -20.820 9.950 18.219 1.00 84.25 717 VAL A O 1
ATOM 5529 N N . PHE A 1 718 ? -21.722 11.171 19.869 1.00 85.50 718 PHE A N 1
ATOM 5530 C CA . PHE A 1 718 ? -21.340 12.439 19.259 1.00 85.50 718 PHE A CA 1
ATOM 5531 C C . PHE A 1 718 ? -19.832 12.679 19.341 1.00 85.50 718 PHE A C 1
ATOM 5533 O O . PHE A 1 718 ? -19.263 13.271 18.432 1.00 85.50 718 PHE A O 1
ATOM 5540 N N . GLN A 1 719 ? -19.173 12.188 20.392 1.00 87.69 719 GLN A N 1
ATOM 5541 C CA . GLN A 1 719 ? -17.715 12.223 20.490 1.00 87.69 719 GLN A CA 1
ATOM 5542 C C . GLN A 1 719 ? -17.054 11.312 19.451 1.00 87.69 719 GLN A C 1
ATOM 5544 O O . GLN A 1 719 ? -16.133 11.747 18.769 1.00 87.69 719 GLN A O 1
ATOM 5549 N N . ALA A 1 720 ? -17.547 10.081 19.275 1.00 90.62 720 ALA A N 1
ATOM 5550 C CA . ALA A 1 720 ? -17.056 9.182 18.232 1.00 90.62 720 ALA A CA 1
ATOM 5551 C C . ALA A 1 720 ? -17.305 9.761 16.828 1.00 90.62 720 ALA A C 1
ATOM 5553 O O . ALA A 1 720 ? -16.442 9.665 15.959 1.00 90.62 720 ALA A O 1
ATOM 5554 N N . HIS A 1 721 ? -18.456 10.409 16.613 1.00 91.69 721 HIS A N 1
ATOM 5555 C CA . HIS A 1 721 ? -18.755 11.129 15.374 1.00 91.69 721 HIS A CA 1
ATOM 5556 C C . HIS A 1 721 ? -17.788 12.294 15.137 1.00 91.69 721 HIS A C 1
ATOM 5558 O O . HIS A 1 721 ? -17.193 12.359 14.064 1.00 91.69 721 HIS A O 1
ATOM 5564 N N . ALA A 1 722 ? -17.564 13.153 16.134 1.00 90.25 722 ALA A N 1
ATOM 5565 C CA . ALA A 1 722 ? -16.615 14.261 16.040 1.00 90.25 722 ALA A CA 1
ATOM 5566 C C . ALA A 1 722 ? -15.188 13.767 15.749 1.00 90.25 722 ALA A C 1
ATOM 5568 O O . ALA A 1 722 ? -14.523 14.303 14.868 1.00 90.25 722 ALA A O 1
ATOM 5569 N N . ALA A 1 723 ? -14.755 12.692 16.411 1.00 93.56 723 ALA A N 1
ATOM 5570 C CA . ALA A 1 723 ? -13.465 12.058 16.159 1.00 93.56 723 ALA A CA 1
ATOM 5571 C C . ALA A 1 723 ? -13.364 11.481 14.734 1.00 93.56 723 ALA A C 1
ATOM 5573 O O . ALA A 1 723 ? -12.324 11.596 14.089 1.00 93.56 723 ALA A O 1
ATOM 5574 N N . CYS A 1 724 ? -14.450 10.906 14.204 1.00 95.44 724 CYS A N 1
ATOM 5575 C CA . CYS A 1 724 ? -14.511 10.450 12.814 1.00 95.44 724 CYS A CA 1
ATOM 5576 C C . CYS A 1 724 ? -14.432 11.613 11.819 1.00 95.44 724 CYS A C 1
ATOM 5578 O O . CYS A 1 724 ? -13.779 11.486 10.787 1.00 95.44 724 CYS A O 1
ATOM 5580 N N . VAL A 1 725 ? -15.085 12.740 12.113 1.00 94.56 725 VAL A N 1
ATOM 5581 C CA . VAL A 1 725 ? -15.016 13.947 11.278 1.00 94.56 725 VAL A CA 1
ATOM 5582 C C . VAL A 1 725 ? -13.601 14.523 11.274 1.00 94.56 725 VAL A C 1
ATOM 5584 O O . VAL A 1 725 ? -13.074 14.781 10.197 1.00 94.56 725 VAL A O 1
ATOM 5587 N N . GLN A 1 726 ? -12.969 14.640 12.443 1.00 94.69 726 GLN A N 1
ATOM 5588 C CA . GLN A 1 726 ? -11.582 15.088 12.577 1.00 94.69 726 GLN A CA 1
ATOM 5589 C C . GLN A 1 726 ? -10.624 14.200 11.771 1.00 94.69 726 GLN A C 1
ATOM 5591 O O . GLN A 1 726 ? -9.761 14.697 11.053 1.00 94.69 726 GLN A O 1
ATOM 5596 N N . ALA A 1 727 ? -10.803 12.879 11.842 1.00 96.50 727 ALA A N 1
ATOM 5597 C CA . ALA A 1 727 ? -10.012 11.936 11.062 1.00 96.50 727 ALA A CA 1
ATOM 5598 C C . ALA A 1 727 ? -10.198 12.119 9.550 1.00 96.50 727 ALA A C 1
ATOM 5600 O O . ALA A 1 727 ? -9.228 12.054 8.802 1.00 96.50 727 ALA A O 1
ATOM 5601 N N . ILE A 1 728 ? -11.433 12.361 9.096 1.00 97.25 728 ILE A N 1
ATOM 5602 C CA . ILE A 1 728 ? -11.721 12.638 7.684 1.00 97.25 728 ILE A CA 1
ATOM 5603 C C . ILE A 1 728 ? -11.066 13.946 7.236 1.00 97.25 728 ILE A C 1
ATOM 5605 O O . ILE A 1 728 ? -10.515 13.993 6.144 1.00 97.25 728 ILE A O 1
ATOM 5609 N N . GLU A 1 729 ? -11.102 14.995 8.056 1.00 96.06 729 GLU A N 1
ATOM 5610 C CA . GLU A 1 729 ? -10.440 16.267 7.745 1.00 96.06 729 GLU A CA 1
ATOM 5611 C C . GLU A 1 729 ? -8.925 16.086 7.607 1.00 96.06 729 GLU A C 1
ATOM 5613 O O . GLU A 1 729 ? -8.365 16.478 6.586 1.00 96.06 729 GLU A O 1
ATOM 5618 N N . ALA A 1 730 ? -8.293 15.385 8.553 1.00 96.06 730 ALA A N 1
ATOM 5619 C CA . ALA A 1 730 ? -6.873 15.045 8.476 1.00 96.06 730 ALA A CA 1
ATOM 5620 C C . ALA A 1 730 ? -6.538 14.173 7.250 1.00 96.06 730 ALA A C 1
ATOM 5622 O O . ALA A 1 730 ? -5.494 14.347 6.628 1.00 96.06 730 ALA A O 1
ATOM 5623 N N . LEU A 1 731 ? -7.425 13.248 6.862 1.00 97.38 731 LEU A N 1
ATOM 5624 C CA . LEU A 1 731 ? -7.262 12.449 5.644 1.00 97.38 731 LEU A CA 1
ATOM 5625 C C . LEU A 1 731 ? -7.375 13.297 4.380 1.00 97.38 731 LEU A C 1
ATOM 5627 O O . LEU A 1 731 ? -6.581 13.127 3.464 1.00 97.38 731 LEU A O 1
ATOM 5631 N N . MET A 1 732 ? -8.347 14.204 4.310 1.00 97.12 732 MET A N 1
ATOM 5632 C CA . MET A 1 732 ? -8.506 15.105 3.168 1.00 97.12 732 MET A CA 1
ATOM 5633 C C . MET A 1 732 ? -7.311 16.050 3.022 1.00 97.12 732 MET A C 1
ATOM 5635 O O . MET A 1 732 ? -6.924 16.353 1.895 1.00 97.12 732 MET A O 1
ATOM 5639 N N . GLU A 1 733 ? -6.738 16.497 4.139 1.00 96.25 733 GLU A N 1
ATOM 5640 C CA . GLU A 1 733 ? -5.507 17.284 4.166 1.00 96.25 733 GLU A CA 1
ATOM 5641 C C . GLU A 1 733 ? -4.298 16.449 3.718 1.00 96.25 733 GLU A C 1
ATOM 5643 O O . GLU A 1 733 ? -3.560 16.873 2.834 1.00 96.25 733 GLU A O 1
ATOM 5648 N N . PHE A 1 734 ? -4.148 15.217 4.218 1.00 95.81 734 PHE A N 1
ATOM 5649 C CA . PHE A 1 734 ? -3.120 14.290 3.738 1.00 95.81 734 PHE A CA 1
ATOM 5650 C C . PHE A 1 734 ? -3.225 14.030 2.230 1.00 95.81 734 PHE A C 1
ATOM 5652 O O . PHE A 1 734 ? -2.217 14.080 1.538 1.00 95.81 734 PHE A O 1
ATOM 5659 N N . LEU A 1 735 ? -4.426 13.765 1.704 1.00 96.06 735 LEU A N 1
ATOM 5660 C CA . LEU A 1 735 ? -4.635 13.520 0.272 1.00 96.06 735 LEU A CA 1
ATOM 5661 C C . LEU A 1 735 ? -4.259 14.740 -0.572 1.00 96.06 735 LEU A C 1
ATOM 5663 O O . LEU A 1 735 ? -3.715 14.578 -1.662 1.00 96.06 735 LEU A O 1
ATOM 5667 N N . LYS A 1 736 ? -4.526 15.945 -0.057 1.00 95.62 736 LYS A N 1
ATOM 5668 C CA . LYS A 1 736 ? -4.105 17.197 -0.683 1.00 95.62 736 LYS A CA 1
ATOM 5669 C C . LYS A 1 736 ? -2.576 17.297 -0.725 1.00 95.62 736 LYS A C 1
ATOM 5671 O O . LYS A 1 736 ? -2.035 17.457 -1.811 1.00 95.62 736 LYS A O 1
ATOM 5676 N N . TYR A 1 737 ? -1.889 17.121 0.406 1.00 93.50 737 TYR A N 1
ATOM 5677 C CA . TYR A 1 737 ? -0.421 17.163 0.437 1.00 93.50 737 TYR A CA 1
ATOM 5678 C C . TYR A 1 737 ? 0.218 16.043 -0.383 1.00 93.50 737 TYR A C 1
ATOM 5680 O O . TYR A 1 737 ? 1.225 16.263 -1.033 1.00 93.50 737 TYR A O 1
ATOM 5688 N N . ALA A 1 738 ? -0.367 14.844 -0.401 1.00 90.19 738 ALA A N 1
ATOM 5689 C CA . ALA A 1 738 ? 0.130 13.743 -1.218 1.00 90.19 738 ALA A CA 1
ATOM 5690 C C . ALA A 1 738 ? 0.034 14.055 -2.717 1.00 90.19 738 ALA A C 1
ATOM 5692 O O . ALA A 1 738 ? 0.892 13.622 -3.479 1.00 90.19 738 ALA A O 1
ATOM 5693 N N . LYS A 1 739 ? -1.001 14.792 -3.136 1.00 93.25 739 LYS A N 1
ATOM 5694 C CA . LYS A 1 739 ? -1.115 15.294 -4.504 1.00 93.25 739 LYS A CA 1
ATOM 5695 C C . LYS A 1 739 ? -0.039 16.345 -4.789 1.00 93.25 739 LYS A C 1
ATOM 5697 O O . LYS A 1 739 ? 0.684 16.188 -5.762 1.00 93.25 739 LYS A O 1
ATOM 5702 N N . GLU A 1 740 ? 0.087 17.350 -3.922 1.00 90.19 740 GLU A N 1
ATOM 5703 C CA . GLU A 1 740 ? 1.091 18.419 -4.052 1.00 90.19 740 GLU A CA 1
ATOM 5704 C C . GLU A 1 740 ? 2.520 17.852 -4.096 1.00 90.19 740 GLU A C 1
ATOM 5706 O O . GLU A 1 740 ? 3.289 18.215 -4.970 1.00 90.19 740 GLU A O 1
ATOM 5711 N N . GLU A 1 741 ? 2.848 16.876 -3.247 1.00 86.44 741 GLU A N 1
ATOM 5712 C CA . GLU A 1 741 ? 4.163 16.224 -3.233 1.00 86.44 741 GLU A CA 1
ATOM 5713 C C . GLU A 1 741 ? 4.426 15.409 -4.510 1.00 86.44 741 GLU A C 1
ATOM 5715 O O . GLU A 1 741 ? 5.549 15.367 -5.005 1.00 86.44 741 GLU A O 1
ATOM 5720 N N . VAL A 1 742 ? 3.407 14.740 -5.067 1.00 84.50 742 VAL A N 1
ATOM 5721 C CA . VAL A 1 742 ? 3.550 14.056 -6.363 1.00 84.50 742 VAL A CA 1
ATOM 5722 C C . VAL A 1 742 ? 3.778 15.076 -7.472 1.00 84.50 742 VAL A C 1
ATOM 5724 O O . VAL A 1 742 ? 4.679 14.876 -8.285 1.00 84.50 742 VAL A O 1
ATOM 5727 N N . ASP A 1 743 ? 3.022 16.172 -7.485 1.00 84.50 743 ASP A N 1
ATOM 5728 C CA . ASP A 1 743 ? 3.245 17.264 -8.430 1.00 84.50 743 ASP A CA 1
ATOM 5729 C C . ASP A 1 743 ? 4.676 17.812 -8.285 1.00 84.50 743 ASP A C 1
ATOM 5731 O O . ASP A 1 743 ? 5.383 17.915 -9.285 1.00 84.50 743 ASP A O 1
ATOM 5735 N N . ASP A 1 744 ? 5.158 18.042 -7.061 1.00 80.38 744 ASP A N 1
ATOM 5736 C CA . ASP A 1 744 ? 6.501 18.556 -6.780 1.00 80.38 744 ASP A CA 1
ATOM 5737 C C . ASP A 1 744 ? 7.610 17.585 -7.226 1.00 80.38 744 ASP A C 1
ATOM 5739 O O . ASP A 1 744 ? 8.551 18.003 -7.907 1.00 80.38 744 ASP A O 1
ATOM 5743 N N . ILE A 1 745 ? 7.489 16.282 -6.930 1.00 75.31 745 ILE A N 1
ATOM 5744 C CA . ILE A 1 745 ? 8.460 15.246 -7.339 1.00 75.31 745 ILE A CA 1
ATOM 5745 C C . ILE A 1 745 ? 8.598 15.170 -8.864 1.00 75.31 745 ILE A C 1
ATOM 5747 O O . ILE A 1 745 ? 9.698 14.941 -9.370 1.00 75.31 745 ILE A O 1
ATOM 5751 N N . PHE A 1 746 ? 7.495 15.333 -9.597 1.00 72.44 746 PHE A N 1
ATOM 5752 C CA . PHE A 1 746 ? 7.479 15.271 -11.062 1.00 72.44 746 PHE A CA 1
ATOM 5753 C C . PHE A 1 746 ? 7.568 16.652 -11.735 1.00 72.44 746 PHE A C 1
ATOM 5755 O O . PHE A 1 746 ? 7.555 16.739 -12.966 1.00 72.44 746 PHE A O 1
ATOM 5762 N N . SER A 1 747 ? 7.692 17.719 -10.944 1.00 72.81 747 SER A N 1
ATOM 5763 C CA . SER A 1 747 ? 7.988 19.076 -11.404 1.00 72.81 747 SER A CA 1
ATOM 5764 C C . SER A 1 747 ? 9.502 19.318 -11.539 1.00 72.81 747 SER A C 1
ATOM 5766 O O . SER A 1 747 ? 10.318 18.392 -11.510 1.00 72.81 747 SER A O 1
ATOM 5768 N N . ASP A 1 748 ? 9.883 20.590 -11.662 1.00 61.59 748 ASP A N 1
ATOM 5769 C CA . ASP A 1 748 ? 11.256 21.068 -11.850 1.00 61.59 748 ASP A CA 1
ATOM 5770 C C . ASP A 1 748 ? 12.214 20.711 -10.691 1.00 61.59 748 ASP A C 1
ATOM 5772 O O . ASP A 1 748 ? 13.430 20.822 -10.840 1.00 61.59 748 ASP A O 1
ATOM 5776 N N . VAL A 1 749 ? 11.695 20.281 -9.531 1.00 56.12 749 VAL A N 1
ATOM 5777 C CA . VAL A 1 749 ? 12.512 19.928 -8.355 1.00 56.12 749 VAL A CA 1
ATOM 5778 C C . VAL A 1 749 ? 13.152 18.540 -8.495 1.00 56.12 749 VAL A C 1
ATOM 5780 O O . VAL A 1 749 ? 14.278 18.332 -8.041 1.00 56.12 749 VAL A O 1
ATOM 5783 N N . GLY A 1 750 ? 12.460 17.584 -9.125 1.00 53.06 750 GLY A N 1
ATOM 5784 C CA . GLY A 1 750 ? 12.913 16.190 -9.228 1.00 53.06 750 GLY A CA 1
ATOM 5785 C C . GLY A 1 750 ? 13.588 15.825 -10.552 1.00 53.06 750 GLY A C 1
ATOM 5786 O O . GLY A 1 750 ? 14.315 14.831 -10.619 1.00 53.06 750 GLY A O 1
ATOM 5787 N N . MET A 1 751 ? 13.378 16.616 -11.606 1.00 58.09 751 MET A N 1
ATOM 5788 C CA . MET A 1 751 ? 13.947 16.380 -12.933 1.00 58.09 751 MET A CA 1
ATOM 5789 C C . MET A 1 751 ? 14.427 17.695 -13.545 1.00 58.09 751 MET A C 1
ATOM 5791 O O . MET A 1 751 ? 13.705 18.685 -13.540 1.00 58.09 751 MET A O 1
ATOM 5795 N N . ASN A 1 752 ? 15.633 17.694 -14.126 1.00 70.56 752 ASN A N 1
ATOM 5796 C CA . ASN A 1 752 ? 16.109 18.826 -14.926 1.00 70.56 752 ASN A CA 1
ATOM 5797 C C . ASN A 1 752 ? 15.057 19.149 -16.011 1.00 70.56 752 ASN A C 1
ATOM 5799 O O . ASN A 1 752 ? 14.571 18.234 -16.685 1.00 70.56 752 ASN A O 1
ATOM 5803 N N . SER A 1 753 ? 14.718 20.428 -16.184 1.00 73.44 753 SER A N 1
ATOM 5804 C CA . SER A 1 753 ? 13.754 20.917 -17.177 1.00 73.44 753 SER A CA 1
ATOM 5805 C C . SER A 1 753 ? 14.052 20.415 -18.596 1.00 73.44 753 SER A C 1
ATOM 5807 O O . SER A 1 753 ? 13.125 20.094 -19.344 1.00 73.44 753 SER A O 1
ATOM 5809 N N . ASP A 1 754 ? 15.330 20.236 -18.945 1.00 75.00 754 ASP A N 1
ATOM 5810 C CA . ASP A 1 754 ? 15.755 19.643 -20.217 1.00 75.00 754 ASP A CA 1
ATOM 5811 C C . ASP A 1 754 ? 15.335 18.171 -20.338 1.00 75.00 754 ASP A C 1
ATOM 5813 O O . ASP A 1 754 ? 14.881 17.729 -21.394 1.00 75.00 754 ASP A O 1
ATOM 5817 N N . MET A 1 755 ? 15.421 17.409 -19.245 1.00 74.06 755 MET A N 1
ATOM 5818 C CA . MET A 1 755 ? 14.999 16.007 -19.197 1.00 74.06 755 MET A CA 1
ATOM 5819 C C . MET A 1 755 ? 13.476 15.884 -19.277 1.00 74.06 755 MET A C 1
ATOM 5821 O O . MET A 1 755 ? 12.963 15.032 -19.993 1.00 74.06 755 MET A O 1
ATOM 5825 N N . LEU A 1 756 ? 12.736 16.768 -18.604 1.00 74.75 756 LEU A N 1
ATOM 5826 C CA . LEU A 1 756 ? 11.277 16.838 -18.738 1.00 74.75 756 LEU A CA 1
ATOM 5827 C C . LEU A 1 756 ? 10.860 17.186 -20.171 1.00 74.75 756 LEU A C 1
ATOM 5829 O O . LEU A 1 756 ? 9.940 16.575 -20.716 1.00 74.75 756 LEU A O 1
ATOM 5833 N N . SER A 1 757 ? 11.551 18.138 -20.801 1.00 84.25 757 SER A N 1
ATOM 5834 C CA . SER A 1 757 ? 11.338 18.496 -22.207 1.00 84.25 757 SER A CA 1
ATOM 5835 C C . SER A 1 757 ? 11.601 17.306 -23.137 1.00 84.25 757 SER A C 1
ATOM 5837 O O . SER A 1 757 ? 10.782 17.015 -24.015 1.00 84.25 757 SER A O 1
ATOM 5839 N N . LEU A 1 758 ? 12.688 16.565 -22.891 1.00 84.44 758 LEU A N 1
ATOM 5840 C CA . LEU A 1 758 ? 13.037 15.327 -23.588 1.00 84.44 758 LEU A CA 1
ATOM 5841 C C . LEU A 1 758 ? 11.937 14.272 -23.452 1.00 84.44 758 LEU A C 1
ATOM 5843 O O . LEU A 1 758 ? 11.459 13.757 -24.458 1.00 84.44 758 LEU A O 1
ATOM 5847 N N . LEU A 1 759 ? 11.492 13.982 -22.230 1.00 81.19 759 LEU A N 1
ATOM 5848 C CA . LEU A 1 759 ? 10.480 12.957 -21.976 1.00 81.19 759 LEU A CA 1
ATOM 5849 C C . LEU A 1 759 ? 9.121 13.314 -22.580 1.00 81.19 759 LEU A C 1
ATOM 5851 O O . LEU A 1 759 ? 8.500 12.457 -23.203 1.00 81.19 759 LEU A O 1
ATOM 5855 N N . ARG A 1 760 ? 8.687 14.577 -22.480 1.00 85.31 760 ARG A N 1
ATOM 5856 C CA . ARG A 1 760 ? 7.440 15.049 -23.110 1.00 85.31 760 ARG A CA 1
ATOM 5857 C C . ARG A 1 760 ? 7.504 14.961 -24.630 1.00 85.31 760 ARG A C 1
ATOM 5859 O O . ARG A 1 760 ? 6.532 14.574 -25.273 1.00 85.31 760 ARG A O 1
ATOM 5866 N N . ALA A 1 761 ? 8.643 15.320 -25.220 1.00 89.94 761 ALA A N 1
ATOM 5867 C CA . ALA A 1 761 ? 8.844 15.155 -26.652 1.00 89.94 761 ALA A CA 1
ATOM 5868 C C . ALA A 1 761 ? 8.850 13.662 -27.041 1.00 89.94 761 ALA A C 1
ATOM 5870 O O . ALA A 1 761 ? 8.262 13.303 -28.057 1.00 89.94 761 ALA A O 1
ATOM 5871 N N . GLY A 1 762 ? 9.435 12.800 -26.203 1.00 89.12 762 GLY A N 1
ATOM 5872 C CA . GLY A 1 762 ? 9.410 11.337 -26.311 1.00 89.12 762 GLY A CA 1
ATOM 5873 C C . GLY A 1 762 ? 7.999 10.763 -26.324 1.00 89.12 762 GLY A C 1
ATOM 5874 O O . GLY A 1 762 ? 7.643 10.052 -27.256 1.00 89.12 762 GLY A O 1
ATOM 5875 N N . GLU A 1 763 ? 7.183 11.128 -25.332 1.00 85.12 763 GLU A N 1
ATOM 5876 C CA . GLU A 1 763 ? 5.787 10.692 -25.186 1.00 85.12 763 GLU A CA 1
ATOM 5877 C C . GLU A 1 763 ? 4.963 11.025 -26.435 1.00 85.12 763 GLU A C 1
ATOM 5879 O O . GLU A 1 763 ? 4.267 10.167 -26.964 1.00 85.12 763 GLU A O 1
ATOM 5884 N N . VAL A 1 764 ? 5.078 12.252 -26.952 1.00 91.50 764 VAL A N 1
ATOM 5885 C CA . VAL A 1 764 ? 4.305 12.689 -28.127 1.00 91.50 764 VAL A CA 1
ATOM 5886 C C . VAL A 1 764 ? 4.840 12.084 -29.430 1.00 91.50 764 VAL A C 1
ATOM 5888 O O . VAL A 1 764 ? 4.065 11.808 -30.347 1.00 91.50 764 VAL A O 1
ATOM 5891 N N . ALA A 1 765 ? 6.156 11.892 -29.543 1.00 93.81 765 ALA A N 1
ATOM 5892 C CA . ALA A 1 765 ? 6.783 11.316 -30.731 1.00 93.81 765 ALA A CA 1
ATOM 5893 C C . ALA A 1 765 ? 6.635 9.791 -30.814 1.00 93.81 765 ALA A C 1
ATOM 5895 O O . ALA A 1 765 ? 6.660 9.247 -31.909 1.00 93.81 765 ALA A O 1
ATOM 5896 N N . PHE A 1 766 ? 6.492 9.083 -29.699 1.00 90.81 766 PHE A N 1
ATOM 5897 C CA . PHE A 1 766 ? 6.456 7.618 -29.681 1.00 90.81 766 PHE A CA 1
ATOM 5898 C C . PHE A 1 766 ? 5.205 7.072 -28.985 1.00 90.81 766 PHE A C 1
ATOM 5900 O O . PHE A 1 766 ? 5.247 6.016 -28.361 1.00 90.81 766 PHE A O 1
ATOM 5907 N N . ASP A 1 767 ? 4.069 7.765 -29.110 1.00 87.88 767 ASP A N 1
ATOM 5908 C CA . ASP A 1 767 ? 2.762 7.224 -28.723 1.00 87.88 767 ASP A CA 1
ATOM 5909 C C . ASP A 1 767 ? 2.336 6.117 -29.699 1.00 87.88 767 ASP A C 1
ATOM 5911 O O . ASP A 1 767 ? 1.514 6.319 -30.596 1.00 87.88 767 ASP A O 1
ATOM 5915 N N . TRP A 1 768 ? 2.911 4.927 -29.529 1.00 86.56 768 TRP A N 1
ATOM 5916 C CA . TRP A 1 768 ? 2.655 3.773 -30.389 1.00 86.56 768 TRP A CA 1
ATOM 5917 C C . TRP A 1 768 ? 1.178 3.387 -30.442 1.00 86.56 768 TRP A C 1
ATOM 5919 O O . TRP A 1 768 ? 0.718 2.900 -31.466 1.00 86.56 768 TRP A O 1
ATOM 5929 N N . THR A 1 769 ? 0.398 3.664 -29.391 1.00 83.81 769 THR A N 1
ATOM 5930 C CA . THR A 1 769 ? -1.045 3.368 -29.392 1.00 83.81 769 THR A CA 1
ATOM 5931 C C . THR A 1 769 ? -1.766 4.181 -30.465 1.00 83.81 769 THR A C 1
ATOM 5933 O O . THR A 1 769 ? -2.619 3.660 -31.180 1.00 83.81 769 THR A O 1
ATOM 5936 N N . SER A 1 770 ? -1.408 5.459 -30.586 1.00 87.44 770 SER A N 1
ATOM 5937 C CA . SER A 1 770 ? -1.917 6.354 -31.622 1.00 87.44 770 SER A CA 1
ATOM 5938 C C . SER A 1 770 ? -1.294 6.037 -32.985 1.00 87.44 770 SER A C 1
ATOM 5940 O O . SER A 1 770 ? -2.016 5.893 -33.968 1.00 87.44 770 SER A O 1
ATOM 5942 N N . LEU A 1 771 ? 0.029 5.858 -33.042 1.00 89.44 771 LEU A N 1
ATOM 5943 C CA . LEU A 1 771 ? 0.770 5.659 -34.294 1.00 89.44 771 LEU A CA 1
ATOM 5944 C C . LEU A 1 771 ? 0.431 4.339 -35.007 1.00 89.44 771 LEU A C 1
ATOM 5946 O O . LEU A 1 771 ? 0.482 4.290 -36.229 1.00 89.44 771 LEU A O 1
ATOM 5950 N N . LEU A 1 772 ? 0.023 3.298 -34.272 1.00 87.75 772 LEU A N 1
ATOM 5951 C CA . LEU A 1 772 ? -0.483 2.044 -34.852 1.00 87.75 772 LEU A CA 1
ATOM 5952 C C . LEU A 1 772 ? -1.861 2.198 -35.515 1.00 87.75 772 LEU A C 1
ATOM 5954 O O . LEU A 1 772 ? -2.239 1.391 -36.360 1.00 87.75 772 LEU A O 1
ATOM 5958 N N . ALA A 1 773 ? -2.647 3.196 -35.106 1.00 91.00 773 ALA A N 1
ATOM 5959 C CA . ALA A 1 773 ? -4.007 3.406 -35.601 1.00 91.00 773 ALA A CA 1
ATOM 5960 C C . ALA A 1 773 ? -4.087 4.484 -36.693 1.00 91.00 773 ALA A C 1
ATOM 5962 O O . ALA A 1 773 ? -5.030 4.491 -37.486 1.00 91.00 773 ALA A O 1
ATOM 5963 N N . GLN A 1 774 ? -3.138 5.419 -36.713 1.00 93.69 774 GLN A N 1
ATOM 5964 C CA . GLN A 1 774 ? -3.152 6.578 -37.599 1.00 93.69 774 GLN A CA 1
ATOM 5965 C C . GLN A 1 774 ? -1.731 7.078 -37.901 1.00 93.69 774 GLN A C 1
ATOM 5967 O O . GLN A 1 774 ? -0.842 6.954 -37.059 1.00 93.69 774 GLN A O 1
ATOM 5972 N N . PRO A 1 775 ? -1.509 7.698 -39.077 1.00 93.75 775 PRO A N 1
ATOM 5973 C CA . PRO A 1 775 ? -0.216 8.283 -39.418 1.00 93.75 775 PRO A CA 1
ATOM 5974 C C . PRO A 1 775 ? 0.200 9.381 -38.418 1.00 93.75 775 PRO A C 1
ATOM 5976 O O . PRO A 1 775 ? -0.662 10.013 -37.794 1.00 93.75 775 PRO A O 1
ATOM 5979 N N . PRO A 1 776 ? 1.513 9.657 -38.280 1.00 96.19 776 PRO A N 1
ATOM 5980 C CA . PRO A 1 776 ? 2.018 10.614 -37.303 1.00 96.19 776 PRO A CA 1
ATOM 5981 C C . PRO A 1 776 ? 1.439 12.011 -37.537 1.00 96.19 776 PRO A C 1
ATOM 5983 O O . PRO A 1 776 ? 1.487 12.568 -38.634 1.00 96.19 776 PRO A O 1
ATOM 5986 N N . THR A 1 777 ? 0.902 12.610 -36.475 1.00 96.12 777 THR A N 1
ATOM 5987 C CA . THR A 1 777 ? 0.359 13.971 -36.537 1.00 96.12 777 THR A CA 1
ATOM 5988 C C . THR A 1 777 ? 1.481 15.011 -36.599 1.00 96.12 777 THR A C 1
ATOM 5990 O O . THR A 1 777 ? 2.620 14.756 -36.205 1.00 96.12 777 THR A O 1
ATOM 5993 N N . ARG A 1 778 ? 1.161 16.253 -36.988 1.00 95.56 778 ARG A N 1
ATOM 5994 C CA . ARG A 1 778 ? 2.126 17.371 -36.951 1.00 95.56 778 ARG A CA 1
ATOM 5995 C C . ARG A 1 778 ? 2.752 17.577 -35.561 1.00 95.56 778 ARG A C 1
ATOM 5997 O O . ARG A 1 778 ? 3.901 18.015 -35.471 1.00 95.56 778 ARG A O 1
ATOM 6004 N N . ALA A 1 779 ? 2.016 17.266 -34.491 1.00 95.12 779 ALA A N 1
ATOM 6005 C CA . ALA A 1 779 ? 2.530 17.316 -33.125 1.00 95.12 779 ALA A CA 1
ATOM 6006 C C . ALA A 1 779 ? 3.614 16.250 -32.894 1.00 95.12 779 ALA A C 1
ATOM 6008 O O . ALA A 1 779 ? 4.684 16.597 -32.397 1.00 95.12 779 ALA A O 1
ATOM 6009 N N . CYS A 1 780 ? 3.389 15.011 -33.348 1.00 94.94 780 CYS A N 1
ATOM 6010 C CA . CYS A 1 780 ? 4.371 13.919 -33.306 1.00 94.94 780 CYS A CA 1
ATOM 6011 C C . CYS A 1 780 ? 5.656 14.297 -34.053 1.00 94.94 780 CYS A C 1
ATOM 6013 O O . CYS A 1 780 ? 6.743 14.211 -33.490 1.00 94.94 780 CYS A O 1
ATOM 6015 N N . LEU A 1 781 ? 5.533 14.820 -35.279 1.00 95.31 781 LEU A N 1
ATOM 6016 C CA . LEU A 1 781 ? 6.682 15.248 -36.090 1.00 95.31 781 LEU A CA 1
ATOM 6017 C C . LEU A 1 781 ? 7.480 16.378 -35.423 1.00 95.31 781 LEU A C 1
ATOM 6019 O O . LEU A 1 781 ? 8.710 16.368 -35.404 1.00 95.31 781 LEU A O 1
ATOM 6023 N N . THR A 1 782 ? 6.779 17.354 -34.839 1.00 95.00 782 THR A N 1
ATOM 6024 C CA . THR A 1 782 ? 7.412 18.471 -34.120 1.00 95.00 782 THR A CA 1
ATOM 6025 C C . THR A 1 782 ? 8.145 17.977 -32.874 1.00 95.00 782 THR A C 1
ATOM 6027 O O . THR A 1 782 ? 9.265 18.415 -32.607 1.00 95.00 782 THR A O 1
ATOM 6030 N N . ALA A 1 783 ? 7.531 17.062 -32.124 1.00 95.06 783 ALA A N 1
ATOM 6031 C CA . ALA A 1 783 ? 8.111 16.455 -30.935 1.00 95.06 783 ALA A CA 1
ATOM 6032 C C . ALA A 1 783 ? 9.343 15.602 -31.279 1.00 95.06 783 ALA A C 1
ATOM 6034 O O . ALA A 1 783 ? 10.399 15.792 -30.679 1.00 95.06 783 ALA A O 1
ATOM 6035 N N . PHE A 1 784 ? 9.263 14.770 -32.320 1.00 95.25 784 PHE A N 1
ATOM 6036 C CA . PHE A 1 784 ? 10.399 13.992 -32.812 1.00 95.25 784 PHE A CA 1
ATOM 6037 C C . PHE A 1 784 ? 11.551 14.898 -33.259 1.00 95.25 784 PHE A C 1
ATOM 6039 O O . PHE A 1 784 ? 12.701 14.695 -32.877 1.00 95.25 784 PHE A O 1
ATOM 6046 N N . GLY A 1 785 ? 11.248 15.973 -33.991 1.00 92.94 785 GLY A N 1
ATOM 6047 C CA . GLY A 1 785 ? 12.252 16.959 -34.381 1.00 92.94 785 GLY A CA 1
ATOM 6048 C C . GLY A 1 785 ? 12.967 17.605 -33.186 1.00 92.94 785 GLY A C 1
ATOM 6049 O O . GLY A 1 785 ? 14.160 17.885 -33.282 1.00 92.94 785 GLY A O 1
ATOM 6050 N N . ARG A 1 786 ? 12.269 17.828 -32.063 1.00 92.94 786 ARG A N 1
ATOM 6051 C CA . ARG A 1 786 ? 12.884 18.312 -30.813 1.00 92.94 786 ARG A CA 1
ATOM 6052 C C . ARG A 1 786 ? 13.771 17.249 -30.167 1.00 92.94 786 ARG A C 1
ATOM 6054 O O . ARG A 1 786 ? 14.864 17.585 -29.724 1.00 92.94 786 ARG A O 1
ATOM 6061 N N . LEU A 1 787 ? 13.339 15.984 -30.138 1.00 92.69 787 LEU A N 1
ATOM 6062 C CA . LEU A 1 787 ? 14.164 14.874 -29.638 1.00 92.69 787 LEU A CA 1
ATOM 6063 C C . LEU A 1 787 ? 15.482 14.776 -30.392 1.00 92.69 787 LEU A C 1
ATOM 6065 O O . LEU A 1 787 ? 16.536 14.693 -29.771 1.00 92.69 787 LEU A O 1
ATOM 6069 N N . VAL A 1 788 ? 15.425 14.834 -31.722 1.00 91.00 788 VAL A N 1
ATOM 6070 C CA . VAL A 1 788 ? 16.619 14.799 -32.568 1.00 91.00 788 VAL A CA 1
ATOM 6071 C C . VAL A 1 788 ? 17.558 15.949 -32.220 1.00 91.00 788 VAL A C 1
ATOM 6073 O O . VAL A 1 788 ? 18.749 15.712 -32.060 1.00 91.00 788 VAL A O 1
ATOM 6076 N N . GLU A 1 789 ? 17.052 17.175 -32.058 1.00 90.69 789 GLU A N 1
ATOM 6077 C CA . GLU A 1 789 ? 17.877 18.327 -31.668 1.00 90.69 789 GLU A CA 1
ATOM 6078 C C . GLU A 1 789 ? 18.537 18.140 -30.295 1.00 90.69 789 GLU A C 1
ATOM 6080 O O . GLU A 1 789 ? 19.735 18.393 -30.169 1.00 90.69 789 GLU A O 1
ATOM 6085 N N . MET A 1 790 ? 17.797 17.642 -29.300 1.00 89.62 790 MET A N 1
ATOM 6086 C CA . MET A 1 790 ? 18.321 17.382 -27.952 1.00 89.62 790 MET A CA 1
ATOM 6087 C C . MET A 1 790 ? 19.353 16.247 -27.930 1.00 89.62 790 MET A C 1
ATOM 6089 O O . MET A 1 790 ? 20.362 16.338 -27.234 1.00 89.62 790 MET A O 1
ATOM 6093 N N . PHE A 1 791 ? 19.141 15.188 -28.716 1.00 88.62 791 PHE A N 1
ATOM 6094 C CA . PHE A 1 791 ? 20.050 14.045 -28.777 1.00 88.62 791 PHE A CA 1
ATOM 6095 C C . PHE A 1 791 ? 21.236 14.246 -29.725 1.00 88.62 791 PHE A C 1
ATOM 6097 O O . PHE A 1 791 ? 22.245 13.559 -29.570 1.00 88.62 791 PHE A O 1
ATOM 6104 N N . LYS A 1 792 ? 21.175 15.188 -30.676 1.00 87.50 792 LYS A N 1
ATOM 6105 C CA . LYS A 1 792 ? 22.219 15.406 -31.695 1.00 87.50 792 LYS A CA 1
ATOM 6106 C C . LYS A 1 792 ? 23.644 15.504 -31.127 1.00 87.50 792 LYS A C 1
ATOM 6108 O O . LYS A 1 792 ? 24.521 14.850 -31.693 1.00 87.50 792 LYS A O 1
ATOM 6113 N N . PRO A 1 793 ? 23.915 16.231 -30.020 1.00 86.75 793 PRO A N 1
ATOM 6114 C CA . PRO A 1 793 ? 25.262 16.311 -29.443 1.00 86.75 793 PRO A CA 1
ATOM 6115 C C . PRO A 1 793 ? 25.807 14.959 -28.958 1.00 86.75 793 PRO A C 1
ATOM 6117 O O . PRO A 1 793 ? 27.016 14.727 -28.994 1.00 86.75 793 PRO A O 1
ATOM 6120 N N . TYR A 1 794 ? 24.918 14.069 -28.514 1.00 83.75 794 TYR A N 1
ATOM 6121 C CA . TYR A 1 794 ? 25.256 12.734 -28.021 1.00 83.75 794 TYR A CA 1
ATOM 6122 C C . TYR A 1 794 ? 25.372 11.736 -29.171 1.00 83.75 794 TYR A C 1
ATOM 6124 O O . TYR A 1 794 ? 26.357 11.006 -29.265 1.00 83.75 794 TYR A O 1
ATOM 6132 N N . LEU A 1 795 ? 24.403 11.760 -30.088 1.00 81.81 795 LEU A N 1
ATOM 6133 C CA . LEU A 1 795 ? 24.371 10.902 -31.268 1.00 81.81 795 LEU A CA 1
ATOM 6134 C C . LEU A 1 795 ? 25.578 11.147 -32.172 1.00 81.81 795 LEU A C 1
ATOM 6136 O O . LEU A 1 795 ? 26.159 10.187 -32.658 1.00 81.81 795 LEU A O 1
ATOM 6140 N N . ALA A 1 796 ? 26.047 12.393 -32.298 1.00 82.50 796 ALA A N 1
ATOM 6141 C CA . ALA A 1 796 ? 27.263 12.721 -33.046 1.00 82.50 796 ALA A CA 1
ATOM 6142 C C . ALA A 1 796 ? 28.513 11.942 -32.585 1.00 82.50 796 ALA A C 1
ATOM 6144 O O . ALA A 1 796 ? 29.456 11.799 -33.359 1.00 82.50 796 ALA A O 1
ATOM 61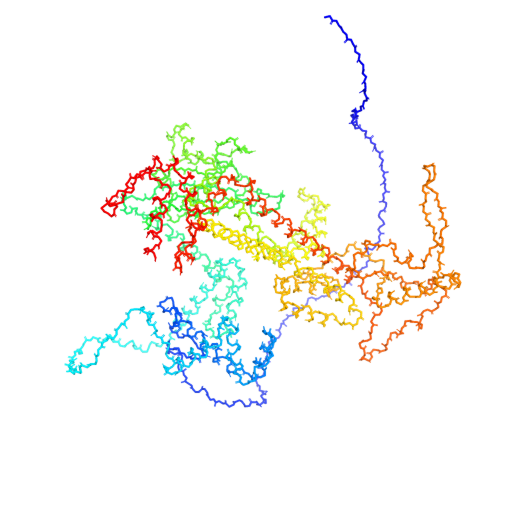45 N N . LYS A 1 797 ? 28.524 11.432 -31.345 1.00 81.50 797 LYS A N 1
ATOM 6146 C CA . LYS A 1 797 ? 29.599 10.597 -30.785 1.00 81.50 797 LYS A CA 1
ATOM 6147 C C . LYS A 1 797 ? 29.273 9.096 -30.804 1.00 81.50 797 LYS A C 1
ATOM 6149 O O . LYS A 1 797 ? 30.138 8.283 -30.487 1.00 81.50 797 LYS A O 1
ATOM 6154 N N . GLY A 1 798 ? 28.038 8.726 -31.134 1.00 79.31 798 GLY A N 1
ATOM 6155 C CA . GLY A 1 798 ? 27.563 7.348 -31.198 1.00 79.31 798 GLY A CA 1
ATOM 6156 C C . GLY A 1 798 ? 27.987 6.640 -32.485 1.00 79.31 798 GLY A C 1
ATOM 6157 O O . GLY A 1 798 ? 28.121 7.257 -33.543 1.00 79.31 798 GLY A O 1
ATOM 6158 N N . ARG A 1 799 ? 28.178 5.320 -32.399 1.00 78.44 799 ARG A N 1
ATOM 6159 C CA . ARG A 1 799 ? 28.422 4.464 -33.569 1.00 78.44 799 ARG A CA 1
ATOM 6160 C C . ARG A 1 799 ? 27.094 4.055 -34.201 1.00 78.44 799 ARG A C 1
ATOM 6162 O O . ARG A 1 799 ? 26.116 3.829 -33.494 1.00 78.44 799 ARG A O 1
ATOM 6169 N N . TRP A 1 800 ? 27.074 3.951 -35.526 1.00 77.88 800 TRP A N 1
ATOM 6170 C CA . TRP A 1 800 ? 25.918 3.425 -36.246 1.00 77.88 800 TRP A CA 1
ATOM 6171 C C . TRP A 1 800 ? 25.825 1.905 -36.084 1.00 77.88 800 TRP A C 1
ATOM 6173 O O . TRP A 1 800 ? 26.863 1.248 -35.974 1.00 77.88 800 TRP A O 1
ATOM 6183 N N . PRO A 1 801 ? 24.610 1.330 -36.092 1.00 72.00 801 PRO A N 1
ATOM 6184 C CA . PRO A 1 801 ? 24.445 -0.114 -36.174 1.00 72.00 801 PRO A CA 1
ATOM 6185 C C . PRO A 1 801 ? 25.159 -0.645 -37.423 1.00 72.00 801 PRO A C 1
ATOM 6187 O O . PRO A 1 801 ? 24.949 -0.142 -38.528 1.00 72.00 801 PRO A O 1
ATOM 6190 N N . HIS A 1 802 ? 26.014 -1.651 -37.247 1.00 72.19 802 HIS A N 1
ATOM 6191 C CA . HIS A 1 802 ? 26.701 -2.328 -38.345 1.00 72.19 802 HIS A CA 1
ATOM 6192 C C . HIS A 1 802 ? 25.913 -3.582 -38.757 1.00 72.19 802 HIS A C 1
ATOM 6194 O O . HIS A 1 802 ? 25.389 -4.289 -37.900 1.00 72.19 802 HIS A O 1
ATOM 6200 N N . GLY A 1 803 ? 25.816 -3.857 -40.061 1.00 75.56 803 GLY A N 1
ATOM 6201 C CA . GLY A 1 803 ? 25.162 -5.054 -40.605 1.00 75.56 803 GLY A CA 1
ATOM 6202 C C . GLY A 1 803 ? 24.489 -4.815 -41.959 1.00 75.56 803 GLY A C 1
ATOM 6203 O O . GLY A 1 803 ? 24.117 -3.685 -42.287 1.00 75.56 803 GLY A O 1
ATOM 6204 N N . ASP A 1 804 ? 24.300 -5.884 -42.737 1.00 80.06 804 ASP A N 1
ATOM 6205 C CA . ASP A 1 804 ? 23.738 -5.817 -44.098 1.00 80.06 804 ASP A CA 1
ATOM 6206 C C . ASP A 1 804 ? 22.318 -5.237 -44.135 1.00 80.06 804 ASP A C 1
ATOM 6208 O O . ASP A 1 804 ? 21.940 -4.556 -45.090 1.00 80.06 804 ASP A O 1
ATOM 6212 N N . ALA A 1 805 ? 21.561 -5.402 -43.045 1.00 71.25 805 ALA A N 1
ATOM 6213 C CA . ALA A 1 805 ? 20.227 -4.828 -42.879 1.00 71.25 805 ALA A CA 1
ATOM 6214 C C . ALA A 1 805 ? 20.205 -3.284 -42.917 1.00 71.25 805 ALA A C 1
ATOM 6216 O O . ALA A 1 805 ? 19.163 -2.695 -43.209 1.00 71.25 805 ALA A O 1
ATOM 6217 N N . PHE A 1 806 ? 21.340 -2.619 -42.662 1.00 71.44 806 PHE A N 1
ATOM 6218 C CA . PHE A 1 806 ? 21.432 -1.159 -42.541 1.00 71.44 806 PHE A CA 1
ATOM 6219 C C . PHE A 1 806 ? 22.261 -0.489 -43.650 1.00 71.44 806 PHE A C 1
ATOM 6221 O O . PHE A 1 806 ? 22.420 0.729 -43.619 1.00 71.44 806 PHE A O 1
ATOM 6228 N N . GLN A 1 807 ? 22.746 -1.227 -44.662 1.00 76.12 807 GLN A N 1
ATOM 6229 C CA . GLN A 1 807 ? 23.588 -0.669 -45.743 1.00 76.12 807 GLN A CA 1
ATOM 6230 C C . GLN A 1 807 ? 22.922 0.477 -46.526 1.00 76.12 807 GLN A C 1
ATOM 6232 O O . GLN A 1 807 ? 23.606 1.348 -47.055 1.00 76.12 807 GLN A O 1
ATOM 6237 N N . LYS A 1 808 ? 21.585 0.487 -46.610 1.00 76.06 808 LYS A N 1
ATOM 6238 C CA . LYS A 1 808 ? 20.819 1.517 -47.335 1.00 76.06 808 LYS A CA 1
ATOM 6239 C C . LYS A 1 808 ? 20.419 2.715 -46.467 1.00 76.06 808 LYS A C 1
ATOM 6241 O O . LYS A 1 808 ? 19.813 3.650 -46.984 1.00 76.06 808 LYS A O 1
ATOM 6246 N N . VAL A 1 809 ? 20.703 2.687 -45.164 1.00 70.88 809 VAL A N 1
ATOM 6247 C CA . VAL A 1 809 ? 20.387 3.791 -44.249 1.00 70.88 809 VAL A CA 1
ATOM 6248 C C . VAL A 1 809 ? 21.586 4.742 -44.214 1.00 70.88 809 VAL A C 1
ATOM 6250 O O . VAL A 1 809 ? 22.688 4.290 -43.906 1.00 70.88 809 VAL A O 1
ATOM 6253 N N . PRO A 1 810 ? 21.420 6.044 -44.516 1.00 76.19 810 PRO A N 1
ATOM 6254 C CA . PRO A 1 810 ? 22.510 7.009 -44.408 1.00 76.19 810 PRO A CA 1
ATOM 6255 C C . PRO A 1 810 ? 23.099 7.018 -42.991 1.00 76.19 810 PRO A C 1
ATOM 6257 O O . PRO A 1 810 ? 22.434 7.422 -42.040 1.00 76.19 810 PRO A O 1
ATOM 6260 N N . GLN A 1 811 ? 24.354 6.587 -42.849 1.00 78.56 811 GLN A N 1
ATOM 6261 C CA . GLN A 1 811 ? 25.055 6.490 -41.563 1.00 78.56 811 GLN A CA 1
ATOM 6262 C C . GLN A 1 811 ? 25.653 7.842 -41.153 1.00 78.56 811 GLN A C 1
ATOM 6264 O O . GLN A 1 811 ? 26.860 7.986 -40.957 1.00 78.56 811 GLN A O 1
ATOM 6269 N N . THR A 1 812 ? 24.822 8.881 -41.075 1.00 84.38 812 THR A N 1
ATOM 6270 C CA . THR A 1 812 ? 25.280 10.219 -40.698 1.00 84.38 812 THR A CA 1
ATOM 6271 C C . THR A 1 812 ? 24.279 10.956 -39.822 1.00 84.38 812 THR A C 1
ATOM 6273 O O . THR A 1 812 ? 23.095 11.045 -40.125 1.00 84.38 812 THR A O 1
ATOM 6276 N N . TRP A 1 813 ? 24.772 11.536 -38.725 1.00 80.50 813 TRP A N 1
ATOM 6277 C CA . TRP A 1 813 ? 23.979 12.398 -37.840 1.00 80.50 813 TRP A CA 1
ATOM 6278 C C . TRP A 1 813 ? 23.899 13.848 -38.347 1.00 80.50 813 TRP A C 1
ATOM 6280 O O . TRP A 1 813 ? 23.327 14.719 -37.689 1.00 80.50 813 TRP A O 1
ATOM 6290 N N . SER A 1 814 ? 24.490 14.123 -39.516 1.00 83.31 814 SER A N 1
ATOM 6291 C CA . SER A 1 814 ? 24.518 15.448 -40.146 1.00 83.31 814 SER A CA 1
ATOM 6292 C C . SER A 1 814 ? 23.232 15.812 -40.893 1.00 83.31 814 SER A C 1
ATOM 6294 O O . SER A 1 814 ? 23.113 16.950 -41.347 1.00 83.31 814 SER A O 1
ATOM 6296 N N . LEU A 1 815 ? 22.260 14.896 -40.961 1.00 83.44 815 LEU A N 1
ATOM 6297 C CA . LEU A 1 815 ? 20.974 15.133 -41.611 1.00 83.44 815 LEU A CA 1
ATOM 6298 C C . LEU A 1 815 ? 20.272 16.378 -41.044 1.00 83.44 815 LEU A C 1
ATOM 6300 O O . LEU A 1 815 ? 20.345 16.709 -39.849 1.00 83.44 815 LEU A O 1
ATOM 6304 N N . GLN A 1 816 ? 19.575 17.084 -41.928 1.00 88.25 816 GLN A N 1
ATOM 6305 C CA . GLN A 1 816 ? 18.710 18.191 -41.564 1.00 88.25 816 GLN A CA 1
ATOM 6306 C C . GLN A 1 816 ? 17.477 17.668 -40.819 1.00 88.25 816 GLN A C 1
ATOM 6308 O O . GLN A 1 816 ? 17.006 16.553 -41.038 1.00 88.25 816 GLN A O 1
ATOM 6313 N N . LYS A 1 817 ? 16.884 18.511 -39.966 1.00 84.94 817 LYS A N 1
ATOM 6314 C CA . LYS A 1 817 ? 15.672 18.179 -39.193 1.00 84.94 817 LYS A CA 1
ATOM 6315 C C . LYS A 1 817 ? 14.548 17.600 -40.065 1.00 84.94 817 LYS A C 1
ATOM 6317 O O . LYS A 1 817 ? 13.860 16.668 -39.652 1.00 84.94 817 LYS A O 1
ATOM 6322 N N . ARG A 1 818 ? 14.385 18.128 -41.285 1.00 88.81 818 ARG A N 1
ATOM 6323 C CA . ARG A 1 818 ? 13.389 17.662 -42.263 1.00 88.81 818 ARG A CA 1
ATOM 6324 C C . ARG A 1 818 ? 13.638 16.219 -42.709 1.00 88.81 818 ARG A C 1
ATOM 6326 O O . ARG A 1 818 ? 12.685 15.459 -42.819 1.00 88.81 818 ARG A O 1
ATOM 6333 N N . GLU A 1 819 ? 14.892 15.841 -42.925 1.00 89.62 819 GLU A N 1
ATOM 6334 C CA . GLU A 1 819 ? 15.274 14.500 -43.384 1.00 89.62 819 GLU A CA 1
ATOM 6335 C C . GLU A 1 819 ? 15.061 13.460 -42.278 1.00 89.62 819 GLU A C 1
ATOM 6337 O O . GLU A 1 819 ? 14.483 12.407 -42.528 1.00 89.62 819 GLU A O 1
ATOM 6342 N N . PHE A 1 820 ? 15.413 13.788 -41.029 1.00 87.94 820 PHE A N 1
ATOM 6343 C CA . PHE A 1 820 ? 15.077 12.946 -39.875 1.00 87.94 820 PHE A CA 1
ATOM 6344 C C . PHE A 1 820 ? 13.566 12.762 -39.712 1.00 87.94 820 PHE A C 1
ATOM 6346 O O . PHE A 1 820 ? 13.100 11.662 -39.433 1.00 87.94 820 PHE A O 1
ATOM 6353 N N . THR A 1 821 ? 12.792 13.829 -39.919 1.00 89.38 821 THR A N 1
ATOM 6354 C CA . THR A 1 821 ? 11.326 13.768 -39.837 1.00 89.38 821 THR A CA 1
ATOM 6355 C C . THR A 1 821 ? 10.751 12.825 -40.901 1.00 89.38 821 THR A C 1
ATOM 6357 O O . THR A 1 821 ? 9.901 12.004 -40.579 1.00 89.38 821 THR A O 1
ATOM 6360 N N . GLN A 1 822 ? 11.274 12.865 -42.133 1.00 89.19 822 GLN A N 1
ATOM 6361 C CA . GLN A 1 822 ? 10.887 11.931 -43.200 1.00 89.19 822 GLN A CA 1
ATOM 6362 C C . GLN A 1 822 ? 11.263 10.480 -42.876 1.00 89.19 822 GLN A C 1
ATOM 6364 O O . GLN A 1 822 ? 10.484 9.566 -43.134 1.00 89.19 822 GLN A O 1
ATOM 6369 N N . GLN A 1 823 ? 12.443 10.246 -42.292 1.00 86.75 823 GLN A N 1
ATOM 6370 C CA . GLN A 1 823 ? 12.841 8.906 -41.847 1.00 86.75 823 GLN A CA 1
ATOM 6371 C C . GLN A 1 823 ? 11.920 8.371 -40.748 1.00 86.75 823 GLN A C 1
ATOM 6373 O O . GLN A 1 823 ? 11.577 7.192 -40.764 1.00 86.75 823 GLN A O 1
ATOM 6378 N N . TYR A 1 824 ? 11.494 9.230 -39.824 1.00 91.75 824 TYR A N 1
ATOM 6379 C CA . TYR A 1 824 ? 10.532 8.876 -38.787 1.00 91.75 824 TYR A CA 1
ATOM 6380 C C . TYR A 1 824 ? 9.140 8.571 -39.361 1.00 91.75 824 TYR A C 1
ATOM 6382 O O . TYR A 1 824 ? 8.558 7.554 -39.000 1.00 91.75 824 TYR A O 1
ATOM 6390 N N . GLU A 1 825 ? 8.635 9.364 -40.311 1.00 90.81 825 GLU A N 1
ATOM 6391 C CA . GLU A 1 825 ? 7.384 9.054 -41.025 1.00 90.81 825 GLU A CA 1
ATOM 6392 C C . GLU A 1 825 ? 7.456 7.693 -41.728 1.00 90.81 825 GLU A C 1
ATOM 6394 O O . GLU A 1 825 ? 6.535 6.884 -41.616 1.00 90.81 825 GLU A O 1
ATOM 6399 N N . LEU A 1 826 ? 8.575 7.414 -42.405 1.00 87.00 826 LEU A N 1
ATOM 6400 C CA . LEU A 1 826 ? 8.817 6.128 -43.055 1.00 87.00 826 LEU A CA 1
ATOM 6401 C C . LEU A 1 826 ? 8.881 4.979 -42.047 1.00 87.00 826 LEU A C 1
ATOM 6403 O O . LEU A 1 826 ? 8.305 3.925 -42.306 1.00 87.00 826 LEU A O 1
ATOM 6407 N N . LEU A 1 827 ? 9.564 5.166 -40.915 1.00 84.44 827 LEU A N 1
ATOM 6408 C CA . LEU A 1 827 ? 9.634 4.172 -39.846 1.00 84.44 827 LEU A CA 1
ATOM 6409 C C . LEU A 1 827 ? 8.235 3.840 -39.329 1.00 84.44 827 LEU A C 1
ATOM 6411 O O . LEU A 1 827 ? 7.870 2.671 -39.308 1.00 84.44 827 LEU A O 1
ATOM 6415 N N . VAL A 1 828 ? 7.451 4.859 -38.971 1.00 87.94 828 VAL A N 1
ATOM 6416 C CA . VAL A 1 828 ? 6.088 4.671 -38.463 1.00 87.94 828 VAL A CA 1
ATOM 6417 C C . VAL A 1 828 ? 5.195 4.016 -39.513 1.00 87.94 828 VAL A C 1
ATOM 6419 O O . VAL A 1 828 ? 4.429 3.136 -39.167 1.00 87.94 828 VAL A O 1
ATOM 6422 N N . SER A 1 829 ? 5.328 4.363 -40.797 1.00 82.88 829 SER A N 1
ATOM 6423 C CA . SER A 1 829 ? 4.524 3.748 -41.869 1.00 82.88 829 SER A CA 1
ATOM 6424 C C . SER A 1 829 ? 4.796 2.256 -42.108 1.00 82.88 829 SER A C 1
ATOM 6426 O O . SER A 1 829 ? 4.056 1.616 -42.852 1.00 82.88 829 SER A O 1
ATOM 6428 N N . ARG A 1 830 ? 5.892 1.721 -41.555 1.00 79.19 830 ARG A N 1
ATOM 6429 C CA . ARG A 1 830 ? 6.275 0.306 -41.680 1.00 79.19 830 ARG A CA 1
ATOM 6430 C C . ARG A 1 830 ? 5.797 -0.556 -40.517 1.00 79.19 830 ARG A C 1
ATOM 6432 O O . ARG A 1 830 ? 5.819 -1.777 -40.663 1.00 79.19 830 ARG A O 1
ATOM 6439 N N . VAL A 1 831 ? 5.478 0.066 -39.386 1.00 68.75 831 VAL A N 1
ATOM 6440 C CA . VAL A 1 831 ? 4.886 -0.581 -38.210 1.00 68.75 831 VAL A CA 1
ATOM 6441 C C . VAL A 1 831 ? 3.381 -0.630 -38.422 1.00 68.75 831 VAL A C 1
ATOM 6443 O O . VAL A 1 831 ? 2.799 -1.698 -38.134 1.00 68.75 831 VAL A O 1
#

Radius of gyration: 38.29 Å; chains: 1; bounding box: 93×110×108 Å

Foldseek 3Di:
DDDDDDDDDDDDDDDDDDDDDDDDDDDDDDDDDDDDDDDDDDDDDDDDDDDDDDDDDDDDDDDDDDDPDDPPPQLDDDFLPDQRPCPDPPHDPQLSVLSLLRNQLSVLVVDDPVVLVVLLVLQDPPPDPPPDDSSLSSSCSVVVHDSVVSVCSNCVCVVVVVHRDDDDPPPPDDDDDDDDDDDDDDDDDDDDDPDDDDPPPCDPVVLQVQLLVVLLVLLVVCVVVVHDLVVSLVVNVVCVVVVNPNPDPVSNDSVVSVVSVVVVVVVVLVVVLVQQQDAQPVPRHGWFKEKEWEFDQPDPDPWCSLQRTKIWIWIFTQGSVPRDTDTGTQDIGGQHDVCLALVSSLVVVQVSCCPRPNRCHLVNCLVRHQAYEYALQADPDDPPNPDHHSPNRLVNVCSSPVPDDPVVSPVRYDHPCVVVVVVVVVPQQQDDPVLVVLLVVLCVLVVCQVCVVVVLVVLVVVLVCVVVVDIDDDNVRSVVVNQLSLALLNVLLSQLSNLLSPVQSNVLSVQSRPDSAPLSNVVSLVVSLVLLVLLLVLLVVVLQVLLVLQLCPLQDALVVSLVVLQSCCSDSSNVSSNRSSNQLSQQLRDVQGDRPNHGGDQPDDDDPQKFWFRLVVVVVVVVVVLVVQCVVDDVPQQWGWDWDWDDDPNDTDTDTDTGHSVVVVPPCPPPPPRARPTDIDRRVCCPPPNDRCCVVPPNPPPDPDDSDRHRTDGVSSRSSSVSSSSSSVVSSVVSVVVSVVSCCCLPCNPDPPLVVLLSVLVCLLPVVVVLVVDQRDPSNLVSQLVNLVSCLVVVQPDFDDDDPVCPPPPRDSPDDSVVSSVVSSVVSVVD

Sequence (831 aa):
MGGESEHGSPCGLQWELVHSDDEVVMELGQDLAESACDTEASGVAFEMPPCQIDMDGHPGVSFEDGLDNVSLESNEWVPGMNCGSTICSLSPALQQAQVLIVNTVANIKKLPKQLTKDMLCGFTDIKGSTGKSYTEVLAANLLGLSRQTVSRCWRDVEANGWTPIHREPLHPERKLQPSKPSHTVDTEESRWQPSRPSHTVDTEESRWRKSATVCVRTAIGCAVEGQSRTSFEREVARLRLCGVDVDGAMCHSRKFCVEVEYLTNQVLHMMNANDWCSVLGGLGIESDFAVMADPVSLGKCSAFPRNETVLVANLTIVSAEDGSLVTPMLDYRTLGIGCHSGSETTRLLLEMLSQHPSMLDLPILKARLAMIDGDGQIVKGGAQARHSSGGAAELLWQRVHPEAEPDSLVVCTRWDDFHRRVGATGAGLRGPGGTRKVVYLSGAPGGLISNYQIVLLCLHGKVAWKKEGKGNVSLTSLFEVGRRLQEPSFVFFLVGFDVALLKIVRPFALIVQKAEEASVVEKARRNMEAALETMQESFAKVKIMLGAVACCRQYVSSKELARLMSACRYTSWGKPVRSFILHASKVLFNIPPEFQGCKLQLNAQLAPGMMSLGGHCQCLAAEEHCRRARRRAVPEIRRVKTKIYVFRRGRRVQKTVSVPLWTMLEIQKDASFFCPRQQLRDTTKNSVLGMDYSDMFRPRLPRANWLGSRCQVPNGVFQAHAACVQAIEALMEFLKYAKEEVDDIFSDVGMNSDMLSLLRAGEVAFDWTSLLAQPPTRACLTAFGRLVEMFKPYLAKGRWPHGDAFQKVPQTWSLQKREFTQQYELLVSRV